Protein AF-A0A8H6STP0-F1 (afdb_monomer)

Mean predicted aligned error: 19.96 Å

pLDDT: mean 70.16, std 24.88, range [21.89, 98.38]

InterPro domains:
  IPR011009 Protein kinase-like domain superfamily [SSF56112] (458-586)
  IPR040976 Fungal-type protein kinase [PF17667] (154-577)
  IPR040976 Fungal-type protein kinase [PF17667] (835-897)

Sequence (1112 aa):
MDGWHQHLSDGCVKFVKLSEFFKIMERLGDTEPTRADLAAMVSSAQAAFDDLVVAVTNAKQEKDFNPEMAEYFDGLFSGYESARRPRFCDKSNYTFDPVVKTDYKSRPDIAGSVFGFDLDEDEWRWLLVVIAMELKLRRTQDIFAGDQVPALTDKRKQADLTQLLHNARRIMMATRACASFTASVFNRWARLVYVDRSGYIVSEEFDWVADCVVFPEFLWRVYNGRSSGHVLGADETVTVPTEEDKERMLPLLYYALGKTGPLAADAVPKELLHAQSQLRDSRWLTIYAGKGKKLDRCLTVGRPIHQVSGMFCRGTRVDRVLLESDLEKVFPVVKRNQQLTVKYPILDTPETVPHFYALKDAWQQACRDPEYLFYRIIEEHMKEVHNGEAAEGLAVLAGHIELNEQRNVKGHETITARMRPDGSPEEDRAHRRTLTCHVGTRLDNLMESIELTPGDPGFKSTKEAVQVILDAIKGHRLAYAAGILQRDVSIGNVLKLGASGFLHDFDISALTERGRTLMARVDPKHMPSTLDKLKKSLTGTFAFLALGVLEARHFGHLIEHKPKHDLESFYWLLIWLLLRYTSHTAPSGKQAPYQLFDHPDYNTARSTKITWLRDQSQAYRRGDFLWPDNAPLSVLVGELTGLVKANDDGLINDREPITYDSVMGLFETALAAPGWKEGDAVPFVPPKYVRQETPVEHARTTGALDVRARVPTNPPDNPFSAPEAFQYARVRAELEPNDVYDDDFDEASSSLHRVAEEAESGSGSEGVSPAMEEVVNSHSDEADEPVAPEPSAADALAARIAAMRAELAALELQQAQQARQSNSRQRAAPGNVLLLKSLDFLHHVDVSSLTTKNNKVVTGTFAFLAIDLLDARCYKRSIKHEVHHDLESFFYLLVWFVLRYTAHTRPEQERAVQFLFEYPDDDGSLSAKVTWLMDEATKYTKGRLLVPTNVPLSNLIGRLATILREHHSFGRPTPPTPATHEDFIRCFREALDAPGWPTESDVIAFTPPNPLQQAQSRYYEHLTRIELEPDFHVWAAPPKAVVEEVELGRGSDGEGVLPAMEDADEADESVVETPEADAFAARIAAMRAELAALELEQAQQARQSNWYRRAA

Secondary structure (DSSP, 8-state):
-TTSGGGSSGGGEEEE-HHHHHHHHHHHHS----HHHHHHHHHHHHHHHHHHHHHHHH-SSGGGTHHHHHHHHHHHTTTS-GGG---EEE-SS--BPPSSTTSPPB--SEEEE-TT--TTT----GGGEEEEEEEESSGGG-TTTTTSPPPTT-HHHHHHHHHHHHHHHHHHHHS--S-EEEEEEETTEEEEEEE-SS-EEEEPPEETTTSTTHHHHHHHHHHS-SSTTPPTT--TTEEPPPHHHHHHHHHHHHHHTT--S---SSS--HHHHHHHHTTTT--EEEEEHHHHTEEEEEEE-SS-SEE---SSS---EEEEEEEHHHHHHHS--EEETTEEE------SSTTTS--PEEEEEEEEETTS--HHHHHHHHHHHHHHHSTT---TTBPPEEEEEEGGG-TT----B-SHHHHSTT--TTT-EEEEEEEES--PEEHHHHHH-TTT-TT--S-SSHHHHHHHHHHHHHHHHHHHHTTEE-----TTTEEEETTEEEE---TT-EE-HHHHHHHHHH-SSPPP--S-HHHHHT-S-GGG--HHHHHHHHHT------HHHHHHHHHHHHHHHHHHHB----TTGGGHHHHHH--SSHHHHHHHHHHHHHHHHHHHHHT--SSTT-HHHHHHHHHHHHHHHHHHTT-SSS-----HHHHHHHHHHHHHSS-PPTT-B----PPP----------------------------S----------------------------------------------------------------------PPPPPHHHHHHHHHHHHHHHHHHHHHHHHHHHHHH-----------SSSTTGGGG--S-------TT-------GGG--HHHHHHHHTT--PPP-HHHHHHHHHHHHHHHHHHHS----TTTTHHHHHHH--SSHHHHHHHHHHHHHHTTSS-TTS----TT-HHHHHHHHHHHHHHHHHTTTT-SSPP----HHHHHHHHHHHHTSS-PPPGGG-----PPPHHHHHHHHHHHHHHTSS-----------------------------------------------THHHHHHHHHHHHHHHHHHHHHHHHHHHHHGGGGGG--

Radius of gyration: 39.56 Å; Cα contacts (8 Å, |Δi|>4): 1437; chains: 1; bounding box: 90×135×100 Å

Foldseek 3Di:
DPVAVVCLAQLFEAEDALVVVVVVLCQQFVDADDPVLLVLLCVQLVVLLVVLLVQLVPDPFQVSRLASVQSSQQSSQPVPDQQLGKHKDQQQVPWEDDLDPPDDIAGFRMWIFAGNDDPVPDDDYLLGTQEGEHEANAPVLPLCPPNGHDDPVPPPSVVVSVRQLLSFQSNCLLNVFQKGKYKYHHRQKIWIKIAGLQHIYIHDIDRCSVVVSSVSRVVCSQSNGNDHSDGGRGFPQKAQDDVVRLVLCLVLQCLQVVHDDDPDPPDQDPSSVVQSVQNPSKIWGWWCFPLNPRIWIKIFGHRWLDADPDGNDFRKTKTKIFIPVLSCLQQPWDDDPNDTDRDHGDCPDPSRRRHIKIKIWTWAQPLADDQSLLLLLLQVLCVVPVVRDDLFQAWHFRTKDFQQPPPVTDSQKDPSLVNRPPRDSRSITTTMMTITDDDFRQLVNLQPPCPPDPPRNRDQALLLVLQQLLRNLSSCVSSVSSFKAQAADASRQWGDDPSHIHGDDSSLIDGDPSNVVSSCVSPVPDDHRPDDPLVSQLDYDQQLFALVSLVCQVVVHDDDDDVLRVLSSSLSRSVLQPLFFFQWDPPVRLCVNCCQRVDPGSVSNNVSLLVVLVVLLVCLVVLVFGCNQAVLVSQLNNQVSVQSNCCVVVPPDPDNSDDSCNNSVSSVVSSPDPRGDGSRGHHRDHPDPPPPDDAADDDDDDDDDDDDDDDDDDDDDDDDDDDDDDDDDDDDDDDDDDDDDDDDDDDDDDDDDDDDDDDDDDDDDDDDDDDDDDDDDDDDDDDDDDDDDDDDPVVVVVVVVVVVVVVVVVVVVVVVVVVVVPPDDDDDDDDDDDPPVPVVVQPDDDQDDDDAPVRDRPDDRLLLFALVVLCCVVVVNRDDDDDLRVVSSVLSVLVLCCLQFADWQQPCRVCLNCLAGVDHGSVSNNVSVVVLLVQCQDPDPNRHIDRPQQRLSSQLSSQSSNLSCQQVVPPHPDHHDGDDPCSNVVSVCSSVVDPRGDDPVVRDDDDDPDVVVVVVVVVVVVVVVVPDDDDDDDDDDDDDDDDDDDDDDDDDDDDDDDDYDDDDDDDDDDDDDDDVVVVVVVVVVVVVVVVVVVVVVVVVVVVVPPPPPPPD

Nearest PDB structures (foldseek):
  4y85-assembly3_C  TM=6.944E-01  e=4.585E-05  Homo sapiens
  7up7-assembly1_A  TM=4.510E-01  e=2.832E-05  Homo sapiens
  7up4-assembly2_B  TM=4.709E-01  e=5.298E-05  Homo sapiens
  7up8-assembly1_A  TM=4.658E-01  e=1.261E-04  Homo sapiens
  7up4-assembly1_A  TM=4.049E-01  e=1.945E-04  Homo sapiens

Structure (mmCIF, N/CA/C/O backbone):
data_AF-A0A8H6STP0-F1
#
_entry.id   AF-A0A8H6STP0-F1
#
loop_
_atom_site.group_PDB
_atom_site.id
_atom_site.type_symbol
_atom_site.label_atom_id
_atom_site.label_alt_id
_atom_site.label_comp_id
_atom_site.label_asym_id
_atom_site.label_entity_id
_atom_site.label_seq_id
_atom_site.pdbx_PDB_ins_code
_atom_site.Cartn_x
_atom_site.Cartn_y
_atom_site.Cartn_z
_atom_site.occupancy
_atom_site.B_iso_or_equiv
_atom_site.auth_seq_id
_atom_site.auth_comp_id
_atom_site.auth_asym_id
_atom_site.auth_atom_id
_atom_site.pdbx_PDB_model_num
ATOM 1 N N . MET A 1 1 ? -1.398 15.988 -2.696 1.00 23.11 1 MET A N 1
ATOM 2 C CA . MET A 1 1 ? -1.152 14.658 -3.307 1.00 23.11 1 MET A CA 1
ATOM 3 C C . MET A 1 1 ? 0.255 14.129 -2.963 1.00 23.11 1 MET A C 1
ATOM 5 O O . MET A 1 1 ? 0.941 13.577 -3.814 1.00 23.11 1 MET A O 1
ATOM 9 N N . ASP A 1 2 ? 0.722 14.285 -1.723 1.00 24.38 2 ASP A N 1
ATOM 10 C CA . ASP A 1 2 ? 2.097 14.802 -1.549 1.00 24.38 2 ASP A CA 1
ATOM 11 C C . ASP A 1 2 ? 3.152 13.753 -1.163 1.00 24.38 2 ASP A C 1
ATOM 13 O O . ASP A 1 2 ? 4.346 14.024 -1.236 1.00 24.38 2 ASP A O 1
ATOM 17 N N . GLY A 1 3 ? 2.736 12.524 -0.837 1.00 30.03 3 GLY A N 1
ATOM 18 C CA . GLY A 1 3 ? 3.656 11.424 -0.513 1.00 30.03 3 GLY A CA 1
ATOM 19 C C . GLY A 1 3 ? 4.399 10.818 -1.713 1.00 30.03 3 GLY A C 1
ATOM 20 O O . GLY A 1 3 ? 5.336 10.054 -1.524 1.00 30.03 3 GLY A O 1
ATOM 21 N N . TRP A 1 4 ? 4.005 11.130 -2.953 1.00 38.78 4 TRP A N 1
ATOM 22 C CA . TRP A 1 4 ? 4.555 10.465 -4.143 1.00 38.78 4 TRP A CA 1
ATOM 23 C C . TRP A 1 4 ? 5.952 10.952 -4.542 1.00 38.78 4 TRP A C 1
ATOM 25 O O . TRP A 1 4 ? 6.822 10.130 -4.816 1.00 38.78 4 TRP A O 1
ATOM 35 N N . HIS A 1 5 ? 6.202 12.265 -4.531 1.00 38.56 5 HIS A N 1
ATOM 36 C CA . HIS A 1 5 ? 7.490 12.814 -4.978 1.00 38.56 5 HIS A CA 1
ATOM 37 C C . HIS A 1 5 ? 8.663 12.460 -4.047 1.00 38.56 5 HIS A C 1
ATOM 39 O O . HIS A 1 5 ? 9.800 12.413 -4.504 1.00 38.56 5 HIS A O 1
ATOM 45 N N . GLN A 1 6 ? 8.406 12.119 -2.776 1.00 39.00 6 GLN A N 1
ATOM 46 C CA . GLN A 1 6 ? 9.442 11.609 -1.864 1.00 39.00 6 GLN A CA 1
ATOM 47 C C . GLN A 1 6 ? 10.040 10.268 -2.336 1.00 39.00 6 GLN A C 1
ATOM 49 O O . GLN A 1 6 ? 11.210 9.990 -2.077 1.00 39.00 6 GLN A O 1
ATOM 54 N N . HIS A 1 7 ? 9.263 9.463 -3.068 1.00 46.59 7 HIS A N 1
ATOM 55 C CA . HIS A 1 7 ? 9.666 8.151 -3.584 1.00 46.59 7 HIS A CA 1
ATOM 56 C C . HIS A 1 7 ? 10.305 8.198 -4.986 1.00 46.59 7 HIS A C 1
ATOM 58 O O . HIS A 1 7 ? 10.720 7.163 -5.498 1.00 46.59 7 HIS A O 1
ATOM 64 N N . LEU A 1 8 ? 10.414 9.381 -5.601 1.00 54.88 8 LEU A N 1
ATOM 65 C CA . LEU A 1 8 ? 11.112 9.613 -6.876 1.00 54.88 8 LEU A CA 1
ATOM 66 C C . LEU A 1 8 ? 12.455 10.333 -6.652 1.00 54.88 8 LEU A C 1
ATOM 68 O O . LEU A 1 8 ? 12.828 11.216 -7.420 1.00 54.88 8 LEU A O 1
ATOM 72 N N . SER A 1 9 ? 13.144 9.995 -5.561 1.00 56.28 9 SER A N 1
ATOM 73 C CA . SER A 1 9 ? 14.404 10.600 -5.110 1.00 56.28 9 SER A CA 1
ATOM 74 C C . SER A 1 9 ? 15.618 9.715 -5.434 1.00 56.28 9 SER A C 1
ATOM 76 O O . SER A 1 9 ? 15.463 8.508 -5.633 1.00 56.28 9 SER A O 1
ATOM 78 N N . ASP A 1 10 ? 16.831 10.288 -5.444 1.00 55.41 10 ASP A N 1
ATOM 79 C CA . ASP A 1 10 ? 18.084 9.543 -5.684 1.00 55.41 10 ASP A CA 1
ATOM 80 C C . ASP A 1 10 ? 18.275 8.365 -4.716 1.00 55.41 10 ASP A C 1
ATOM 82 O O . ASP A 1 10 ? 18.764 7.308 -5.106 1.00 55.41 10 ASP A O 1
ATOM 86 N N . GLY A 1 11 ? 17.792 8.493 -3.476 1.00 64.69 11 GLY A N 1
ATOM 87 C CA . GLY A 1 11 ? 17.804 7.402 -2.501 1.00 64.69 11 GLY A CA 1
ATOM 88 C C . GLY A 1 11 ? 16.989 6.171 -2.921 1.00 64.69 11 GLY A C 1
ATOM 89 O O . GLY A 1 11 ? 17.124 5.132 -2.295 1.00 64.69 11 GLY A O 1
ATOM 90 N N . CYS A 1 12 ? 16.148 6.227 -3.962 1.00 77.00 12 CYS A N 1
ATOM 91 C CA . CYS A 1 12 ? 15.356 5.084 -4.446 1.00 77.00 12 CYS A CA 1
ATOM 92 C C . CYS A 1 12 ? 15.946 4.388 -5.693 1.00 77.00 12 CYS A C 1
ATOM 94 O O . CYS A 1 12 ? 15.374 3.390 -6.142 1.00 77.00 12 CYS A O 1
ATOM 96 N N . VAL A 1 13 ? 17.061 4.877 -6.257 1.00 88.25 13 VAL A N 1
ATOM 97 C CA . VAL A 1 13 ? 17.660 4.345 -7.497 1.00 88.25 13 VAL A CA 1
ATOM 98 C C . VAL A 1 13 ? 19.029 3.701 -7.271 1.00 88.25 13 VAL A C 1
ATOM 100 O O . VAL A 1 13 ? 19.758 4.020 -6.334 1.00 88.25 13 VAL A O 1
ATOM 103 N N . LYS A 1 14 ? 19.420 2.805 -8.178 1.00 91.81 14 LYS A N 1
ATOM 104 C CA . LYS A 1 14 ? 20.800 2.339 -8.327 1.00 91.81 14 LYS A CA 1
ATOM 105 C C . LYS A 1 14 ? 21.188 2.282 -9.807 1.00 91.81 14 LYS A C 1
ATOM 107 O O . LYS A 1 14 ? 20.625 1.502 -10.568 1.00 91.81 14 LYS A O 1
ATOM 112 N N . PHE A 1 15 ? 22.190 3.064 -10.200 1.00 94.12 15 PHE A N 1
ATOM 113 C CA . PHE A 1 15 ? 22.816 2.949 -11.519 1.00 94.12 15 PHE A CA 1
ATOM 114 C C . PHE A 1 15 ? 23.847 1.810 -11.532 1.00 94.12 15 PHE A C 1
ATOM 116 O O . PHE A 1 15 ? 24.593 1.630 -10.561 1.00 94.12 15 PHE A O 1
ATOM 123 N N . VAL A 1 16 ? 23.855 1.023 -12.610 1.00 96.12 16 VAL A N 1
ATOM 124 C CA . VAL A 1 16 ? 24.728 -0.148 -12.816 1.00 96.12 16 VAL A CA 1
ATOM 125 C C . VAL A 1 16 ? 25.214 -0.228 -14.260 1.00 96.12 16 VAL A C 1
ATOM 127 O O . VAL A 1 16 ? 24.589 0.304 -15.176 1.00 96.12 16 VAL A O 1
ATOM 130 N N . LYS A 1 17 ? 26.300 -0.968 -14.491 1.00 97.12 17 LYS A N 1
ATOM 131 C CA . LYS A 1 17 ? 26.717 -1.304 -15.859 1.00 97.12 17 LYS A CA 1
ATOM 132 C C . LYS A 1 17 ? 25.738 -2.269 -16.524 1.00 97.12 17 LYS A C 1
ATOM 134 O O . LYS A 1 17 ? 25.118 -3.081 -15.845 1.00 97.12 17 LYS A O 1
ATOM 139 N N . LEU A 1 18 ? 25.649 -2.268 -17.851 1.00 96.12 18 LEU A N 1
ATOM 140 C CA . LEU A 1 18 ? 24.797 -3.190 -18.612 1.00 96.12 18 LEU A CA 1
ATOM 141 C C . LEU A 1 18 ? 25.168 -4.660 -18.322 1.00 96.12 18 LEU A C 1
ATOM 143 O O . LEU A 1 18 ? 24.307 -5.494 -18.055 1.00 96.12 18 LEU A O 1
ATOM 147 N N . SER A 1 19 ? 26.470 -4.945 -18.220 1.00 95.06 19 SER A N 1
ATOM 148 C CA . SER A 1 19 ? 27.008 -6.256 -17.801 1.00 95.06 19 SER A CA 1
ATOM 149 C C . SER A 1 19 ? 26.778 -6.623 -16.320 1.00 95.06 19 SER A C 1
ATOM 151 O O . SER A 1 19 ? 27.083 -7.744 -15.908 1.00 95.06 19 SER A O 1
ATOM 153 N N . GLU A 1 20 ? 26.282 -5.693 -15.501 1.00 95.25 20 GLU A N 1
ATOM 154 C CA . GLU A 1 20 ? 25.821 -5.923 -14.125 1.00 95.25 20 GLU A CA 1
ATOM 155 C C . GLU A 1 20 ? 24.288 -6.044 -14.087 1.00 95.25 20 GLU A C 1
ATOM 157 O O . GLU A 1 20 ? 23.770 -6.924 -13.403 1.00 95.25 20 GLU A O 1
ATOM 162 N N . PHE A 1 21 ? 23.573 -5.267 -14.910 1.00 96.06 21 PHE A N 1
ATOM 163 C CA . PHE A 1 21 ? 22.135 -5.404 -15.149 1.00 96.06 21 PHE A CA 1
ATOM 164 C C . PHE A 1 21 ? 21.771 -6.821 -15.618 1.00 96.06 21 PHE A C 1
ATOM 166 O O . PHE A 1 21 ? 20.917 -7.472 -15.015 1.00 96.06 21 PHE A O 1
ATOM 173 N N . PHE A 1 22 ? 22.481 -7.364 -16.614 1.00 94.94 22 PHE A N 1
ATOM 174 C CA . PHE A 1 22 ? 22.241 -8.738 -17.069 1.00 94.94 22 PHE A CA 1
ATOM 175 C C . PHE A 1 22 ? 22.553 -9.800 -16.004 1.00 94.94 22 PHE A C 1
ATOM 177 O O . PHE A 1 22 ? 21.837 -10.793 -15.932 1.00 94.94 22 PHE A O 1
ATOM 184 N N . LYS A 1 23 ? 23.507 -9.564 -15.090 1.00 92.19 23 LYS A N 1
ATOM 185 C CA . LYS A 1 23 ? 23.764 -10.459 -13.939 1.00 92.19 23 LYS A CA 1
ATOM 186 C C . LYS A 1 23 ? 22.665 -10.405 -12.877 1.00 92.19 23 LYS A C 1
ATOM 188 O O . LYS A 1 23 ? 22.478 -11.365 -12.134 1.00 92.19 23 LYS A O 1
ATOM 193 N N . ILE A 1 24 ? 21.928 -9.298 -12.775 1.00 91.06 24 ILE A N 1
ATOM 194 C CA . ILE A 1 24 ? 20.720 -9.229 -11.938 1.00 91.06 24 ILE A CA 1
ATOM 195 C C . ILE A 1 24 ? 19.609 -10.077 -12.574 1.00 91.06 24 ILE A C 1
ATOM 197 O O . ILE A 1 24 ? 18.959 -10.845 -11.867 1.00 91.06 24 ILE A O 1
ATOM 201 N N . MET A 1 25 ? 19.446 -10.012 -13.901 1.00 92.38 25 MET A N 1
ATOM 202 C CA . MET A 1 25 ? 18.493 -10.857 -14.635 1.00 92.38 25 MET A CA 1
ATOM 203 C C . MET A 1 25 ? 18.847 -12.351 -14.543 1.00 92.38 25 MET A C 1
ATOM 205 O O . MET A 1 25 ? 17.985 -13.157 -14.215 1.00 92.38 25 MET A O 1
ATOM 209 N N . GLU A 1 26 ? 20.118 -12.710 -14.745 1.00 89.12 26 GLU A N 1
ATOM 210 C CA . GLU A 1 26 ? 20.672 -14.065 -14.589 1.00 89.12 26 GLU A CA 1
ATOM 211 C C . GLU A 1 26 ? 20.319 -14.671 -13.216 1.00 89.12 26 GLU A C 1
ATOM 213 O O . GLU A 1 26 ? 19.755 -15.759 -13.137 1.00 89.12 26 GLU A O 1
ATOM 218 N N . ARG A 1 27 ? 20.556 -13.931 -12.121 1.00 85.06 27 ARG A N 1
ATOM 219 C CA . ARG A 1 27 ? 20.262 -14.376 -10.741 1.00 85.06 27 ARG A CA 1
ATOM 220 C C . ARG A 1 27 ? 18.778 -14.634 -10.461 1.00 85.06 27 ARG A C 1
ATOM 222 O O . ARG A 1 27 ? 18.463 -15.415 -9.556 1.00 85.06 27 ARG A O 1
ATOM 229 N N . LEU A 1 28 ? 17.894 -13.952 -11.191 1.00 84.62 28 LEU A N 1
ATOM 230 C CA . LEU A 1 28 ? 16.439 -14.103 -11.114 1.00 84.62 28 LEU A CA 1
ATOM 231 C C . LEU A 1 28 ? 15.924 -15.234 -12.020 1.00 84.62 28 LEU A C 1
ATOM 233 O O . LEU A 1 28 ? 14.958 -15.900 -11.654 1.00 84.62 28 LEU A O 1
ATOM 237 N N . GLY A 1 29 ? 16.546 -15.433 -13.185 1.00 77.69 29 GLY A N 1
ATOM 238 C CA . GLY A 1 29 ? 16.085 -16.354 -14.227 1.00 77.69 29 GLY A CA 1
ATOM 239 C C . GLY A 1 29 ? 16.732 -17.737 -14.207 1.00 77.69 29 GLY A C 1
ATOM 240 O O . GLY A 1 29 ? 16.150 -18.664 -14.746 1.00 77.69 29 GLY A O 1
ATOM 241 N N . ASP A 1 30 ? 17.910 -17.902 -13.595 1.00 73.56 30 ASP A N 1
ATOM 242 C CA . ASP A 1 30 ? 18.707 -19.145 -13.616 1.00 73.56 30 ASP A CA 1
ATOM 243 C C . ASP A 1 30 ? 19.072 -19.667 -15.028 1.00 73.56 30 ASP A C 1
ATOM 245 O O . ASP A 1 30 ? 19.555 -20.790 -15.175 1.00 73.56 30 ASP A O 1
ATOM 249 N N . THR A 1 31 ? 18.882 -18.846 -16.066 1.00 73.62 31 THR A N 1
ATOM 250 C CA . THR A 1 31 ? 19.112 -19.177 -17.477 1.00 73.62 31 THR A CA 1
ATOM 251 C C . THR A 1 31 ? 19.880 -18.075 -18.208 1.00 73.62 31 THR A C 1
ATOM 253 O O . THR A 1 31 ? 19.775 -16.880 -17.909 1.00 73.62 31 THR A O 1
ATOM 256 N N . GLU A 1 32 ? 20.650 -18.488 -19.215 1.00 83.44 32 GLU A N 1
ATOM 257 C CA . GLU A 1 32 ? 21.321 -17.600 -20.163 1.00 83.44 32 GLU A CA 1
ATOM 258 C C . GLU A 1 32 ? 20.938 -17.970 -21.602 1.00 83.44 32 GLU A C 1
ATOM 260 O O . GLU A 1 32 ? 20.826 -19.164 -21.900 1.00 83.44 32 GLU A O 1
ATOM 265 N N . PRO A 1 33 ? 20.776 -16.988 -22.506 1.00 89.25 33 PRO A N 1
ATOM 266 C CA . PRO A 1 33 ? 20.577 -17.273 -23.919 1.00 89.25 33 PRO A CA 1
ATOM 267 C C . PRO A 1 33 ? 21.854 -17.849 -24.531 1.00 89.25 33 PRO A C 1
ATOM 269 O O . PRO A 1 33 ? 22.958 -17.344 -24.306 1.00 89.25 33 PRO A O 1
ATOM 272 N N . THR A 1 34 ? 21.727 -18.864 -25.383 1.00 91.50 34 THR A N 1
ATOM 273 C CA . THR A 1 34 ? 22.859 -19.287 -26.206 1.00 91.50 34 THR A CA 1
ATOM 274 C C . THR A 1 34 ? 23.068 -18.307 -27.361 1.00 91.50 34 THR A C 1
ATOM 276 O O . THR A 1 34 ? 22.164 -17.594 -27.802 1.00 91.50 34 THR A O 1
ATOM 279 N N . ARG A 1 35 ? 24.273 -18.322 -27.945 1.00 91.81 35 ARG A N 1
ATOM 280 C CA . ARG A 1 35 ? 24.554 -17.565 -29.177 1.00 91.81 35 ARG A CA 1
ATOM 281 C C . ARG A 1 35 ? 23.662 -17.976 -30.354 1.00 91.81 35 ARG A C 1
ATOM 283 O O . ARG A 1 35 ? 23.507 -17.178 -31.270 1.00 91.81 35 ARG A O 1
ATOM 290 N N . ALA A 1 36 ? 23.113 -19.193 -30.350 1.00 92.81 36 ALA A N 1
ATOM 291 C CA . ALA A 1 36 ? 22.195 -19.647 -31.390 1.00 92.81 36 ALA A CA 1
ATOM 292 C C . ALA A 1 36 ? 20.811 -19.000 -31.232 1.00 92.81 36 ALA A C 1
ATOM 294 O O . ALA A 1 36 ? 20.247 -18.560 -32.229 1.00 92.81 36 ALA A O 1
ATOM 295 N N . ASP A 1 37 ? 20.315 -18.864 -29.998 1.00 91.00 37 ASP A N 1
ATOM 296 C CA . ASP A 1 37 ? 19.011 -18.250 -29.711 1.00 91.00 37 ASP A CA 1
ATOM 297 C C . ASP A 1 37 ? 19.000 -16.773 -30.127 1.00 91.00 37 ASP A C 1
ATOM 299 O O . ASP A 1 37 ? 18.139 -16.344 -30.894 1.00 91.00 37 ASP A O 1
ATOM 303 N N . LEU A 1 38 ? 20.017 -16.009 -29.706 1.00 94.88 38 LEU A N 1
ATOM 304 C CA . LEU A 1 38 ? 20.141 -14.591 -30.068 1.00 94.88 38 LEU A CA 1
ATOM 305 C C . LEU A 1 38 ? 20.337 -14.404 -31.578 1.00 94.88 38 LEU A C 1
ATOM 307 O O . LEU A 1 38 ? 19.717 -13.523 -32.171 1.00 94.88 38 LEU A O 1
ATOM 311 N N . ALA A 1 39 ? 21.149 -15.252 -32.220 1.00 94.25 39 ALA A N 1
ATOM 312 C CA . ALA A 1 39 ? 21.330 -15.207 -33.669 1.00 94.25 39 ALA A CA 1
ATOM 313 C C . ALA A 1 39 ? 20.031 -15.532 -34.426 1.00 94.25 39 ALA A C 1
ATOM 315 O O . ALA A 1 39 ? 19.767 -14.908 -35.453 1.00 94.25 39 ALA A O 1
ATOM 316 N N . ALA A 1 40 ? 19.206 -16.457 -33.925 1.00 94.38 40 ALA A N 1
ATOM 317 C CA . ALA A 1 40 ? 17.906 -16.774 -34.509 1.00 94.38 40 ALA A CA 1
ATOM 318 C C . ALA A 1 40 ? 16.912 -15.609 -34.360 1.00 94.38 40 ALA A C 1
ATOM 320 O O . ALA A 1 40 ? 16.275 -15.239 -35.346 1.00 94.38 40 ALA A O 1
ATOM 321 N N . MET A 1 41 ? 16.828 -14.984 -33.179 1.00 95.88 41 MET A N 1
ATOM 322 C CA . MET A 1 41 ? 15.977 -13.805 -32.953 1.00 95.88 41 MET A CA 1
ATOM 323 C C . MET A 1 41 ? 16.376 -12.638 -33.868 1.00 95.88 41 MET A C 1
ATOM 325 O O . MET A 1 41 ? 15.534 -12.122 -34.600 1.00 95.88 41 MET A O 1
ATOM 329 N N . VAL A 1 42 ? 17.666 -12.275 -33.901 1.00 95.75 42 VAL A N 1
ATOM 330 C CA . VAL A 1 42 ? 18.187 -11.200 -34.769 1.00 95.75 42 VAL A CA 1
ATOM 331 C C . VAL A 1 42 ? 17.934 -11.508 -36.247 1.00 95.75 42 VAL A C 1
ATOM 333 O O . VAL A 1 42 ? 17.400 -10.664 -36.961 1.00 95.75 42 VAL A O 1
ATOM 336 N N . SER A 1 43 ? 18.228 -12.732 -36.704 1.00 95.38 43 SER A N 1
ATOM 337 C CA . SER A 1 43 ? 17.999 -13.127 -38.106 1.00 95.38 43 SER A CA 1
ATOM 338 C C . SER A 1 43 ? 16.522 -13.071 -38.507 1.00 95.38 43 SER A C 1
ATOM 340 O O . SER A 1 43 ? 16.219 -12.807 -39.668 1.00 95.38 43 SER A O 1
ATOM 342 N N . SER A 1 44 ? 15.609 -13.312 -37.562 1.00 95.25 44 SER A N 1
ATOM 343 C CA . SER A 1 44 ? 14.160 -13.276 -37.803 1.00 95.25 44 SER A CA 1
ATOM 344 C C . SER A 1 44 ? 13.602 -11.847 -37.844 1.00 95.25 44 SER A C 1
ATOM 346 O O . SER A 1 44 ? 12.605 -11.602 -38.517 1.00 95.25 44 SER A O 1
ATOM 348 N N . ALA A 1 45 ? 14.255 -10.900 -37.163 1.00 97.00 45 ALA A N 1
ATOM 349 C CA . ALA A 1 45 ? 13.815 -9.508 -37.048 1.00 97.00 45 ALA A CA 1
ATOM 350 C C . ALA A 1 45 ? 14.584 -8.513 -37.942 1.00 97.00 45 ALA A C 1
ATOM 352 O O . ALA A 1 45 ? 14.235 -7.335 -37.964 1.00 97.00 45 ALA A O 1
ATOM 353 N N . GLN A 1 46 ? 15.619 -8.953 -38.673 1.00 96.75 46 GLN A N 1
ATOM 354 C CA . GLN A 1 46 ? 16.570 -8.070 -39.370 1.00 96.75 46 GLN A CA 1
ATOM 355 C C . GLN A 1 46 ? 15.909 -7.037 -40.299 1.00 96.75 46 GLN A C 1
ATOM 357 O O . GLN A 1 46 ? 16.305 -5.878 -40.278 1.00 96.75 46 GLN A O 1
ATOM 362 N N . ALA A 1 47 ? 14.890 -7.421 -41.077 1.00 97.12 47 ALA A N 1
ATOM 363 C CA . ALA A 1 47 ? 14.208 -6.486 -41.978 1.00 97.12 47 ALA A CA 1
ATOM 364 C C . ALA A 1 47 ? 13.490 -5.362 -41.205 1.00 97.12 47 ALA A C 1
ATOM 366 O O . ALA A 1 47 ? 13.719 -4.187 -41.471 1.00 97.12 47 ALA A O 1
ATOM 367 N N . ALA A 1 48 ? 12.713 -5.721 -40.176 1.00 97.69 48 ALA A N 1
ATOM 368 C CA . ALA A 1 48 ? 12.042 -4.755 -39.307 1.00 97.69 48 ALA A CA 1
ATOM 369 C C . ALA A 1 48 ? 13.038 -3.895 -38.503 1.00 97.69 48 ALA A C 1
ATOM 371 O O . ALA A 1 48 ? 12.754 -2.737 -38.214 1.00 97.69 48 ALA A O 1
ATOM 372 N N . PHE A 1 49 ? 14.223 -4.424 -38.172 1.00 97.94 49 PHE A N 1
ATOM 373 C CA . PHE A 1 49 ? 15.311 -3.639 -37.582 1.00 97.94 49 PHE A CA 1
ATOM 374 C C . PHE A 1 49 ? 15.875 -2.602 -38.565 1.00 97.94 49 PHE A C 1
ATOM 376 O O . PHE A 1 49 ? 16.066 -1.447 -38.186 1.00 97.94 49 PHE A O 1
ATOM 383 N N . ASP A 1 50 ? 16.119 -2.987 -39.819 1.00 97.56 50 ASP A N 1
ATOM 384 C CA . ASP A 1 50 ? 16.632 -2.081 -40.851 1.00 97.56 50 ASP A CA 1
ATOM 385 C C . ASP A 1 50 ? 15.623 -0.950 -41.141 1.00 97.56 50 ASP A C 1
ATOM 387 O O . ASP A 1 50 ? 16.001 0.227 -41.166 1.00 97.56 50 ASP A O 1
ATOM 391 N N . ASP A 1 51 ? 14.331 -1.279 -41.255 1.00 97.62 51 ASP A N 1
ATOM 392 C CA . ASP A 1 51 ? 13.245 -0.303 -41.419 1.00 97.62 51 ASP A CA 1
ATOM 393 C C . ASP A 1 51 ? 13.079 0.599 -40.177 1.00 97.62 51 ASP A C 1
ATOM 395 O O . ASP A 1 51 ? 12.971 1.821 -40.310 1.00 97.62 51 ASP A O 1
ATOM 399 N N . LEU A 1 52 ? 13.179 0.051 -38.959 1.00 97.31 52 LEU A N 1
ATOM 400 C CA . LEU A 1 52 ? 13.196 0.824 -37.709 1.00 97.31 52 LEU A CA 1
ATOM 401 C C . LEU A 1 52 ? 14.375 1.814 -37.647 1.00 97.31 52 LEU A C 1
ATOM 403 O O . LEU A 1 52 ? 14.207 2.957 -37.211 1.00 97.31 52 LEU A O 1
ATOM 407 N N . VAL A 1 53 ? 15.571 1.419 -38.093 1.00 96.44 53 VAL A N 1
ATOM 408 C CA . VAL A 1 53 ? 16.736 2.319 -38.160 1.00 96.44 53 VAL A CA 1
ATOM 409 C C . VAL A 1 53 ? 16.485 3.460 -39.153 1.00 96.44 53 VAL A C 1
ATOM 411 O O . VAL A 1 53 ? 16.859 4.607 -38.877 1.00 96.44 53 VAL A O 1
ATOM 414 N N . VAL A 1 54 ? 15.801 3.196 -40.272 1.00 96.69 54 VAL A N 1
ATOM 415 C CA . VAL A 1 54 ? 15.355 4.235 -41.214 1.00 96.69 54 VAL A CA 1
ATOM 416 C C . VAL A 1 54 ? 14.295 5.146 -40.578 1.00 96.69 54 VAL A C 1
ATOM 418 O O . VAL A 1 54 ? 14.426 6.369 -40.688 1.00 96.69 54 VAL A O 1
ATOM 421 N N . ALA A 1 55 ? 13.304 4.602 -39.868 1.00 95.75 55 ALA A N 1
ATOM 422 C CA . ALA A 1 55 ? 12.264 5.373 -39.181 1.00 95.75 55 ALA A CA 1
ATOM 423 C C . ALA A 1 55 ? 12.863 6.320 -38.123 1.00 95.75 55 ALA A C 1
ATOM 425 O O . ALA A 1 55 ? 12.706 7.539 -38.220 1.00 95.75 55 ALA A O 1
ATOM 426 N N . VAL A 1 56 ? 13.670 5.799 -37.191 1.00 93.81 56 VAL A N 1
ATOM 427 C CA . VAL A 1 56 ? 14.348 6.582 -36.133 1.00 93.81 56 VAL A CA 1
ATOM 428 C C . VAL A 1 56 ? 15.275 7.662 -36.704 1.00 93.81 56 VAL A C 1
ATOM 430 O O . VAL A 1 56 ? 15.410 8.735 -36.113 1.00 93.81 56 VAL A O 1
ATOM 433 N N . THR A 1 57 ? 15.885 7.423 -37.869 1.00 92.50 57 THR A N 1
ATOM 434 C CA . THR A 1 57 ? 16.735 8.414 -38.556 1.00 92.50 57 THR A CA 1
ATOM 435 C C . THR A 1 57 ? 15.926 9.561 -39.181 1.00 92.50 57 THR A C 1
ATOM 437 O O . THR A 1 57 ? 16.432 10.680 -39.277 1.00 92.50 57 THR A O 1
ATOM 440 N N . ASN A 1 58 ? 14.678 9.315 -39.595 1.00 93.75 58 ASN A N 1
ATOM 441 C CA . ASN A 1 58 ? 13.821 10.293 -40.283 1.00 93.75 58 ASN A CA 1
ATOM 442 C C . ASN A 1 58 ? 12.725 10.919 -39.391 1.00 93.75 58 ASN A C 1
ATOM 444 O O . ASN A 1 58 ? 12.060 11.869 -39.821 1.00 93.75 58 ASN A O 1
ATOM 448 N N . ALA A 1 59 ? 12.546 10.409 -38.170 1.00 92.50 59 ALA A N 1
ATOM 449 C CA . ALA A 1 59 ? 11.514 10.815 -37.223 1.00 92.50 59 ALA A CA 1
ATOM 450 C C . ALA A 1 59 ? 11.559 12.311 -36.850 1.00 92.50 59 ALA A C 1
ATOM 452 O O . ALA A 1 59 ? 12.615 12.904 -36.611 1.00 92.50 59 ALA A O 1
ATOM 453 N N . LYS A 1 60 ? 10.376 12.924 -36.749 1.00 92.12 60 LYS A N 1
ATOM 454 C CA . LYS A 1 60 ? 10.151 14.335 -36.374 1.00 92.12 60 LYS A CA 1
ATOM 455 C C . LYS A 1 60 ? 9.410 14.466 -35.041 1.00 92.12 60 LYS A C 1
ATOM 457 O O . LYS A 1 60 ? 9.516 15.504 -34.385 1.00 92.12 60 LYS A O 1
ATOM 462 N N . GLN A 1 61 ? 8.698 13.418 -34.642 1.00 89.19 61 GLN A N 1
ATOM 463 C CA . GLN A 1 61 ? 8.018 13.209 -33.360 1.00 89.19 61 GLN A CA 1
ATOM 464 C C . GLN A 1 61 ? 8.205 11.744 -32.926 1.00 89.19 61 GLN A C 1
ATOM 466 O O . GLN A 1 61 ? 8.556 10.898 -33.742 1.00 89.19 61 GLN A O 1
ATOM 471 N N . GLU A 1 62 ? 7.958 11.430 -31.651 1.00 84.56 62 GLU A N 1
ATOM 472 C CA . GLU A 1 62 ? 8.067 10.056 -31.123 1.00 84.56 62 GLU A CA 1
ATOM 473 C C . GLU A 1 62 ? 7.246 9.033 -31.927 1.00 84.56 62 GLU A C 1
ATOM 475 O O . GLU A 1 62 ? 7.755 7.998 -32.343 1.00 84.56 62 GLU A O 1
ATOM 480 N N . LYS A 1 63 ? 6.009 9.394 -32.275 1.00 87.38 63 LYS A N 1
ATOM 481 C CA . LYS A 1 63 ? 5.062 8.530 -32.998 1.00 87.38 63 LYS A CA 1
ATOM 482 C C . LYS A 1 63 ? 5.465 8.156 -34.429 1.00 87.38 63 LYS A C 1
ATOM 484 O O . LYS A 1 63 ? 4.771 7.346 -35.030 1.00 87.38 63 LYS A O 1
ATOM 489 N N . ASP A 1 64 ? 6.551 8.718 -34.960 1.00 91.25 64 ASP A N 1
ATOM 490 C CA . ASP A 1 64 ? 7.073 8.383 -36.292 1.00 91.25 64 ASP A CA 1
ATOM 491 C C . ASP A 1 64 ? 7.973 7.126 -36.290 1.00 91.25 64 ASP A C 1
ATOM 493 O O . ASP A 1 64 ? 8.511 6.786 -37.339 1.00 91.25 64 ASP A O 1
ATOM 497 N N . PHE A 1 65 ? 8.202 6.486 -35.130 1.00 94.31 65 PHE A N 1
ATOM 498 C CA . PHE A 1 65 ? 8.937 5.211 -35.032 1.00 94.31 65 PHE A CA 1
ATOM 499 C C . PHE A 1 65 ? 8.376 4.211 -33.996 1.00 94.31 65 PHE A C 1
ATOM 501 O O . PHE A 1 65 ? 8.935 3.127 -33.814 1.00 94.31 65 PHE A O 1
ATOM 508 N N . ASN A 1 66 ? 7.284 4.546 -33.290 1.00 95.12 66 ASN A N 1
ATOM 509 C CA . ASN A 1 66 ? 6.614 3.607 -32.379 1.00 95.12 66 ASN A CA 1
ATOM 510 C C . ASN A 1 66 ? 6.111 2.328 -33.097 1.00 95.12 66 ASN A C 1
ATOM 512 O O . ASN A 1 66 ? 6.319 1.245 -32.543 1.00 95.12 66 ASN A O 1
ATOM 516 N N . PRO A 1 67 ? 5.456 2.395 -34.281 1.00 96.31 67 PRO A N 1
ATOM 517 C CA . PRO A 1 67 ? 4.977 1.198 -34.979 1.00 96.31 67 PRO A CA 1
ATOM 518 C C . PRO A 1 67 ? 6.112 0.248 -35.370 1.00 96.31 67 PRO A C 1
ATOM 520 O O . PRO A 1 67 ? 6.050 -0.939 -35.065 1.00 96.31 67 PRO A O 1
ATOM 523 N N . GLU A 1 68 ? 7.181 0.780 -35.956 1.00 97.44 68 GLU A N 1
ATOM 524 C CA . GLU A 1 68 ? 8.349 0.028 -36.414 1.00 97.44 68 GLU A CA 1
ATOM 525 C C . GLU A 1 68 ? 9.119 -0.584 -35.230 1.00 97.44 68 GLU A C 1
ATOM 527 O O . GLU A 1 68 ? 9.653 -1.687 -35.332 1.00 97.44 68 GLU A O 1
ATOM 532 N N . MET A 1 69 ? 9.128 0.078 -34.064 1.00 97.25 69 MET A N 1
ATOM 533 C CA . MET A 1 69 ? 9.709 -0.494 -32.843 1.00 97.25 69 MET A CA 1
ATOM 534 C C . MET A 1 69 ? 8.854 -1.635 -32.276 1.00 97.25 69 MET A C 1
ATOM 536 O O . MET A 1 69 ? 9.404 -2.617 -31.776 1.00 97.25 69 MET A O 1
ATOM 540 N N . ALA A 1 70 ? 7.525 -1.547 -32.379 1.00 97.19 70 ALA A N 1
ATOM 541 C CA . ALA A 1 70 ? 6.645 -2.660 -32.034 1.00 97.19 70 ALA A CA 1
ATOM 542 C C . ALA A 1 70 ? 6.820 -3.844 -33.001 1.00 97.19 70 ALA A C 1
ATOM 544 O O . ALA A 1 70 ? 6.937 -4.977 -32.541 1.00 97.19 70 ALA A O 1
ATOM 545 N N . GLU A 1 71 ? 6.898 -3.590 -34.311 1.00 97.88 71 GLU A N 1
ATOM 546 C CA . GLU A 1 71 ? 7.102 -4.621 -35.337 1.00 97.88 71 GLU A CA 1
ATOM 547 C C . GLU A 1 71 ? 8.464 -5.315 -35.200 1.00 97.88 71 GLU A C 1
ATOM 549 O O . GLU A 1 71 ? 8.530 -6.543 -35.249 1.00 97.88 71 GLU A O 1
ATOM 554 N N . TYR A 1 72 ? 9.539 -4.568 -34.917 1.00 98.38 72 TYR A N 1
ATOM 555 C CA . TYR A 1 72 ? 10.843 -5.148 -34.586 1.00 98.38 72 TYR A CA 1
ATOM 556 C C . TYR A 1 72 ? 10.756 -6.107 -33.387 1.00 98.38 72 TYR A C 1
ATOM 558 O O . TYR A 1 72 ? 11.243 -7.238 -33.462 1.00 98.38 72 TYR A O 1
ATOM 566 N N . PHE A 1 73 ? 10.104 -5.698 -32.291 1.00 97.88 73 PHE A N 1
ATOM 567 C CA . PHE A 1 73 ? 9.977 -6.548 -31.105 1.00 97.88 73 PHE A CA 1
ATOM 568 C C . PHE A 1 73 ? 9.049 -7.759 -31.312 1.00 97.88 73 PHE A C 1
ATOM 570 O O . PHE A 1 73 ? 9.354 -8.827 -30.786 1.00 97.88 73 PHE A O 1
ATOM 577 N N . ASP A 1 74 ? 7.975 -7.651 -32.101 1.00 96.44 74 ASP A N 1
ATOM 578 C CA . ASP A 1 74 ? 7.135 -8.797 -32.500 1.00 96.44 74 ASP A CA 1
ATOM 579 C C . ASP A 1 74 ? 7.933 -9.770 -33.400 1.00 96.44 74 ASP A C 1
ATOM 581 O O . ASP A 1 74 ? 7.919 -10.990 -33.206 1.00 96.44 74 ASP A O 1
ATOM 585 N N . GLY A 1 75 ? 8.734 -9.215 -34.318 1.00 97.00 75 GLY A N 1
ATOM 586 C CA . GLY A 1 75 ? 9.637 -9.931 -35.220 1.00 97.00 75 GLY A CA 1
ATOM 587 C C . GLY A 1 75 ? 10.699 -10.771 -34.504 1.00 97.00 75 GLY A C 1
ATOM 588 O O . GLY A 1 75 ? 10.975 -11.892 -34.940 1.00 97.00 75 GLY A O 1
ATOM 589 N N . LEU A 1 76 ? 11.230 -10.306 -33.365 1.00 97.19 76 LEU A N 1
ATOM 590 C CA . LEU A 1 76 ? 12.184 -11.068 -32.538 1.00 97.19 76 LEU A CA 1
ATOM 591 C C . LEU A 1 76 ? 11.613 -12.406 -32.035 1.00 97.19 76 LEU A C 1
ATOM 593 O O . LEU A 1 76 ? 12.375 -13.349 -31.822 1.00 97.19 76 LEU A O 1
ATOM 597 N N . PHE A 1 77 ? 10.290 -12.513 -31.880 1.00 95.06 77 PHE A N 1
ATOM 598 C CA . PHE A 1 77 ? 9.599 -13.738 -31.458 1.00 95.06 77 PHE A CA 1
ATOM 599 C C . PHE A 1 77 ? 8.864 -14.445 -32.610 1.00 95.06 77 PHE A C 1
ATOM 601 O O . PHE A 1 77 ? 8.168 -15.437 -32.388 1.00 95.06 77 PHE A O 1
ATOM 608 N N . SER A 1 78 ? 9.052 -14.013 -33.861 1.00 92.69 78 SER A N 1
ATOM 609 C CA . SER A 1 78 ? 8.388 -14.612 -35.031 1.00 92.69 78 SER A CA 1
ATOM 610 C C . SER A 1 78 ? 8.768 -16.080 -35.298 1.00 92.69 78 SER A C 1
ATOM 612 O O . SER A 1 78 ? 8.007 -16.796 -35.954 1.00 92.69 78 SER A O 1
ATOM 614 N N . GLY A 1 79 ? 9.886 -16.556 -34.735 1.00 89.88 79 GLY A N 1
ATOM 615 C CA . GLY A 1 79 ? 10.290 -17.968 -34.723 1.00 89.88 79 GLY A CA 1
ATOM 616 C C . GLY A 1 79 ? 9.702 -18.819 -33.583 1.00 89.88 79 GLY A C 1
ATOM 617 O O . GLY A 1 79 ? 9.874 -20.035 -33.601 1.00 89.88 79 GLY A O 1
ATOM 618 N N . TYR A 1 80 ? 9.017 -18.225 -32.597 1.00 89.19 80 TYR A N 1
ATOM 619 C CA . TYR A 1 80 ? 8.403 -18.959 -31.479 1.00 89.19 80 TYR A CA 1
ATOM 620 C C . TYR A 1 80 ? 7.051 -19.567 -31.888 1.00 89.19 80 TYR A C 1
ATOM 622 O O . TYR A 1 80 ? 6.290 -18.960 -32.647 1.00 89.19 80 TYR A O 1
ATOM 630 N N . GLU A 1 81 ? 6.717 -20.736 -31.335 1.00 89.06 81 GLU A N 1
ATOM 631 C CA . GLU A 1 81 ? 5.375 -21.337 -31.418 1.00 89.06 81 GLU A CA 1
ATOM 632 C C . GLU A 1 81 ? 4.301 -20.341 -30.948 1.00 89.06 81 GLU A C 1
ATOM 634 O O . GLU A 1 81 ? 4.527 -19.621 -29.977 1.00 89.06 81 GLU A O 1
ATOM 639 N N . SER A 1 82 ? 3.120 -20.309 -31.578 1.00 86.00 82 SER A N 1
ATOM 640 C CA . SER A 1 82 ? 2.089 -19.292 -31.296 1.00 86.00 82 SER A CA 1
ATOM 641 C C . SER A 1 82 ? 1.704 -19.215 -29.811 1.00 86.00 82 SER A C 1
ATOM 643 O O . SER A 1 82 ? 1.702 -18.133 -29.233 1.00 86.00 82 SER A O 1
ATOM 645 N N . ALA A 1 83 ? 1.502 -20.363 -29.153 1.00 85.75 83 ALA A N 1
ATOM 646 C CA . ALA A 1 83 ? 1.187 -20.446 -27.720 1.00 85.75 83 ALA A CA 1
ATOM 647 C C . ALA A 1 83 ? 2.332 -19.987 -26.784 1.00 85.75 83 ALA A C 1
ATOM 649 O O . ALA A 1 83 ? 2.132 -19.838 -25.581 1.00 85.75 83 ALA A O 1
ATOM 650 N N . ARG A 1 84 ? 3.539 -19.774 -27.322 1.00 86.44 84 ARG A N 1
ATOM 651 C CA . ARG A 1 84 ? 4.740 -19.287 -26.622 1.00 86.44 84 ARG A CA 1
ATOM 652 C C . ARG A 1 84 ? 5.244 -17.950 -27.180 1.00 86.44 84 ARG A C 1
ATOM 654 O O . ARG A 1 84 ? 6.323 -17.502 -26.806 1.00 86.44 84 ARG A O 1
ATOM 661 N N . ARG A 1 85 ? 4.474 -17.297 -28.054 1.00 91.75 85 ARG A N 1
ATOM 662 C CA . ARG A 1 85 ? 4.811 -16.004 -28.655 1.00 91.75 85 ARG A CA 1
ATOM 663 C C . ARG A 1 85 ? 4.170 -14.867 -27.846 1.00 91.75 85 ARG A C 1
ATOM 665 O O . ARG A 1 85 ? 2.948 -14.870 -27.700 1.00 91.75 85 ARG A O 1
ATOM 672 N N . PRO A 1 86 ? 4.940 -13.912 -27.298 1.00 95.19 86 PRO A N 1
ATOM 673 C CA . PRO A 1 86 ? 4.396 -12.637 -26.837 1.00 95.19 86 PRO A CA 1
ATOM 674 C C . PRO A 1 86 ? 4.142 -11.708 -28.033 1.00 95.19 86 PRO A C 1
ATOM 676 O O . PRO A 1 86 ? 4.795 -11.840 -29.068 1.00 95.19 86 PRO A O 1
ATOM 679 N N . ARG A 1 87 ? 3.218 -10.755 -27.888 1.00 96.25 87 ARG A N 1
ATOM 680 C CA . ARG A 1 87 ? 2.892 -9.742 -28.900 1.00 96.25 87 ARG A CA 1
ATOM 681 C C . ARG A 1 87 ? 3.324 -8.351 -28.461 1.00 96.25 87 ARG A C 1
ATOM 683 O O . ARG A 1 87 ? 3.182 -8.009 -27.285 1.00 96.25 87 ARG A O 1
ATOM 690 N N . PHE A 1 88 ? 3.788 -7.531 -29.400 1.00 96.88 88 PHE A N 1
ATOM 691 C CA . PHE A 1 88 ? 4.163 -6.132 -29.158 1.00 96.88 88 PHE A CA 1
ATOM 692 C C . PHE A 1 88 ? 3.304 -5.159 -29.976 1.00 96.88 88 PHE A C 1
ATOM 694 O O . PHE A 1 88 ? 2.848 -5.474 -31.071 1.00 96.88 88 PHE A O 1
ATOM 701 N N . CYS A 1 89 ? 3.042 -3.968 -29.428 1.00 95.44 89 CYS A N 1
ATOM 702 C CA . CYS A 1 89 ? 2.170 -2.955 -30.039 1.00 95.44 89 CYS A CA 1
ATOM 703 C C . CYS A 1 89 ? 2.560 -1.524 -29.634 1.00 95.44 89 CYS A C 1
ATOM 705 O O . CYS A 1 89 ? 2.859 -1.294 -28.458 1.00 95.44 89 CYS A O 1
ATOM 707 N N . ASP A 1 90 ? 2.402 -0.553 -30.548 1.00 95.50 90 ASP A N 1
ATOM 708 C CA . ASP A 1 90 ? 2.253 0.865 -30.175 1.00 95.50 90 ASP A CA 1
ATOM 709 C C . ASP A 1 90 ? 0.982 1.033 -29.333 1.00 95.50 90 ASP A C 1
ATOM 711 O O . ASP A 1 90 ? -0.116 0.619 -29.721 1.00 95.50 90 ASP A O 1
ATOM 715 N N . LYS A 1 91 ? 1.135 1.645 -28.161 1.00 93.94 91 LYS A N 1
ATOM 716 C CA . LYS A 1 91 ? 0.053 1.990 -27.237 1.00 93.94 91 LYS A CA 1
ATOM 717 C C . LYS A 1 91 ? 0.052 3.479 -26.871 1.00 93.94 91 LYS A C 1
ATOM 719 O O . LYS A 1 91 ? -0.797 3.883 -26.079 1.00 93.94 91 LYS A O 1
ATOM 724 N N . SER A 1 92 ? 0.855 4.323 -27.530 1.00 89.56 92 SER A N 1
ATOM 725 C CA . SER A 1 92 ? 0.913 5.784 -27.302 1.00 89.56 92 SER A CA 1
ATOM 726 C C . SER A 1 92 ? -0.427 6.520 -27.496 1.00 89.56 92 SER A C 1
ATOM 728 O O . SER A 1 92 ? -0.634 7.636 -27.003 1.00 89.56 92 SER A O 1
ATOM 730 N N . ASN A 1 93 ? -1.357 5.905 -28.233 1.00 88.12 93 ASN A N 1
ATOM 731 C CA . ASN A 1 93 ? -2.731 6.374 -28.433 1.00 88.12 93 ASN A CA 1
ATOM 732 C C . ASN A 1 93 ? -3.764 5.591 -27.595 1.00 88.12 93 ASN A C 1
ATOM 734 O O . ASN A 1 93 ? -4.838 6.117 -27.287 1.00 88.12 93 ASN A O 1
ATOM 738 N N . TYR A 1 94 ? -3.441 4.359 -27.192 1.00 88.88 94 TYR A N 1
ATOM 739 C CA . TYR A 1 94 ? -4.281 3.535 -26.326 1.00 88.88 94 TYR A CA 1
ATOM 740 C C . TYR A 1 94 ? -4.243 4.066 -24.891 1.00 88.88 94 TYR A C 1
ATOM 742 O O . TYR A 1 94 ? -3.285 4.702 -24.466 1.00 88.88 94 TYR A O 1
ATOM 750 N N . THR A 1 95 ? -5.315 3.863 -24.128 1.00 89.38 95 THR A N 1
ATOM 751 C CA . THR A 1 95 ? -5.404 4.372 -22.755 1.00 89.38 95 THR A CA 1
ATOM 752 C C . THR A 1 95 ? -5.801 3.243 -21.826 1.00 89.38 95 THR A C 1
ATOM 754 O O . THR A 1 95 ? -6.975 2.894 -21.761 1.00 89.38 95 THR A O 1
ATOM 757 N N . PHE A 1 96 ? -4.828 2.690 -21.105 1.00 89.06 96 PHE A N 1
ATOM 758 C CA . PHE A 1 96 ? -5.096 1.635 -20.134 1.00 89.06 96 PHE A CA 1
ATOM 759 C C . PHE A 1 96 ? -5.891 2.179 -18.944 1.00 89.06 96 PHE A C 1
ATOM 761 O O . PHE A 1 96 ? -5.631 3.286 -18.451 1.00 89.06 96 PHE A O 1
ATOM 768 N N . ASP A 1 97 ? -6.815 1.357 -18.453 1.00 83.94 97 ASP A N 1
ATOM 769 C CA . ASP A 1 97 ? -7.582 1.647 -17.249 1.00 83.94 97 ASP A CA 1
ATOM 770 C C . ASP A 1 97 ? -6.702 1.702 -15.982 1.00 83.94 97 ASP A C 1
ATOM 772 O O . ASP A 1 97 ? -5.620 1.101 -15.927 1.00 83.94 97 ASP A O 1
ATOM 776 N N . PRO A 1 98 ? -7.135 2.449 -14.952 1.00 81.50 98 PRO A N 1
ATOM 777 C CA . PRO A 1 98 ? -6.442 2.526 -13.670 1.00 81.50 98 PRO A CA 1
ATOM 778 C C . PRO A 1 98 ? -6.569 1.212 -12.877 1.00 81.50 98 PRO A C 1
ATOM 780 O O . PRO A 1 98 ? -7.620 0.574 -12.890 1.00 81.50 98 PRO A O 1
ATOM 783 N N . VAL A 1 99 ? -5.519 0.813 -12.146 1.00 80.00 99 VAL A N 1
ATOM 784 C CA . VAL A 1 99 ? -5.548 -0.406 -11.305 1.00 80.00 99 VAL A CA 1
ATOM 785 C C . VAL A 1 99 ? -6.235 -0.119 -9.965 1.00 80.00 99 VAL A C 1
ATOM 787 O O . VAL A 1 99 ? -6.973 -0.953 -9.448 1.00 80.00 99 VAL A O 1
ATOM 790 N N . VAL A 1 100 ? -6.048 1.087 -9.425 1.00 72.94 100 VAL A N 1
ATOM 791 C CA . VAL A 1 100 ? -6.764 1.625 -8.258 1.00 72.94 100 VAL A CA 1
ATOM 792 C C . VAL A 1 100 ? -7.515 2.887 -8.690 1.00 72.94 100 VAL A C 1
ATOM 794 O O . VAL A 1 100 ? -6.980 3.658 -9.477 1.00 72.94 100 VAL A O 1
ATOM 797 N N . LYS A 1 101 ? -8.729 3.146 -8.169 1.00 66.94 101 LYS A N 1
ATOM 798 C CA . LYS A 1 101 ? -9.593 4.292 -8.566 1.00 66.94 101 LYS A CA 1
ATOM 799 C C . LYS A 1 101 ? -8.881 5.659 -8.611 1.00 66.94 101 LYS A C 1
ATOM 801 O O . LYS A 1 101 ? -9.325 6.552 -9.324 1.00 66.94 101 LYS A O 1
ATOM 806 N N . THR A 1 102 ? -7.839 5.833 -7.800 1.00 64.75 102 THR A N 1
ATOM 807 C CA . THR A 1 102 ? -7.053 7.065 -7.645 1.00 64.75 102 THR A CA 1
ATOM 808 C C . THR A 1 102 ? -5.881 7.191 -8.622 1.00 64.75 102 THR A C 1
ATOM 810 O O . THR A 1 102 ? -5.263 8.253 -8.672 1.00 64.75 102 THR A O 1
ATOM 813 N N . ASP A 1 103 ? -5.561 6.146 -9.391 1.00 70.81 103 ASP A N 1
ATOM 814 C CA . ASP A 1 103 ? -4.496 6.192 -10.391 1.00 70.81 103 ASP A CA 1
ATOM 815 C C . ASP A 1 103 ? -4.912 7.083 -11.574 1.00 70.81 103 ASP A C 1
ATOM 817 O O . ASP A 1 103 ? -6.020 6.980 -12.107 1.00 70.81 103 ASP A O 1
ATOM 821 N N . TYR A 1 104 ? -3.983 7.898 -12.073 1.00 70.38 104 TYR A N 1
ATOM 822 C CA . TYR A 1 104 ? -4.150 8.538 -13.376 1.00 70.38 104 TYR A CA 1
ATOM 823 C C . TYR A 1 104 ? -4.146 7.491 -14.505 1.00 70.38 104 TYR A C 1
ATOM 825 O O . TYR A 1 104 ? -3.496 6.443 -14.409 1.00 70.38 104 TYR A O 1
ATOM 833 N N . LYS A 1 105 ? -4.841 7.800 -15.605 1.00 75.38 105 LYS A N 1
ATOM 834 C CA . LYS A 1 105 ? -4.812 7.015 -16.852 1.00 75.38 105 LYS A CA 1
ATOM 835 C C . LYS A 1 105 ? -3.387 6.947 -17.420 1.00 75.38 105 LYS A C 1
ATOM 837 O O . LYS A 1 105 ? -2.664 7.935 -17.329 1.00 75.38 105 LYS A O 1
ATOM 842 N N . SER A 1 106 ? -2.998 5.814 -18.013 1.00 82.38 106 SER A N 1
ATOM 843 C CA . SER A 1 106 ? -1.656 5.626 -18.601 1.00 82.38 106 SER A CA 1
ATOM 844 C C . SER A 1 106 ? -1.687 5.356 -20.097 1.00 82.38 106 SER A C 1
ATOM 846 O O . SER A 1 106 ? -2.652 4.788 -20.614 1.00 82.38 106 SER A O 1
ATOM 848 N N . ARG A 1 107 ? -0.588 5.735 -20.757 1.00 87.94 107 ARG A N 1
ATOM 849 C CA . ARG A 1 107 ? -0.333 5.570 -22.193 1.00 87.94 107 ARG A CA 1
ATOM 850 C C . ARG A 1 107 ? 1.148 5.223 -22.434 1.00 87.94 107 ARG A C 1
ATOM 852 O O . ARG A 1 107 ? 1.887 6.104 -22.860 1.00 87.94 107 ARG A O 1
ATOM 859 N N . PRO A 1 108 ? 1.604 4.002 -22.091 1.00 91.94 108 PRO A N 1
ATOM 860 C CA . PRO A 1 108 ? 2.944 3.564 -22.476 1.00 91.94 108 PRO A CA 1
ATOM 861 C C . PRO A 1 108 ? 3.083 3.613 -24.000 1.00 91.94 108 PRO A C 1
ATOM 863 O O . PRO A 1 108 ? 2.116 3.324 -24.706 1.00 91.94 108 PRO A O 1
ATOM 866 N N . ASP A 1 109 ? 4.266 3.949 -24.505 1.00 94.12 109 ASP A N 1
ATOM 867 C CA . ASP A 1 109 ? 4.502 4.019 -25.948 1.00 94.12 109 ASP A CA 1
ATOM 868 C C . ASP A 1 109 ? 4.468 2.632 -26.587 1.00 94.12 109 ASP A C 1
ATOM 870 O O . ASP A 1 109 ? 3.772 2.435 -27.578 1.00 94.12 109 ASP A O 1
ATOM 874 N N . ILE A 1 110 ? 5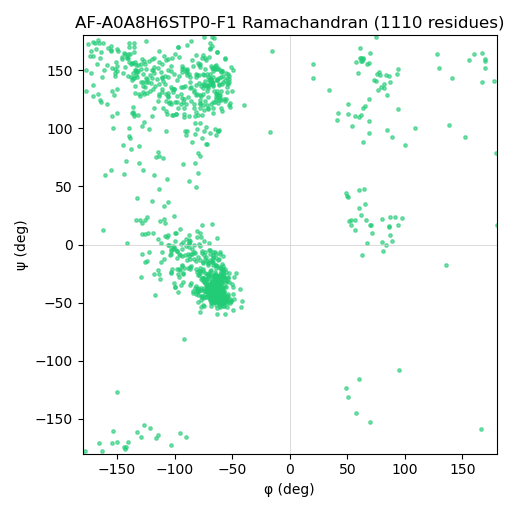.140 1.656 -25.971 1.00 96.38 110 ILE A N 1
ATOM 875 C CA . ILE A 1 110 ? 5.128 0.251 -26.394 1.00 96.38 110 ILE A CA 1
ATOM 876 C C . ILE A 1 110 ? 4.646 -0.619 -25.233 1.00 96.38 110 ILE A C 1
ATOM 878 O O . ILE A 1 110 ? 5.050 -0.409 -24.085 1.00 96.38 110 ILE A O 1
ATOM 882 N N . ALA A 1 111 ? 3.828 -1.631 -25.524 1.00 97.06 111 ALA A N 1
ATOM 883 C CA . ALA A 1 111 ? 3.490 -2.691 -24.574 1.00 97.06 111 ALA A CA 1
ATOM 884 C C . ALA A 1 111 ? 3.750 -4.079 -25.179 1.00 97.06 111 ALA A C 1
ATOM 886 O O . ALA A 1 111 ? 3.450 -4.307 -26.351 1.00 97.06 111 ALA A O 1
ATOM 887 N N . GLY A 1 112 ? 4.288 -4.987 -24.361 1.00 97.12 112 GLY A N 1
ATOM 888 C CA . GLY A 1 112 ? 4.470 -6.409 -24.653 1.00 97.12 112 GLY A CA 1
ATOM 889 C C . GLY A 1 112 ? 3.538 -7.271 -23.796 1.00 97.12 112 GLY A C 1
ATOM 890 O O . GLY A 1 112 ? 3.396 -7.024 -22.591 1.00 97.12 112 GLY A O 1
ATOM 891 N N . SER A 1 113 ? 2.874 -8.243 -24.417 1.00 96.12 113 SER A N 1
ATOM 892 C CA . SER A 1 113 ? 1.848 -9.085 -23.793 1.00 96.12 113 SER A CA 1
ATOM 893 C C . SER A 1 113 ? 2.407 -10.306 -23.049 1.00 96.12 113 SER A C 1
ATOM 895 O O . SER A 1 113 ? 3.587 -10.631 -23.131 1.00 96.12 113 SER A O 1
ATOM 897 N N . VAL A 1 114 ? 1.528 -11.053 -22.378 1.00 93.06 114 VAL A N 1
ATOM 898 C CA . VAL A 1 114 ? 1.767 -12.466 -22.027 1.00 93.06 114 VAL A CA 1
ATOM 899 C C . VAL A 1 114 ? 1.901 -13.355 -23.277 1.00 93.06 114 VAL A C 1
ATOM 901 O O . VAL A 1 114 ? 1.547 -12.946 -24.385 1.00 93.06 114 VAL A O 1
ATOM 904 N N . PHE A 1 115 ? 2.412 -14.576 -23.100 1.00 91.69 115 PHE A N 1
ATOM 905 C CA . PHE A 1 115 ? 2.476 -15.591 -24.158 1.00 91.69 115 PHE A CA 1
ATOM 906 C C . PHE A 1 115 ? 1.090 -15.979 -24.677 1.00 91.69 115 PHE A C 1
ATOM 908 O O . PHE A 1 115 ? 0.154 -16.091 -23.888 1.00 91.69 115 PHE A O 1
ATOM 915 N N . GLY A 1 116 ? 0.983 -16.239 -25.983 1.00 88.56 116 GLY A N 1
ATOM 916 C CA . GLY A 1 116 ? -0.246 -16.742 -26.601 1.00 88.56 116 GLY A CA 1
ATOM 917 C C . GLY A 1 116 ? -1.383 -15.720 -26.680 1.00 88.56 116 GLY A C 1
ATOM 918 O O . GLY A 1 116 ? -2.498 -16.105 -27.001 1.00 88.56 116 GLY A O 1
ATOM 919 N N . PHE A 1 117 ? -1.103 -14.445 -26.391 1.00 91.19 117 PHE A N 1
ATOM 920 C CA . PHE A 1 117 ? -2.050 -13.337 -26.524 1.00 91.19 117 PHE A CA 1
ATOM 921 C C . PHE A 1 117 ? -2.447 -13.153 -27.992 1.00 91.19 117 PHE A C 1
ATOM 923 O O . PHE A 1 117 ? -1.572 -12.971 -28.848 1.00 91.19 117 PHE A O 1
ATOM 930 N N . ASP A 1 118 ? -3.745 -13.131 -28.274 1.00 89.25 118 ASP A N 1
ATOM 931 C CA . ASP A 1 118 ? -4.251 -12.869 -29.621 1.00 89.25 118 ASP A CA 1
ATOM 932 C C . ASP A 1 118 ? -4.595 -11.379 -29.805 1.00 89.25 118 ASP A C 1
ATOM 934 O O . ASP A 1 118 ? -5.175 -10.750 -28.924 1.00 89.25 118 ASP A O 1
ATOM 938 N N . LEU A 1 119 ? -4.216 -10.767 -30.932 1.00 85.75 119 LEU A N 1
ATOM 939 C CA . LEU A 1 119 ? -4.491 -9.339 -31.154 1.00 85.75 119 LEU A CA 1
ATOM 940 C C . LEU A 1 119 ? -5.941 -9.058 -31.567 1.00 85.75 119 LEU A C 1
ATOM 942 O O . LEU A 1 119 ? -6.379 -7.917 -31.402 1.00 85.75 119 LEU A O 1
ATOM 946 N N . ASP A 1 120 ? -6.652 -10.065 -32.074 1.00 85.56 120 ASP A N 1
ATOM 947 C CA . ASP A 1 120 ? -8.040 -9.961 -32.516 1.00 85.56 120 ASP A CA 1
ATOM 948 C C . ASP A 1 120 ? -9.025 -10.413 -31.414 1.00 85.56 120 ASP A C 1
ATOM 950 O O . ASP A 1 120 ? -10.135 -9.880 -31.344 1.00 85.56 120 ASP A O 1
ATOM 954 N N . GLU A 1 121 ? -8.619 -11.318 -30.506 1.00 83.75 121 GLU A N 1
ATOM 955 C CA . GLU A 1 121 ? -9.461 -11.788 -29.384 1.00 83.75 121 GLU A CA 1
ATOM 956 C C . GLU A 1 121 ? -9.176 -11.117 -28.016 1.00 83.75 121 GLU A C 1
ATOM 958 O O . GLU A 1 121 ? -10.120 -10.873 -27.256 1.00 83.75 121 GLU A O 1
ATOM 963 N N . ASP A 1 122 ? -7.920 -10.796 -27.653 1.00 83.94 122 ASP A N 1
ATOM 964 C CA . ASP A 1 122 ? -7.593 -10.340 -26.287 1.00 83.94 122 ASP A CA 1
ATOM 965 C C . ASP A 1 122 ? -7.706 -8.815 -26.059 1.00 83.94 122 ASP A C 1
ATOM 967 O O . ASP A 1 122 ? -7.041 -7.961 -26.658 1.00 83.94 122 ASP A O 1
ATOM 971 N N . GLU A 1 123 ? -8.471 -8.460 -25.025 1.00 89.69 123 GLU A N 1
ATOM 972 C CA . GLU A 1 123 ? -8.581 -7.096 -24.506 1.00 89.69 123 GLU A CA 1
ATOM 973 C C . GLU A 1 123 ? -7.318 -6.691 -23.711 1.00 89.69 123 GLU A C 1
ATOM 975 O O . GLU A 1 123 ? -7.048 -7.223 -22.626 1.00 89.69 123 GLU A O 1
ATOM 980 N N . TRP A 1 124 ? -6.577 -5.686 -24.203 1.00 90.75 124 TRP A N 1
ATOM 981 C CA . TRP A 1 124 ? -5.346 -5.164 -23.584 1.00 90.75 124 TRP A CA 1
ATOM 982 C C . TRP A 1 124 ? -5.576 -4.567 -22.181 1.00 90.75 124 TRP A C 1
ATOM 984 O O . TRP A 1 124 ? -5.926 -3.394 -22.014 1.00 90.75 124 TRP A O 1
ATOM 994 N N . ARG A 1 125 ? -5.300 -5.378 -21.155 1.00 90.88 125 ARG A N 1
ATOM 995 C CA . ARG A 1 125 ? -5.459 -5.074 -19.722 1.00 90.88 125 ARG A CA 1
ATOM 996 C C . ARG A 1 125 ? -4.138 -5.303 -18.984 1.00 90.88 125 ARG A C 1
ATOM 998 O O . ARG A 1 125 ? -3.384 -6.193 -19.357 1.00 90.88 125 ARG A O 1
ATOM 1005 N N . TRP A 1 126 ? -3.870 -4.582 -17.888 1.00 92.44 126 TRP A N 1
ATOM 1006 C CA . TRP A 1 126 ? -2.610 -4.710 -17.116 1.00 92.44 126 TRP A CA 1
ATOM 1007 C C . TRP A 1 126 ? -2.288 -6.130 -16.622 1.00 92.44 126 TRP A C 1
ATOM 1009 O O . TRP A 1 126 ? -1.130 -6.437 -16.371 1.00 92.44 126 TRP A O 1
ATOM 1019 N N . LEU A 1 127 ? -3.298 -6.994 -16.484 1.00 91.06 127 LEU A N 1
ATOM 1020 C CA . LEU A 1 127 ? -3.140 -8.403 -16.110 1.00 91.06 127 LEU A CA 1
ATOM 1021 C C . LEU A 1 127 ? -2.514 -9.266 -17.229 1.00 91.06 127 LEU A C 1
ATOM 1023 O O . LEU A 1 127 ? -2.061 -10.374 -16.952 1.00 91.06 127 LEU A O 1
ATOM 1027 N N . LEU A 1 128 ? -2.497 -8.755 -18.464 1.00 92.69 128 LEU A N 1
ATOM 1028 C CA . LEU A 1 128 ? -1.962 -9.389 -19.672 1.00 92.69 128 LEU A CA 1
ATOM 1029 C C . LEU A 1 128 ? -0.732 -8.651 -20.240 1.00 92.69 128 LEU A C 1
ATOM 1031 O O . LEU A 1 128 ? -0.237 -9.029 -21.296 1.00 92.69 128 LEU A O 1
ATOM 1035 N N . VAL A 1 129 ? -0.231 -7.611 -19.559 1.00 95.00 129 VAL A N 1
ATOM 1036 C CA . VAL A 1 129 ? 0.991 -6.878 -19.938 1.00 95.00 129 VAL A CA 1
ATOM 1037 C C . VAL A 1 129 ? 2.169 -7.404 -19.122 1.00 95.00 129 VAL A C 1
ATOM 1039 O O . VAL A 1 129 ? 2.104 -7.438 -17.894 1.00 95.00 129 VAL A O 1
ATOM 1042 N N . VAL A 1 130 ? 3.253 -7.773 -19.803 1.00 95.81 130 VAL A N 1
ATOM 1043 C CA . VAL A 1 130 ? 4.514 -8.233 -19.192 1.00 95.81 130 VAL A CA 1
ATOM 1044 C C . VAL A 1 130 ? 5.520 -7.091 -19.089 1.00 95.81 130 VAL A C 1
ATOM 1046 O O . VAL A 1 130 ? 6.192 -6.942 -18.071 1.00 95.81 130 VAL A O 1
ATOM 1049 N N . ILE A 1 131 ? 5.605 -6.263 -20.132 1.00 96.69 131 ILE A N 1
ATOM 1050 C CA . ILE A 1 131 ? 6.523 -5.128 -20.209 1.00 96.69 131 ILE A CA 1
ATOM 1051 C C . ILE A 1 131 ? 5.838 -3.931 -20.865 1.00 96.69 131 ILE A C 1
ATOM 1053 O O . ILE A 1 131 ? 5.031 -4.072 -21.782 1.00 96.69 131 ILE A O 1
ATOM 1057 N N . ALA A 1 132 ? 6.183 -2.738 -20.401 1.00 96.50 132 ALA A N 1
ATOM 1058 C CA . ALA A 1 132 ? 5.834 -1.473 -21.029 1.00 96.50 132 ALA A CA 1
ATOM 1059 C C . ALA A 1 132 ? 7.120 -0.656 -21.210 1.00 96.50 132 ALA A C 1
ATOM 1061 O O . ALA A 1 132 ? 8.030 -0.773 -20.386 1.00 96.50 132 ALA A O 1
ATOM 1062 N N . MET A 1 133 ? 7.220 0.146 -22.268 1.00 96.38 133 MET A N 1
ATOM 1063 C CA . MET A 1 133 ? 8.381 1.005 -22.540 1.00 96.38 133 MET A CA 1
ATOM 1064 C C . MET A 1 133 ? 7.949 2.432 -22.878 1.00 96.38 133 MET A C 1
ATOM 1066 O O . MET A 1 133 ? 6.839 2.659 -23.363 1.00 96.38 133 MET A O 1
ATOM 1070 N N . GLU A 1 134 ? 8.849 3.377 -22.627 1.00 95.06 134 GLU A N 1
ATOM 1071 C CA . GLU A 1 134 ? 8.683 4.803 -22.912 1.00 95.06 134 GLU A CA 1
ATOM 1072 C C . GLU A 1 134 ? 9.677 5.217 -23.998 1.00 95.06 134 GLU A C 1
ATOM 1074 O O . GLU A 1 134 ? 10.879 4.968 -23.865 1.00 95.06 134 GLU A O 1
ATOM 1079 N N . LEU A 1 135 ? 9.187 5.851 -25.063 1.00 94.94 135 LEU A N 1
ATOM 1080 C CA . LEU A 1 135 ? 9.982 6.268 -26.219 1.00 94.94 135 LEU A CA 1
ATOM 1081 C C . LEU A 1 135 ? 10.083 7.797 -26.236 1.00 94.94 135 LEU A C 1
ATOM 1083 O O . LEU A 1 135 ? 9.133 8.502 -25.903 1.00 94.94 135 LEU A O 1
ATOM 1087 N N . LYS A 1 136 ? 11.257 8.325 -26.594 1.00 94.50 136 LYS A N 1
ATOM 1088 C CA . LYS A 1 136 ? 11.559 9.762 -26.662 1.00 94.50 136 LYS A CA 1
ATOM 1089 C C . LYS A 1 136 ? 12.364 10.069 -27.935 1.00 94.50 136 LYS A C 1
ATOM 1091 O O . LYS A 1 136 ? 13.245 9.308 -28.330 1.00 94.50 136 LYS A O 1
ATOM 1096 N N . LEU A 1 137 ? 12.101 11.199 -28.593 1.00 93.19 137 LEU A N 1
ATOM 1097 C CA . LEU A 1 137 ? 12.664 11.494 -29.923 1.00 93.19 137 LEU A CA 1
ATOM 1098 C C . LEU A 1 137 ? 14.170 11.815 -29.894 1.00 93.19 137 LEU A C 1
ATOM 1100 O O . LEU A 1 137 ? 14.899 11.526 -30.845 1.00 93.19 137 LEU A O 1
ATOM 1104 N N . ARG A 1 138 ? 14.637 12.483 -28.833 1.00 91.88 138 ARG A N 1
ATOM 1105 C CA . ARG A 1 138 ? 15.969 13.111 -28.763 1.00 91.88 138 ARG A CA 1
ATOM 1106 C C . ARG A 1 138 ? 16.755 12.593 -27.565 1.00 91.88 138 ARG A C 1
ATOM 1108 O O . ARG A 1 138 ? 16.201 12.504 -26.477 1.00 91.88 138 ARG A O 1
ATOM 1115 N N . ARG A 1 139 ? 18.072 12.398 -27.707 1.00 91.00 139 ARG A N 1
ATOM 1116 C CA . ARG A 1 139 ? 18.952 11.980 -26.592 1.00 91.00 139 ARG A CA 1
ATOM 1117 C C . ARG A 1 139 ? 18.922 12.934 -25.386 1.00 91.00 139 ARG A C 1
ATOM 1119 O O . ARG A 1 139 ? 19.083 12.500 -24.255 1.00 91.00 139 ARG A O 1
ATOM 1126 N N . THR A 1 140 ? 18.635 14.223 -25.588 1.00 89.06 140 THR A N 1
ATOM 1127 C CA . THR A 1 140 ? 18.451 15.191 -24.485 1.00 89.06 140 THR A CA 1
ATOM 1128 C C . THR A 1 140 ? 17.235 14.893 -23.594 1.00 89.06 140 THR A C 1
ATOM 1130 O O . THR A 1 140 ? 17.167 15.386 -22.465 1.00 89.06 140 THR A O 1
ATOM 1133 N N . GLN A 1 141 ? 16.299 14.069 -24.076 1.00 91.69 141 GLN A N 1
ATOM 1134 C CA . GLN A 1 141 ? 15.141 13.560 -23.341 1.00 91.69 141 GLN A CA 1
ATOM 1135 C C . GLN A 1 141 ? 15.436 12.261 -22.567 1.00 91.69 141 GLN A C 1
ATOM 1137 O O . GLN A 1 141 ? 14.493 11.698 -22.022 1.00 91.69 141 GLN A O 1
ATOM 1142 N N . ASP A 1 142 ? 16.695 11.796 -22.473 1.00 94.31 142 ASP A N 1
ATOM 1143 C CA . ASP A 1 142 ? 17.054 10.749 -21.502 1.00 94.31 142 ASP A CA 1
ATOM 1144 C C . ASP A 1 142 ? 16.571 11.180 -20.111 1.00 94.31 142 ASP A C 1
ATOM 1146 O O . ASP A 1 142 ? 16.976 12.229 -19.592 1.00 94.31 142 ASP A O 1
ATOM 1150 N N . ILE A 1 143 ? 15.674 10.380 -19.535 1.00 93.56 143 ILE A N 1
ATOM 1151 C CA . ILE A 1 143 ? 15.096 10.597 -18.209 1.00 93.56 143 ILE A CA 1
ATOM 1152 C C . ILE A 1 143 ? 16.222 10.652 -17.169 1.00 93.56 143 ILE A C 1
ATOM 1154 O O . ILE A 1 143 ? 16.181 11.504 -16.286 1.00 93.56 143 ILE A O 1
ATOM 1158 N N . PHE A 1 144 ? 17.258 9.824 -17.339 1.00 94.31 144 PHE A N 1
ATOM 1159 C CA . PHE A 1 144 ? 18.369 9.636 -16.406 1.00 94.31 144 PHE A CA 1
ATOM 1160 C C . PHE A 1 144 ? 19.696 10.220 -16.920 1.00 94.31 144 PHE A C 1
ATOM 1162 O O . PHE A 1 144 ? 20.773 9.674 -16.670 1.00 94.31 144 PHE A O 1
ATOM 1169 N N . ALA A 1 145 ? 19.624 11.319 -17.679 1.00 91.94 145 ALA A N 1
ATOM 1170 C CA . ALA A 1 145 ? 20.786 11.952 -18.302 1.00 91.94 145 ALA A CA 1
ATOM 1171 C C . ALA A 1 145 ? 21.904 12.244 -17.281 1.00 91.94 145 ALA A C 1
ATOM 1173 O O . ALA A 1 145 ? 21.706 13.019 -16.348 1.00 91.94 145 ALA A O 1
ATOM 1174 N N . GLY A 1 146 ? 23.087 11.657 -17.493 1.00 90.12 146 GLY A N 1
ATOM 1175 C CA . GLY A 1 146 ? 24.232 11.784 -16.581 1.00 90.12 146 GLY A CA 1
ATOM 1176 C C . GLY A 1 146 ? 24.260 10.782 -15.418 1.00 90.12 146 GLY A C 1
ATOM 1177 O O . GLY A 1 146 ? 25.027 10.997 -14.485 1.00 90.12 146 GLY A O 1
ATOM 1178 N N . ASP A 1 147 ? 23.455 9.714 -15.478 1.00 92.00 147 ASP A N 1
ATOM 1179 C CA . ASP A 1 147 ? 23.311 8.678 -14.439 1.00 92.00 147 ASP A CA 1
ATOM 1180 C C . ASP A 1 147 ? 22.821 9.266 -13.099 1.00 92.00 147 ASP A C 1
ATOM 1182 O O . ASP A 1 147 ? 23.373 9.014 -12.027 1.00 92.00 147 ASP A O 1
ATOM 1186 N N . GLN A 1 148 ? 21.780 10.102 -13.189 1.00 89.81 148 GLN A N 1
ATOM 1187 C CA . GLN A 1 148 ? 21.155 10.832 -12.079 1.00 89.81 148 GLN A CA 1
ATOM 1188 C C . GLN A 1 148 ? 19.625 10.779 -12.186 1.00 89.81 148 GLN A C 1
ATOM 1190 O O . GLN A 1 148 ? 19.080 10.601 -13.280 1.00 89.81 148 GLN A O 1
ATOM 1195 N N . VAL A 1 149 ? 18.913 10.955 -11.069 1.00 88.31 149 VAL A N 1
ATOM 1196 C CA . VAL A 1 149 ? 17.460 11.185 -11.104 1.00 88.31 149 VAL A CA 1
ATOM 1197 C C . VAL A 1 149 ? 17.195 12.625 -11.574 1.00 88.31 149 VAL A C 1
ATOM 1199 O O . VAL A 1 149 ? 17.883 13.550 -11.140 1.00 88.31 149 VAL A O 1
ATOM 1202 N N . PRO A 1 150 ? 16.211 12.874 -12.460 1.00 86.75 150 PRO A N 1
ATOM 1203 C CA . PRO A 1 150 ? 15.900 14.228 -12.903 1.00 86.75 150 PRO A CA 1
ATOM 1204 C C . PRO A 1 150 ? 15.419 15.095 -11.734 1.00 86.75 150 PRO A C 1
ATOM 1206 O O . PRO A 1 150 ? 14.495 14.719 -11.011 1.00 86.75 150 PRO A O 1
ATOM 1209 N N . ALA A 1 151 ? 16.013 16.280 -11.576 1.00 82.62 151 ALA A N 1
ATOM 1210 C CA . ALA A 1 151 ? 15.694 17.204 -10.490 1.00 82.62 151 ALA A CA 1
ATOM 1211 C C . ALA A 1 151 ? 14.194 17.558 -10.432 1.00 82.62 151 ALA A C 1
ATOM 1213 O O . ALA A 1 151 ? 13.534 17.693 -11.462 1.00 82.62 151 ALA A O 1
ATOM 1214 N N . LEU A 1 152 ? 13.667 17.803 -9.225 1.00 77.94 152 LEU A N 1
ATOM 1215 C CA . LEU A 1 152 ? 12.254 18.162 -8.992 1.00 77.94 152 LEU A CA 1
ATOM 1216 C C . LEU A 1 152 ? 11.798 19.440 -9.733 1.00 77.94 152 LEU A C 1
ATOM 1218 O O . LEU A 1 152 ? 10.600 19.681 -9.891 1.00 77.94 152 LEU A O 1
ATOM 1222 N N . THR A 1 153 ? 12.742 20.262 -10.196 1.00 78.94 153 THR A N 1
ATOM 1223 C CA . THR A 1 153 ? 12.505 21.439 -11.042 1.00 78.94 153 THR A CA 1
ATOM 1224 C C . THR A 1 153 ? 12.222 21.086 -12.509 1.00 78.94 153 THR A C 1
ATOM 1226 O O . THR A 1 153 ? 11.446 21.799 -13.151 1.00 78.94 153 THR A O 1
ATOM 1229 N N . ASP A 1 154 ? 12.764 19.981 -13.039 1.00 83.50 154 ASP A N 1
ATOM 1230 C CA . ASP A 1 154 ? 12.446 19.475 -14.381 1.00 83.50 154 ASP A CA 1
ATOM 1231 C C . ASP A 1 154 ? 11.118 18.708 -14.353 1.00 83.50 154 ASP A C 1
ATOM 1233 O O . ASP A 1 154 ? 11.045 17.476 -14.352 1.00 83.50 154 ASP A O 1
ATOM 1237 N N . LYS A 1 155 ? 10.029 19.481 -14.358 1.00 83.81 155 LYS A N 1
ATOM 1238 C CA . LYS A 1 155 ? 8.652 18.971 -14.390 1.00 83.81 155 LYS A CA 1
ATOM 1239 C C . LYS A 1 155 ? 8.366 18.054 -15.582 1.00 83.81 155 LYS A C 1
ATOM 1241 O O . LYS A 1 155 ? 7.406 17.291 -15.509 1.00 83.81 155 LYS A O 1
ATOM 1246 N N . ARG A 1 156 ? 9.148 18.124 -16.670 1.00 85.44 156 ARG A N 1
ATOM 1247 C CA . ARG A 1 156 ? 8.975 17.238 -17.825 1.00 85.44 156 ARG A CA 1
ATOM 1248 C C . ARG A 1 156 ? 9.574 15.871 -17.524 1.00 85.44 156 ARG A C 1
ATOM 1250 O O . ARG A 1 156 ? 8.831 14.896 -17.511 1.00 85.44 156 ARG A O 1
ATOM 1257 N N . LYS A 1 157 ? 10.869 15.799 -17.202 1.00 86.75 157 LYS A N 1
ATOM 1258 C CA . LYS A 1 157 ? 11.520 14.515 -16.898 1.00 86.75 157 LYS A CA 1
ATOM 1259 C C . LYS A 1 157 ? 10.954 13.854 -15.644 1.00 86.75 157 LYS A C 1
ATOM 1261 O O . LYS A 1 157 ? 10.860 12.634 -15.606 1.00 86.75 157 LYS A O 1
ATOM 1266 N N . GLN A 1 158 ? 10.493 14.629 -14.661 1.00 86.19 158 GLN A N 1
ATOM 1267 C CA . GLN A 1 158 ? 9.729 14.102 -13.527 1.00 86.19 158 GLN A CA 1
ATOM 1268 C C . GLN A 1 158 ? 8.397 13.465 -13.958 1.00 86.19 158 GLN A C 1
ATOM 1270 O O . GLN A 1 158 ? 8.029 12.427 -13.412 1.00 86.19 158 GLN A O 1
ATOM 1275 N N . ALA A 1 159 ? 7.689 14.019 -14.949 1.00 86.00 159 ALA A N 1
ATOM 1276 C CA . ALA A 1 159 ? 6.477 13.404 -15.495 1.00 86.00 159 ALA A CA 1
ATOM 1277 C C . ALA A 1 159 ? 6.787 12.135 -16.313 1.00 86.00 159 ALA A C 1
ATOM 1279 O O . ALA A 1 159 ? 6.124 11.119 -16.109 1.00 86.00 159 ALA A O 1
ATOM 1280 N N . ASP A 1 160 ? 7.821 12.161 -17.164 1.00 88.81 160 ASP A N 1
ATOM 1281 C CA . ASP A 1 160 ? 8.288 10.988 -17.923 1.00 88.81 160 ASP A CA 1
ATOM 1282 C C . ASP A 1 160 ? 8.730 9.843 -16.973 1.00 88.81 160 ASP A C 1
ATOM 1284 O O . ASP A 1 160 ? 8.281 8.706 -17.119 1.00 88.81 160 ASP A O 1
ATOM 1288 N N . LEU A 1 161 ? 9.517 10.147 -15.929 1.00 90.19 161 LEU A N 1
ATOM 1289 C CA . LEU A 1 161 ? 9.906 9.208 -14.861 1.00 90.19 161 LEU A CA 1
ATOM 1290 C C . LEU A 1 161 ? 8.690 8.635 -14.122 1.00 90.19 161 LEU A C 1
ATOM 1292 O O . LEU A 1 161 ? 8.599 7.427 -13.887 1.00 90.19 161 LEU A O 1
ATOM 1296 N N . THR A 1 162 ? 7.749 9.511 -13.760 1.00 86.38 162 THR A N 1
ATOM 1297 C CA . THR A 1 162 ? 6.502 9.131 -13.088 1.00 86.38 162 THR A CA 1
ATOM 1298 C C . THR A 1 162 ? 5.702 8.158 -13.954 1.00 86.38 162 THR A C 1
ATOM 1300 O O . THR A 1 162 ? 5.182 7.176 -13.431 1.00 86.38 162 THR A O 1
ATOM 1303 N N . GLN A 1 163 ? 5.617 8.382 -15.270 1.00 87.00 163 GLN A N 1
ATOM 1304 C CA . GLN A 1 163 ? 4.904 7.487 -16.183 1.00 87.00 163 GLN A CA 1
ATOM 1305 C C . GLN A 1 163 ? 5.604 6.125 -16.311 1.00 87.00 163 GLN A C 1
ATOM 1307 O O . GLN A 1 163 ? 4.955 5.099 -16.086 1.00 87.00 163 GLN A O 1
ATOM 1312 N N . LEU A 1 164 ? 6.918 6.119 -16.576 1.00 91.50 164 LEU A N 1
ATOM 1313 C CA . LEU A 1 164 ? 7.755 4.918 -16.687 1.00 91.50 164 LEU A CA 1
ATOM 1314 C C . LEU A 1 164 ? 7.551 3.977 -15.487 1.00 91.50 164 LEU A C 1
ATOM 1316 O O . LEU A 1 164 ? 7.152 2.818 -15.636 1.00 91.50 164 LEU A O 1
ATOM 1320 N N . LEU A 1 165 ? 7.756 4.500 -14.275 1.00 90.56 165 LEU A N 1
ATOM 1321 C CA . LEU A 1 165 ? 7.666 3.707 -13.052 1.00 90.56 165 LEU A CA 1
ATOM 1322 C C . LEU A 1 165 ? 6.211 3.388 -12.658 1.00 90.56 165 LEU A C 1
ATOM 1324 O O . LEU A 1 165 ? 5.951 2.324 -12.093 1.00 90.56 165 LEU A O 1
ATOM 1328 N N . HIS A 1 166 ? 5.226 4.234 -12.995 1.00 87.88 166 HIS A N 1
ATOM 1329 C CA . HIS A 1 166 ? 3.810 3.884 -12.824 1.00 87.88 166 HIS A CA 1
ATOM 1330 C C . HIS A 1 166 ? 3.367 2.727 -13.726 1.00 87.88 166 HIS A C 1
ATOM 1332 O O . HIS A 1 166 ? 2.498 1.952 -13.319 1.00 87.88 166 HIS A O 1
ATOM 1338 N N . ASN A 1 167 ? 3.922 2.586 -14.932 1.00 91.00 167 ASN A N 1
ATOM 1339 C CA . ASN A 1 167 ? 3.613 1.454 -15.806 1.00 91.00 167 ASN A CA 1
ATOM 1340 C C . ASN A 1 167 ? 4.127 0.145 -15.178 1.00 91.00 167 ASN A C 1
ATOM 1342 O O . ASN A 1 167 ? 3.333 -0.774 -14.971 1.00 91.00 167 ASN A O 1
ATOM 1346 N N . ALA A 1 168 ? 5.391 0.110 -14.736 1.00 92.25 168 ALA A N 1
ATOM 1347 C CA . ALA A 1 168 ? 5.958 -1.015 -13.983 1.00 92.25 168 ALA A CA 1
ATOM 1348 C C . ALA A 1 168 ? 5.146 -1.343 -12.710 1.00 92.25 168 ALA A C 1
ATOM 1350 O O . ALA A 1 168 ? 4.738 -2.487 -12.499 1.00 92.25 168 ALA A O 1
ATOM 1351 N N . ARG A 1 169 ? 4.800 -0.329 -11.900 1.00 89.62 169 ARG A N 1
ATOM 1352 C CA . ARG A 1 169 ? 3.949 -0.497 -10.707 1.00 89.62 169 ARG A CA 1
ATOM 1353 C C . ARG A 1 169 ? 2.581 -1.092 -11.046 1.00 89.62 169 ARG A C 1
ATOM 1355 O O . ARG A 1 169 ? 2.099 -1.928 -10.286 1.00 89.62 169 ARG A O 1
ATOM 1362 N N . ARG A 1 170 ? 1.933 -0.685 -12.148 1.00 89.81 170 ARG A N 1
ATOM 1363 C CA . ARG A 1 170 ? 0.618 -1.227 -12.542 1.00 89.81 170 ARG A CA 1
ATOM 1364 C C . ARG A 1 170 ? 0.708 -2.675 -13.027 1.00 89.81 170 ARG A C 1
ATOM 1366 O O . ARG A 1 170 ? -0.157 -3.454 -12.635 1.00 89.81 170 ARG A O 1
ATOM 1373 N N . ILE A 1 171 ? 1.765 -3.055 -13.752 1.00 92.38 171 ILE A N 1
ATOM 1374 C CA . ILE A 1 171 ? 2.060 -4.460 -14.096 1.00 92.38 171 ILE A CA 1
ATOM 1375 C C . ILE A 1 171 ? 2.162 -5.292 -12.808 1.00 92.38 171 ILE A C 1
ATOM 1377 O O . ILE A 1 171 ? 1.314 -6.150 -12.565 1.00 92.38 171 ILE A O 1
ATOM 1381 N N . MET A 1 172 ? 3.096 -4.952 -11.910 1.00 92.00 172 MET A N 1
ATOM 1382 C CA . MET A 1 172 ? 3.317 -5.651 -10.627 1.00 92.00 172 MET A CA 1
ATOM 1383 C C . MET A 1 172 ? 2.088 -5.690 -9.707 1.00 92.00 172 MET A C 1
ATOM 1385 O O . MET A 1 172 ? 2.018 -6.504 -8.784 1.00 92.00 172 MET A O 1
ATOM 1389 N N . MET A 1 173 ? 1.138 -4.771 -9.889 1.00 88.00 173 MET A N 1
ATOM 1390 C CA . MET A 1 173 ? -0.078 -4.687 -9.082 1.00 88.00 173 MET A CA 1
ATOM 1391 C C . MET A 1 173 ? -1.256 -5.453 -9.682 1.00 88.00 173 MET A C 1
ATOM 1393 O O . MET A 1 173 ? -2.046 -6.024 -8.926 1.00 88.00 173 MET A O 1
ATOM 1397 N N . ALA A 1 174 ? -1.355 -5.533 -11.008 1.00 88.88 174 ALA A N 1
ATOM 1398 C CA . ALA A 1 174 ? -2.342 -6.367 -11.678 1.00 88.88 174 ALA A CA 1
ATOM 1399 C C . ALA A 1 174 ? -1.962 -7.854 -11.594 1.00 88.88 174 ALA A C 1
ATOM 1401 O O . ALA A 1 174 ? -2.760 -8.655 -11.100 1.00 88.88 174 ALA A O 1
ATOM 1402 N N . THR A 1 175 ? -0.736 -8.204 -12.005 1.00 89.25 175 THR A N 1
ATOM 1403 C CA . THR A 1 175 ? -0.248 -9.592 -12.115 1.00 89.25 175 THR A CA 1
ATOM 1404 C C . THR A 1 175 ? 0.159 -10.216 -10.778 1.00 89.25 175 THR A C 1
ATOM 1406 O O . THR A 1 175 ? 0.114 -11.437 -10.652 1.00 89.25 175 THR A O 1
ATOM 1409 N N . ARG A 1 176 ? 0.496 -9.385 -9.777 1.00 90.19 176 ARG A N 1
ATOM 1410 C CA . ARG A 1 176 ? 1.198 -9.735 -8.518 1.00 90.19 176 ARG A CA 1
ATOM 1411 C C . ARG A 1 176 ? 2.679 -10.109 -8.684 1.00 90.19 176 ARG A C 1
ATOM 1413 O O . ARG A 1 176 ? 3.266 -10.648 -7.755 1.00 90.19 176 ARG A O 1
ATOM 1420 N N . ALA A 1 177 ? 3.303 -9.777 -9.818 1.00 91.88 177 ALA A N 1
ATOM 1421 C CA . ALA A 1 177 ? 4.736 -9.992 -10.018 1.00 91.88 177 ALA A CA 1
ATOM 1422 C C . ALA A 1 177 ? 5.601 -9.376 -8.893 1.00 91.88 177 ALA A C 1
ATOM 1424 O O . ALA A 1 177 ? 5.296 -8.308 -8.338 1.00 91.88 177 ALA A O 1
ATOM 1425 N N . CYS A 1 178 ? 6.694 -10.070 -8.577 1.00 92.50 178 CYS A N 1
ATOM 1426 C CA . CYS A 1 178 ? 7.671 -9.694 -7.560 1.00 92.50 178 CYS A CA 1
ATOM 1427 C C . CYS A 1 178 ? 8.517 -8.492 -8.003 1.00 92.50 178 CYS A C 1
ATOM 1429 O O . CYS A 1 178 ? 8.815 -7.609 -7.198 1.00 92.50 178 CYS A O 1
ATOM 1431 N N . ALA A 1 179 ? 8.822 -8.430 -9.301 1.00 93.31 179 ALA A N 1
ATOM 1432 C CA . ALA A 1 179 ? 9.507 -7.330 -9.969 1.00 93.31 179 ALA A CA 1
ATOM 1433 C C . ALA A 1 179 ? 8.886 -7.054 -11.352 1.00 93.31 179 ALA A C 1
ATOM 1435 O O . ALA A 1 179 ? 8.083 -7.840 -11.852 1.00 93.31 179 ALA A O 1
ATOM 1436 N N . SER A 1 180 ? 9.269 -5.944 -11.981 1.00 94.88 180 SER A N 1
ATOM 1437 C CA . SER A 1 180 ? 8.943 -5.624 -13.375 1.00 94.88 180 SER A CA 1
ATOM 1438 C C . SER A 1 180 ? 10.162 -5.068 -14.091 1.00 94.88 180 SER A C 1
ATOM 1440 O O . SER A 1 180 ? 10.969 -4.344 -13.508 1.00 94.88 180 SER A O 1
ATOM 1442 N N . PHE A 1 181 ? 10.249 -5.355 -15.385 1.00 96.19 181 PHE A N 1
ATOM 1443 C CA . PHE A 1 181 ? 11.241 -4.780 -16.285 1.00 96.19 181 PHE A CA 1
ATOM 1444 C C . PHE A 1 181 ? 10.579 -3.742 -17.191 1.00 96.19 181 PHE A C 1
ATOM 1446 O O . PHE A 1 181 ? 9.381 -3.816 -17.469 1.00 96.19 181 PHE A O 1
ATOM 1453 N N . THR A 1 182 ? 11.344 -2.741 -17.609 1.00 96.81 182 THR A N 1
ATOM 1454 C CA . THR A 1 182 ? 10.919 -1.672 -18.518 1.00 96.81 182 THR A CA 1
ATOM 1455 C C . THR A 1 182 ? 12.151 -1.053 -19.194 1.00 96.81 182 THR A C 1
ATOM 1457 O O . THR A 1 182 ? 13.284 -1.354 -18.814 1.00 96.81 182 THR A O 1
ATOM 1460 N N . ALA A 1 183 ? 11.959 -0.225 -20.220 1.00 97.19 183 ALA A N 1
ATOM 1461 C CA . ALA A 1 183 ? 13.038 0.468 -20.913 1.00 97.19 183 ALA A CA 1
ATOM 1462 C C . ALA A 1 183 ? 12.646 1.919 -21.217 1.00 97.19 183 ALA A C 1
ATOM 1464 O O . ALA A 1 183 ? 11.491 2.214 -21.533 1.00 97.19 183 ALA A O 1
ATOM 1465 N N . SER A 1 184 ? 13.639 2.804 -21.136 1.00 96.19 184 SER A N 1
ATOM 1466 C CA . SER A 1 184 ? 13.568 4.189 -21.602 1.00 96.19 184 SER A CA 1
ATOM 1467 C C . SER A 1 184 ? 14.390 4.284 -22.882 1.00 96.19 184 SER A C 1
ATOM 1469 O O . SER A 1 184 ? 15.610 4.118 -22.838 1.00 96.19 184 SER A O 1
ATOM 1471 N N . VAL A 1 185 ? 13.730 4.510 -24.017 1.00 96.06 185 VAL A N 1
ATOM 1472 C CA . VAL A 1 185 ? 14.356 4.615 -25.343 1.00 96.06 185 VAL A CA 1
ATOM 1473 C C . VAL A 1 185 ? 14.369 6.079 -25.763 1.00 96.06 185 VAL A C 1
ATOM 1475 O O . VAL A 1 185 ? 13.350 6.757 -25.687 1.00 96.06 185 VAL A O 1
ATOM 1478 N N . PHE A 1 186 ? 15.515 6.592 -26.202 1.00 94.56 186 PHE A N 1
ATOM 1479 C CA . PHE A 1 186 ? 15.695 7.997 -26.559 1.00 94.56 186 PHE A CA 1
ATOM 1480 C C . PHE A 1 186 ? 16.560 8.132 -27.820 1.00 94.56 186 PHE A C 1
ATOM 1482 O O . PHE A 1 186 ? 17.789 8.206 -27.761 1.00 94.56 186 PHE A O 1
ATOM 1489 N N . ASN A 1 187 ? 15.905 8.200 -28.986 1.00 91.50 187 ASN A N 1
ATOM 1490 C CA . ASN A 1 187 ? 16.542 8.027 -30.301 1.00 91.50 187 ASN A CA 1
ATOM 1491 C C . ASN A 1 187 ? 17.242 6.641 -30.392 1.00 91.50 187 ASN A C 1
ATOM 1493 O O . ASN A 1 187 ? 16.773 5.675 -29.794 1.00 91.50 187 ASN A O 1
ATOM 1497 N N . ARG A 1 188 ? 18.387 6.533 -31.082 1.00 94.12 188 ARG A N 1
ATOM 1498 C CA . ARG A 1 188 ? 19.255 5.332 -31.148 1.00 94.12 188 ARG A CA 1
ATOM 1499 C C . ARG A 1 188 ? 19.887 4.880 -29.814 1.00 94.12 188 ARG A C 1
ATOM 1501 O O . ARG A 1 188 ? 20.731 3.989 -29.814 1.00 94.12 188 ARG A O 1
ATOM 1508 N N . TRP A 1 189 ? 19.531 5.513 -28.697 1.00 96.81 189 TRP A N 1
ATOM 1509 C CA . TRP A 1 189 ? 20.056 5.222 -27.361 1.00 96.81 189 TRP A CA 1
ATOM 1510 C C . TRP A 1 189 ? 18.950 4.671 -26.462 1.00 96.81 189 TRP A C 1
ATOM 1512 O O . TRP A 1 189 ? 17.776 4.984 -26.660 1.00 96.81 189 TRP A O 1
ATOM 1522 N N . ALA A 1 190 ? 19.306 3.850 -25.479 1.00 97.62 190 ALA A N 1
ATOM 1523 C CA . ALA A 1 190 ? 18.356 3.329 -24.502 1.00 97.62 190 ALA A CA 1
ATOM 1524 C C . ALA A 1 190 ? 18.998 3.081 -23.129 1.00 97.62 190 ALA A C 1
ATOM 1526 O O . ALA A 1 190 ? 20.222 3.065 -22.978 1.00 97.62 190 ALA A O 1
ATOM 1527 N N . ARG A 1 191 ? 18.135 2.868 -22.129 1.00 98.06 191 ARG A N 1
ATOM 1528 C CA . ARG A 1 191 ? 18.462 2.342 -20.796 1.00 98.06 191 ARG A CA 1
ATOM 1529 C C . ARG A 1 191 ? 17.457 1.270 -20.399 1.00 98.06 191 ARG A C 1
ATOM 1531 O O . ARG A 1 191 ? 16.249 1.464 -20.559 1.00 98.06 191 ARG A O 1
ATOM 1538 N N . LEU A 1 192 ? 17.954 0.172 -19.839 1.00 98.38 192 LEU A N 1
ATOM 1539 C CA . LEU A 1 192 ? 17.134 -0.875 -19.231 1.00 98.38 192 LEU A CA 1
ATOM 1540 C C . LEU A 1 192 ? 16.845 -0.515 -17.772 1.00 98.38 192 LEU A C 1
ATOM 1542 O O . LEU A 1 192 ? 17.702 0.050 -17.087 1.00 98.38 192 LEU A O 1
ATOM 1546 N N . VAL A 1 193 ? 15.646 -0.847 -17.292 1.00 97.62 193 VAL A N 1
ATOM 1547 C CA . VAL A 1 193 ? 15.206 -0.556 -15.924 1.00 97.62 193 VAL A CA 1
ATOM 1548 C C . VAL A 1 193 ? 14.541 -1.784 -15.301 1.00 97.62 193 VAL A C 1
ATOM 1550 O O . VAL A 1 193 ? 13.652 -2.400 -15.888 1.00 97.62 193 VAL A O 1
ATOM 1553 N N . TYR A 1 194 ? 14.970 -2.125 -14.090 1.00 96.12 194 TYR A N 1
ATOM 1554 C CA . TYR A 1 194 ? 14.364 -3.125 -13.210 1.00 96.12 194 TYR A CA 1
ATOM 1555 C C . TYR A 1 194 ? 13.695 -2.399 -12.041 1.00 96.12 194 TYR A C 1
ATOM 1557 O O . TYR A 1 194 ? 14.270 -1.461 -11.492 1.00 96.12 194 TYR A O 1
ATOM 1565 N N . VAL A 1 195 ? 12.497 -2.824 -11.647 1.00 94.38 195 VAL A N 1
ATOM 1566 C CA . VAL A 1 195 ? 11.703 -2.207 -10.576 1.00 94.38 195 VAL A CA 1
ATOM 1567 C C . VAL A 1 195 ? 11.230 -3.292 -9.614 1.00 94.38 195 VAL A C 1
ATOM 1569 O O . VAL A 1 195 ? 10.640 -4.280 -10.049 1.00 94.38 195 VAL A O 1
ATOM 1572 N N . ASP A 1 196 ? 11.447 -3.096 -8.313 1.00 91.88 196 ASP A N 1
ATOM 1573 C CA . ASP A 1 196 ? 10.864 -3.934 -7.260 1.00 91.88 196 ASP A CA 1
ATOM 1574 C C . ASP A 1 196 ? 10.165 -3.082 -6.182 1.00 91.88 196 ASP A C 1
ATOM 1576 O O . ASP A 1 196 ? 9.827 -1.917 -6.400 1.00 91.88 196 ASP A O 1
ATOM 1580 N N . ARG A 1 197 ? 9.852 -3.673 -5.024 1.00 87.88 197 ARG A N 1
ATOM 1581 C CA . ARG A 1 197 ? 9.053 -3.023 -3.971 1.00 87.88 197 ARG A CA 1
ATOM 1582 C C . ARG A 1 197 ? 9.810 -1.981 -3.140 1.00 87.88 197 ARG A C 1
ATOM 1584 O O . ARG A 1 197 ? 9.166 -1.297 -2.344 1.00 87.88 197 ARG A O 1
ATOM 1591 N N . SER A 1 198 ? 11.121 -1.825 -3.334 1.00 86.38 198 SER A N 1
ATOM 1592 C CA . SER A 1 198 ? 11.947 -0.875 -2.566 1.00 86.38 198 SER A CA 1
ATOM 1593 C C . SER A 1 198 ? 12.694 0.158 -3.399 1.00 86.38 198 SER A C 1
ATOM 1595 O O . SER A 1 198 ? 13.275 1.076 -2.826 1.00 86.38 198 SER A O 1
ATOM 1597 N N . GLY A 1 199 ? 12.659 0.050 -4.724 1.00 89.81 199 GLY A N 1
ATOM 1598 C CA . GLY A 1 199 ? 13.331 0.991 -5.607 1.00 89.81 199 GLY A CA 1
ATOM 1599 C C . GLY A 1 199 ? 13.426 0.473 -7.034 1.00 89.81 199 GLY A C 1
ATOM 1600 O O . GLY A 1 199 ? 12.690 -0.427 -7.451 1.00 89.81 199 GLY A O 1
ATOM 1601 N N . TYR A 1 200 ? 14.369 1.038 -7.780 1.00 93.12 200 TYR A N 1
ATOM 1602 C CA . TYR A 1 200 ? 14.628 0.673 -9.167 1.00 93.12 200 TYR A CA 1
ATOM 1603 C C . TYR A 1 200 ? 16.126 0.698 -9.504 1.00 93.12 200 TYR A C 1
ATOM 1605 O O . TYR A 1 200 ? 16.923 1.393 -8.874 1.00 93.12 200 TYR A O 1
ATOM 1613 N N . ILE A 1 201 ? 16.519 -0.110 -10.485 1.00 94.88 201 ILE A N 1
ATOM 1614 C CA . ILE A 1 201 ? 17.892 -0.248 -10.981 1.00 94.88 201 ILE A CA 1
ATOM 1615 C C . ILE A 1 201 ? 17.898 0.152 -12.454 1.00 94.88 201 ILE A C 1
ATOM 1617 O O . ILE A 1 201 ? 17.031 -0.296 -13.201 1.00 94.88 201 ILE A O 1
ATOM 1621 N N . VAL A 1 202 ? 18.858 0.977 -12.870 1.00 96.75 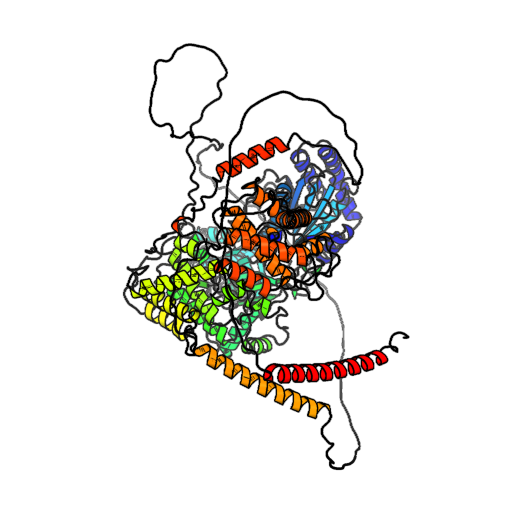202 VAL A N 1
ATOM 1622 C CA . VAL A 1 202 ? 18.948 1.545 -14.227 1.00 96.75 202 VAL A CA 1
ATOM 1623 C C . VAL A 1 202 ? 20.318 1.229 -14.832 1.00 96.75 202 VAL A C 1
ATOM 1625 O O . VAL A 1 202 ? 21.337 1.377 -14.156 1.00 96.75 202 VAL A O 1
ATOM 1628 N N . SER A 1 203 ? 20.359 0.798 -16.094 1.00 98.06 203 SER A N 1
ATOM 1629 C CA . SER A 1 203 ? 21.621 0.573 -16.812 1.00 98.06 203 SER A CA 1
ATOM 1630 C C . SER A 1 203 ? 22.321 1.883 -17.205 1.00 98.06 203 SER A C 1
ATOM 1632 O O . SER A 1 203 ? 21.677 2.921 -17.390 1.00 98.06 203 SER A O 1
ATOM 1634 N N . GLU A 1 204 ? 23.631 1.808 -17.446 1.00 96.19 204 GLU A N 1
ATOM 1635 C CA . GLU A 1 204 ? 24.351 2.770 -18.295 1.00 96.19 204 GLU A CA 1
ATOM 1636 C C . GLU A 1 204 ? 23.645 2.928 -19.664 1.00 96.19 204 GLU A C 1
ATOM 1638 O O . GLU A 1 204 ? 22.918 2.026 -20.105 1.00 96.19 204 GLU A O 1
ATOM 1643 N N . GLU A 1 205 ? 23.798 4.087 -20.316 1.00 96.44 205 GLU A N 1
ATOM 1644 C CA . GLU A 1 205 ? 23.249 4.298 -21.664 1.00 96.44 205 GLU A CA 1
ATOM 1645 C C . GLU A 1 205 ? 23.976 3.419 -22.694 1.00 96.44 205 GLU A C 1
ATOM 1647 O O . GLU A 1 205 ? 25.199 3.277 -22.660 1.00 96.44 205 GLU A O 1
ATOM 1652 N N . PHE A 1 206 ? 23.229 2.849 -23.640 1.00 97.12 206 PHE A N 1
ATOM 1653 C CA . PHE A 1 206 ? 23.787 2.066 -24.744 1.00 97.12 206 PHE A CA 1
ATOM 1654 C C . PHE A 1 206 ? 23.171 2.475 -26.084 1.00 97.12 206 PHE A C 1
ATOM 1656 O O . PHE A 1 206 ? 22.018 2.903 -26.153 1.00 97.12 206 PHE A O 1
ATOM 1663 N N . ASP A 1 207 ? 23.961 2.351 -27.150 1.00 96.81 207 ASP A N 1
ATOM 1664 C CA . ASP A 1 207 ? 23.545 2.599 -28.530 1.00 96.81 207 ASP A CA 1
ATOM 1665 C C . ASP A 1 207 ? 22.999 1.293 -29.120 1.00 96.81 207 ASP A C 1
ATOM 1667 O O . ASP A 1 207 ? 23.766 0.426 -29.539 1.00 96.81 207 ASP A O 1
ATOM 1671 N N . TRP A 1 208 ? 21.675 1.131 -29.124 1.00 95.44 208 TRP A N 1
ATOM 1672 C CA . TRP A 1 208 ? 21.017 -0.111 -29.551 1.00 95.44 208 TRP A CA 1
ATOM 1673 C C . TRP A 1 208 ? 21.063 -0.339 -31.069 1.00 95.44 208 TRP A C 1
ATOM 1675 O O . TRP A 1 208 ? 20.741 -1.430 -31.535 1.00 95.44 208 TRP A O 1
ATOM 1685 N N . VAL A 1 209 ? 21.478 0.669 -31.844 1.00 94.75 209 VAL A N 1
ATOM 1686 C CA . VAL A 1 209 ? 21.725 0.536 -33.288 1.00 94.75 209 VAL A CA 1
ATOM 1687 C C . VAL A 1 209 ? 23.145 0.022 -33.549 1.00 94.75 209 VAL A C 1
ATOM 1689 O O . VAL A 1 209 ? 23.366 -0.704 -34.514 1.00 94.75 209 VAL A O 1
ATOM 1692 N N . ALA A 1 210 ? 24.114 0.384 -32.701 1.00 95.19 210 ALA A N 1
ATOM 1693 C CA . ALA A 1 210 ? 25.485 -0.124 -32.770 1.00 95.19 210 ALA A CA 1
ATOM 1694 C C . ALA A 1 210 ? 25.647 -1.503 -32.101 1.00 95.19 210 ALA A C 1
ATOM 1696 O O . ALA A 1 210 ? 26.385 -2.340 -32.619 1.00 95.19 210 ALA A O 1
ATOM 1697 N N . ASP A 1 211 ? 24.956 -1.741 -30.983 1.00 94.00 211 ASP A N 1
ATOM 1698 C CA . ASP A 1 211 ? 24.886 -3.034 -30.294 1.00 94.00 211 ASP A CA 1
ATOM 1699 C C . ASP A 1 211 ? 23.458 -3.596 -30.368 1.00 94.00 211 ASP A C 1
ATOM 1701 O O . ASP A 1 211 ? 22.662 -3.549 -29.425 1.00 94.00 211 ASP A O 1
ATOM 1705 N N . CYS A 1 212 ? 23.121 -4.114 -31.551 1.00 91.94 212 CYS A N 1
ATOM 1706 C CA . CYS A 1 212 ? 21.798 -4.648 -31.872 1.00 91.94 212 CYS A CA 1
ATOM 1707 C C . CYS A 1 212 ? 21.426 -5.927 -31.097 1.00 91.94 212 CYS A C 1
ATOM 1709 O O . CYS A 1 212 ? 20.284 -6.372 -31.189 1.00 91.94 212 CYS A O 1
ATOM 1711 N N . VAL A 1 213 ? 22.345 -6.5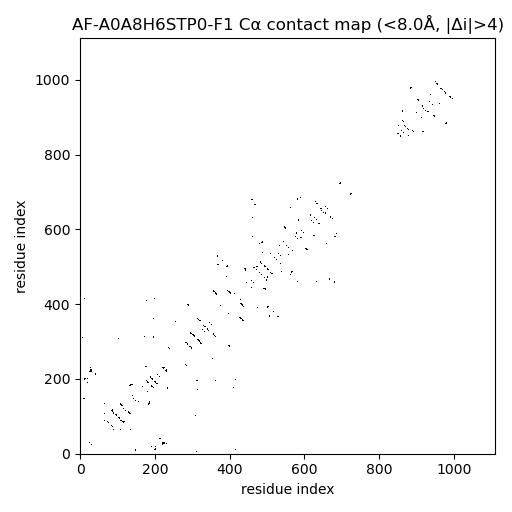08 -30.313 1.00 94.81 213 VAL A N 1
ATOM 1712 C CA . VAL A 1 213 ? 22.119 -7.744 -29.543 1.00 94.81 213 VAL A CA 1
ATOM 1713 C C . VAL A 1 213 ? 21.504 -7.467 -28.163 1.00 94.81 213 VAL A C 1
ATOM 1715 O O . VAL A 1 213 ? 20.840 -8.343 -27.606 1.00 94.81 213 VAL A O 1
ATOM 1718 N N . VAL A 1 214 ? 21.624 -6.242 -27.632 1.00 96.62 214 VAL A N 1
ATOM 1719 C CA . VAL A 1 214 ? 21.159 -5.899 -26.272 1.00 96.62 214 VAL A CA 1
ATOM 1720 C C . VAL A 1 214 ? 19.644 -6.061 -26.100 1.00 96.62 214 VAL A C 1
ATOM 1722 O O . VAL A 1 214 ? 19.203 -6.617 -25.095 1.00 96.62 214 VAL A O 1
ATOM 1725 N N . PHE A 1 215 ? 18.830 -5.616 -27.066 1.00 97.44 215 PHE A N 1
ATOM 1726 C CA . PHE A 1 215 ? 17.373 -5.809 -27.007 1.00 97.44 215 PHE A CA 1
ATOM 1727 C C . PHE A 1 215 ? 16.946 -7.281 -27.164 1.00 97.44 215 PHE A C 1
ATOM 1729 O O . PHE A 1 215 ? 16.142 -7.723 -26.342 1.00 97.44 215 PHE A O 1
ATOM 1736 N N . PRO A 1 216 ? 17.477 -8.059 -28.130 1.00 97.19 216 PRO A N 1
ATOM 1737 C CA . PRO A 1 216 ? 17.302 -9.508 -28.182 1.00 97.19 216 PRO A CA 1
ATOM 1738 C C . PRO A 1 216 ? 17.643 -10.208 -26.863 1.00 97.19 216 PRO A C 1
ATOM 1740 O O . PRO A 1 216 ? 16.820 -10.973 -26.372 1.00 97.19 216 PRO A O 1
ATOM 1743 N N . GLU A 1 217 ? 18.794 -9.922 -26.242 1.00 96.38 217 GLU A N 1
ATOM 1744 C CA . GLU A 1 217 ? 19.170 -10.537 -24.960 1.00 96.38 217 GLU A CA 1
ATOM 1745 C C . GLU A 1 217 ? 18.236 -10.115 -23.817 1.00 96.38 217 GLU A C 1
ATOM 1747 O O . GLU A 1 217 ? 17.774 -10.963 -23.052 1.00 96.38 217 GLU A O 1
ATOM 1752 N N . PHE A 1 218 ? 17.908 -8.825 -23.711 1.00 97.06 218 PHE A N 1
ATOM 1753 C CA . PHE A 1 218 ? 16.985 -8.316 -22.697 1.00 97.06 218 PHE A CA 1
ATOM 1754 C C . PHE A 1 218 ? 15.595 -8.943 -22.814 1.00 97.06 218 PHE A C 1
ATOM 1756 O O . PHE A 1 218 ? 15.072 -9.462 -21.828 1.00 97.06 218 PHE A O 1
ATOM 1763 N N . LEU A 1 219 ? 15.006 -8.943 -24.011 1.00 96.25 219 LEU A N 1
ATOM 1764 C CA . LEU A 1 219 ? 13.680 -9.512 -24.229 1.00 96.25 219 LEU A CA 1
ATOM 1765 C C . LEU A 1 219 ? 13.696 -11.039 -24.124 1.00 96.25 219 LEU A C 1
ATOM 1767 O O . LEU A 1 219 ? 12.775 -11.593 -23.528 1.00 96.25 219 LEU A O 1
ATOM 1771 N N . TRP A 1 220 ? 14.750 -11.724 -24.581 1.00 94.56 220 TRP A N 1
ATOM 1772 C CA . TRP A 1 220 ? 14.910 -13.156 -24.319 1.00 94.56 220 TRP A CA 1
ATOM 1773 C C . TRP A 1 220 ? 14.912 -13.430 -22.816 1.00 94.56 220 TRP A C 1
ATOM 1775 O O . TRP A 1 220 ? 14.131 -14.262 -22.367 1.00 94.56 220 TRP A O 1
ATOM 1785 N N . ARG A 1 221 ? 15.708 -12.703 -22.017 1.00 93.62 221 ARG A N 1
ATOM 1786 C CA . ARG A 1 221 ? 15.767 -12.907 -20.558 1.00 93.62 221 ARG A CA 1
ATOM 1787 C C . ARG A 1 221 ? 14.451 -12.534 -19.860 1.00 93.62 221 ARG A C 1
ATOM 1789 O O . ARG A 1 221 ? 14.106 -13.189 -18.887 1.00 93.62 221 ARG A O 1
ATOM 1796 N N . VAL A 1 222 ? 13.680 -11.555 -20.352 1.00 94.38 222 VAL A N 1
ATOM 1797 C CA . VAL A 1 222 ? 12.325 -11.247 -19.835 1.00 94.38 222 VAL A CA 1
ATOM 1798 C C . VAL A 1 222 ? 11.327 -12.377 -20.126 1.00 94.38 222 VAL A C 1
ATOM 1800 O O . VAL A 1 222 ? 10.535 -12.722 -19.249 1.00 94.38 222 VAL A O 1
ATOM 1803 N N . TYR A 1 223 ? 11.375 -12.977 -21.319 1.00 93.06 223 TYR A N 1
ATOM 1804 C CA . TYR A 1 223 ? 10.436 -14.017 -21.770 1.00 93.06 223 TYR A CA 1
ATOM 1805 C C . TYR A 1 223 ? 10.969 -15.460 -21.657 1.00 93.06 223 TYR A C 1
ATOM 1807 O O . TYR A 1 223 ? 10.333 -16.396 -22.129 1.00 93.06 223 TYR A O 1
ATOM 1815 N N . ASN A 1 224 ? 12.102 -15.668 -20.989 1.00 87.38 224 ASN A N 1
ATOM 1816 C CA . ASN A 1 224 ? 12.617 -16.984 -20.616 1.00 87.38 224 ASN A CA 1
ATOM 1817 C C . ASN A 1 224 ? 12.997 -16.953 -19.132 1.00 87.38 224 ASN A C 1
ATOM 1819 O O . ASN A 1 224 ? 14.173 -16.952 -18.767 1.00 87.38 224 ASN A O 1
ATOM 1823 N N . GLY A 1 225 ? 11.974 -16.880 -18.276 1.00 80.25 225 GLY A N 1
ATOM 1824 C CA . GLY A 1 225 ? 12.143 -17.008 -16.835 1.00 80.25 225 GLY A CA 1
ATOM 1825 C C . GLY A 1 225 ? 12.523 -18.431 -16.409 1.00 80.25 225 GLY A C 1
ATOM 1826 O O . GLY A 1 225 ? 12.509 -19.378 -17.196 1.00 80.25 225 GLY A O 1
ATOM 1827 N N . ARG A 1 226 ? 12.819 -18.565 -15.114 1.00 72.31 226 ARG A N 1
ATOM 1828 C CA . ARG A 1 226 ? 13.262 -19.790 -14.428 1.00 72.31 226 ARG A CA 1
ATOM 1829 C C . ARG A 1 226 ? 12.407 -21.029 -14.708 1.00 72.31 226 ARG A C 1
ATOM 1831 O O . ARG A 1 226 ? 12.953 -22.110 -14.926 1.00 72.31 226 ARG A O 1
ATOM 1838 N N . SER A 1 227 ? 11.086 -20.877 -14.724 1.00 71.44 227 SER A N 1
ATOM 1839 C CA . SER A 1 227 ? 10.144 -21.936 -15.100 1.00 71.44 227 SER A CA 1
ATOM 1840 C C . SER A 1 227 ? 9.665 -21.752 -16.543 1.00 71.44 227 SER A C 1
ATOM 1842 O O . SER A 1 227 ? 9.279 -20.655 -16.943 1.00 71.44 227 SER A O 1
ATOM 1844 N N . SER A 1 228 ? 9.657 -22.825 -17.344 1.00 68.19 228 SER A N 1
ATOM 1845 C CA . SER A 1 228 ? 9.274 -22.746 -18.765 1.00 68.19 228 SER A CA 1
ATOM 1846 C C . SER A 1 228 ? 7.838 -22.233 -18.931 1.00 68.19 228 SER A C 1
ATOM 1848 O O . SER A 1 228 ? 6.909 -22.818 -18.381 1.00 68.19 228 SER A O 1
ATOM 1850 N N . GLY A 1 229 ? 7.657 -21.154 -19.698 1.00 71.06 229 GLY A N 1
ATOM 1851 C CA . GLY A 1 229 ? 6.365 -20.470 -19.852 1.00 71.06 229 GLY A CA 1
ATOM 1852 C C . GLY A 1 229 ? 6.087 -19.373 -18.814 1.00 71.06 229 GLY A C 1
ATOM 1853 O O . GLY A 1 229 ? 5.020 -18.767 -18.857 1.00 71.06 229 GLY A O 1
ATOM 1854 N N . HIS A 1 230 ? 7.031 -19.074 -17.915 1.00 79.00 230 HIS A N 1
ATOM 1855 C CA . HIS A 1 230 ? 6.962 -17.929 -17.004 1.00 79.00 230 HIS A CA 1
ATOM 1856 C C . HIS A 1 230 ? 7.875 -16.787 -17.469 1.00 79.00 230 HIS A C 1
ATOM 1858 O O . HIS A 1 230 ? 8.928 -17.000 -18.073 1.00 79.00 230 HIS A O 1
ATOM 1864 N N . VAL A 1 231 ? 7.468 -15.557 -17.153 1.00 90.56 231 VAL A N 1
ATOM 1865 C CA . VAL A 1 231 ? 8.241 -14.335 -17.421 1.00 90.56 231 VAL A CA 1
ATOM 1866 C C . VAL A 1 231 ? 9.086 -13.945 -16.210 1.00 90.56 231 VAL A C 1
ATOM 1868 O O . VAL A 1 231 ? 8.735 -14.234 -15.063 1.00 90.56 231 VAL A O 1
ATOM 1871 N N . LEU A 1 232 ? 10.214 -13.286 -16.454 1.00 91.62 232 LEU A N 1
ATOM 1872 C CA . LEU A 1 232 ? 11.173 -12.926 -15.415 1.00 91.62 232 LEU A CA 1
ATOM 1873 C C . LEU A 1 232 ? 10.566 -11.947 -14.399 1.00 91.62 232 LEU A C 1
ATOM 1875 O O . LEU A 1 232 ? 10.009 -10.914 -14.764 1.00 91.62 232 LEU A O 1
ATOM 1879 N N . GLY A 1 233 ? 10.702 -12.261 -13.108 1.00 91.06 233 GLY A N 1
ATOM 1880 C CA . GLY A 1 233 ? 10.121 -11.469 -12.018 1.00 91.06 233 GLY A CA 1
ATOM 1881 C C . GLY A 1 233 ? 8.654 -11.786 -11.697 1.00 91.06 233 GLY A C 1
ATOM 1882 O O . GLY A 1 233 ? 8.115 -11.193 -10.761 1.00 91.06 233 GLY A O 1
ATOM 1883 N N . ALA A 1 234 ? 8.014 -12.722 -12.409 1.00 91.50 234 ALA A N 1
ATOM 1884 C CA . ALA A 1 234 ? 6.712 -13.261 -12.019 1.00 91.50 234 ALA A CA 1
ATOM 1885 C C . ALA A 1 234 ? 6.774 -14.015 -10.676 1.00 91.50 234 ALA A C 1
ATOM 1887 O O . ALA A 1 234 ? 7.809 -14.555 -10.290 1.00 91.50 234 ALA A O 1
ATOM 1888 N N . ASP A 1 235 ? 5.637 -14.079 -9.985 1.00 91.81 235 ASP A N 1
ATOM 1889 C CA . ASP A 1 235 ? 5.455 -14.906 -8.791 1.00 91.81 235 ASP A CA 1
ATOM 1890 C C . ASP A 1 235 ? 5.136 -16.349 -9.224 1.00 91.81 235 ASP A C 1
ATOM 1892 O O . ASP A 1 235 ? 4.024 -16.637 -9.668 1.00 91.81 235 ASP A O 1
ATOM 1896 N N . GLU A 1 236 ? 6.108 -17.263 -9.118 1.00 87.81 236 GLU A N 1
ATOM 1897 C CA . GLU A 1 236 ? 5.947 -18.673 -9.525 1.00 87.81 236 GLU A CA 1
ATOM 1898 C C . GLU A 1 236 ? 4.897 -19.433 -8.680 1.00 87.81 236 GLU A C 1
ATOM 1900 O O . GLU A 1 236 ? 4.482 -20.529 -9.050 1.00 87.81 236 GLU A O 1
ATOM 1905 N N . THR A 1 237 ? 4.419 -18.863 -7.563 1.00 90.19 237 THR A N 1
ATOM 1906 C CA . THR A 1 237 ? 3.339 -19.442 -6.739 1.00 90.19 237 THR A CA 1
ATOM 1907 C C . THR A 1 237 ? 1.938 -18.949 -7.117 1.00 90.19 237 THR A C 1
ATOM 1909 O O . THR A 1 237 ? 0.959 -19.339 -6.470 1.00 90.19 237 THR A O 1
ATOM 1912 N N . VAL A 1 238 ? 1.827 -18.104 -8.148 1.00 91.69 238 VAL A N 1
ATOM 1913 C CA . VAL A 1 238 ? 0.565 -17.604 -8.705 1.00 91.69 238 VAL A CA 1
ATOM 1914 C C . VAL A 1 238 ? 0.310 -18.268 -10.057 1.00 91.69 238 VAL A C 1
ATOM 1916 O O . VAL A 1 238 ? 1.114 -18.159 -10.978 1.00 91.69 238 VAL A O 1
ATOM 1919 N N . THR A 1 239 ? -0.835 -18.935 -10.203 1.00 91.31 239 THR A N 1
ATOM 1920 C CA . THR A 1 239 ? -1.222 -19.635 -11.444 1.00 91.31 239 THR A CA 1
ATOM 1921 C C . THR A 1 239 ? -2.587 -19.182 -11.960 1.00 91.31 239 THR A C 1
ATOM 1923 O O . THR A 1 239 ? -3.423 -18.665 -11.213 1.00 91.31 239 THR A O 1
ATOM 1926 N N . VAL A 1 240 ? -2.815 -19.336 -13.265 1.00 90.25 240 VAL A N 1
ATOM 1927 C CA . VAL A 1 240 ? -4.126 -19.108 -13.894 1.00 90.25 240 VAL A CA 1
ATOM 1928 C C . VAL A 1 240 ? -4.972 -20.379 -13.716 1.00 90.25 240 VAL A C 1
ATOM 1930 O O . VAL A 1 240 ? -4.447 -21.463 -13.967 1.00 90.25 240 VAL A O 1
ATOM 1933 N N . PRO A 1 241 ? -6.235 -20.297 -13.258 1.00 93.19 241 PRO A N 1
ATOM 1934 C CA . PRO A 1 241 ? -7.142 -21.443 -13.254 1.00 93.19 241 PRO A CA 1
ATOM 1935 C C . PRO A 1 241 ? -7.531 -21.829 -14.686 1.00 93.19 241 PRO A C 1
ATOM 1937 O O . PRO A 1 241 ? -7.784 -20.950 -15.511 1.00 93.19 241 PRO A O 1
ATOM 1940 N N . THR A 1 242 ? -7.635 -23.127 -14.960 1.00 92.88 242 THR A N 1
ATOM 1941 C CA . THR A 1 242 ? -8.293 -23.635 -16.176 1.00 92.88 242 THR A CA 1
ATOM 1942 C C . THR A 1 242 ? -9.807 -23.389 -16.120 1.00 92.88 242 THR A C 1
ATOM 1944 O O . THR A 1 242 ? -10.355 -23.082 -15.057 1.00 92.88 242 THR A O 1
ATOM 1947 N N . GLU A 1 243 ? -10.525 -23.565 -17.235 1.00 86.50 243 GLU A N 1
ATOM 1948 C CA . GLU A 1 243 ? -11.996 -23.551 -17.178 1.00 86.50 243 GLU A CA 1
ATOM 1949 C C . GLU A 1 243 ? -12.536 -24.714 -16.326 1.00 86.50 243 GLU A C 1
ATOM 1951 O O . GLU A 1 243 ? -13.442 -24.497 -15.528 1.00 86.50 243 GLU A O 1
ATOM 1956 N N . GLU A 1 244 ? -11.898 -25.893 -16.357 1.00 88.56 244 GLU A N 1
ATOM 1957 C CA . GLU A 1 244 ? -12.218 -27.016 -15.457 1.00 88.56 244 GLU A CA 1
ATOM 1958 C C . GLU A 1 244 ? -12.055 -26.634 -13.971 1.00 88.56 244 GLU A C 1
ATOM 1960 O O . GLU A 1 244 ? -12.919 -26.948 -13.155 1.00 88.56 244 GLU A O 1
ATOM 1965 N N . ASP A 1 245 ? -11.000 -25.895 -13.597 1.00 90.50 245 ASP A N 1
ATOM 1966 C CA . ASP A 1 245 ? -10.834 -25.364 -12.234 1.00 90.50 245 ASP A CA 1
ATOM 1967 C C . ASP A 1 245 ? -11.969 -24.403 -11.848 1.00 90.50 245 ASP A C 1
ATOM 1969 O O . ASP A 1 245 ? -12.455 -24.440 -10.713 1.00 90.50 245 ASP A O 1
ATOM 1973 N N . LYS A 1 246 ? -12.397 -23.537 -12.776 1.00 89.12 246 LYS A N 1
ATOM 1974 C CA . LYS A 1 246 ? -13.492 -22.584 -12.545 1.00 89.12 246 LYS A CA 1
ATOM 1975 C C . LYS A 1 246 ? -14.828 -23.305 -12.395 1.00 89.12 246 LYS A C 1
ATOM 1977 O O . LYS A 1 246 ? -15.536 -23.032 -11.430 1.00 89.12 246 LYS A O 1
ATOM 1982 N N . GLU A 1 247 ? -15.156 -24.236 -13.290 1.00 85.06 247 GLU A N 1
ATOM 1983 C CA . GLU A 1 247 ? -16.362 -25.071 -13.225 1.00 85.06 247 GLU A CA 1
ATOM 1984 C C . GLU A 1 247 ? -16.409 -25.888 -11.932 1.00 85.06 247 GLU A C 1
ATOM 1986 O O . GLU A 1 247 ? -17.420 -25.892 -11.230 1.00 85.06 247 GLU A O 1
ATOM 1991 N N . ARG A 1 248 ? -15.288 -26.512 -11.559 1.00 87.12 248 ARG A N 1
ATOM 1992 C CA . ARG A 1 248 ? -15.139 -27.292 -10.326 1.00 87.12 248 ARG A CA 1
ATOM 1993 C C . ARG A 1 248 ? -15.335 -26.451 -9.061 1.00 87.12 248 ARG A C 1
ATOM 1995 O O . ARG A 1 248 ? -15.895 -26.950 -8.087 1.00 87.12 248 ARG A O 1
ATOM 2002 N N . MET A 1 249 ? -14.916 -25.184 -9.066 1.00 88.81 249 MET A N 1
ATOM 2003 C CA . MET A 1 249 ? -15.073 -24.258 -7.932 1.00 88.81 249 MET A CA 1
ATOM 2004 C C . MET A 1 249 ? -16.396 -23.466 -7.953 1.00 88.81 249 MET A C 1
ATOM 2006 O O . MET A 1 249 ? -16.784 -22.889 -6.932 1.00 88.81 249 MET A O 1
ATOM 2010 N N . LEU A 1 250 ? -17.128 -23.458 -9.072 1.00 85.75 250 LEU A N 1
ATOM 2011 C CA . LEU A 1 250 ? -18.381 -22.717 -9.251 1.00 85.75 250 LEU A CA 1
ATOM 2012 C C . LEU A 1 250 ? -19.495 -23.102 -8.247 1.00 85.75 250 LEU A C 1
ATOM 2014 O O . LEU A 1 250 ? -20.157 -22.185 -7.751 1.00 85.75 250 LEU A O 1
ATOM 2018 N N . PRO A 1 251 ? -19.692 -24.381 -7.850 1.00 82.38 251 PRO A N 1
ATOM 2019 C CA . PRO A 1 251 ? -20.638 -24.739 -6.791 1.00 82.38 251 PRO A CA 1
ATOM 2020 C C . PRO A 1 251 ? -20.278 -24.122 -5.435 1.00 82.38 251 PRO A C 1
ATOM 2022 O O . PRO A 1 251 ? -21.152 -23.601 -4.744 1.00 82.38 251 PRO A O 1
ATOM 2025 N N . LEU A 1 252 ? -18.993 -24.132 -5.062 1.00 86.94 252 LEU A N 1
ATOM 2026 C CA . LEU A 1 252 ? -18.517 -23.545 -3.806 1.00 86.94 252 LEU A CA 1
ATOM 2027 C C . LEU A 1 252 ? -18.726 -22.022 -3.802 1.00 86.94 252 LEU A C 1
ATOM 2029 O O . LEU A 1 252 ? -19.213 -21.466 -2.817 1.00 86.94 252 LEU A O 1
ATOM 2033 N N . LEU A 1 253 ? -18.444 -21.365 -4.933 1.00 87.94 253 LEU A N 1
ATOM 2034 C CA . LEU A 1 253 ? -18.712 -19.942 -5.140 1.00 87.94 253 LEU A CA 1
ATOM 2035 C C . LEU A 1 253 ? -20.205 -19.600 -5.030 1.00 87.94 253 LEU A C 1
ATOM 2037 O O . LEU A 1 253 ? -20.556 -18.613 -4.385 1.00 87.94 253 LEU A O 1
ATOM 2041 N N . TYR A 1 254 ? -21.086 -20.407 -5.625 1.00 82.06 254 TYR A N 1
ATOM 2042 C CA . TYR A 1 254 ? -22.535 -20.185 -5.597 1.00 82.06 254 TYR A CA 1
ATOM 2043 C C . TYR A 1 254 ? -23.073 -20.116 -4.156 1.00 82.06 254 TYR A C 1
ATOM 2045 O O . TYR A 1 254 ? -23.745 -19.147 -3.793 1.00 82.06 254 TYR A O 1
ATOM 2053 N N . TYR A 1 255 ? -22.708 -21.080 -3.304 1.00 81.81 255 TYR A N 1
ATOM 2054 C CA . TYR A 1 255 ? -23.113 -21.074 -1.894 1.00 81.81 255 TYR A CA 1
ATOM 2055 C C . TYR A 1 255 ? -22.398 -19.992 -1.068 1.00 81.81 255 TYR A C 1
ATOM 2057 O O . TYR A 1 255 ? -23.044 -19.357 -0.236 1.00 81.81 255 TYR A O 1
ATOM 2065 N N . ALA A 1 256 ? -21.118 -19.696 -1.332 1.00 84.50 256 ALA A N 1
ATOM 2066 C CA . ALA A 1 256 ? -20.397 -18.608 -0.653 1.00 84.50 256 ALA A CA 1
ATOM 2067 C C . ALA A 1 256 ? -20.967 -17.208 -0.977 1.00 84.50 256 ALA A C 1
ATOM 2069 O O . ALA A 1 256 ? -20.871 -16.289 -0.164 1.00 84.50 256 ALA A O 1
ATOM 2070 N N . LEU A 1 257 ? -21.628 -17.044 -2.131 1.00 81.69 257 LEU A N 1
ATOM 2071 C CA . LEU A 1 257 ? -22.434 -15.864 -2.485 1.00 81.69 257 LEU A CA 1
ATOM 2072 C C . LEU A 1 257 ? -23.830 -15.846 -1.816 1.00 81.69 257 LEU A C 1
ATOM 2074 O O . LEU A 1 257 ? -24.678 -15.030 -2.188 1.00 81.69 257 LEU A O 1
ATOM 2078 N N . GLY A 1 258 ? -24.097 -16.743 -0.860 1.00 77.12 258 GLY A N 1
ATOM 2079 C CA . GLY A 1 258 ? -25.365 -16.837 -0.131 1.00 77.12 258 GLY A CA 1
ATOM 2080 C C . GLY A 1 258 ? -26.544 -17.326 -0.978 1.00 77.12 258 GLY A C 1
ATOM 2081 O O . GLY A 1 258 ? -27.699 -17.113 -0.602 1.00 77.12 258 GLY A O 1
ATOM 2082 N N . LYS A 1 259 ? -26.291 -17.938 -2.143 1.00 73.69 259 LYS A N 1
ATOM 2083 C CA . LYS A 1 259 ? -27.348 -18.469 -3.011 1.00 73.69 259 LYS A CA 1
ATOM 2084 C C . LYS A 1 259 ? -27.812 -19.835 -2.509 1.00 73.69 259 LYS A C 1
ATOM 2086 O O . LYS A 1 259 ? -27.036 -20.618 -1.969 1.00 73.69 259 LYS A O 1
ATOM 2091 N N . THR A 1 260 ? -29.101 -20.115 -2.680 1.00 65.44 260 THR A N 1
ATOM 2092 C CA . THR A 1 260 ? -29.740 -21.359 -2.235 1.00 65.44 260 THR A CA 1
ATOM 2093 C C . THR A 1 260 ? -30.655 -21.901 -3.327 1.00 65.44 260 THR A C 1
ATOM 2095 O O . THR A 1 260 ? -31.292 -21.139 -4.052 1.00 65.44 260 THR A O 1
ATOM 2098 N N . GLY A 1 261 ? -30.695 -23.227 -3.451 1.00 62.72 261 GLY A N 1
ATOM 2099 C CA . GLY A 1 261 ? -31.352 -23.939 -4.548 1.00 62.72 261 GLY A CA 1
ATOM 2100 C C . GLY A 1 261 ? -30.411 -24.950 -5.218 1.00 62.72 261 GLY A C 1
ATOM 2101 O O . GLY A 1 261 ? -29.199 -24.907 -4.985 1.00 62.72 261 GLY A O 1
ATOM 2102 N N . PRO A 1 262 ? -30.951 -25.901 -6.000 1.00 58.09 262 PRO A N 1
ATOM 2103 C CA . PRO A 1 262 ? -30.146 -26.815 -6.799 1.00 58.09 262 PRO A CA 1
ATOM 2104 C C . PRO A 1 262 ? -29.559 -26.106 -8.026 1.00 58.09 262 PRO A C 1
ATOM 2106 O O . PRO A 1 262 ? -30.216 -25.272 -8.650 1.00 58.09 262 PRO A O 1
ATOM 2109 N N . LEU A 1 263 ? -28.352 -26.511 -8.420 1.00 60.59 263 LEU A N 1
ATOM 2110 C CA . LEU A 1 263 ? -27.806 -26.233 -9.748 1.00 60.59 263 LEU A CA 1
ATOM 2111 C C . LEU A 1 263 ? -28.609 -27.059 -10.767 1.00 60.59 263 LEU A C 1
ATOM 2113 O O . LEU A 1 263 ? -28.377 -28.257 -10.919 1.00 60.59 263 LEU A O 1
ATOM 2117 N N . ALA A 1 264 ? -29.617 -26.444 -11.389 1.00 53.16 264 ALA A N 1
ATOM 2118 C CA . ALA A 1 264 ? -30.431 -27.088 -12.417 1.00 53.16 264 ALA A CA 1
ATOM 2119 C C . ALA A 1 264 ? -29.615 -27.266 -13.708 1.00 53.16 264 ALA A C 1
ATOM 2121 O O . ALA A 1 264 ? -28.935 -26.338 -14.136 1.00 53.16 264 ALA A O 1
ATOM 2122 N N . ALA A 1 265 ? -29.696 -28.447 -14.325 1.00 49.88 265 ALA A N 1
ATOM 2123 C CA . ALA A 1 265 ? -28.926 -28.770 -15.529 1.00 49.88 265 ALA A CA 1
ATOM 2124 C C . ALA A 1 265 ? -29.451 -28.067 -16.796 1.00 49.88 265 ALA A C 1
ATOM 2126 O O . ALA A 1 265 ? -28.693 -27.850 -17.735 1.00 49.88 265 ALA A O 1
ATOM 2127 N N . ASP A 1 266 ? -30.736 -27.699 -16.808 1.00 45.31 266 ASP A N 1
ATOM 2128 C CA . ASP A 1 266 ? -31.475 -27.407 -18.045 1.00 45.31 266 ASP A CA 1
ATOM 2129 C C . ASP A 1 266 ? -31.634 -25.901 -18.340 1.00 45.31 266 ASP A C 1
ATOM 2131 O O . ASP A 1 266 ? -32.202 -25.522 -19.362 1.00 45.31 266 ASP A O 1
ATOM 2135 N N . ALA A 1 267 ? -31.177 -25.027 -17.435 1.00 47.19 267 ALA A N 1
ATOM 2136 C CA . ALA A 1 267 ? -31.193 -23.575 -17.614 1.00 47.19 267 ALA A CA 1
ATOM 2137 C C . ALA A 1 267 ? -30.161 -22.901 -16.699 1.00 47.19 267 ALA A C 1
ATOM 2139 O O . ALA A 1 267 ? -30.273 -22.995 -15.477 1.00 47.19 267 ALA A O 1
ATOM 2140 N N . VAL A 1 268 ? -29.202 -22.170 -17.278 1.00 55.00 268 VAL A N 1
ATOM 2141 C CA . VAL A 1 268 ? -28.222 -21.356 -16.538 1.00 55.00 268 VAL A CA 1
ATOM 2142 C C . VAL A 1 268 ? -28.941 -20.194 -15.833 1.00 55.00 268 VAL A C 1
ATOM 2144 O O . VAL A 1 268 ? -29.446 -19.293 -16.510 1.00 55.00 268 VAL A O 1
ATOM 2147 N N . PRO A 1 269 ? -28.996 -20.147 -14.486 1.00 62.84 269 PRO A N 1
ATOM 2148 C CA . PRO A 1 269 ? -29.573 -19.006 -13.781 1.00 62.84 269 PRO A CA 1
ATOM 2149 C C . PRO A 1 269 ? -28.712 -17.755 -13.994 1.00 62.84 269 PRO A C 1
ATOM 2151 O O . PRO A 1 269 ? -27.484 -17.847 -14.075 1.00 62.84 269 PRO A O 1
ATOM 2154 N N . LYS A 1 270 ? -29.318 -16.560 -13.995 1.00 64.62 270 LYS A N 1
ATOM 2155 C CA . LYS A 1 270 ? -28.565 -15.290 -14.103 1.00 64.62 270 LYS A CA 1
ATOM 2156 C C . LYS A 1 270 ? -27.558 -15.122 -12.957 1.00 64.62 270 LYS A C 1
ATOM 2158 O O . LYS A 1 270 ? -26.519 -14.488 -13.115 1.00 64.62 270 LYS A O 1
ATOM 2163 N N . GLU A 1 271 ? -27.843 -15.746 -11.820 1.00 65.12 271 GLU A N 1
ATOM 2164 C CA . GLU A 1 271 ? -26.989 -15.867 -10.643 1.00 65.12 271 GLU A CA 1
ATOM 2165 C C . GLU A 1 271 ? -25.710 -16.673 -10.921 1.00 65.12 271 GLU A C 1
ATOM 2167 O O . GLU A 1 271 ? -24.661 -16.338 -10.372 1.00 65.12 271 GLU A O 1
ATOM 2172 N N . LEU A 1 272 ? -25.782 -17.706 -11.770 1.00 67.69 272 LEU A N 1
ATOM 2173 C CA . LEU A 1 272 ? -24.632 -18.524 -12.161 1.00 67.69 272 LEU A CA 1
ATOM 2174 C C . LEU A 1 272 ? -23.753 -17.782 -13.168 1.00 67.69 272 LEU A C 1
ATOM 2176 O O . LEU A 1 272 ? -22.546 -17.716 -12.965 1.00 67.69 272 LEU A O 1
ATOM 2180 N N . LEU A 1 273 ? -24.356 -17.137 -14.174 1.00 71.62 273 LEU A N 1
ATOM 2181 C CA . LEU A 1 273 ? -23.633 -16.270 -15.112 1.00 71.62 273 LEU A CA 1
ATOM 2182 C C . LEU A 1 273 ? -22.919 -15.126 -14.368 1.00 71.62 273 LEU A C 1
ATOM 2184 O O . LEU A 1 273 ? -21.759 -14.814 -14.639 1.00 71.62 273 LEU A O 1
ATOM 2188 N N . HIS A 1 274 ? -23.571 -14.542 -13.357 1.00 73.56 274 HIS A N 1
ATOM 2189 C CA . HIS A 1 274 ? -22.931 -13.570 -12.474 1.00 73.56 274 HIS A CA 1
ATOM 2190 C C . HIS A 1 274 ? -21.765 -14.180 -11.672 1.00 73.56 274 HIS A C 1
ATOM 2192 O O . HIS A 1 274 ? -20.702 -13.561 -11.594 1.00 73.56 274 HIS A O 1
ATOM 2198 N N . ALA A 1 275 ? -21.914 -15.385 -11.114 1.00 73.06 275 ALA A N 1
ATOM 2199 C CA . ALA A 1 275 ? -20.826 -16.079 -10.419 1.00 73.06 275 ALA A CA 1
ATOM 2200 C C . ALA A 1 275 ? -19.637 -16.382 -11.358 1.00 73.06 275 ALA A C 1
ATOM 2202 O O . ALA A 1 275 ? -18.505 -16.036 -11.025 1.00 73.06 275 ALA A O 1
ATOM 2203 N N . GLN A 1 276 ? -19.887 -16.909 -12.561 1.00 79.88 276 GLN A N 1
ATOM 2204 C CA . GLN A 1 276 ? -18.877 -17.124 -13.606 1.00 79.88 276 GLN A CA 1
ATOM 2205 C C . GLN A 1 276 ? -18.159 -15.817 -13.976 1.00 79.88 276 GLN A C 1
ATOM 2207 O O . GLN A 1 276 ? -16.934 -15.798 -14.078 1.00 79.88 276 GLN A O 1
ATOM 2212 N N . SER A 1 277 ? -18.877 -14.689 -14.078 1.00 81.75 277 SER A N 1
ATOM 2213 C CA . SER A 1 277 ? -18.248 -13.390 -14.368 1.00 81.75 277 SER A CA 1
ATOM 2214 C C . SER A 1 277 ? -17.249 -12.933 -13.289 1.00 81.75 277 SER A C 1
ATOM 2216 O O . SER A 1 277 ? -16.274 -12.252 -13.609 1.00 81.75 277 SER A O 1
ATOM 2218 N N . GLN A 1 278 ? -17.417 -13.353 -12.024 1.00 83.62 278 GLN A N 1
ATOM 2219 C CA . GLN A 1 278 ? -16.435 -13.101 -10.959 1.00 83.62 278 GLN A CA 1
ATOM 2220 C C . GLN A 1 278 ? -15.171 -13.973 -11.070 1.00 83.62 278 GLN A C 1
ATOM 2222 O O . GLN A 1 278 ? -14.206 -13.708 -10.350 1.00 83.62 278 GLN A O 1
ATOM 2227 N N . LEU A 1 279 ? -15.144 -14.966 -11.970 1.00 88.75 279 LEU A N 1
ATOM 2228 C CA . LEU A 1 279 ? -13.995 -15.843 -12.210 1.00 88.7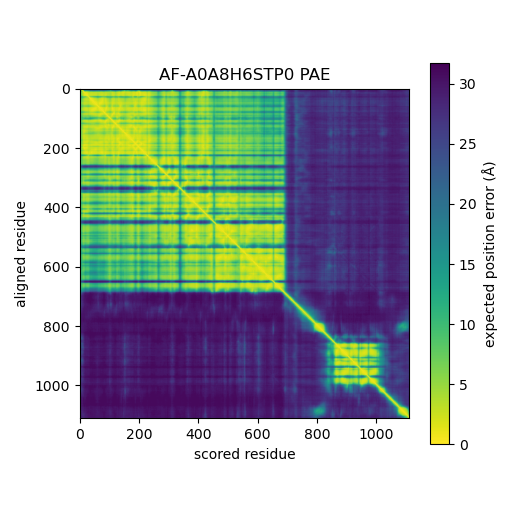5 279 LEU A CA 1
ATOM 2229 C C . LEU A 1 279 ? -13.135 -15.460 -13.436 1.00 88.75 279 LEU A C 1
ATOM 2231 O O . LEU A 1 279 ? -12.086 -16.071 -13.640 1.00 88.75 279 LEU A O 1
ATOM 2235 N N . ARG A 1 280 ? -13.514 -14.432 -14.226 1.00 85.44 280 ARG A N 1
ATOM 2236 C CA . ARG A 1 280 ? -12.779 -13.992 -15.446 1.00 85.44 280 ARG A CA 1
ATOM 2237 C C . ARG A 1 280 ? -11.283 -13.775 -15.185 1.00 85.44 280 ARG A C 1
ATOM 2239 O O . ARG A 1 280 ? -10.446 -14.291 -15.916 1.00 85.44 280 ARG A O 1
ATOM 2246 N N . ASP A 1 281 ? -10.967 -13.040 -14.119 1.00 87.31 281 ASP A N 1
ATOM 2247 C CA . ASP A 1 281 ? -9.605 -12.609 -13.771 1.00 87.31 281 ASP A CA 1
ATOM 2248 C C . ASP A 1 281 ? -9.033 -13.335 -12.537 1.00 87.31 281 ASP A C 1
ATOM 2250 O O . ASP A 1 281 ? -8.068 -12.878 -11.916 1.00 87.31 281 ASP A O 1
ATOM 2254 N N . SER A 1 282 ? -9.617 -14.481 -12.171 1.00 93.12 282 SER A N 1
ATOM 2255 C CA . SER A 1 282 ? -9.168 -15.288 -11.036 1.00 93.12 282 SER A CA 1
ATOM 2256 C C . SER A 1 282 ? -7.717 -15.745 -11.166 1.00 93.12 282 SER A C 1
ATOM 2258 O O . SER A 1 282 ? -7.206 -15.998 -12.259 1.00 93.12 282 SER A O 1
ATOM 2260 N N . ARG A 1 283 ? -7.051 -15.900 -10.022 1.00 94.56 283 ARG A N 1
ATOM 2261 C CA . ARG A 1 283 ? -5.758 -16.575 -9.897 1.00 94.56 283 ARG A CA 1
ATOM 2262 C C . ARG A 1 283 ? -5.799 -17.552 -8.730 1.00 94.56 283 ARG A C 1
ATOM 2264 O O . ARG A 1 283 ? -6.483 -17.301 -7.738 1.00 94.56 283 ARG A O 1
ATOM 2271 N N . TRP A 1 284 ? -5.053 -18.637 -8.862 1.00 95.88 284 TRP A N 1
ATOM 2272 C CA . TRP A 1 284 ? -4.701 -19.526 -7.764 1.00 95.88 284 TRP A CA 1
ATOM 2273 C C . TRP A 1 284 ? -3.455 -18.997 -7.059 1.00 95.88 284 TRP A C 1
ATOM 2275 O O . TRP A 1 284 ? -2.488 -18.636 -7.731 1.00 95.88 284 TRP A O 1
ATOM 2285 N N . LEU A 1 285 ? -3.460 -18.991 -5.725 1.00 95.31 285 LEU A N 1
ATOM 2286 C CA . LEU A 1 285 ? -2.289 -18.687 -4.901 1.00 95.31 285 LEU A CA 1
ATOM 2287 C C . LEU A 1 285 ? -2.075 -19.772 -3.843 1.00 95.31 285 LEU A C 1
ATOM 2289 O O . LEU A 1 285 ? -3.027 -20.245 -3.216 1.00 95.31 285 LEU A O 1
ATOM 2293 N N . THR A 1 286 ? -0.814 -20.133 -3.621 1.00 92.75 286 THR A N 1
ATOM 2294 C CA . THR A 1 286 ? -0.394 -21.114 -2.607 1.00 92.75 286 THR A CA 1
ATOM 2295 C C . THR A 1 286 ? -0.357 -20.501 -1.200 1.00 92.75 286 THR A C 1
ATOM 2297 O O . THR A 1 286 ? 0.113 -19.371 -1.025 1.00 92.75 286 THR A O 1
ATOM 2300 N N . ILE A 1 287 ? -0.830 -21.255 -0.197 1.00 93.06 287 ILE A N 1
ATOM 2301 C CA . ILE A 1 287 ? -0.935 -20.860 1.222 1.00 93.06 287 ILE A CA 1
ATOM 2302 C C . ILE A 1 287 ? -0.790 -22.094 2.144 1.00 93.06 287 ILE A C 1
ATOM 2304 O O . ILE A 1 287 ? -1.209 -23.185 1.763 1.00 93.06 287 ILE A O 1
ATOM 2308 N N . TYR A 1 288 ? -0.257 -21.965 3.370 1.00 89.75 288 TYR A N 1
ATOM 2309 C CA . TYR A 1 288 ? -0.407 -23.022 4.389 1.00 89.75 288 TYR A CA 1
ATOM 2310 C C . TYR A 1 288 ? -1.675 -22.777 5.220 1.00 89.75 288 TYR A C 1
ATOM 2312 O O . TYR A 1 288 ? -1.669 -22.033 6.207 1.00 89.75 288 TYR A O 1
ATOM 2320 N N . ALA A 1 289 ? -2.776 -23.410 4.818 1.00 82.06 289 ALA A N 1
ATOM 2321 C CA . ALA A 1 289 ? -4.055 -23.391 5.522 1.00 82.06 289 ALA A CA 1
ATOM 2322 C C . ALA A 1 289 ? -4.045 -24.274 6.790 1.00 82.06 289 ALA A C 1
ATOM 2324 O O . ALA A 1 289 ? -3.048 -24.912 7.155 1.00 82.06 289 ALA A O 1
ATOM 2325 N N . GLY A 1 290 ? -5.172 -24.292 7.508 1.00 76.31 290 GLY A N 1
ATOM 2326 C CA . GLY A 1 290 ? -5.318 -25.056 8.750 1.00 76.31 290 GLY A CA 1
ATOM 2327 C C . GLY A 1 290 ? -4.405 -24.550 9.871 1.00 76.31 290 GLY A C 1
ATOM 2328 O O . GLY A 1 290 ? -3.896 -25.354 10.653 1.00 76.31 290 GLY A O 1
ATOM 2329 N N . LYS A 1 291 ? -4.184 -23.228 9.931 1.00 71.31 291 LYS A N 1
ATOM 2330 C CA . LYS A 1 291 ? -3.271 -22.543 10.865 1.00 71.31 291 LYS A CA 1
ATOM 2331 C C . LYS A 1 291 ? -1.801 -22.936 10.647 1.00 71.31 291 LYS A C 1
ATOM 2333 O O . LYS A 1 291 ? -1.103 -23.286 11.598 1.00 71.31 291 LYS A O 1
ATOM 2338 N N . GLY A 1 292 ? -1.358 -22.907 9.385 1.00 74.44 292 GLY A N 1
ATOM 2339 C CA . GLY A 1 292 ? 0.028 -23.192 8.990 1.00 74.44 292 GLY A CA 1
ATOM 2340 C C . GLY A 1 292 ? 0.381 -24.683 8.898 1.00 74.44 292 GLY A C 1
ATOM 2341 O O . GLY A 1 292 ? 1.548 -25.035 9.032 1.00 74.44 292 GLY A O 1
ATOM 2342 N N . LYS A 1 293 ? -0.606 -25.581 8.733 1.00 75.38 293 LYS A N 1
ATOM 2343 C CA . LYS A 1 293 ? -0.413 -27.043 8.872 1.00 75.38 293 LYS A CA 1
ATOM 2344 C C . LYS A 1 293 ? -0.554 -27.862 7.591 1.00 75.38 293 LYS A C 1
ATOM 2346 O O . LYS A 1 293 ? 0.055 -28.924 7.502 1.00 75.38 293 LYS A O 1
ATOM 2351 N N . LYS A 1 294 ? -1.374 -27.427 6.630 1.00 85.25 294 LYS A N 1
ATOM 2352 C CA . LYS A 1 294 ? -1.595 -28.124 5.350 1.00 85.25 294 LYS A CA 1
ATOM 2353 C C . LYS A 1 294 ? -1.350 -27.135 4.216 1.00 85.25 294 LYS A C 1
ATOM 2355 O O . LYS A 1 294 ? -1.906 -26.042 4.247 1.00 85.25 294 LYS A O 1
ATOM 2360 N N . LEU A 1 295 ? -0.539 -27.511 3.229 1.00 88.94 295 LEU A N 1
ATOM 2361 C CA . LEU A 1 295 ? -0.437 -26.745 1.987 1.00 88.94 295 LEU A CA 1
ATOM 2362 C C . LEU A 1 295 ? -1.779 -26.821 1.244 1.00 88.94 295 LEU A C 1
ATOM 2364 O O . LEU A 1 295 ? -2.357 -27.901 1.116 1.00 88.94 295 LEU A O 1
ATOM 2368 N N . ASP A 1 296 ? -2.275 -25.676 0.797 1.00 91.62 296 ASP A N 1
ATOM 2369 C CA . ASP A 1 296 ? -3.575 -25.517 0.148 1.00 91.62 296 ASP A CA 1
ATOM 2370 C C . ASP A 1 296 ? -3.464 -24.461 -0.963 1.00 91.62 296 ASP A C 1
ATOM 2372 O O . ASP A 1 296 ? -2.502 -23.682 -1.012 1.00 91.62 296 ASP A O 1
ATOM 2376 N N . ARG A 1 297 ? -4.452 -24.422 -1.857 1.00 93.88 297 ARG A N 1
ATOM 2377 C CA . ARG A 1 297 ? -4.565 -23.400 -2.905 1.00 93.88 297 ARG A CA 1
ATOM 2378 C C . ARG A 1 297 ? -5.819 -22.579 -2.660 1.00 93.88 297 ARG A C 1
ATOM 2380 O O . ARG A 1 297 ? -6.852 -23.100 -2.247 1.00 93.88 297 ARG A O 1
ATOM 2387 N N . CYS A 1 298 ? -5.730 -21.279 -2.912 1.00 95.06 298 CYS A N 1
ATOM 2388 C CA . CYS A 1 298 ? -6.861 -20.370 -2.787 1.00 95.06 298 CYS A CA 1
ATOM 2389 C C . CYS A 1 298 ? -7.141 -19.658 -4.115 1.00 95.06 298 CYS A C 1
ATOM 2391 O O . CYS A 1 298 ? -6.219 -19.169 -4.770 1.00 95.06 298 CYS A O 1
ATOM 2393 N N . LEU A 1 299 ? -8.409 -19.646 -4.528 1.00 96.50 299 LEU A N 1
ATOM 2394 C CA . LEU A 1 299 ? -8.872 -19.051 -5.782 1.00 96.50 299 LEU A CA 1
ATOM 2395 C C . LEU A 1 299 ? -9.415 -17.649 -5.505 1.00 96.50 299 LEU A C 1
ATOM 2397 O O . LEU A 1 299 ? -10.345 -17.503 -4.709 1.00 96.50 299 LEU A O 1
ATOM 2401 N N . THR A 1 300 ? -8.870 -16.618 -6.154 1.00 95.50 300 THR A N 1
ATOM 2402 C CA . THR A 1 300 ? -9.364 -15.241 -5.976 1.00 95.50 300 THR A CA 1
ATOM 2403 C C . THR A 1 300 ? -10.676 -15.007 -6.709 1.00 95.50 300 THR A C 1
ATOM 2405 O O . THR A 1 300 ? -10.781 -15.338 -7.887 1.00 95.50 300 THR A O 1
ATOM 2408 N N . VAL A 1 301 ? -11.644 -14.369 -6.054 1.00 92.12 301 VAL A N 1
ATOM 2409 C CA . VAL A 1 301 ? -13.006 -14.164 -6.566 1.00 92.12 301 VAL A CA 1
ATOM 2410 C C . VAL A 1 301 ? -13.311 -12.673 -6.724 1.00 92.12 301 VAL A C 1
ATOM 2412 O O . VAL A 1 301 ? -13.374 -11.921 -5.746 1.00 92.12 301 VAL A O 1
ATOM 2415 N N . GLY A 1 302 ? -13.564 -12.260 -7.966 1.00 88.12 302 GLY A N 1
ATOM 2416 C CA . GLY A 1 302 ? -13.889 -10.886 -8.331 1.00 88.12 302 GLY A CA 1
ATOM 2417 C C . GLY A 1 302 ? -12.708 -9.918 -8.197 1.00 88.12 302 GLY A C 1
ATOM 2418 O O . GLY A 1 302 ? -11.542 -10.287 -8.329 1.00 88.12 302 GLY A O 1
ATOM 2419 N N . ARG A 1 303 ? -13.022 -8.639 -7.958 1.00 84.62 303 ARG A N 1
ATOM 2420 C CA . ARG A 1 303 ? -12.023 -7.578 -7.743 1.00 84.62 303 ARG A CA 1
ATOM 2421 C C . ARG A 1 303 ? -11.447 -7.626 -6.312 1.00 84.62 303 ARG A C 1
ATOM 2423 O O . ARG A 1 303 ? -12.155 -8.078 -5.408 1.00 84.62 303 ARG A O 1
ATOM 2430 N N . PRO A 1 304 ? -10.218 -7.115 -6.084 1.00 86.88 304 PRO A N 1
ATOM 2431 C CA . PRO A 1 304 ? -9.641 -6.981 -4.745 1.00 86.88 304 PRO A CA 1
ATOM 2432 C C . PRO A 1 304 ? -10.549 -6.211 -3.778 1.00 86.88 304 PRO A C 1
ATOM 2434 O O . PRO A 1 304 ? -11.226 -5.259 -4.167 1.00 86.88 304 PRO A O 1
ATOM 2437 N N . ILE A 1 305 ? -10.507 -6.591 -2.501 1.00 84.56 305 ILE A N 1
ATOM 2438 C CA . ILE A 1 305 ? -11.158 -5.893 -1.381 1.00 84.56 305 ILE A CA 1
ATOM 2439 C C . ILE A 1 305 ? -10.415 -4.583 -1.069 1.00 84.56 305 ILE A C 1
ATOM 2441 O O . ILE A 1 305 ? -11.029 -3.571 -0.727 1.00 84.56 305 ILE A O 1
ATOM 2445 N N . HIS A 1 306 ? -9.084 -4.606 -1.181 1.00 82.19 306 HIS A N 1
ATOM 2446 C CA . HIS A 1 306 ? -8.212 -3.451 -0.983 1.00 82.19 306 HIS A CA 1
ATOM 2447 C C . HIS A 1 306 ? -6.934 -3.593 -1.819 1.00 82.19 306 HIS A C 1
ATOM 2449 O O . HIS A 1 306 ? -6.435 -4.702 -2.012 1.00 82.19 306 HIS A O 1
ATOM 2455 N N . GLN A 1 307 ? -6.377 -2.474 -2.281 1.00 81.88 307 GLN A N 1
ATOM 2456 C CA . GLN A 1 307 ? -5.078 -2.445 -2.946 1.00 81.88 307 GLN A CA 1
ATOM 2457 C C . GLN A 1 307 ? -4.400 -1.084 -2.760 1.00 81.88 307 GLN A C 1
ATOM 2459 O O . GLN A 1 307 ? -4.997 -0.043 -3.035 1.00 81.88 307 GLN A O 1
ATOM 2464 N N . VAL A 1 308 ? -3.149 -1.092 -2.298 1.00 75.44 308 VAL A N 1
ATOM 2465 C CA . VAL A 1 308 ? -2.378 0.131 -2.044 1.00 75.44 308 VAL A CA 1
ATOM 2466 C C . VAL A 1 308 ? -1.979 0.814 -3.359 1.00 75.44 308 VAL A C 1
ATOM 2468 O O . VAL A 1 308 ? -1.538 0.176 -4.318 1.00 75.44 308 VAL A O 1
ATOM 2471 N N . SER A 1 309 ? -2.124 2.140 -3.404 1.00 68.62 309 SER A N 1
ATOM 2472 C CA . SER A 1 309 ? -1.761 2.955 -4.569 1.00 68.62 309 SER A CA 1
ATOM 2473 C C . SER A 1 309 ? -0.244 3.094 -4.748 1.00 68.62 309 SER A C 1
ATOM 2475 O O . SER A 1 309 ? 0.234 3.015 -5.872 1.00 68.62 309 SER A O 1
ATOM 2477 N N . GLY A 1 310 ? 0.506 3.264 -3.654 1.00 69.62 310 GLY A N 1
ATOM 2478 C CA . GLY A 1 310 ? 1.940 3.573 -3.653 1.00 69.62 310 GLY A CA 1
ATOM 2479 C C . GLY A 1 310 ? 2.852 2.588 -4.401 1.00 69.62 310 GLY A C 1
ATOM 2480 O O . GLY A 1 310 ? 2.512 1.432 -4.650 1.00 69.62 310 GLY A O 1
ATOM 2481 N N . MET A 1 311 ? 4.048 3.077 -4.737 1.00 67.62 311 MET A N 1
ATOM 2482 C CA . MET A 1 311 ? 5.072 2.365 -5.509 1.00 67.62 311 MET A CA 1
ATOM 2483 C C . MET A 1 311 ? 6.042 1.600 -4.595 1.00 67.62 311 MET A C 1
ATOM 2485 O O . MET A 1 311 ? 5.830 0.413 -4.348 1.00 67.62 311 MET A O 1
ATOM 2489 N N . PHE A 1 312 ? 7.039 2.281 -4.019 1.00 73.56 312 PHE A N 1
ATOM 2490 C CA . PHE A 1 312 ? 8.030 1.690 -3.106 1.00 73.56 312 PHE A CA 1
ATOM 2491 C C . PHE A 1 312 ? 7.478 1.588 -1.676 1.00 73.56 312 PHE A C 1
ATOM 2493 O O . PHE A 1 312 ? 7.821 2.347 -0.769 1.00 73.56 312 PHE A O 1
ATOM 2500 N N . CYS A 1 313 ? 6.513 0.688 -1.501 1.00 70.31 313 CYS A N 1
ATOM 2501 C CA . CYS A 1 313 ? 5.719 0.534 -0.286 1.00 70.31 313 CYS A CA 1
ATOM 2502 C C . CYS A 1 313 ? 5.467 -0.951 0.029 1.00 70.31 313 CYS A C 1
ATOM 2504 O O . CYS A 1 313 ? 6.017 -1.835 -0.620 1.00 70.31 313 CYS A O 1
ATOM 2506 N N . ARG A 1 314 ? 4.587 -1.254 0.999 1.00 71.38 314 ARG A N 1
ATOM 2507 C CA . ARG A 1 314 ? 4.237 -2.652 1.324 1.00 71.38 314 ARG A CA 1
ATOM 2508 C C . ARG A 1 314 ? 3.527 -3.412 0.195 1.00 71.38 314 ARG A C 1
ATOM 2510 O O . ARG A 1 314 ? 3.282 -4.601 0.348 1.00 71.38 314 ARG A O 1
ATOM 2517 N N . GLY A 1 315 ? 3.140 -2.749 -0.898 1.00 77.31 315 GLY A N 1
ATOM 2518 C CA . GLY A 1 315 ? 2.472 -3.383 -2.039 1.00 77.31 315 GLY A CA 1
ATOM 2519 C C . GLY A 1 315 ? 1.183 -4.127 -1.676 1.00 77.31 315 GLY A C 1
ATOM 2520 O O . GLY A 1 315 ? 0.792 -5.023 -2.414 1.00 77.31 315 GLY A O 1
ATOM 2521 N N . THR A 1 316 ? 0.557 -3.809 -0.536 1.00 85.81 316 THR A N 1
ATOM 2522 C CA . THR A 1 316 ? -0.502 -4.632 0.054 1.00 85.81 316 THR A CA 1
ATOM 2523 C C . THR A 1 316 ? -1.703 -4.735 -0.879 1.00 85.81 316 THR A C 1
ATOM 2525 O O . THR A 1 316 ? -2.335 -3.728 -1.219 1.00 85.81 316 THR A O 1
ATOM 2528 N N . ARG A 1 317 ? -2.046 -5.969 -1.242 1.00 89.44 317 ARG A N 1
ATOM 2529 C CA . ARG A 1 317 ? -3.278 -6.345 -1.930 1.00 89.44 317 ARG A CA 1
ATOM 2530 C C . ARG A 1 317 ? -4.066 -7.274 -1.011 1.00 89.44 317 ARG A C 1
ATOM 2532 O O . ARG A 1 317 ? -3.491 -8.152 -0.379 1.00 89.44 317 ARG A O 1
ATOM 2539 N N . VAL A 1 318 ? -5.374 -7.067 -0.911 1.00 90.75 318 VAL A N 1
ATOM 2540 C CA . VAL A 1 318 ? -6.276 -7.958 -0.175 1.00 90.75 318 VAL A CA 1
ATOM 2541 C C . VAL A 1 318 ? -7.306 -8.487 -1.157 1.00 90.75 318 VAL A C 1
ATOM 2543 O O . VAL A 1 318 ? -8.144 -7.728 -1.641 1.00 90.75 318 VAL A O 1
ATOM 2546 N N . ASP A 1 319 ? -7.231 -9.774 -1.474 1.00 92.62 319 ASP A N 1
ATOM 2547 C CA . ASP A 1 319 ? -8.167 -10.459 -2.362 1.00 92.62 319 ASP A CA 1
ATOM 2548 C C . ASP A 1 319 ? -9.195 -11.262 -1.544 1.00 92.62 319 ASP A C 1
ATOM 2550 O O . ASP A 1 319 ? -8.898 -11.802 -0.475 1.00 92.62 319 ASP A O 1
ATOM 2554 N N . ARG A 1 320 ? -10.422 -11.358 -2.065 1.00 93.62 320 ARG A N 1
ATOM 2555 C CA . ARG A 1 320 ? -11.447 -12.298 -1.590 1.00 93.62 320 ARG A CA 1
ATOM 2556 C C . ARG A 1 320 ? -11.116 -13.675 -2.157 1.00 93.62 320 ARG A C 1
ATOM 2558 O O . ARG A 1 320 ? -10.949 -13.769 -3.373 1.00 93.62 320 ARG A O 1
ATOM 2565 N N . VAL A 1 321 ? -11.045 -14.724 -1.338 1.00 95.56 321 VAL A N 1
ATOM 2566 C CA . VAL A 1 321 ? -10.678 -16.069 -1.823 1.00 95.56 321 VAL A CA 1
ATOM 2567 C C . VAL A 1 321 ? -11.574 -17.189 -1.292 1.00 95.56 321 VAL A C 1
ATOM 2569 O O . VAL A 1 321 ? -12.192 -17.063 -0.235 1.00 95.56 321 VAL A O 1
ATOM 2572 N N . LEU A 1 322 ? -11.607 -18.296 -2.036 1.00 94.38 322 LEU A N 1
ATOM 2573 C CA . LEU A 1 322 ? -12.130 -19.604 -1.623 1.00 94.38 322 LEU A CA 1
ATOM 2574 C C . LEU A 1 322 ? -10.961 -20.590 -1.492 1.00 94.38 322 LEU A C 1
ATOM 2576 O O . LEU A 1 322 ? -10.036 -20.517 -2.304 1.00 94.38 322 LEU A O 1
ATOM 2580 N N . LEU A 1 323 ? -10.990 -21.510 -0.523 1.00 93.88 323 LEU A N 1
ATOM 2581 C CA . LEU A 1 323 ? -9.992 -22.582 -0.420 1.00 93.88 323 LEU A CA 1
ATOM 2582 C C . LEU A 1 323 ? -10.385 -23.791 -1.271 1.00 93.88 323 LEU A C 1
ATOM 2584 O O . LEU A 1 323 ? -11.538 -24.217 -1.276 1.00 93.88 323 LEU A O 1
ATOM 2588 N N . GLU A 1 324 ? -9.402 -24.393 -1.936 1.00 92.50 324 GLU A N 1
ATOM 2589 C CA . GLU A 1 324 ? -9.570 -25.651 -2.666 1.00 92.50 324 GLU A CA 1
ATOM 2590 C C . GLU A 1 324 ? -9.990 -26.790 -1.724 1.00 92.50 324 GLU A C 1
ATOM 2592 O O . GLU A 1 324 ? -10.908 -27.547 -2.045 1.00 92.50 324 GLU A O 1
ATOM 2597 N N . SER A 1 325 ? -9.412 -26.868 -0.517 1.00 89.62 325 SER A N 1
ATOM 2598 C CA . SER A 1 325 ? -9.795 -27.906 0.449 1.00 89.62 325 SER A CA 1
ATOM 2599 C C . SER A 1 325 ? -11.224 -27.798 0.997 1.00 89.62 325 SER A C 1
ATOM 2601 O O . SER A 1 325 ? -11.708 -28.772 1.570 1.00 89.62 325 SER A O 1
ATOM 2603 N N . ASP A 1 326 ? -11.927 -26.670 0.840 1.00 89.25 326 ASP A N 1
ATOM 2604 C CA . ASP A 1 326 ? -13.341 -26.571 1.241 1.00 89.25 326 ASP A CA 1
ATOM 2605 C C . ASP A 1 326 ? -14.270 -27.303 0.275 1.00 89.25 326 ASP A C 1
ATOM 2607 O O . ASP A 1 326 ? -15.292 -27.840 0.700 1.00 89.25 326 ASP A O 1
ATOM 2611 N N . LEU A 1 327 ? -13.891 -27.417 -1.002 1.00 86.19 327 LEU A N 1
ATOM 2612 C CA . LEU A 1 327 ? -14.668 -28.165 -1.985 1.00 86.19 327 LEU A CA 1
ATOM 2613 C C . LEU A 1 327 ? -14.836 -29.635 -1.562 1.00 86.19 327 LEU A C 1
ATOM 2615 O O . LEU A 1 327 ? -15.941 -30.170 -1.623 1.00 86.19 327 LEU A O 1
ATOM 2619 N N . GLU A 1 328 ? -13.767 -30.264 -1.059 1.00 81.31 328 GLU A N 1
ATOM 2620 C CA . GLU A 1 328 ? -13.788 -31.648 -0.559 1.00 81.31 328 GLU A CA 1
ATOM 2621 C C . GLU A 1 328 ? -14.657 -31.818 0.702 1.00 81.31 328 GLU A C 1
ATOM 2623 O O . GLU A 1 328 ? -15.285 -32.864 0.880 1.00 81.31 328 GLU A O 1
ATOM 2628 N N . LYS A 1 329 ? -14.696 -30.800 1.577 1.00 82.50 329 LYS A N 1
ATOM 2629 C CA . LYS A 1 329 ? -15.468 -30.804 2.837 1.00 82.50 329 LYS A CA 1
ATOM 2630 C C . LYS A 1 329 ? -16.966 -30.646 2.576 1.00 82.50 329 LYS A C 1
ATOM 2632 O O . LYS A 1 329 ? -17.774 -31.333 3.195 1.00 82.50 329 LYS A O 1
ATOM 2637 N N . VAL A 1 330 ? -17.316 -29.739 1.665 1.00 80.69 330 VAL A N 1
ATOM 2638 C CA . VAL A 1 330 ? -18.699 -29.370 1.335 1.00 80.69 330 VAL A CA 1
ATOM 2639 C C . VAL A 1 330 ? -19.321 -30.394 0.384 1.00 80.69 330 VAL A C 1
ATOM 2641 O O . VAL A 1 330 ? -20.472 -30.774 0.575 1.00 80.69 330 VAL A O 1
ATOM 2644 N N . PHE A 1 331 ? -18.568 -30.895 -0.603 1.00 79.94 331 PHE A N 1
ATOM 2645 C CA . PHE A 1 331 ? -19.047 -31.829 -1.632 1.00 79.94 331 PHE A CA 1
ATOM 2646 C C . PHE A 1 331 ? -18.311 -33.189 -1.597 1.00 79.94 331 PHE A C 1
ATOM 2648 O O . PHE A 1 331 ? -17.703 -33.591 -2.594 1.00 79.94 331 PHE A O 1
ATOM 2655 N N . PRO A 1 332 ? -18.357 -33.945 -0.482 1.00 70.94 332 PRO A N 1
ATOM 2656 C CA . PRO A 1 332 ? -17.600 -35.185 -0.346 1.00 70.94 332 PRO A CA 1
ATOM 2657 C C . PRO A 1 332 ? -18.071 -36.259 -1.338 1.00 70.94 332 PRO A C 1
ATOM 2659 O O . PRO A 1 332 ? -19.232 -36.684 -1.348 1.00 70.94 332 PRO A O 1
ATOM 2662 N N . VAL A 1 333 ? -17.140 -36.739 -2.163 1.00 65.56 333 VAL A N 1
ATOM 2663 C CA . VAL A 1 333 ? -17.417 -37.717 -3.222 1.00 65.56 333 VAL A CA 1
ATOM 2664 C C . VAL A 1 333 ? -17.470 -39.133 -2.651 1.00 65.56 333 VAL A C 1
ATOM 2666 O O . VAL A 1 333 ? -16.459 -39.697 -2.230 1.00 65.56 333 VAL A O 1
ATOM 2669 N N . VAL A 1 334 ? -18.648 -39.760 -2.688 1.00 56.34 334 VAL A N 1
ATOM 2670 C CA . VAL A 1 334 ? -18.819 -41.144 -2.223 1.00 56.34 334 VAL A CA 1
ATOM 2671 C C . VAL A 1 334 ? -18.624 -42.114 -3.388 1.00 56.34 334 VAL A C 1
ATOM 2673 O O . VAL A 1 334 ? -19.410 -42.122 -4.334 1.00 56.34 334 VAL A O 1
ATOM 2676 N N . LYS A 1 335 ? -17.612 -42.987 -3.297 1.00 50.22 335 LYS A N 1
ATOM 2677 C CA . LYS A 1 335 ? -17.491 -44.167 -4.169 1.00 50.22 335 LYS A CA 1
ATOM 2678 C C . LYS A 1 335 ? -18.443 -45.268 -3.689 1.00 50.22 335 LYS A C 1
ATOM 2680 O O . LYS A 1 335 ? -18.271 -45.803 -2.594 1.00 50.22 335 LYS A O 1
ATOM 2685 N N . ARG A 1 336 ? -19.408 -45.662 -4.524 1.00 45.88 336 ARG A N 1
ATOM 2686 C CA . ARG A 1 336 ? -20.228 -46.876 -4.341 1.00 45.88 336 ARG A CA 1
ATOM 2687 C C . ARG A 1 336 ? -20.234 -47.673 -5.639 1.00 45.88 336 ARG A C 1
ATOM 2689 O O . ARG A 1 336 ? -20.538 -47.130 -6.689 1.00 45.88 336 ARG A O 1
ATOM 2696 N N . ASN A 1 337 ? -19.905 -48.963 -5.563 1.00 44.94 337 ASN A N 1
ATOM 2697 C CA . ASN A 1 337 ? -19.904 -49.887 -6.707 1.00 44.94 337 ASN A CA 1
ATOM 2698 C C . ASN A 1 337 ? -19.157 -49.330 -7.942 1.00 44.94 337 ASN A C 1
ATOM 2700 O O . ASN A 1 337 ? -19.660 -49.397 -9.056 1.00 44.94 337 ASN A O 1
ATOM 2704 N N . GLN A 1 338 ? -17.976 -48.738 -7.720 1.00 45.62 338 GLN A N 1
ATOM 2705 C CA . GLN A 1 338 ? -17.144 -48.034 -8.715 1.00 45.62 338 GLN A CA 1
ATOM 2706 C C . GLN A 1 338 ? -17.758 -46.774 -9.362 1.00 45.62 338 GLN A C 1
ATOM 2708 O O . GLN A 1 338 ? -17.014 -46.010 -9.970 1.00 45.62 338 GLN A O 1
ATOM 2713 N N . GLN A 1 339 ? -19.043 -46.470 -9.156 1.00 39.41 339 GLN A N 1
ATOM 2714 C CA . GLN A 1 339 ? -19.594 -45.155 -9.478 1.00 39.41 339 GLN A CA 1
ATOM 2715 C C . GLN A 1 339 ? -19.165 -44.110 -8.437 1.00 39.41 339 GLN A C 1
ATOM 2717 O O . GLN A 1 339 ? -19.151 -44.354 -7.225 1.00 39.41 339 GLN A O 1
ATOM 2722 N N . LEU A 1 340 ? -18.809 -42.932 -8.944 1.00 46.38 340 LEU A N 1
ATOM 2723 C CA . LEU A 1 340 ? -18.638 -41.701 -8.180 1.00 46.38 340 LEU A CA 1
ATOM 2724 C C . LEU A 1 340 ? -20.009 -41.025 -8.087 1.00 46.38 340 LEU A C 1
ATOM 2726 O O . LEU A 1 340 ? -20.718 -40.935 -9.090 1.00 46.38 340 LEU A O 1
ATOM 2730 N N . THR A 1 341 ? -20.403 -40.547 -6.909 1.00 46.72 341 THR A N 1
ATOM 2731 C CA . THR A 1 341 ? -21.649 -39.781 -6.763 1.00 46.72 341 THR A CA 1
ATOM 2732 C C . THR A 1 341 ? -21.414 -38.579 -5.855 1.00 46.72 341 THR A C 1
ATOM 2734 O O . THR A 1 341 ? -21.168 -38.739 -4.658 1.00 46.72 341 THR A O 1
ATOM 2737 N N . VAL A 1 342 ? -21.494 -37.376 -6.433 1.00 53.38 342 VAL A N 1
ATOM 2738 C CA . VAL A 1 342 ? -21.576 -36.113 -5.682 1.00 53.38 342 VAL A CA 1
ATOM 2739 C C . VAL A 1 342 ? -22.957 -36.062 -5.036 1.00 53.38 342 VAL A C 1
ATOM 2741 O O . VAL A 1 342 ? -23.964 -36.302 -5.701 1.00 53.38 342 VAL A O 1
ATOM 2744 N N . LYS A 1 343 ? -23.013 -35.844 -3.721 1.00 53.78 343 LYS A N 1
ATOM 2745 C CA . LYS A 1 343 ? -24.133 -36.332 -2.901 1.00 53.78 343 LYS A CA 1
ATOM 2746 C C . LYS A 1 343 ? -24.918 -35.222 -2.185 1.00 53.78 343 LYS A C 1
ATOM 2748 O O . LYS A 1 343 ? -25.375 -35.440 -1.065 1.00 53.78 343 LYS A O 1
ATOM 2753 N N . TYR A 1 344 ? -25.096 -34.087 -2.872 1.00 62.81 344 TYR A N 1
ATOM 2754 C CA . TYR A 1 344 ? -25.529 -32.783 -2.330 1.00 62.81 344 TYR A CA 1
ATOM 2755 C C . TYR A 1 344 ? -24.478 -32.149 -1.394 1.00 62.81 344 TYR A C 1
ATOM 2757 O O . TYR A 1 344 ? -23.631 -32.875 -0.868 1.00 62.81 344 TYR A O 1
ATOM 2765 N N . PRO A 1 345 ? -24.468 -30.811 -1.222 1.00 70.38 345 PRO A N 1
ATOM 2766 C CA . PRO A 1 345 ? -23.579 -30.174 -0.258 1.00 70.38 345 PRO A CA 1
ATOM 2767 C C . PRO A 1 345 ? -23.968 -30.550 1.176 1.00 70.38 345 PRO A C 1
ATOM 2769 O O . PRO A 1 345 ? -25.154 -30.576 1.512 1.00 70.38 345 PRO A O 1
ATOM 2772 N N . ILE A 1 346 ? -22.969 -30.786 2.022 1.00 71.69 346 ILE A N 1
ATOM 2773 C CA . ILE A 1 346 ? -23.121 -30.752 3.480 1.00 71.69 346 ILE A CA 1
ATOM 2774 C C . ILE A 1 346 ? -23.053 -29.281 3.894 1.00 71.69 346 ILE A C 1
ATOM 2776 O O . ILE A 1 346 ? -22.129 -28.584 3.487 1.00 71.69 346 ILE A O 1
ATOM 2780 N N . LEU A 1 347 ? -24.035 -28.809 4.664 1.00 72.69 347 LEU A N 1
ATOM 2781 C CA . LEU A 1 347 ? -24.149 -27.418 5.148 1.00 72.69 347 LEU A CA 1
ATOM 2782 C C . LEU A 1 347 ? -24.490 -27.393 6.654 1.00 72.69 347 LEU A C 1
ATOM 2784 O O . LEU A 1 347 ? -25.064 -26.440 7.178 1.00 72.69 347 LEU A O 1
ATOM 2788 N N . ASP A 1 348 ? -24.191 -28.503 7.325 1.00 72.12 348 ASP A N 1
ATOM 2789 C CA . ASP A 1 348 ? -24.762 -28.926 8.602 1.00 72.12 348 ASP A CA 1
ATOM 2790 C C . ASP A 1 348 ? -24.019 -28.313 9.805 1.00 72.12 348 ASP A C 1
ATOM 2792 O O . ASP A 1 348 ? -24.529 -28.302 10.927 1.00 72.12 348 ASP A O 1
ATOM 2796 N N . THR A 1 349 ? -22.796 -27.822 9.582 1.00 69.75 349 THR A N 1
ATOM 2797 C CA . THR A 1 349 ? -21.893 -27.263 10.600 1.00 69.75 349 THR A CA 1
ATOM 2798 C C . THR A 1 349 ? -21.242 -25.968 10.099 1.00 69.75 349 THR A C 1
ATOM 2800 O O . THR A 1 349 ? -21.060 -25.811 8.894 1.00 69.75 349 THR A O 1
ATOM 2803 N N . PRO A 1 350 ? -20.788 -25.054 10.981 1.00 68.06 350 PRO A N 1
ATOM 2804 C CA . PRO A 1 350 ? -20.064 -23.849 10.555 1.00 68.06 350 PRO A CA 1
ATOM 2805 C C . PRO A 1 350 ? -18.809 -24.136 9.710 1.00 68.06 350 PRO A C 1
ATOM 2807 O O . PRO A 1 350 ? -18.444 -23.335 8.859 1.00 68.06 350 PRO A O 1
ATOM 2810 N N . GLU A 1 351 ? -18.175 -25.295 9.914 1.00 66.88 351 GLU A N 1
ATOM 2811 C CA . GLU A 1 351 ? -17.003 -25.768 9.159 1.00 66.88 351 GLU A CA 1
ATOM 2812 C C . GLU A 1 351 ? -17.347 -26.279 7.747 1.00 66.88 351 GLU A C 1
ATOM 2814 O O . GLU A 1 351 ? -16.451 -26.460 6.925 1.00 66.88 351 GLU A O 1
ATOM 2819 N N . THR A 1 352 ? -18.631 -26.531 7.469 1.00 71.25 352 THR A N 1
ATOM 2820 C CA . THR A 1 352 ? -19.151 -26.985 6.168 1.00 71.25 352 THR A CA 1
ATOM 2821 C C . THR A 1 352 ? -20.004 -25.929 5.462 1.00 71.25 352 THR A C 1
ATOM 2823 O O . THR A 1 352 ? -20.464 -26.168 4.353 1.00 71.25 352 THR A O 1
ATOM 2826 N N . VAL A 1 353 ? -20.177 -24.731 6.035 1.00 78.25 353 VAL A N 1
ATOM 2827 C CA . VAL A 1 353 ? -20.801 -23.592 5.342 1.00 78.25 353 VAL A CA 1
ATOM 2828 C C . VAL A 1 353 ? -19.750 -22.870 4.479 1.00 78.25 353 VAL A C 1
ATOM 2830 O O . VAL A 1 353 ? -18.797 -22.307 5.033 1.00 78.25 353 VAL A O 1
ATOM 2833 N N . PRO A 1 354 ? -19.906 -22.825 3.139 1.00 83.38 354 PRO A N 1
ATOM 2834 C CA . PRO A 1 354 ? -18.999 -22.094 2.259 1.00 83.38 354 PRO A CA 1
ATOM 2835 C C . PRO A 1 354 ? -18.976 -20.603 2.593 1.00 83.38 354 PRO A C 1
ATOM 2837 O O . PRO A 1 354 ? -20.019 -19.954 2.661 1.00 83.38 354 PRO A O 1
ATOM 2840 N N . HIS A 1 355 ? -17.781 -20.052 2.772 1.00 85.94 355 HIS A N 1
ATOM 2841 C CA . HIS A 1 355 ? -17.571 -18.640 3.063 1.00 85.94 355 HIS A CA 1
ATOM 2842 C C . HIS A 1 355 ? -16.304 -18.127 2.375 1.00 85.94 355 HIS A C 1
ATOM 2844 O O . HIS A 1 355 ? -15.471 -18.898 1.901 1.00 85.94 355 HIS A O 1
ATOM 2850 N N . PHE A 1 356 ? -16.170 -16.804 2.296 1.00 91.62 356 PHE A N 1
ATOM 2851 C CA . PHE A 1 356 ? -14.979 -16.168 1.746 1.00 91.62 356 PHE A CA 1
ATOM 2852 C C . PHE A 1 356 ? -13.949 -15.875 2.833 1.00 91.62 356 PHE A C 1
ATOM 2854 O O . PHE A 1 356 ? -14.274 -15.296 3.873 1.00 91.62 356 PHE A O 1
ATOM 2861 N N . TYR A 1 357 ? -12.693 -16.171 2.520 1.00 93.75 357 TYR A N 1
ATOM 2862 C CA . TYR A 1 357 ? -11.527 -15.747 3.285 1.00 93.75 357 TYR A CA 1
ATOM 2863 C C . TYR A 1 357 ? -10.969 -14.438 2.718 1.00 93.75 357 TYR A C 1
ATOM 2865 O O . TYR A 1 357 ? -11.113 -14.148 1.525 1.00 93.75 357 TYR A O 1
ATOM 2873 N N . ALA A 1 358 ? -10.291 -13.661 3.562 1.00 94.00 358 ALA A N 1
ATOM 2874 C CA . ALA A 1 358 ? -9.480 -12.532 3.119 1.00 94.00 358 ALA A CA 1
ATOM 2875 C C . ALA A 1 358 ? -8.015 -12.978 3.013 1.00 94.00 358 ALA A C 1
ATOM 2877 O O . ALA A 1 358 ? -7.410 -13.362 4.015 1.00 94.00 358 ALA A O 1
ATOM 2878 N N . LEU A 1 359 ? -7.444 -12.929 1.806 1.00 95.31 359 LEU A N 1
ATOM 2879 C CA . LEU A 1 359 ? -6.016 -13.149 1.571 1.00 95.31 359 LEU A CA 1
ATOM 2880 C C . LEU A 1 359 ? -5.317 -11.794 1.442 1.00 95.31 359 LEU A C 1
ATOM 2882 O O . LEU A 1 359 ? -5.525 -11.084 0.460 1.00 95.31 359 LEU A O 1
ATOM 2886 N N . LYS A 1 360 ? -4.471 -11.456 2.412 1.00 94.25 360 LYS A N 1
ATOM 2887 C CA . LYS A 1 360 ? -3.572 -10.299 2.392 1.00 94.25 360 LYS A CA 1
ATOM 2888 C C . LYS A 1 360 ? -2.225 -10.740 1.817 1.00 94.25 360 LYS A C 1
ATOM 2890 O O . LYS A 1 360 ? -1.522 -11.527 2.443 1.00 94.25 360 LYS A O 1
ATOM 2895 N N . ASP A 1 361 ? -1.886 -10.240 0.638 1.00 93.31 361 ASP A N 1
ATOM 2896 C CA . ASP A 1 361 ? -0.642 -10.485 -0.099 1.00 93.31 361 ASP A CA 1
ATOM 2897 C C . ASP A 1 361 ? 0.207 -9.202 -0.021 1.00 93.31 361 ASP A C 1
ATOM 2899 O O . ASP A 1 361 ? -0.236 -8.129 -0.447 1.00 93.31 361 ASP A O 1
ATOM 2903 N N . ALA A 1 362 ? 1.367 -9.265 0.644 1.00 91.25 362 ALA A N 1
ATOM 2904 C CA . ALA A 1 362 ? 2.074 -8.070 1.113 1.00 91.25 362 ALA A CA 1
ATOM 2905 C C . ALA A 1 362 ? 3.602 -8.222 1.167 1.00 91.25 362 ALA A C 1
ATOM 2907 O O . ALA A 1 362 ? 4.147 -9.301 1.372 1.00 91.25 362 ALA A O 1
ATOM 2908 N N . TRP A 1 363 ? 4.293 -7.092 1.049 1.00 90.00 363 TRP A N 1
ATOM 2909 C CA . TRP A 1 363 ? 5.747 -6.958 1.087 1.00 90.00 363 TRP A CA 1
ATOM 2910 C C . TRP A 1 363 ? 6.161 -6.163 2.329 1.00 90.00 363 TRP A C 1
ATOM 2912 O O . TRP A 1 363 ? 6.387 -4.950 2.303 1.00 90.00 363 TRP A O 1
ATOM 2922 N N . GLN A 1 364 ? 6.178 -6.843 3.471 1.00 85.31 364 GLN A N 1
ATOM 2923 C CA . GLN A 1 364 ? 6.472 -6.229 4.767 1.00 85.31 364 GLN A CA 1
ATOM 2924 C C . GLN A 1 364 ? 7.969 -5.908 4.892 1.00 85.31 364 GLN A C 1
ATOM 2926 O O . GLN A 1 364 ? 8.789 -6.467 4.172 1.00 85.31 364 GLN A O 1
ATOM 2931 N N . GLN A 1 365 ? 8.343 -5.002 5.804 1.00 84.69 365 GLN A N 1
ATOM 2932 C CA . GLN A 1 365 ? 9.761 -4.756 6.112 1.00 84.69 365 GLN A CA 1
ATOM 2933 C C . GLN A 1 365 ? 10.382 -6.053 6.654 1.00 84.69 365 GLN A C 1
ATOM 2935 O O . GLN A 1 365 ? 9.882 -6.582 7.647 1.00 84.69 365 GLN A O 1
ATOM 2940 N N . ALA A 1 366 ? 11.461 -6.548 6.043 1.00 85.19 366 ALA A N 1
ATOM 2941 C CA . ALA A 1 366 ? 12.088 -7.819 6.418 1.00 85.19 366 ALA A CA 1
ATOM 2942 C C . ALA A 1 366 ? 12.553 -7.824 7.889 1.00 85.19 366 ALA A C 1
ATOM 2944 O O . ALA A 1 366 ? 12.440 -8.827 8.587 1.00 85.19 366 ALA A O 1
ATOM 2945 N N . CYS A 1 367 ? 12.965 -6.662 8.409 1.00 83.00 367 CYS A N 1
ATOM 2946 C CA . CYS A 1 367 ? 13.337 -6.462 9.810 1.00 83.00 367 CYS A CA 1
ATOM 2947 C C . CYS A 1 367 ? 12.166 -6.504 10.821 1.00 83.00 367 CYS A C 1
ATOM 2949 O O . CYS A 1 367 ? 12.397 -6.253 12.008 1.00 83.00 367 CYS A O 1
ATOM 2951 N N . ARG A 1 368 ? 10.910 -6.734 10.398 1.00 84.56 368 ARG A N 1
ATOM 2952 C CA . ARG A 1 368 ? 9.724 -6.848 11.272 1.00 84.56 368 ARG A CA 1
ATOM 2953 C C . ARG A 1 368 ? 9.250 -8.290 11.420 1.00 84.56 368 ARG A C 1
ATOM 2955 O O . ARG A 1 368 ? 9.239 -9.052 10.451 1.00 84.56 368 ARG A O 1
ATOM 2962 N N . ASP A 1 369 ? 8.777 -8.595 12.627 1.00 88.25 369 ASP A N 1
ATOM 2963 C CA . ASP A 1 369 ? 8.109 -9.851 12.964 1.00 88.25 369 ASP A CA 1
ATOM 2964 C C . ASP A 1 369 ? 6.928 -10.087 11.995 1.00 88.25 369 ASP A C 1
ATOM 2966 O O . ASP A 1 369 ? 6.151 -9.154 11.767 1.00 88.25 369 ASP A O 1
ATOM 2970 N N . PRO A 1 370 ? 6.795 -11.283 11.391 1.00 89.50 370 PRO A N 1
ATOM 2971 C CA . PRO A 1 370 ? 5.667 -11.622 10.526 1.00 89.50 370 PRO A CA 1
ATOM 2972 C C . PRO A 1 370 ? 4.297 -11.423 11.184 1.00 89.50 370 PRO A C 1
ATOM 2974 O O . PRO A 1 370 ? 4.080 -11.824 12.329 1.00 89.50 370 PRO A O 1
ATOM 2977 N N . GLU A 1 371 ? 3.332 -10.884 10.433 1.00 90.94 371 GLU A N 1
ATOM 2978 C CA . GLU A 1 371 ? 1.972 -10.621 10.936 1.00 90.94 371 GLU A CA 1
ATOM 2979 C C . GLU A 1 371 ? 1.297 -11.882 11.513 1.00 90.94 371 GLU A C 1
ATOM 2981 O O . GLU A 1 371 ? 0.605 -11.815 12.531 1.00 90.94 371 GLU A O 1
ATOM 2986 N N . TYR A 1 372 ? 1.537 -13.053 10.908 1.00 92.69 372 TYR A N 1
ATOM 2987 C CA . TYR A 1 372 ? 0.939 -14.315 11.350 1.00 92.69 372 TYR A CA 1
ATOM 2988 C C . TYR A 1 372 ? 1.293 -14.664 12.809 1.00 92.69 372 TYR A C 1
ATOM 2990 O O . TYR A 1 372 ? 0.463 -15.246 13.513 1.00 92.69 372 TYR A O 1
ATOM 2998 N N . LEU A 1 373 ? 2.483 -14.275 13.294 1.00 93.44 373 LEU A N 1
ATOM 2999 C CA . LEU A 1 373 ? 2.918 -14.546 14.667 1.00 93.44 373 LEU A CA 1
ATOM 3000 C C . LEU A 1 373 ? 2.035 -13.835 15.693 1.00 93.44 373 LEU A C 1
ATOM 3002 O O . LEU A 1 373 ? 1.742 -14.416 16.733 1.00 93.44 373 LEU A O 1
ATOM 3006 N N . PHE A 1 374 ? 1.552 -12.626 15.399 1.00 94.75 374 PHE A N 1
ATOM 3007 C CA . PHE A 1 374 ? 0.672 -11.879 16.301 1.00 94.75 374 PHE A CA 1
ATOM 3008 C C . PHE A 1 374 ? -0.652 -12.621 16.523 1.00 94.75 374 PHE A C 1
ATOM 3010 O O . PHE A 1 374 ? -1.036 -12.861 17.669 1.00 94.75 374 PHE A O 1
ATOM 3017 N N . TYR A 1 375 ? -1.292 -13.107 15.453 1.00 94.94 375 TYR A N 1
ATOM 3018 C CA . TYR A 1 375 ? -2.480 -13.958 15.577 1.00 94.94 375 TYR A CA 1
ATOM 3019 C C . TYR A 1 375 ? -2.179 -15.264 16.330 1.00 94.94 375 TYR A C 1
ATOM 3021 O O . TYR A 1 375 ? -2.975 -15.695 17.159 1.00 94.94 375 TYR A O 1
ATOM 3029 N N . ARG A 1 376 ? -1.019 -15.891 16.101 1.00 94.12 376 ARG A N 1
ATOM 3030 C CA . ARG A 1 376 ? -0.623 -17.128 16.800 1.00 94.12 376 ARG A CA 1
ATOM 3031 C C . ARG A 1 376 ? -0.337 -16.911 18.294 1.00 94.12 376 ARG A C 1
ATOM 3033 O O . ARG A 1 376 ? -0.647 -17.786 19.098 1.00 94.12 376 ARG A O 1
ATOM 3040 N N . ILE A 1 377 ? 0.188 -15.745 18.674 1.00 95.38 377 ILE A N 1
ATOM 3041 C CA . ILE A 1 377 ? 0.356 -15.299 20.068 1.00 95.38 377 ILE A CA 1
ATOM 3042 C C . ILE A 1 377 ? -1.011 -15.108 20.742 1.00 95.38 377 ILE A C 1
ATOM 3044 O O . ILE A 1 377 ? -1.191 -15.547 21.879 1.00 95.38 377 ILE A O 1
ATOM 3048 N N . ILE A 1 378 ? -1.991 -14.536 20.031 1.00 95.44 378 ILE A N 1
ATOM 3049 C CA . ILE A 1 378 ? -3.389 -14.450 20.487 1.00 95.44 378 ILE A CA 1
ATOM 3050 C C . ILE A 1 378 ? -3.984 -15.852 20.677 1.00 95.44 378 ILE A C 1
ATOM 3052 O O . ILE A 1 378 ? -4.539 -16.131 21.735 1.00 95.44 378 ILE A O 1
ATOM 3056 N N . GLU A 1 379 ? -3.828 -16.766 19.714 1.00 93.81 379 GLU A N 1
ATOM 3057 C CA . GLU A 1 379 ? -4.324 -18.146 19.845 1.00 93.81 379 GLU A CA 1
ATOM 3058 C C . GLU A 1 379 ? -3.747 -18.876 21.062 1.00 93.81 379 GLU A C 1
ATOM 3060 O O . GLU A 1 379 ? -4.469 -19.597 21.752 1.00 93.81 379 GLU A O 1
ATOM 3065 N N . GLU A 1 380 ? -2.446 -18.729 21.316 1.00 94.44 380 GLU A N 1
ATOM 3066 C CA . GLU A 1 380 ? -1.790 -19.349 22.467 1.00 94.44 380 GLU A CA 1
ATOM 3067 C C . GLU A 1 380 ? -2.274 -18.727 23.785 1.00 94.44 380 GLU A C 1
ATOM 3069 O O . GLU A 1 380 ? -2.586 -19.451 24.728 1.00 94.44 380 GLU A O 1
ATOM 3074 N N . HIS A 1 381 ? -2.462 -17.405 23.829 1.00 94.94 381 HIS A N 1
ATOM 3075 C CA . HIS A 1 381 ? -3.055 -16.723 24.978 1.00 94.94 381 HIS A CA 1
ATOM 3076 C C . HIS A 1 381 ? -4.503 -17.167 25.262 1.00 94.94 381 HIS A C 1
ATOM 3078 O O . HIS A 1 381 ? -4.851 -17.416 26.419 1.00 94.94 381 HIS A O 1
ATOM 3084 N N . MET A 1 382 ? -5.334 -17.331 24.226 1.00 94.69 382 MET A N 1
ATOM 3085 C CA . MET A 1 382 ? -6.707 -17.827 24.383 1.00 94.69 382 MET A CA 1
ATOM 3086 C C . MET A 1 382 ? -6.735 -19.272 24.897 1.00 94.69 382 MET A C 1
ATOM 3088 O O . MET A 1 382 ? -7.591 -19.602 25.713 1.00 94.69 382 MET A O 1
ATOM 3092 N N . LYS A 1 383 ? -5.778 -20.128 24.508 1.00 93.19 383 LYS A N 1
ATOM 3093 C CA . LYS A 1 383 ? -5.609 -21.465 25.110 1.00 93.19 383 LYS A CA 1
ATOM 3094 C C . LYS A 1 383 ? -5.204 -21.397 26.585 1.00 93.19 383 LYS A C 1
ATOM 3096 O O . LYS A 1 383 ? -5.765 -22.136 27.385 1.00 93.19 383 LYS A O 1
ATOM 3101 N N . GLU A 1 384 ? -4.254 -20.526 26.942 1.00 92.50 384 GLU A N 1
ATOM 3102 C CA . GLU A 1 384 ? -3.771 -20.365 28.325 1.00 92.50 384 GLU A CA 1
ATOM 3103 C C . GLU A 1 384 ? -4.851 -19.866 29.297 1.00 92.50 384 GLU A C 1
ATOM 3105 O O . GLU A 1 384 ? -4.883 -20.303 30.445 1.00 92.50 384 GLU A O 1
ATOM 3110 N N . VAL A 1 385 ? -5.665 -18.892 28.873 1.00 92.19 385 VAL A N 1
ATOM 3111 C CA . VAL A 1 385 ? -6.486 -18.069 29.787 1.00 92.19 385 VAL A CA 1
ATOM 3112 C C . VAL A 1 385 ? -7.992 -18.215 29.545 1.00 92.19 385 VAL A C 1
ATOM 3114 O O . VAL A 1 385 ? -8.775 -18.043 30.475 1.00 92.19 385 VAL A O 1
ATOM 3117 N N . HIS A 1 386 ? -8.397 -18.582 28.328 1.00 89.00 386 HIS A N 1
ATOM 3118 C CA . HIS A 1 386 ? -9.796 -18.653 27.888 1.00 89.00 386 HIS A CA 1
ATOM 3119 C C . HIS A 1 386 ? -10.172 -20.047 27.347 1.00 89.00 386 HIS A C 1
ATOM 3121 O O . HIS A 1 386 ? -11.071 -20.176 26.525 1.00 89.00 386 HIS A O 1
ATOM 3127 N N . ASN A 1 387 ? -9.460 -21.108 27.753 1.00 88.88 387 ASN A N 1
ATOM 3128 C CA . ASN A 1 387 ? -9.692 -22.505 27.341 1.00 88.88 387 ASN A CA 1
ATOM 3129 C C . ASN A 1 387 ? -9.749 -22.765 25.813 1.00 88.88 387 ASN A C 1
ATOM 3131 O O . ASN A 1 387 ? -10.208 -23.822 25.383 1.00 88.88 387 ASN A O 1
ATOM 3135 N N . GLY A 1 388 ? -9.263 -21.835 24.984 1.00 84.12 388 GLY A N 1
ATOM 3136 C CA . GLY A 1 388 ? -9.353 -21.902 23.522 1.00 84.12 388 GLY A CA 1
ATOM 3137 C C . GLY A 1 388 ? -10.643 -21.332 22.915 1.00 84.12 388 GLY A C 1
ATOM 3138 O O . GLY A 1 388 ? -10.912 -21.608 21.746 1.00 84.12 388 GLY A O 1
ATOM 3139 N N . GLU A 1 389 ? -11.422 -20.549 23.668 1.00 88.94 389 GLU A N 1
ATOM 3140 C CA . GLU A 1 389 ? -12.561 -19.773 23.155 1.00 88.94 389 GLU A CA 1
ATOM 3141 C C . GLU A 1 389 ? -12.159 -18.817 22.012 1.00 88.94 389 GLU A C 1
ATOM 3143 O O . GLU A 1 389 ? -10.989 -18.462 21.831 1.00 88.94 389 GLU A O 1
ATOM 3148 N N . ALA A 1 390 ? -13.146 -18.399 21.215 1.00 85.69 390 ALA A N 1
ATOM 3149 C CA . ALA A 1 390 ? -12.928 -17.483 20.102 1.00 85.69 390 ALA A CA 1
ATOM 3150 C C . ALA A 1 390 ? -12.502 -16.090 20.599 1.00 85.69 390 ALA A C 1
ATOM 3152 O O . ALA A 1 390 ? -13.081 -15.544 21.536 1.00 85.69 390 ALA A O 1
ATOM 3153 N N . ALA A 1 391 ? -11.508 -15.491 19.940 1.00 89.81 391 ALA A N 1
ATOM 3154 C CA . ALA A 1 391 ? -11.061 -14.133 20.235 1.00 89.81 391 ALA A CA 1
ATOM 3155 C C . ALA A 1 391 ? -12.031 -13.100 19.631 1.00 89.81 391 ALA A C 1
ATOM 3157 O O . ALA A 1 391 ? -11.757 -12.514 18.583 1.00 89.81 391 ALA A O 1
ATOM 3158 N N . GLU A 1 392 ? -13.192 -12.917 20.265 1.00 91.94 392 GLU A N 1
ATOM 3159 C CA . GLU A 1 392 ? -14.199 -11.946 19.827 1.00 91.94 392 GLU A CA 1
ATOM 3160 C C . GLU A 1 392 ? -13.599 -10.540 19.667 1.00 91.94 392 GLU A C 1
ATOM 3162 O O . GLU A 1 392 ? -12.787 -10.082 20.474 1.00 91.94 392 GLU A O 1
ATOM 3167 N N . GLY A 1 393 ? -13.985 -9.851 18.591 1.00 93.19 393 GLY A N 1
ATOM 3168 C CA . GLY A 1 393 ? -13.426 -8.546 18.246 1.00 93.19 393 GLY A CA 1
ATOM 3169 C C . GLY A 1 393 ? -12.063 -8.578 17.543 1.00 93.19 393 GLY A C 1
ATOM 3170 O O . GLY A 1 393 ? -11.539 -7.509 17.233 1.00 93.19 393 GLY A O 1
ATOM 3171 N N . LEU A 1 394 ? -11.482 -9.749 17.250 1.00 94.56 394 LEU A N 1
ATOM 3172 C CA . LEU A 1 394 ? -10.246 -9.895 16.465 1.00 94.56 394 LEU A CA 1
ATOM 3173 C C . LEU A 1 394 ? -10.458 -10.724 15.191 1.00 94.56 394 LEU A C 1
ATOM 3175 O O . LEU A 1 394 ? -11.275 -11.642 15.148 1.00 94.56 394 LEU A O 1
ATOM 3179 N N . ALA A 1 395 ? -9.679 -10.432 14.147 1.00 93.56 395 ALA A N 1
ATOM 3180 C CA . ALA A 1 395 ? -9.591 -11.298 12.975 1.00 93.56 395 ALA A CA 1
ATOM 3181 C C . ALA A 1 395 ? -8.909 -12.635 13.328 1.00 93.56 395 ALA A C 1
ATOM 3183 O O . ALA A 1 395 ? -7.911 -12.670 14.048 1.00 93.56 395 ALA A O 1
ATOM 3184 N N . VAL A 1 396 ? -9.434 -13.741 12.792 1.00 91.50 396 VAL A N 1
ATOM 3185 C CA . VAL A 1 396 ? -8.942 -15.102 13.066 1.00 91.50 396 VAL A CA 1
ATOM 3186 C C . VAL A 1 396 ? -8.073 -15.598 11.910 1.00 91.50 396 VAL A C 1
ATOM 3188 O O . VAL A 1 396 ? -8.485 -15.531 10.752 1.00 91.50 396 VAL A O 1
ATOM 3191 N N . LEU A 1 397 ? -6.886 -16.127 12.222 1.00 93.69 397 LEU A N 1
ATOM 3192 C CA . LEU A 1 397 ? -5.952 -16.696 11.247 1.00 93.69 397 LEU A CA 1
ATOM 3193 C C . LEU A 1 397 ? -6.443 -18.059 10.728 1.00 93.69 397 LEU A C 1
ATOM 3195 O O . LEU A 1 397 ? -6.611 -19.009 11.494 1.00 93.69 397 LEU A O 1
ATOM 3199 N N . ALA A 1 398 ? -6.596 -18.170 9.410 1.00 92.81 398 ALA A N 1
ATOM 3200 C CA . ALA A 1 398 ? -6.861 -19.421 8.700 1.00 92.81 398 ALA A CA 1
ATOM 3201 C C . ALA A 1 398 ? -5.566 -20.071 8.176 1.00 92.81 398 ALA A C 1
ATOM 3203 O O . ALA A 1 398 ? -5.439 -21.300 8.174 1.00 92.81 398 ALA A O 1
ATOM 3204 N N . GLY A 1 399 ? -4.586 -19.261 7.762 1.00 94.06 399 GLY A N 1
ATOM 3205 C CA . GLY A 1 399 ? -3.316 -19.725 7.201 1.00 94.06 399 GLY A CA 1
ATOM 3206 C C . GLY A 1 399 ? -2.324 -18.598 6.911 1.00 94.06 399 GLY A C 1
ATOM 3207 O O . GLY A 1 399 ? -2.664 -17.424 7.027 1.00 94.06 399 GLY A O 1
ATOM 3208 N N . HIS A 1 400 ? -1.094 -18.953 6.543 1.00 95.00 400 HIS A N 1
ATOM 3209 C CA . HIS A 1 400 ? -0.046 -17.998 6.155 1.00 95.00 400 HIS A CA 1
ATOM 3210 C C . HIS A 1 400 ? 1.005 -18.655 5.242 1.00 95.00 400 HIS A C 1
ATOM 3212 O O . HIS A 1 400 ? 1.020 -19.879 5.108 1.00 95.00 400 HIS A O 1
ATOM 3218 N N . ILE A 1 401 ? 1.872 -17.866 4.600 1.00 93.62 401 ILE A N 1
ATOM 3219 C CA . ILE A 1 401 ? 3.146 -18.341 4.034 1.00 93.62 401 ILE A CA 1
ATOM 3220 C C . ILE A 1 401 ? 4.163 -17.193 3.935 1.00 93.62 401 ILE A C 1
ATOM 3222 O O . ILE A 1 401 ? 3.858 -16.119 3.414 1.00 93.62 401 ILE A O 1
ATOM 3226 N N . GLU A 1 402 ? 5.382 -17.450 4.408 1.00 91.75 402 GLU A N 1
ATOM 3227 C CA . GLU A 1 402 ? 6.550 -16.572 4.266 1.00 91.75 402 GLU A CA 1
ATOM 3228 C C . GLU A 1 402 ? 7.280 -16.971 2.974 1.00 91.75 402 GLU A C 1
ATOM 3230 O O . GLU A 1 402 ? 7.986 -17.984 2.943 1.00 91.75 402 GLU A O 1
ATOM 3235 N N . LEU A 1 403 ? 7.046 -16.255 1.869 1.00 91.88 403 LEU A N 1
ATOM 3236 C CA . LEU A 1 403 ? 7.501 -16.680 0.535 1.00 91.88 403 LEU A CA 1
ATOM 3237 C C . LEU A 1 403 ? 9.012 -16.499 0.362 1.00 91.88 403 LEU A C 1
ATOM 3239 O O . LEU A 1 403 ? 9.661 -17.333 -0.264 1.00 91.88 403 LEU A O 1
ATOM 3243 N N . ASN A 1 404 ? 9.581 -15.474 1.001 1.00 88.06 404 ASN A N 1
ATOM 3244 C CA . ASN A 1 404 ? 11.025 -15.228 1.077 1.00 88.06 404 ASN A CA 1
ATOM 3245 C C . ASN A 1 404 ? 11.819 -16.379 1.732 1.00 88.06 404 ASN A C 1
ATOM 3247 O O . ASN A 1 404 ? 13.020 -16.492 1.511 1.00 88.06 404 ASN A O 1
ATOM 3251 N N . GLU A 1 405 ? 11.171 -17.238 2.525 1.00 87.00 405 GLU A N 1
ATOM 3252 C CA . GLU A 1 405 ? 11.818 -18.370 3.208 1.00 87.00 405 GLU A CA 1
ATOM 3253 C C . GLU A 1 405 ? 11.702 -19.694 2.425 1.00 87.00 405 GLU A C 1
ATOM 3255 O O . GLU A 1 405 ? 12.336 -20.697 2.774 1.00 87.00 405 GLU A O 1
ATOM 3260 N N . GLN A 1 406 ? 10.909 -19.730 1.346 1.00 84.75 406 GLN A N 1
ATOM 3261 C CA . GLN A 1 406 ? 10.673 -20.949 0.573 1.00 84.75 406 GLN A CA 1
ATOM 3262 C C . GLN A 1 406 ? 11.834 -21.215 -0.395 1.00 84.75 406 GLN A C 1
ATOM 3264 O O . GLN A 1 406 ? 11.868 -20.693 -1.503 1.00 84.75 406 GLN A O 1
ATOM 3269 N N . ARG A 1 407 ? 12.752 -22.113 -0.013 1.00 76.25 407 ARG A N 1
ATOM 3270 C CA . ARG A 1 407 ? 13.966 -22.489 -0.782 1.00 76.25 407 ARG A CA 1
ATOM 3271 C C . ARG A 1 407 ? 13.773 -22.781 -2.279 1.00 76.25 407 ARG A C 1
ATOM 3273 O O . ARG A 1 407 ? 14.738 -22.700 -3.034 1.00 76.25 407 ARG A O 1
ATOM 3280 N N . ASN A 1 408 ? 12.570 -23.177 -2.691 1.00 74.94 408 ASN A N 1
ATOM 3281 C CA . ASN A 1 408 ? 12.264 -23.567 -4.067 1.00 74.94 408 ASN A CA 1
ATOM 3282 C C . ASN A 1 408 ? 11.781 -22.397 -4.943 1.00 74.94 408 ASN A C 1
ATOM 3284 O O . ASN A 1 408 ? 11.668 -22.579 -6.154 1.00 74.94 408 ASN A O 1
ATOM 3288 N N . VAL A 1 409 ? 11.510 -21.225 -4.360 1.00 78.06 409 VAL A N 1
ATOM 3289 C CA . VAL A 1 409 ? 10.948 -20.056 -5.050 1.00 78.06 409 VAL A CA 1
ATOM 3290 C C . VAL A 1 409 ? 11.912 -18.876 -4.932 1.00 78.06 409 VAL A C 1
ATOM 3292 O O . VAL A 1 409 ? 12.511 -18.659 -3.881 1.00 78.06 409 VAL A O 1
ATOM 3295 N N . LYS A 1 410 ? 12.091 -18.116 -6.015 1.00 80.69 410 LYS A N 1
ATOM 3296 C CA . LYS A 1 410 ? 13.012 -16.969 -6.071 1.00 80.69 410 LYS A CA 1
ATOM 3297 C C . LYS A 1 410 ? 12.275 -15.644 -6.246 1.00 80.69 410 LYS A C 1
ATOM 3299 O O . LYS A 1 410 ? 11.092 -15.607 -6.552 1.00 80.69 410 LYS A O 1
ATOM 3304 N N . GLY A 1 411 ? 12.993 -14.540 -6.038 1.00 84.69 411 GLY A N 1
ATOM 3305 C CA . GLY A 1 411 ? 12.494 -13.185 -6.290 1.00 84.69 411 GLY A CA 1
ATOM 3306 C C . GLY A 1 411 ? 11.603 -12.592 -5.194 1.00 84.69 411 GLY A C 1
ATOM 3307 O O . GLY A 1 411 ? 11.304 -11.411 -5.271 1.00 84.69 411 GLY A O 1
ATOM 3308 N N . HIS A 1 412 ? 11.234 -13.348 -4.154 1.00 91.12 412 HIS A N 1
ATOM 3309 C CA . HIS A 1 412 ? 10.388 -12.904 -3.028 1.00 91.12 412 HIS A CA 1
ATOM 3310 C C . HIS A 1 412 ? 11.096 -12.005 -1.985 1.00 91.12 412 HIS A C 1
ATOM 3312 O O . HIS A 1 412 ? 10.597 -11.810 -0.874 1.00 91.12 412 HIS A O 1
ATOM 3318 N N . GLU A 1 413 ? 12.250 -11.445 -2.352 1.00 86.94 413 GLU A N 1
ATOM 3319 C CA . GLU A 1 413 ? 13.054 -10.497 -1.578 1.00 86.94 413 GLU A CA 1
ATOM 3320 C C . GLU A 1 413 ? 13.484 -9.335 -2.483 1.00 86.94 413 GLU A C 1
ATOM 3322 O O . GLU A 1 413 ? 13.750 -9.534 -3.669 1.00 86.94 413 GLU A O 1
ATOM 3327 N N . THR A 1 414 ? 13.589 -8.120 -1.943 1.00 89.25 414 THR A N 1
ATOM 3328 C CA . THR A 1 414 ? 13.982 -6.941 -2.735 1.00 89.25 414 THR A CA 1
ATOM 3329 C C . THR A 1 414 ? 15.481 -6.879 -3.017 1.00 89.25 414 THR A C 1
ATOM 3331 O O . THR A 1 414 ? 16.306 -6.898 -2.105 1.00 89.25 414 THR A O 1
ATOM 3334 N N . ILE A 1 415 ? 15.848 -6.716 -4.290 1.00 89.12 415 ILE A N 1
ATOM 3335 C CA . ILE A 1 415 ? 17.245 -6.578 -4.724 1.00 89.12 415 ILE A CA 1
ATOM 3336 C C . ILE A 1 415 ? 17.705 -5.122 -4.581 1.00 89.12 415 ILE A C 1
ATOM 3338 O O . ILE A 1 415 ? 18.821 -4.871 -4.125 1.00 89.12 415 ILE A O 1
ATOM 3342 N N . THR A 1 416 ? 16.845 -4.150 -4.908 1.00 89.44 416 THR A N 1
ATOM 3343 C CA . THR A 1 416 ? 17.192 -2.713 -4.858 1.00 89.44 416 THR A CA 1
ATOM 3344 C C . THR A 1 416 ? 17.640 -2.269 -3.466 1.00 89.44 416 THR A C 1
ATOM 3346 O O . THR A 1 416 ? 18.648 -1.575 -3.322 1.00 89.44 416 THR A O 1
ATOM 3349 N N . ALA A 1 417 ? 16.947 -2.733 -2.423 1.00 84.31 417 ALA A N 1
ATOM 3350 C CA . ALA A 1 417 ? 17.265 -2.422 -1.035 1.00 84.31 417 ALA A CA 1
ATOM 3351 C C . ALA A 1 417 ? 18.684 -2.854 -0.640 1.00 84.31 417 ALA A C 1
ATOM 3353 O O . ALA A 1 417 ? 19.331 -2.163 0.141 1.00 84.31 417 ALA A O 1
ATOM 3354 N N . ARG A 1 418 ? 19.172 -3.955 -1.224 1.00 83.94 418 ARG A N 1
ATOM 3355 C CA . ARG A 1 418 ? 20.457 -4.597 -0.916 1.00 83.94 418 ARG A CA 1
ATOM 3356 C C . ARG A 1 418 ? 21.608 -4.138 -1.827 1.00 83.94 418 ARG A C 1
ATOM 3358 O O . ARG A 1 418 ? 22.757 -4.473 -1.555 1.00 83.94 418 ARG A O 1
ATOM 3365 N N . MET A 1 419 ? 21.320 -3.390 -2.901 1.00 83.69 419 MET A N 1
ATOM 3366 C CA . MET A 1 419 ? 22.317 -2.883 -3.868 1.00 83.69 419 MET A CA 1
ATOM 3367 C C . MET A 1 419 ? 22.567 -1.364 -3.805 1.00 83.69 419 MET A C 1
ATOM 3369 O O . MET A 1 419 ? 23.540 -0.878 -4.398 1.00 83.69 419 MET A O 1
ATOM 3373 N N . ARG A 1 420 ? 21.717 -0.604 -3.105 1.00 77.19 420 ARG A N 1
ATOM 3374 C CA . ARG A 1 420 ? 21.914 0.835 -2.860 1.00 77.19 420 ARG A CA 1
ATOM 3375 C C . ARG A 1 420 ? 23.037 1.074 -1.829 1.00 77.19 420 ARG A C 1
ATOM 3377 O O . ARG A 1 420 ? 23.068 0.357 -0.832 1.00 77.19 420 ARG A O 1
ATOM 3384 N N . PRO A 1 421 ? 23.955 2.046 -2.025 1.00 56.94 421 PRO A N 1
ATOM 3385 C CA . PRO A 1 421 ? 25.086 2.276 -1.107 1.00 56.94 421 PRO A CA 1
ATOM 3386 C C . PRO A 1 421 ? 24.680 2.731 0.303 1.00 56.94 421 PRO A C 1
ATOM 3388 O O . PRO A 1 421 ? 25.419 2.527 1.262 1.00 56.94 421 PRO A O 1
ATOM 3391 N N . ASP A 1 422 ? 23.517 3.364 0.399 1.00 63.34 422 ASP A N 1
ATOM 3392 C CA . ASP A 1 422 ? 22.837 3.879 1.587 1.00 63.34 422 ASP A CA 1
ATOM 3393 C C . ASP A 1 422 ? 21.689 2.965 2.064 1.00 63.34 422 ASP A C 1
ATOM 3395 O O . ASP A 1 422 ? 21.057 3.248 3.083 1.00 63.34 422 ASP A O 1
ATOM 3399 N N . GLY A 1 423 ? 21.436 1.860 1.351 1.00 59.25 423 GLY A N 1
ATOM 3400 C CA . GLY A 1 423 ? 20.309 0.961 1.578 1.00 59.25 423 GLY A CA 1
ATOM 3401 C C . GLY A 1 423 ? 20.311 0.349 2.977 1.00 59.25 423 GLY A C 1
ATOM 3402 O O . GLY A 1 423 ? 21.214 -0.401 3.356 1.00 59.25 423 GLY A O 1
ATOM 3403 N N . SER A 1 424 ? 19.273 0.650 3.753 1.00 67.81 424 SER A N 1
ATOM 3404 C CA . SER A 1 424 ? 19.135 0.164 5.123 1.00 67.81 424 SER A CA 1
ATOM 3405 C C . SER A 1 424 ? 18.379 -1.176 5.193 1.00 67.81 424 SER A C 1
ATOM 3407 O O . SER A 1 424 ? 17.445 -1.405 4.417 1.00 67.81 424 SER A O 1
ATOM 3409 N N . PRO A 1 425 ? 18.662 -2.040 6.194 1.00 67.75 425 PRO A N 1
ATOM 3410 C CA . PRO A 1 425 ? 17.877 -3.257 6.457 1.00 67.75 425 PRO A CA 1
ATOM 3411 C C . PRO A 1 425 ? 16.393 -3.015 6.793 1.00 67.75 425 PRO A C 1
ATOM 3413 O O . PRO A 1 425 ? 15.630 -3.963 6.957 1.00 67.75 425 PRO A O 1
ATOM 3416 N N . GLU A 1 426 ? 15.980 -1.755 6.938 1.00 71.94 426 GLU A N 1
ATOM 3417 C CA . GLU A 1 426 ? 14.598 -1.350 7.199 1.00 71.94 426 GLU A CA 1
ATOM 3418 C C . GLU A 1 426 ? 13.802 -1.146 5.905 1.00 71.94 426 GLU A C 1
ATOM 3420 O O . GLU A 1 426 ? 12.571 -1.173 5.920 1.00 71.94 426 GLU A O 1
ATOM 3425 N N . GLU A 1 427 ? 14.481 -0.940 4.780 1.00 77.56 427 GLU A N 1
ATOM 3426 C CA . GLU A 1 427 ? 13.850 -0.769 3.473 1.00 77.56 427 GLU A CA 1
ATOM 3427 C C . GLU A 1 427 ? 13.716 -2.085 2.716 1.00 77.56 427 GLU A C 1
ATOM 3429 O O . GLU A 1 427 ? 12.883 -2.175 1.818 1.00 77.56 427 GLU A O 1
ATOM 3434 N N . ASP A 1 428 ? 14.497 -3.096 3.086 1.00 84.81 428 ASP A N 1
ATOM 3435 C CA . ASP A 1 428 ? 14.403 -4.448 2.551 1.00 84.81 428 ASP A CA 1
ATOM 3436 C C . ASP A 1 428 ? 13.047 -5.096 2.877 1.00 84.81 428 ASP A C 1
ATOM 3438 O O . ASP A 1 428 ? 12.482 -4.885 3.959 1.00 84.81 428 ASP A O 1
ATOM 3442 N N . ARG A 1 429 ? 12.492 -5.859 1.929 1.00 86.81 429 ARG A N 1
ATOM 3443 C CA . ARG A 1 429 ? 11.133 -6.412 2.012 1.00 86.81 429 ARG A CA 1
ATOM 3444 C C . ARG A 1 429 ? 11.106 -7.921 1.849 1.00 86.81 429 ARG A C 1
ATOM 3446 O O . ARG A 1 429 ? 11.747 -8.470 0.959 1.00 86.81 429 ARG A O 1
ATOM 3453 N N . ALA A 1 430 ? 10.261 -8.542 2.662 1.00 88.06 430 ALA A N 1
ATOM 3454 C CA . ALA A 1 430 ? 9.887 -9.945 2.589 1.00 88.06 430 ALA A CA 1
ATOM 3455 C C . ALA A 1 430 ? 8.460 -10.066 2.032 1.00 88.06 430 ALA A C 1
ATOM 3457 O O . ALA A 1 430 ? 7.537 -9.430 2.557 1.00 88.06 430 ALA A O 1
ATOM 3458 N N . HIS A 1 431 ? 8.265 -10.871 0.983 1.00 93.25 431 HIS A N 1
ATOM 3459 C CA . HIS A 1 431 ? 6.930 -11.195 0.470 1.00 93.25 431 HIS A CA 1
ATOM 3460 C C . HIS A 1 431 ? 6.263 -12.245 1.367 1.00 93.25 431 HIS A C 1
ATOM 3462 O O . HIS A 1 431 ? 6.784 -13.342 1.570 1.00 93.25 431 HIS A O 1
ATOM 3468 N N . ARG A 1 432 ? 5.100 -11.897 1.917 1.00 92.31 432 ARG A N 1
ATOM 3469 C CA . ARG A 1 432 ? 4.330 -12.677 2.888 1.00 92.31 432 ARG A CA 1
ATOM 3470 C C . ARG A 1 432 ? 2.858 -12.717 2.489 1.00 92.31 432 ARG A C 1
ATOM 3472 O O . ARG A 1 432 ? 2.339 -11.754 1.919 1.00 92.31 432 ARG A O 1
ATOM 3479 N N . ARG A 1 433 ? 2.169 -13.803 2.843 1.00 94.69 433 ARG A N 1
ATOM 3480 C CA . ARG A 1 433 ? 0.706 -13.910 2.741 1.00 94.69 433 ARG A CA 1
ATOM 3481 C C . ARG A 1 433 ? 0.087 -14.270 4.083 1.00 94.69 433 ARG A C 1
ATOM 3483 O O . ARG A 1 433 ? 0.474 -15.270 4.683 1.00 94.69 433 ARG A O 1
ATOM 3490 N N . THR A 1 434 ? -0.933 -13.517 4.487 1.00 94.94 434 THR A N 1
ATOM 3491 C CA . THR A 1 434 ? -1.786 -13.800 5.651 1.00 94.94 434 THR A CA 1
ATOM 3492 C C . THR A 1 434 ? -3.199 -14.118 5.160 1.00 94.94 434 THR A C 1
ATOM 3494 O O . THR A 1 434 ? -3.767 -13.353 4.383 1.00 94.94 434 THR A O 1
ATOM 3497 N N . LEU A 1 435 ? -3.790 -15.226 5.610 1.00 95.19 435 LEU A N 1
ATOM 3498 C CA . LEU A 1 435 ? -5.166 -15.619 5.293 1.00 95.19 435 LEU A CA 1
ATOM 3499 C C . LEU A 1 435 ? -6.019 -15.585 6.567 1.00 95.19 435 LEU A C 1
ATOM 3501 O O . LEU A 1 435 ? -5.701 -16.288 7.530 1.00 95.19 435 LEU A O 1
ATOM 3505 N N . THR A 1 436 ? -7.117 -14.826 6.573 1.00 93.44 436 THR A N 1
ATOM 3506 C CA . THR A 1 436 ? -8.045 -14.737 7.716 1.00 93.44 436 THR A CA 1
ATOM 3507 C C . THR A 1 436 ? -9.460 -15.205 7.365 1.00 93.44 436 THR A C 1
ATOM 3509 O O . THR A 1 436 ? -9.905 -15.105 6.220 1.00 93.44 436 THR A O 1
ATOM 3512 N N . CYS A 1 437 ? -10.174 -15.748 8.358 1.00 89.19 437 CYS A N 1
ATOM 3513 C CA . CYS A 1 437 ? -11.458 -16.446 8.184 1.00 89.19 437 CYS A CA 1
ATOM 3514 C C . CYS A 1 437 ? -12.635 -15.564 7.733 1.00 89.19 437 CYS A C 1
ATOM 3516 O O . CYS A 1 437 ? -13.694 -16.092 7.398 1.00 89.19 437 CYS A O 1
ATOM 3518 N N . HIS A 1 438 ? -12.513 -14.236 7.800 1.00 83.75 438 HIS A N 1
ATOM 3519 C CA . HIS A 1 438 ? -13.655 -13.328 7.689 1.00 83.75 438 HIS A CA 1
ATOM 3520 C C . HIS A 1 438 ? -13.350 -12.133 6.784 1.00 83.75 438 HIS A C 1
ATOM 3522 O O . HIS A 1 438 ? -12.557 -11.257 7.130 1.00 83.75 438 HIS A O 1
ATOM 3528 N N . VAL A 1 439 ? -14.048 -12.055 5.649 1.00 84.62 439 VAL A N 1
ATOM 3529 C CA . VAL A 1 439 ? -14.108 -10.842 4.820 1.00 84.62 439 VAL A CA 1
ATOM 3530 C C . VAL A 1 439 ? -15.043 -9.830 5.489 1.00 84.62 439 VAL A C 1
ATOM 3532 O O . VAL A 1 439 ? -16.253 -9.847 5.279 1.00 84.62 439 VAL A O 1
ATOM 3535 N N . GLY A 1 440 ? -14.472 -8.962 6.324 1.00 83.56 440 GLY A N 1
ATOM 3536 C CA . GLY A 1 440 ? -15.165 -7.803 6.889 1.00 83.56 440 GLY A CA 1
ATOM 3537 C C . GLY A 1 440 ? -15.034 -6.563 6.003 1.00 83.56 440 GLY A C 1
ATOM 3538 O O . GLY A 1 440 ? -14.018 -6.364 5.333 1.00 83.56 440 GLY A O 1
ATOM 3539 N N . THR A 1 441 ? -16.041 -5.693 6.024 1.00 82.81 441 THR A N 1
ATOM 3540 C CA . THR A 1 441 ? -16.003 -4.419 5.297 1.00 82.81 441 THR A CA 1
ATOM 3541 C C . THR A 1 441 ? -15.252 -3.380 6.130 1.00 82.81 441 THR A C 1
ATOM 3543 O O . THR A 1 441 ? -15.652 -3.074 7.255 1.00 82.81 441 THR A O 1
ATOM 3546 N N . ARG A 1 442 ? -14.160 -2.828 5.586 1.00 80.50 442 ARG A N 1
ATOM 3547 C CA . ARG A 1 442 ? -13.437 -1.690 6.183 1.00 80.50 442 ARG A CA 1
ATOM 3548 C C . ARG A 1 442 ? -14.357 -0.485 6.333 1.00 80.50 442 ARG A C 1
ATOM 3550 O O . ARG A 1 442 ? -15.240 -0.283 5.497 1.00 80.50 442 ARG A O 1
ATOM 3557 N N . LEU A 1 443 ? -14.122 0.346 7.349 1.00 79.56 443 LEU A N 1
ATOM 3558 C CA . LEU A 1 443 ? -14.984 1.506 7.574 1.00 79.56 443 LEU A CA 1
ATOM 3559 C C . LEU A 1 443 ? -14.884 2.504 6.412 1.00 79.56 443 LEU A C 1
ATOM 3561 O O . LEU A 1 443 ? -15.908 3.014 5.978 1.00 79.56 443 LEU A O 1
ATOM 3565 N N . ASP A 1 444 ? -13.698 2.686 5.820 1.00 69.94 444 ASP A N 1
ATOM 3566 C CA . ASP A 1 444 ? -13.532 3.486 4.594 1.00 69.94 444 ASP A CA 1
ATOM 3567 C C . ASP A 1 444 ? -14.361 2.984 3.392 1.00 69.94 444 ASP A C 1
ATOM 3569 O O . ASP A 1 444 ? -14.947 3.790 2.670 1.00 69.94 444 ASP A O 1
ATOM 3573 N N . ASN A 1 445 ? -14.526 1.671 3.227 1.00 65.25 445 ASN A N 1
ATOM 3574 C CA . ASN A 1 445 ? -15.366 1.098 2.172 1.00 65.25 445 ASN A CA 1
ATOM 3575 C C . ASN A 1 445 ? -16.879 1.242 2.445 1.00 65.25 445 ASN A C 1
ATOM 3577 O O . ASN A 1 445 ? -17.640 1.423 1.493 1.00 65.25 445 ASN A O 1
ATOM 3581 N N . LEU A 1 446 ? -17.339 1.228 3.706 1.00 62.81 446 LEU A N 1
ATOM 3582 C CA . LEU A 1 446 ? -18.744 1.542 4.062 1.00 62.81 446 LEU A CA 1
ATOM 3583 C C . LEU A 1 446 ? -19.123 2.997 3.721 1.00 62.81 446 LEU A C 1
ATOM 3585 O O . LEU A 1 446 ? -20.299 3.344 3.669 1.00 62.81 446 LEU A O 1
ATOM 3589 N N . MET A 1 447 ? -18.116 3.849 3.527 1.00 53.69 447 MET A N 1
ATOM 3590 C CA . MET A 1 447 ? -18.244 5.299 3.430 1.00 53.69 447 MET A CA 1
ATOM 3591 C C . MET A 1 447 ? -18.271 5.823 1.979 1.00 53.69 447 MET A C 1
ATOM 3593 O O . MET A 1 447 ? -18.810 6.903 1.746 1.00 53.69 447 MET A O 1
ATOM 3597 N N . GLU A 1 448 ? -17.760 5.063 0.999 1.00 51.00 448 GLU A N 1
ATOM 3598 C CA . GLU A 1 448 ? -17.861 5.383 -0.443 1.00 51.00 448 GLU A CA 1
ATOM 3599 C C . GLU A 1 448 ? -19.067 4.737 -1.160 1.00 51.00 448 GLU A C 1
ATOM 3601 O O . GLU A 1 448 ? -19.393 5.112 -2.285 1.00 51.00 448 GLU A O 1
ATOM 3606 N N . SER A 1 449 ? -19.680 3.696 -0.589 1.00 45.19 449 SER A N 1
ATOM 3607 C CA . SER A 1 449 ? -20.306 2.624 -1.389 1.00 45.19 449 SER A CA 1
ATOM 3608 C C . SER A 1 449 ? -21.827 2.690 -1.584 1.00 45.19 449 SER A C 1
ATOM 3610 O O . SER A 1 449 ? -22.389 1.814 -2.244 1.00 45.19 449 SER A O 1
ATOM 3612 N N . ILE A 1 450 ? -22.494 3.735 -1.089 1.00 45.56 450 ILE A N 1
ATOM 3613 C CA . ILE A 1 450 ? -23.969 3.837 -1.059 1.00 45.56 450 ILE A CA 1
ATOM 3614 C C . ILE A 1 450 ? -24.608 3.932 -2.467 1.00 45.56 450 ILE A C 1
ATOM 3616 O O . ILE A 1 450 ? -25.781 3.608 -2.629 1.00 45.56 450 ILE A O 1
ATOM 3620 N N . GLU A 1 451 ? -23.837 4.274 -3.507 1.00 36.47 451 GLU A N 1
ATOM 3621 C CA . GLU A 1 451 ? -24.276 4.219 -4.918 1.00 36.47 451 GLU A CA 1
ATOM 3622 C C . GLU A 1 451 ? -23.827 2.943 -5.671 1.00 36.47 451 GLU A C 1
ATOM 3624 O O . GLU A 1 451 ? -24.198 2.757 -6.828 1.00 36.47 451 GLU A O 1
ATOM 3629 N N . LEU A 1 452 ? -23.014 2.068 -5.059 1.00 36.72 452 LEU A N 1
ATOM 3630 C CA . LEU A 1 452 ? -22.257 1.022 -5.774 1.00 36.72 452 LEU A CA 1
ATOM 3631 C C . LEU A 1 452 ? -22.451 -0.419 -5.272 1.00 36.72 452 LEU A C 1
ATOM 3633 O O . LEU A 1 452 ? -22.102 -1.342 -6.010 1.00 36.72 452 LEU A O 1
ATOM 3637 N N . THR A 1 453 ? -23.014 -0.643 -4.080 1.00 38.75 453 THR A N 1
ATOM 3638 C CA . THR A 1 453 ? -23.235 -2.003 -3.545 1.00 38.75 453 THR A CA 1
ATOM 3639 C C . THR A 1 453 ? -24.719 -2.253 -3.239 1.00 38.75 453 THR A C 1
ATOM 3641 O O . THR A 1 453 ? -25.200 -1.858 -2.176 1.00 38.75 453 THR A O 1
ATOM 3644 N N . PRO A 1 454 ? -25.476 -2.932 -4.124 1.00 35.16 454 PRO A N 1
ATOM 3645 C CA . PRO A 1 454 ? -26.880 -3.252 -3.869 1.00 35.16 454 PRO A CA 1
ATOM 3646 C C . PRO A 1 454 ? -27.048 -4.222 -2.684 1.00 35.16 454 PRO A C 1
ATOM 3648 O O . PRO A 1 454 ? -26.896 -5.431 -2.839 1.00 35.16 454 PRO A O 1
ATOM 3651 N N . GLY A 1 455 ? -27.384 -3.693 -1.502 1.00 45.81 455 GLY A N 1
ATOM 3652 C CA . GLY A 1 455 ? -27.824 -4.487 -0.345 1.00 45.81 455 GLY A CA 1
ATOM 3653 C C . GLY A 1 455 ? -27.229 -4.117 1.019 1.00 45.81 455 GLY A C 1
ATOM 3654 O O . GLY A 1 455 ? -27.826 -4.489 2.027 1.00 45.81 455 GLY A O 1
ATOM 3655 N N . ASP A 1 456 ? -26.119 -3.373 1.084 1.00 53.75 456 ASP A N 1
ATOM 3656 C CA . ASP A 1 456 ? -25.505 -2.949 2.356 1.00 53.75 456 ASP A CA 1
ATOM 3657 C C . ASP A 1 456 ? -25.306 -1.418 2.390 1.00 53.75 456 ASP A C 1
ATOM 3659 O O . ASP A 1 456 ? -24.421 -0.906 1.704 1.00 53.75 456 ASP A O 1
ATOM 3663 N N . PRO A 1 457 ? -26.127 -0.658 3.147 1.00 52.38 457 PRO A N 1
ATOM 3664 C CA . PRO A 1 457 ? -26.099 0.808 3.164 1.00 52.38 457 PRO A CA 1
ATOM 3665 C C . PRO A 1 457 ? -24.987 1.401 4.053 1.00 52.38 457 PRO A C 1
ATOM 3667 O O . PRO A 1 457 ? -25.015 2.593 4.353 1.00 52.38 457 PRO A O 1
ATOM 3670 N N . GLY A 1 458 ? -24.031 0.588 4.514 1.00 67.88 458 GLY A N 1
ATOM 3671 C CA . GLY A 1 458 ? -22.938 1.019 5.383 1.00 67.88 458 GLY A CA 1
ATOM 3672 C C . GLY A 1 458 ? -23.254 0.798 6.866 1.00 67.88 458 GLY A C 1
ATOM 3673 O O . GLY A 1 458 ? -23.277 -0.335 7.358 1.00 67.88 458 GLY A O 1
ATOM 3674 N N . PHE A 1 459 ? -23.495 1.893 7.589 1.00 76.38 459 PHE A N 1
ATOM 3675 C CA . PHE A 1 459 ? -24.048 1.867 8.946 1.00 76.38 459 PHE A CA 1
ATOM 3676 C C . PHE A 1 459 ? -25.534 2.229 8.912 1.00 76.38 459 PHE A C 1
ATOM 3678 O O . PHE A 1 459 ? -25.924 3.214 8.293 1.00 76.38 459 PHE A O 1
ATOM 3685 N N . LYS A 1 460 ? -26.366 1.461 9.618 1.00 76.19 460 LYS A N 1
ATOM 3686 C CA . LYS A 1 460 ? -27.821 1.682 9.732 1.00 76.19 460 LYS A CA 1
ATOM 3687 C C . LYS A 1 460 ? -28.172 2.771 10.750 1.00 76.19 460 LYS A C 1
ATOM 3689 O O . LYS A 1 460 ? -29.229 3.392 10.663 1.00 76.19 460 LYS A O 1
ATOM 3694 N N . SER A 1 461 ? -27.300 2.975 11.734 1.00 84.50 461 SER A N 1
ATOM 3695 C CA . SER A 1 461 ? -27.380 4.036 12.740 1.00 84.50 461 SER A CA 1
ATOM 3696 C C . SER A 1 461 ? -26.035 4.212 13.442 1.00 84.50 461 SER A C 1
ATOM 3698 O O . SER A 1 461 ? -25.165 3.334 13.400 1.00 84.50 461 SER A O 1
ATOM 3700 N N . THR A 1 462 ? -25.882 5.318 14.164 1.00 89.75 462 THR A N 1
ATOM 3701 C CA . THR A 1 462 ? -24.749 5.546 15.070 1.00 89.75 462 THR A CA 1
ATOM 3702 C C . THR A 1 462 ? -24.635 4.474 16.152 1.00 89.75 462 THR A C 1
ATOM 3704 O O . THR A 1 462 ? -23.523 4.169 16.577 1.00 89.75 462 THR A O 1
ATOM 3707 N N . LYS A 1 463 ? -25.745 3.831 16.547 1.00 91.50 463 LYS A N 1
ATOM 3708 C CA . LYS A 1 463 ? -25.723 2.714 17.502 1.00 91.50 463 LYS A CA 1
ATOM 3709 C C . LYS A 1 463 ? -24.932 1.516 16.967 1.00 91.50 463 LYS A C 1
ATOM 3711 O O . LYS A 1 463 ? -24.150 0.926 17.706 1.00 91.50 463 LYS A O 1
ATOM 3716 N N . GLU A 1 464 ? -25.094 1.187 15.684 1.00 89.31 464 GLU A N 1
ATOM 3717 C CA . GLU A 1 464 ? -24.330 0.116 15.026 1.00 89.31 464 GLU A CA 1
ATOM 3718 C C . GLU A 1 464 ? -22.839 0.486 14.919 1.00 89.31 464 GLU A C 1
ATOM 3720 O O . GLU A 1 464 ? -21.980 -0.349 15.183 1.00 89.31 464 GLU A O 1
ATOM 3725 N N . ALA A 1 465 ? -22.513 1.751 14.625 1.00 89.56 465 ALA A N 1
ATOM 3726 C CA . ALA A 1 465 ? -21.124 2.227 14.600 1.00 89.56 465 ALA A CA 1
ATOM 3727 C C . ALA A 1 465 ? -20.442 2.175 15.980 1.00 89.56 465 ALA A C 1
ATOM 3729 O O . ALA A 1 465 ? -19.284 1.768 16.091 1.00 89.56 465 ALA A O 1
ATOM 3730 N N . VAL A 1 466 ? -21.167 2.534 17.042 1.00 94.19 466 VAL A N 1
ATOM 3731 C CA . VAL A 1 466 ? -20.686 2.464 18.430 1.00 94.19 466 VAL A CA 1
ATOM 3732 C C . VAL A 1 466 ? -20.520 1.011 18.895 1.00 94.19 466 VAL A C 1
ATOM 3734 O O . VAL A 1 466 ? -19.527 0.709 19.554 1.00 94.19 466 VAL A O 1
ATOM 3737 N N . GLN A 1 467 ? -21.412 0.096 18.496 1.00 94.94 467 GLN A N 1
ATOM 3738 C CA . GLN A 1 467 ? -21.257 -1.345 18.744 1.00 94.94 467 GLN A CA 1
ATOM 3739 C C . GLN A 1 467 ? -20.006 -1.911 18.050 1.00 94.94 467 GLN A C 1
ATOM 3741 O O . GLN A 1 467 ? -19.185 -2.558 18.696 1.00 94.94 467 GLN A O 1
ATOM 3746 N N . VAL A 1 468 ? -19.817 -1.606 16.761 1.00 93.25 468 VAL A N 1
ATOM 3747 C CA . VAL A 1 468 ? -18.652 -2.043 15.970 1.00 93.25 468 VAL A CA 1
ATOM 3748 C C . VAL A 1 468 ? -17.331 -1.553 16.577 1.00 93.25 468 VAL A C 1
ATOM 3750 O O . VAL A 1 468 ? -16.358 -2.306 16.627 1.00 93.25 468 VAL A O 1
ATOM 3753 N N . ILE A 1 469 ? -17.286 -0.323 17.098 1.00 95.19 469 ILE A N 1
ATOM 3754 C CA . ILE A 1 469 ? -16.100 0.183 17.804 1.00 95.19 469 ILE A CA 1
ATOM 3755 C C . ILE A 1 469 ? -15.906 -0.513 19.161 1.00 95.19 469 ILE A C 1
ATOM 3757 O O . ILE A 1 469 ? -14.778 -0.893 19.471 1.00 95.19 469 ILE A O 1
ATOM 3761 N N . LEU A 1 470 ? -16.965 -0.736 19.950 1.00 97.06 470 LEU A N 1
ATOM 3762 C CA . LEU A 1 470 ? -16.858 -1.464 21.223 1.00 97.06 470 LEU A CA 1
ATOM 3763 C C . LEU A 1 470 ? -16.312 -2.885 21.024 1.00 97.06 470 LEU A C 1
ATOM 3765 O O . LEU A 1 470 ? -15.443 -3.317 21.779 1.00 97.06 470 LEU A O 1
ATOM 3769 N N . ASP A 1 471 ? -16.779 -3.607 20.007 1.00 97.00 471 ASP A N 1
ATOM 3770 C CA . ASP A 1 471 ? -16.313 -4.970 19.745 1.00 97.00 471 ASP A CA 1
ATOM 3771 C C . ASP A 1 471 ? -14.833 -4.987 19.321 1.00 97.00 471 ASP A C 1
ATOM 3773 O O . ASP A 1 471 ? -14.055 -5.795 19.829 1.00 97.00 471 ASP A O 1
ATOM 3777 N N . ALA A 1 472 ? -14.384 -4.015 18.518 1.00 96.31 472 ALA A N 1
ATOM 3778 C CA . ALA A 1 472 ? -12.960 -3.839 18.220 1.00 96.31 472 ALA A CA 1
ATOM 3779 C C . ALA A 1 472 ? -12.116 -3.454 19.460 1.00 96.31 472 ALA A C 1
ATOM 3781 O O . ALA A 1 472 ? -10.959 -3.868 19.559 1.00 96.31 472 ALA A O 1
ATOM 3782 N N . ILE A 1 473 ? -12.678 -2.723 20.435 1.00 97.06 473 ILE A N 1
ATOM 3783 C CA . ILE A 1 473 ? -12.023 -2.426 21.727 1.00 97.06 473 ILE A CA 1
ATOM 3784 C C . ILE A 1 473 ? -11.918 -3.688 22.605 1.00 97.06 473 ILE A C 1
ATOM 3786 O O . ILE A 1 473 ? -10.882 -3.899 23.240 1.00 97.06 473 ILE A O 1
ATOM 3790 N N . LYS A 1 474 ? -12.932 -4.568 22.616 1.00 96.50 474 LYS A N 1
ATOM 3791 C CA . LYS A 1 474 ? -12.850 -5.883 23.289 1.00 96.50 474 LYS A CA 1
ATOM 3792 C C . LYS A 1 474 ? -11.729 -6.735 22.691 1.00 96.50 474 LYS A C 1
ATOM 3794 O O . LYS A 1 474 ? -10.899 -7.259 23.432 1.00 96.50 474 LYS A O 1
ATOM 3799 N N . GLY A 1 475 ? -11.647 -6.799 21.362 1.00 95.75 475 GLY A N 1
ATOM 3800 C CA . GLY A 1 475 ? -10.559 -7.493 20.675 1.00 95.75 475 GLY A CA 1
ATOM 3801 C C . GLY A 1 475 ? -9.185 -6.899 20.997 1.00 95.75 475 GLY A C 1
ATOM 3802 O O . GLY A 1 475 ? -8.248 -7.622 21.333 1.00 95.75 475 GLY A O 1
ATOM 3803 N N . HIS A 1 476 ? -9.066 -5.568 20.986 1.00 96.62 476 HIS A N 1
ATOM 3804 C CA . HIS A 1 476 ? -7.846 -4.857 21.381 1.00 96.62 476 HIS A CA 1
ATOM 3805 C C . HIS A 1 476 ? -7.403 -5.192 22.819 1.00 96.62 476 HIS A C 1
ATOM 3807 O O . HIS A 1 476 ? -6.218 -5.447 23.049 1.00 96.62 476 HIS A O 1
ATOM 3813 N N . ARG A 1 477 ? -8.350 -5.317 23.762 1.00 96.44 477 ARG A N 1
ATOM 3814 C CA . ARG A 1 477 ? -8.096 -5.783 25.138 1.00 96.44 477 ARG A CA 1
ATOM 3815 C C . ARG A 1 477 ? -7.504 -7.196 25.176 1.00 96.44 477 ARG A C 1
ATOM 3817 O O . ARG A 1 477 ? -6.546 -7.415 25.918 1.00 96.44 477 ARG A O 1
ATOM 3824 N N . LEU A 1 478 ? -8.023 -8.131 24.373 1.00 96.19 478 LEU A N 1
ATOM 3825 C CA . LEU A 1 478 ? -7.493 -9.501 24.265 1.00 96.19 478 LEU A CA 1
ATOM 3826 C C . LEU A 1 478 ? -6.085 -9.528 23.646 1.00 96.19 478 LEU A C 1
ATOM 3828 O O . LEU A 1 478 ? -5.190 -10.189 24.176 1.00 96.19 478 LEU A O 1
ATOM 3832 N N . ALA A 1 479 ? -5.850 -8.760 22.578 1.00 95.81 479 ALA A N 1
ATOM 3833 C CA . ALA A 1 479 ? -4.526 -8.634 21.966 1.00 95.81 479 ALA A CA 1
ATOM 3834 C C . ALA A 1 479 ? -3.493 -8.073 22.964 1.00 95.81 479 ALA A C 1
ATOM 3836 O O . ALA A 1 479 ? -2.384 -8.600 23.083 1.00 95.81 479 ALA A O 1
ATOM 3837 N N . TYR A 1 480 ? -3.869 -7.066 23.757 1.00 95.31 480 TYR A N 1
ATOM 3838 C CA . TYR A 1 480 ? -3.000 -6.531 24.804 1.00 95.31 480 TYR A CA 1
ATOM 3839 C C . TYR A 1 480 ? -2.772 -7.508 25.966 1.00 95.31 480 TYR A C 1
ATOM 3841 O O . TYR A 1 480 ? -1.649 -7.602 26.466 1.00 95.31 480 TYR A O 1
ATOM 3849 N N . ALA A 1 481 ? -3.779 -8.293 26.358 1.00 94.44 481 ALA A N 1
ATOM 3850 C CA . ALA A 1 481 ? -3.628 -9.348 27.363 1.00 94.44 481 ALA A CA 1
ATOM 3851 C C . ALA A 1 481 ? -2.672 -10.474 26.904 1.00 94.44 481 ALA A C 1
ATOM 3853 O O . ALA A 1 481 ? -1.908 -10.999 27.726 1.00 94.44 481 ALA A O 1
ATOM 3854 N N . ALA A 1 482 ? -2.622 -10.749 25.593 1.00 95.00 482 ALA A N 1
ATOM 3855 C CA . ALA A 1 482 ? -1.615 -11.587 24.930 1.00 95.00 482 ALA A CA 1
ATOM 3856 C C . ALA A 1 482 ? -0.229 -10.910 24.794 1.00 95.00 482 ALA A C 1
ATOM 3858 O O . ALA A 1 482 ? 0.748 -11.547 24.407 1.00 95.00 482 ALA A O 1
ATOM 3859 N N . GLY A 1 483 ? -0.108 -9.627 25.145 1.00 93.00 483 GLY A N 1
ATOM 3860 C CA . GLY A 1 483 ? 1.144 -8.870 25.120 1.00 93.00 483 GLY A CA 1
ATOM 3861 C C . GLY A 1 483 ? 1.432 -8.118 23.818 1.00 93.00 483 GLY A C 1
ATOM 3862 O O . GLY A 1 483 ? 2.596 -7.821 23.546 1.00 93.00 483 GLY A O 1
ATOM 3863 N N . ILE A 1 484 ? 0.406 -7.797 23.027 1.00 92.88 484 ILE A N 1
ATOM 3864 C CA . ILE A 1 484 ? 0.514 -7.060 21.760 1.00 92.88 484 ILE A CA 1
ATOM 3865 C C . ILE A 1 484 ? 0.011 -5.621 21.944 1.00 92.88 484 ILE A C 1
ATOM 3867 O O . ILE A 1 484 ? -1.104 -5.386 22.397 1.00 92.88 484 ILE A O 1
ATOM 3871 N N . LEU A 1 485 ? 0.823 -4.639 21.558 1.00 88.81 485 LEU A N 1
ATOM 3872 C CA . LEU A 1 485 ? 0.406 -3.244 21.392 1.00 88.81 485 LEU A CA 1
ATOM 3873 C C . LEU A 1 485 ? 0.021 -3.034 19.924 1.00 88.81 485 LEU A C 1
ATOM 3875 O O . LEU A 1 485 ? 0.862 -3.309 19.066 1.00 88.81 485 LEU A O 1
ATOM 3879 N N . GLN A 1 486 ? -1.185 -2.533 19.623 1.00 86.25 486 GLN A N 1
ATOM 3880 C CA . GLN A 1 486 ? -1.662 -2.433 18.234 1.00 86.25 486 GLN A CA 1
ATOM 3881 C C . GLN A 1 486 ? -1.092 -1.225 17.495 1.00 86.25 486 GLN A C 1
ATOM 3883 O O . GLN A 1 486 ? -0.540 -1.369 16.409 1.00 86.25 486 GLN A O 1
ATOM 3888 N N . ARG A 1 487 ? -1.168 -0.039 18.108 1.00 84.75 487 ARG A N 1
ATOM 3889 C CA . ARG A 1 487 ? -0.456 1.173 17.668 1.00 84.75 487 ARG A CA 1
ATOM 3890 C C . ARG A 1 487 ? -0.888 1.795 16.330 1.00 84.75 487 ARG A C 1
ATOM 3892 O O . ARG A 1 487 ? -0.340 2.825 15.946 1.00 84.75 487 ARG A O 1
ATOM 3899 N N . ASP A 1 488 ? -1.884 1.229 15.651 1.00 86.69 488 ASP A N 1
ATOM 3900 C CA . ASP A 1 488 ? -2.481 1.782 14.428 1.00 86.69 488 ASP A CA 1
ATOM 3901 C C . ASP A 1 488 ? -3.999 1.536 14.360 1.00 86.69 488 ASP A C 1
ATOM 3903 O O . ASP A 1 488 ? -4.517 0.855 13.476 1.00 86.69 488 ASP A O 1
ATOM 3907 N N . VAL A 1 489 ? -4.740 2.068 15.332 1.00 88.75 489 VAL A N 1
ATOM 3908 C CA . VAL A 1 489 ? -6.211 2.089 15.281 1.00 88.75 489 VAL A CA 1
ATOM 3909 C C . VAL A 1 489 ? -6.654 3.109 14.224 1.00 88.75 489 VAL A C 1
ATOM 3911 O O . VAL A 1 489 ? -6.326 4.291 14.319 1.00 88.75 489 VAL A O 1
ATOM 3914 N N . SER A 1 490 ? -7.383 2.657 13.199 1.00 87.56 490 SER A N 1
ATOM 3915 C CA . SER A 1 490 ? -7.777 3.483 12.048 1.00 87.56 490 SER A CA 1
ATOM 3916 C C . SER A 1 490 ? -9.048 2.968 11.354 1.00 87.56 490 SER A C 1
ATOM 3918 O O . SER A 1 490 ? -9.439 1.813 11.533 1.00 87.56 490 SER A O 1
ATOM 3920 N N . ILE A 1 491 ? -9.650 3.792 10.483 1.00 83.25 491 ILE A N 1
ATOM 3921 C CA . ILE A 1 491 ? -10.775 3.402 9.598 1.00 83.25 491 ILE A CA 1
ATOM 3922 C C . ILE A 1 491 ? -10.469 2.218 8.662 1.00 83.25 491 ILE A C 1
ATOM 3924 O O . ILE A 1 491 ? -11.399 1.610 8.135 1.00 83.25 491 ILE A O 1
ATOM 3928 N N . GLY A 1 492 ? -9.189 1.903 8.439 1.00 81.19 492 GLY A N 1
ATOM 3929 C CA . GLY A 1 492 ? -8.761 0.768 7.621 1.00 81.19 492 GLY A CA 1
ATOM 3930 C C . GLY A 1 492 ? -8.498 -0.517 8.409 1.00 81.19 492 GLY A C 1
ATOM 3931 O O . GLY A 1 492 ? -8.462 -1.596 7.811 1.00 81.19 492 GLY A O 1
ATOM 3932 N N . ASN A 1 493 ? -8.324 -0.398 9.730 1.00 89.75 493 ASN A N 1
ATOM 3933 C CA . ASN A 1 493 ? -7.894 -1.487 10.613 1.00 89.75 493 ASN A CA 1
ATOM 3934 C C . ASN A 1 493 ? -9.008 -1.951 11.575 1.00 89.75 493 ASN A C 1
ATOM 3936 O O . ASN A 1 493 ? -8.858 -2.968 12.248 1.00 89.75 493 ASN A O 1
ATOM 3940 N N . VAL A 1 494 ? -10.148 -1.253 11.597 1.00 91.06 494 VAL A N 1
ATOM 3941 C CA . VAL A 1 494 ? -11.421 -1.759 12.131 1.00 91.06 494 VAL A CA 1
ATOM 3942 C C . VAL A 1 494 ? -12.308 -2.201 10.963 1.00 91.06 494 VAL A C 1
ATOM 3944 O O . VAL A 1 494 ? -12.448 -1.484 9.970 1.00 91.06 494 VAL A O 1
ATOM 3947 N N . LEU A 1 495 ? -12.903 -3.386 11.084 1.00 90.62 495 LEU A N 1
ATOM 3948 C CA . LEU A 1 495 ? -13.760 -4.024 10.087 1.00 90.62 495 LEU A CA 1
ATOM 3949 C C . LEU A 1 495 ? -15.156 -4.297 10.669 1.00 90.62 495 LEU A C 1
ATOM 3951 O O . LEU A 1 495 ? -15.291 -4.617 11.850 1.00 90.62 495 LEU A O 1
ATOM 3955 N N . LYS A 1 496 ? -16.194 -4.205 9.831 1.00 88.19 496 LYS A N 1
ATOM 3956 C CA . LYS A 1 496 ? -17.591 -4.553 10.145 1.00 88.19 496 LYS A CA 1
ATOM 3957 C C . LYS A 1 496 ? -17.950 -5.906 9.531 1.00 88.19 496 LYS A C 1
ATOM 3959 O O . LYS A 1 496 ? -17.663 -6.142 8.358 1.00 88.19 496 LYS A O 1
ATOM 3964 N N . LEU A 1 497 ? -18.626 -6.767 10.290 1.00 86.50 497 LEU A N 1
ATOM 3965 C CA . LEU A 1 497 ? -19.252 -7.997 9.798 1.00 86.50 497 LEU A CA 1
ATOM 3966 C C . LEU A 1 497 ? -20.661 -8.112 10.389 1.00 86.50 497 LEU A C 1
ATOM 3968 O O . LEU A 1 497 ? -20.838 -8.258 11.598 1.00 86.50 497 LEU A O 1
ATOM 3972 N N . GLY A 1 498 ? -21.682 -7.997 9.538 1.00 83.19 498 GLY A N 1
ATOM 3973 C CA . GLY A 1 498 ? -23.063 -7.860 10.002 1.00 83.19 498 GLY A CA 1
ATOM 3974 C C . GLY A 1 498 ? -23.228 -6.598 10.857 1.00 83.19 498 GLY A C 1
ATOM 3975 O O . GLY A 1 498 ? -23.052 -5.490 10.348 1.00 83.19 498 GLY A O 1
ATOM 3976 N N . ALA A 1 499 ? -23.559 -6.781 12.139 1.00 83.38 499 ALA A N 1
ATOM 3977 C CA . ALA A 1 499 ? -23.672 -5.715 13.142 1.00 83.38 499 ALA A CA 1
ATOM 3978 C C . ALA A 1 499 ? -22.491 -5.670 14.141 1.00 83.38 499 ALA A C 1
ATOM 3980 O O . ALA A 1 499 ? -22.482 -4.812 15.022 1.00 83.38 499 ALA A O 1
ATOM 3981 N N . SER A 1 500 ? -21.516 -6.577 14.015 1.00 89.12 500 SER A N 1
ATOM 3982 C CA . SER A 1 500 ? -20.363 -6.701 14.917 1.00 89.12 500 SER A CA 1
ATOM 3983 C C . SER A 1 500 ? -19.095 -6.122 14.296 1.00 89.12 500 SER A C 1
ATOM 3985 O O . SER A 1 500 ? -18.949 -6.071 13.070 1.00 89.12 500 SER A O 1
ATOM 3987 N N . GLY A 1 501 ? -18.171 -5.681 15.148 1.00 91.88 501 GLY A N 1
ATOM 3988 C CA . GLY A 1 501 ? -16.874 -5.146 14.735 1.00 91.88 501 GLY A CA 1
ATOM 3989 C C . GLY A 1 501 ? -15.699 -6.040 15.110 1.00 91.88 501 GLY A C 1
ATOM 3990 O O . GLY A 1 501 ? -15.776 -6.811 16.064 1.00 91.88 501 GLY A O 1
ATOM 3991 N N . PHE A 1 502 ? -14.597 -5.922 14.371 1.00 94.56 502 PHE A N 1
ATOM 3992 C CA . PHE A 1 502 ? -13.335 -6.567 14.724 1.00 94.56 502 PHE A CA 1
ATOM 3993 C C . PHE A 1 502 ? -12.106 -5.793 14.231 1.00 94.56 502 PHE A C 1
ATOM 3995 O O . PHE A 1 502 ? -12.177 -4.995 13.296 1.00 94.56 502 PHE A O 1
ATOM 4002 N N . LEU A 1 503 ? -10.973 -6.027 14.889 1.00 93.50 503 LEU A N 1
ATOM 4003 C CA . LEU A 1 503 ? -9.664 -5.447 14.599 1.00 93.50 503 LEU A CA 1
ATOM 4004 C C . LEU A 1 503 ? -8.811 -6.429 13.771 1.00 93.50 503 LEU A C 1
ATOM 4006 O O . LEU A 1 503 ? -8.818 -7.638 14.025 1.00 93.50 503 LEU A O 1
ATOM 4010 N N . HIS A 1 504 ? -8.049 -5.909 12.809 1.00 90.56 504 HIS A N 1
ATOM 4011 C CA . HIS A 1 504 ? -7.056 -6.661 12.021 1.00 90.56 504 HIS A CA 1
ATOM 4012 C C . HIS A 1 504 ? -5.802 -5.808 11.750 1.00 90.56 504 HIS A C 1
ATOM 4014 O O . HIS A 1 504 ? -5.703 -4.681 12.234 1.00 90.56 504 HIS A O 1
ATOM 4020 N N . ASP A 1 505 ? -4.883 -6.346 10.945 1.00 86.44 505 ASP A N 1
ATOM 4021 C CA . ASP A 1 505 ? -3.616 -5.738 10.521 1.00 86.44 505 ASP A CA 1
ATOM 4022 C C . ASP A 1 505 ? -2.634 -5.472 11.677 1.00 86.44 505 ASP A C 1
ATOM 4024 O O . ASP A 1 505 ? -2.597 -4.392 12.268 1.00 86.44 505 ASP A O 1
ATOM 4028 N N . PHE A 1 506 ? -1.814 -6.480 11.990 1.00 89.12 506 PHE A N 1
ATOM 4029 C CA . PHE A 1 506 ? -0.785 -6.401 13.037 1.00 89.12 506 PHE A CA 1
ATOM 4030 C C . PHE A 1 506 ? 0.624 -6.033 12.505 1.00 89.12 506 PHE A C 1
ATOM 4032 O O . PHE A 1 506 ? 1.617 -6.144 13.223 1.00 89.12 506 PHE A O 1
ATOM 4039 N N . ASP A 1 507 ? 0.751 -5.565 11.253 1.00 78.56 507 ASP A N 1
ATOM 4040 C CA . ASP A 1 507 ? 2.043 -5.328 10.569 1.00 78.56 507 ASP A CA 1
ATOM 4041 C C . ASP A 1 507 ? 3.007 -4.364 11.297 1.00 78.56 507 ASP A C 1
ATOM 4043 O O . ASP A 1 507 ? 4.218 -4.375 11.044 1.00 78.56 507 ASP A O 1
ATOM 4047 N N . ILE A 1 508 ? 2.486 -3.450 12.125 1.00 77.56 508 ILE A N 1
ATOM 4048 C CA . ILE A 1 508 ? 3.286 -2.444 12.853 1.00 77.56 508 ILE A CA 1
ATOM 4049 C C . ILE A 1 508 ? 3.109 -2.471 14.371 1.00 77.56 508 ILE A C 1
ATOM 4051 O O . ILE A 1 508 ? 3.641 -1.604 15.079 1.00 77.56 508 ILE A O 1
ATOM 4055 N N . SER A 1 509 ? 2.443 -3.507 14.864 1.00 86.88 509 SER A N 1
ATOM 4056 C CA . SER A 1 509 ? 2.269 -3.808 16.278 1.00 86.88 509 SER A CA 1
ATOM 4057 C C . SER A 1 509 ? 3.618 -4.094 16.956 1.00 86.88 509 SER A C 1
ATOM 4059 O O . SER A 1 509 ? 4.654 -4.274 16.309 1.00 86.88 509 SER A O 1
ATOM 4061 N N . ALA A 1 510 ? 3.640 -4.090 18.289 1.00 85.75 510 ALA A N 1
ATOM 4062 C CA . ALA A 1 510 ? 4.857 -4.336 19.065 1.00 85.75 510 ALA A CA 1
ATOM 4063 C C . ALA A 1 510 ? 4.595 -5.274 20.247 1.00 85.75 510 ALA A C 1
ATOM 4065 O O . ALA A 1 510 ? 3.555 -5.186 20.898 1.00 85.75 510 ALA A O 1
ATOM 4066 N N . LEU A 1 511 ? 5.561 -6.147 20.546 1.00 88.75 511 LEU A N 1
ATOM 4067 C CA . LEU A 1 511 ? 5.451 -7.123 21.628 1.00 88.75 511 LEU A CA 1
ATOM 4068 C C . LEU A 1 511 ? 6.020 -6.595 22.952 1.00 88.75 511 LEU A C 1
ATOM 4070 O O . LEU A 1 511 ? 7.204 -6.241 23.059 1.00 88.75 511 LEU A O 1
ATOM 4074 N N . THR A 1 512 ? 5.182 -6.630 23.990 1.00 89.38 512 THR A N 1
ATOM 4075 C CA . THR A 1 512 ? 5.615 -6.523 25.389 1.00 89.38 512 THR A CA 1
ATOM 4076 C C . THR A 1 512 ? 6.454 -7.748 25.777 1.00 89.38 512 THR A C 1
ATOM 4078 O O . THR A 1 512 ? 6.640 -8.673 24.982 1.00 89.38 512 THR A O 1
ATOM 4081 N N . GLU A 1 513 ? 6.973 -7.789 27.006 1.00 88.88 513 GLU A N 1
ATOM 4082 C CA . GLU A 1 513 ? 7.741 -8.953 27.467 1.00 88.88 513 GLU A CA 1
ATOM 4083 C C . GLU A 1 513 ? 6.904 -10.244 27.440 1.00 88.88 513 GLU A C 1
ATOM 4085 O O . GLU A 1 513 ? 7.380 -11.264 26.947 1.00 88.88 513 GLU A O 1
ATOM 4090 N N . ARG A 1 514 ? 5.617 -10.189 27.834 1.00 91.00 514 ARG A N 1
ATOM 4091 C CA . ARG A 1 514 ? 4.702 -11.339 27.698 1.00 91.00 514 ARG A CA 1
ATOM 4092 C C . ARG A 1 514 ? 4.557 -11.770 26.239 1.00 91.00 514 ARG A C 1
ATOM 4094 O O . ARG A 1 514 ? 4.614 -12.966 25.963 1.00 91.00 514 ARG A O 1
ATOM 4101 N N . GLY A 1 515 ? 4.404 -10.810 25.325 1.00 92.38 515 GLY A N 1
ATOM 4102 C CA . GLY A 1 515 ? 4.276 -11.084 23.894 1.00 92.38 515 GLY A CA 1
ATOM 4103 C C . GLY A 1 515 ? 5.493 -11.829 23.342 1.00 92.38 515 GLY A C 1
ATOM 4104 O O . GLY A 1 515 ? 5.334 -12.805 22.616 1.00 92.38 515 GLY A O 1
ATOM 4105 N N . ARG A 1 516 ? 6.711 -11.452 23.760 1.00 90.94 516 ARG A N 1
ATOM 4106 C CA . ARG A 1 516 ? 7.949 -12.160 23.384 1.00 90.94 516 ARG A CA 1
ATOM 4107 C C . ARG A 1 516 ? 8.054 -13.555 24.018 1.00 90.94 516 ARG A C 1
ATOM 4109 O O . ARG A 1 516 ? 8.433 -14.494 23.324 1.00 90.94 516 ARG A O 1
ATOM 4116 N N . THR A 1 517 ? 7.632 -13.730 25.272 1.00 92.19 517 THR A N 1
ATOM 4117 C CA . THR A 1 517 ? 7.563 -15.050 25.939 1.00 92.19 517 THR A CA 1
ATOM 4118 C C . THR A 1 517 ? 6.505 -15.985 25.332 1.00 92.19 517 THR A C 1
ATOM 4120 O O . THR A 1 517 ? 6.646 -17.207 25.395 1.00 92.19 517 THR A O 1
ATOM 4123 N N . LEU A 1 518 ? 5.434 -15.450 24.739 1.00 93.19 518 LEU A N 1
ATOM 4124 C CA . LEU A 1 518 ? 4.496 -16.227 23.919 1.00 93.19 518 LEU A CA 1
ATOM 4125 C C . LEU A 1 518 ? 5.092 -16.529 22.537 1.00 93.19 518 LEU A C 1
ATOM 4127 O O . LEU A 1 518 ? 5.070 -17.683 22.118 1.00 93.19 518 LEU A O 1
ATOM 4131 N N . MET A 1 519 ? 5.703 -15.544 21.872 1.00 92.50 519 MET A N 1
ATOM 4132 C CA . MET A 1 519 ? 6.335 -15.719 20.558 1.00 92.50 519 MET A CA 1
ATOM 4133 C C . MET A 1 519 ? 7.388 -16.833 20.562 1.00 92.50 519 MET A C 1
ATOM 4135 O O . MET A 1 519 ? 7.311 -17.731 19.734 1.00 92.50 519 MET A O 1
ATOM 4139 N N . ALA A 1 520 ? 8.290 -16.850 21.549 1.00 91.31 520 ALA A N 1
ATOM 4140 C CA . ALA A 1 520 ? 9.332 -17.873 21.687 1.00 91.31 520 ALA A CA 1
ATOM 4141 C C . ALA A 1 520 ? 8.804 -19.292 22.003 1.00 91.31 520 ALA A C 1
ATOM 4143 O O . ALA A 1 520 ? 9.574 -20.251 21.995 1.00 91.31 520 ALA A O 1
ATOM 4144 N N . ARG A 1 521 ? 7.503 -19.442 22.296 1.00 91.12 521 ARG A N 1
ATOM 4145 C CA . ARG A 1 521 ? 6.811 -20.739 22.429 1.00 91.12 521 ARG A CA 1
ATOM 4146 C C . ARG A 1 521 ? 6.001 -21.095 21.181 1.00 91.12 521 ARG A C 1
ATOM 4148 O O . ARG A 1 521 ? 5.911 -22.269 20.837 1.00 91.12 521 ARG A O 1
ATOM 4155 N N . VAL A 1 522 ? 5.446 -20.089 20.502 1.00 90.69 522 VAL A N 1
ATOM 4156 C CA . VAL A 1 522 ? 4.745 -20.206 19.213 1.00 90.69 522 VAL A CA 1
ATOM 4157 C C . VAL A 1 522 ? 5.702 -20.607 18.087 1.00 90.69 522 VAL A C 1
ATOM 4159 O O . VAL A 1 522 ? 5.390 -21.524 17.330 1.00 90.69 522 VAL A O 1
ATOM 4162 N N . ASP A 1 523 ? 6.856 -19.944 18.004 1.00 88.75 523 ASP A N 1
ATOM 4163 C CA . ASP A 1 523 ? 7.974 -20.292 17.131 1.00 88.75 523 ASP A CA 1
ATOM 4164 C C . ASP A 1 523 ? 9.309 -20.091 17.884 1.00 88.75 523 ASP A C 1
ATOM 4166 O O . ASP A 1 523 ? 9.810 -18.969 17.988 1.00 88.75 523 ASP A O 1
ATOM 4170 N N . PRO A 1 524 ? 9.916 -21.174 18.408 1.00 87.38 524 PRO A N 1
ATOM 4171 C CA . PRO A 1 524 ? 11.217 -21.123 19.078 1.00 87.38 524 PRO A CA 1
ATOM 4172 C C . PRO A 1 524 ? 12.422 -20.842 18.160 1.00 87.38 524 PRO A C 1
ATOM 4174 O O . PRO A 1 524 ? 13.545 -20.772 18.659 1.00 87.38 524 PRO A O 1
ATOM 4177 N N . LYS A 1 525 ? 12.236 -20.753 16.835 1.00 86.38 525 LYS A N 1
ATOM 4178 C CA . LYS A 1 525 ? 13.298 -20.472 15.852 1.00 86.38 525 LYS A CA 1
ATOM 4179 C C . LYS A 1 525 ? 13.267 -19.034 15.340 1.00 86.38 525 LYS A C 1
ATOM 4181 O O . LYS A 1 525 ? 14.306 -18.546 14.899 1.00 86.38 525 LYS A O 1
ATOM 4186 N N . HIS A 1 526 ? 12.110 -18.371 15.383 1.00 86.31 526 HIS A N 1
ATOM 4187 C CA . HIS A 1 526 ? 11.966 -16.989 14.927 1.00 86.31 526 HIS A CA 1
ATOM 4188 C C . HIS A 1 526 ? 12.848 -16.033 15.745 1.00 86.31 526 HIS A C 1
ATOM 4190 O O . HIS A 1 526 ? 12.792 -16.004 16.977 1.00 86.31 526 HIS A O 1
ATOM 4196 N N . MET A 1 527 ? 13.647 -15.217 15.055 1.00 81.56 527 MET A N 1
ATOM 4197 C CA . MET A 1 527 ? 14.489 -14.202 15.688 1.00 81.56 527 MET A CA 1
ATOM 4198 C C . MET A 1 527 ? 13.708 -12.880 15.800 1.00 81.56 527 MET A C 1
ATOM 4200 O O . MET A 1 527 ? 13.305 -12.340 14.769 1.00 81.56 527 MET A O 1
ATOM 4204 N N . PRO A 1 528 ? 13.500 -12.321 17.012 1.00 78.06 528 PRO A N 1
ATOM 4205 C CA . PRO A 1 528 ? 12.700 -11.111 17.189 1.00 78.06 528 PRO A CA 1
ATOM 4206 C C . PRO A 1 528 ? 13.197 -9.924 16.355 1.00 78.06 528 PRO A C 1
ATOM 4208 O O . PRO A 1 528 ? 14.400 -9.674 16.277 1.00 78.06 528 PRO A O 1
ATOM 4211 N N . SER A 1 529 ? 12.257 -9.148 15.809 1.00 76.88 529 SER A N 1
ATOM 4212 C CA . SER A 1 529 ? 12.496 -7.977 14.959 1.00 76.88 529 SER A CA 1
ATOM 4213 C C . SER A 1 529 ? 13.666 -7.102 15.421 1.00 76.88 529 SER A C 1
ATOM 4215 O O . SER A 1 529 ? 13.616 -6.475 16.485 1.00 76.88 529 SER A O 1
ATOM 4217 N N . THR A 1 530 ? 14.663 -6.967 14.546 1.00 68.06 530 THR A N 1
ATOM 4218 C CA . THR A 1 530 ? 15.889 -6.178 14.752 1.00 68.06 530 THR A CA 1
ATOM 4219 C C . THR A 1 530 ? 15.673 -4.662 14.716 1.00 68.06 530 THR A C 1
ATOM 4221 O O . THR A 1 530 ? 16.546 -3.914 15.150 1.00 68.06 530 THR A O 1
ATOM 4224 N N . LEU A 1 531 ? 14.514 -4.193 14.236 1.00 67.31 531 LEU A N 1
ATOM 4225 C CA . LEU A 1 531 ? 14.166 -2.770 14.176 1.00 67.31 531 LEU A CA 1
ATOM 4226 C C . LEU A 1 531 ? 14.179 -2.124 15.574 1.00 67.31 531 LEU A C 1
ATOM 4228 O O . LEU A 1 531 ? 13.572 -2.641 16.517 1.00 67.31 531 LEU A O 1
ATOM 4232 N N . ASP A 1 532 ? 14.823 -0.966 15.690 1.00 59.59 532 ASP A N 1
ATOM 4233 C CA . ASP A 1 532 ? 15.002 -0.246 16.953 1.00 59.59 532 ASP A CA 1
ATOM 4234 C C . ASP A 1 532 ? 13.671 0.148 17.636 1.00 59.59 532 ASP A C 1
ATOM 4236 O O . ASP A 1 532 ? 12.657 0.436 16.991 1.00 59.59 532 ASP A O 1
ATOM 4240 N N . LYS A 1 533 ? 13.682 0.191 18.974 1.00 54.44 533 LYS A N 1
ATOM 4241 C CA . LYS A 1 533 ? 12.539 0.559 19.820 1.00 54.44 533 LYS A CA 1
ATOM 4242 C C . LYS A 1 533 ? 12.047 1.984 19.536 1.00 54.44 533 LYS A C 1
ATOM 4244 O O . LYS A 1 533 ? 10.830 2.168 19.521 1.00 54.44 533 LYS A O 1
ATOM 4249 N N . LEU A 1 534 ? 12.935 2.948 19.240 1.00 49.59 534 LEU A N 1
ATOM 4250 C CA . LEU A 1 534 ? 12.531 4.303 18.817 1.00 49.59 534 LEU A CA 1
ATOM 4251 C C . LEU A 1 534 ? 11.727 4.272 17.509 1.00 49.59 534 LEU A C 1
ATOM 4253 O O . LEU A 1 534 ? 10.652 4.861 17.403 1.00 49.59 534 LEU A O 1
ATOM 4257 N N . LYS A 1 535 ? 12.237 3.558 16.500 1.00 52.78 535 LYS A N 1
ATOM 4258 C CA . LYS A 1 535 ? 11.602 3.473 15.175 1.00 52.78 535 LYS A CA 1
ATOM 4259 C C . LYS A 1 535 ? 10.319 2.643 15.185 1.00 52.78 535 LYS A C 1
ATOM 4261 O O . LYS A 1 535 ? 9.408 2.906 14.400 1.00 52.78 535 LYS A O 1
ATOM 4266 N N . LYS A 1 536 ? 10.205 1.684 16.108 1.00 53.66 536 LYS A N 1
ATOM 4267 C CA . LYS A 1 536 ? 8.936 1.027 16.436 1.00 53.66 536 LYS A CA 1
ATOM 4268 C C . LYS A 1 536 ? 7.939 2.034 17.020 1.00 53.66 536 LYS A C 1
ATOM 4270 O O . LYS A 1 536 ? 6.886 2.224 16.412 1.00 53.66 536 LYS A O 1
ATOM 4275 N N . SER A 1 537 ? 8.258 2.690 18.143 1.00 42.78 537 SER A N 1
ATOM 4276 C CA . SER A 1 537 ? 7.272 3.374 19.004 1.00 42.78 537 SER A CA 1
ATOM 4277 C C . SER A 1 537 ? 6.523 4.559 18.379 1.00 42.78 537 SER A C 1
ATOM 4279 O O . SER A 1 537 ? 5.430 4.877 18.844 1.00 42.78 537 SER A O 1
ATOM 4281 N N . LEU A 1 538 ? 7.041 5.162 17.305 1.00 50.47 538 LEU A N 1
ATOM 4282 C CA . LEU A 1 538 ? 6.469 6.361 16.671 1.00 50.47 538 LEU A CA 1
ATOM 4283 C C . LEU A 1 538 ? 5.518 6.092 15.478 1.00 50.47 538 LEU A C 1
ATOM 4285 O O . LEU A 1 538 ? 5.012 7.032 14.861 1.00 50.47 538 LEU A O 1
ATOM 4289 N N . THR A 1 539 ? 5.276 4.832 15.107 1.00 53.16 539 THR A N 1
ATOM 4290 C CA . THR A 1 539 ? 4.380 4.473 13.980 1.00 53.16 539 THR A CA 1
ATOM 4291 C C . THR A 1 539 ? 2.887 4.540 14.340 1.00 53.16 539 THR A C 1
ATOM 4293 O O . THR A 1 539 ? 2.541 4.213 15.470 1.00 53.16 539 THR A O 1
ATOM 4296 N N . GLY A 1 540 ? 2.036 4.935 13.379 1.00 56.91 540 GLY A N 1
ATOM 4297 C CA . GLY A 1 540 ? 0.564 4.990 13.473 1.00 56.91 540 GLY A CA 1
ATOM 4298 C C . GLY A 1 540 ? -0.054 6.008 12.490 1.00 56.91 540 GLY A C 1
ATOM 4299 O O . GLY A 1 540 ? 0.639 6.915 12.023 1.00 56.91 540 GLY A O 1
ATOM 4300 N N . THR A 1 541 ? -1.339 5.864 12.153 1.00 72.38 541 THR A N 1
ATOM 4301 C CA . THR A 1 541 ? -2.059 6.715 11.184 1.00 72.38 541 THR A CA 1
ATOM 4302 C C . THR A 1 541 ? -2.305 8.133 11.721 1.00 72.38 541 THR A C 1
ATOM 4304 O O . THR A 1 541 ? -3.043 8.321 12.686 1.00 72.38 541 THR A O 1
ATOM 4307 N N . PHE A 1 542 ? -1.732 9.141 11.047 1.00 78.62 542 PHE A N 1
ATOM 4308 C CA . PHE A 1 542 ? -1.632 10.546 11.489 1.00 78.62 542 PHE A CA 1
ATOM 4309 C C . PHE A 1 542 ? -2.900 11.131 12.140 1.00 78.62 542 PHE A C 1
ATOM 4311 O O . PHE A 1 542 ? -2.842 11.595 13.278 1.00 78.62 542 PHE A O 1
ATOM 4318 N N . ALA A 1 543 ? -4.053 11.056 11.466 1.00 79.62 543 ALA A N 1
ATOM 4319 C CA . ALA A 1 543 ? -5.314 11.624 11.957 1.00 79.62 543 ALA A CA 1
ATOM 4320 C C . ALA A 1 543 ? -5.776 11.027 13.304 1.00 79.62 543 ALA A C 1
ATOM 4322 O O . ALA A 1 543 ? -6.385 11.720 14.122 1.00 79.62 543 ALA A O 1
ATOM 4323 N N . PHE A 1 544 ? -5.455 9.759 13.572 1.00 88.81 544 PHE A N 1
ATOM 4324 C CA . PHE A 1 544 ? -5.894 9.036 14.768 1.00 88.81 544 PHE A CA 1
ATOM 4325 C C . PHE A 1 544 ? -4.855 9.046 15.897 1.00 88.81 544 PHE A C 1
ATOM 4327 O O . PHE A 1 544 ? -5.193 8.663 17.014 1.00 88.81 544 PHE A O 1
ATOM 4334 N N . LEU A 1 545 ? -3.627 9.528 15.659 1.00 87.62 545 LEU A N 1
ATOM 4335 C CA . LEU A 1 545 ? -2.572 9.588 16.679 1.00 87.62 545 LEU A CA 1
ATOM 4336 C C . LEU A 1 545 ? -3.022 10.345 17.939 1.00 87.62 545 LEU A C 1
ATOM 4338 O O . LEU A 1 545 ? -3.608 11.430 17.853 1.00 87.62 545 LEU A O 1
ATOM 4342 N N . ALA A 1 546 ? -2.703 9.763 19.095 1.00 89.88 546 ALA A N 1
ATOM 4343 C CA . ALA A 1 546 ? -2.948 10.336 20.413 1.00 89.88 546 ALA A CA 1
ATOM 4344 C C . ALA A 1 546 ? -2.110 11.603 20.667 1.00 89.88 546 ALA A C 1
ATOM 4346 O O . ALA A 1 546 ? -0.999 11.723 20.144 1.00 89.88 546 ALA A O 1
ATOM 4347 N N . LEU A 1 547 ? -2.594 12.520 21.508 1.00 89.94 547 LEU A N 1
ATOM 4348 C CA . LEU A 1 547 ? -1.962 13.820 21.772 1.00 89.94 547 LEU A CA 1
ATOM 4349 C C . LEU A 1 547 ? -0.504 13.711 22.237 1.00 89.94 547 LEU A C 1
ATOM 4351 O O . LEU A 1 547 ? 0.372 14.336 21.639 1.00 89.94 547 LEU A O 1
ATOM 4355 N N . GLY A 1 548 ? -0.213 12.836 23.203 1.00 85.69 548 GLY A N 1
ATOM 4356 C CA . GLY A 1 548 ? 1.163 12.582 23.652 1.00 85.69 548 GLY A CA 1
ATOM 4357 C C . GLY A 1 548 ? 2.070 11.969 22.572 1.00 85.69 548 GLY A C 1
ATOM 4358 O O . GLY A 1 548 ? 3.280 12.189 22.579 1.00 85.69 548 GLY A O 1
ATOM 4359 N N . VAL A 1 549 ? 1.505 11.243 21.599 1.00 84.94 549 VAL A N 1
ATOM 4360 C CA . VAL A 1 549 ? 2.260 10.690 20.459 1.00 84.94 549 VAL A CA 1
ATOM 4361 C C . VAL A 1 549 ? 2.509 11.766 19.396 1.00 84.94 549 VAL A C 1
ATOM 4363 O O . VAL A 1 549 ? 3.606 11.817 18.843 1.00 84.94 549 VAL A O 1
ATOM 4366 N N . LEU A 1 550 ? 1.546 12.662 19.147 1.00 83.88 550 LEU A N 1
ATOM 4367 C CA . LEU A 1 550 ? 1.733 13.855 18.308 1.00 83.88 550 LEU A CA 1
ATOM 4368 C C . LEU A 1 550 ? 2.803 14.791 18.895 1.00 83.88 550 LEU A C 1
ATOM 4370 O O . LEU A 1 550 ? 3.641 15.310 18.163 1.00 83.88 550 LEU A O 1
ATOM 4374 N N . GLU A 1 551 ? 2.815 14.962 20.215 1.00 84.06 551 GLU A N 1
ATOM 4375 C CA . GLU A 1 551 ? 3.811 15.762 20.931 1.00 84.06 551 GLU A CA 1
ATOM 4376 C C . GLU A 1 551 ? 5.217 15.165 20.841 1.00 84.06 551 GLU A C 1
ATOM 4378 O O . GLU A 1 551 ? 6.160 15.848 20.436 1.00 84.06 551 GLU A O 1
ATOM 4383 N N . ALA A 1 552 ? 5.350 13.867 21.132 1.00 80.06 552 ALA A N 1
ATOM 4384 C CA . ALA A 1 552 ? 6.610 13.149 20.983 1.00 80.06 552 ALA A CA 1
ATOM 4385 C C . ALA A 1 552 ? 7.125 13.185 19.533 1.00 80.06 552 ALA A C 1
ATOM 4387 O O . ALA A 1 552 ? 8.316 13.393 19.302 1.00 80.06 552 ALA A O 1
ATOM 4388 N N . ARG A 1 553 ? 6.223 13.067 18.548 1.00 76.88 553 ARG A N 1
ATOM 4389 C CA . ARG A 1 553 ? 6.536 13.238 17.123 1.00 76.88 553 ARG A CA 1
ATOM 4390 C C . ARG A 1 553 ? 7.018 14.644 16.772 1.00 76.88 553 ARG A C 1
ATOM 4392 O O . ARG A 1 553 ? 7.950 14.752 15.983 1.00 76.88 553 ARG A O 1
ATOM 4399 N N . HIS A 1 554 ? 6.404 15.690 17.324 1.00 78.25 554 HIS A N 1
ATOM 4400 C CA . HIS A 1 554 ? 6.771 17.075 17.028 1.00 78.25 554 HIS A CA 1
ATOM 4401 C C . HIS A 1 554 ? 8.146 17.449 17.596 1.00 78.25 554 HIS A C 1
ATOM 4403 O O . HIS A 1 554 ? 8.977 17.982 16.866 1.00 78.25 554 HIS A O 1
ATOM 4409 N N . PHE A 1 555 ? 8.402 17.132 18.868 1.00 74.06 555 PHE A N 1
ATOM 4410 C CA . PHE A 1 555 ? 9.654 17.488 19.547 1.00 74.06 555 PHE A CA 1
ATOM 4411 C C . PHE A 1 555 ? 10.781 16.451 19.373 1.00 74.06 555 PHE A C 1
ATOM 4413 O O . PHE A 1 555 ? 11.863 16.612 19.932 1.00 74.06 555 PHE A O 1
ATOM 4420 N N . GLY A 1 556 ? 10.548 15.367 18.623 1.00 72.50 556 GLY A N 1
ATOM 4421 C CA . GLY A 1 556 ? 11.516 14.274 18.461 1.00 72.50 556 GLY A CA 1
ATOM 4422 C C . GLY A 1 556 ? 11.791 13.494 19.754 1.00 72.50 556 GLY A C 1
ATOM 4423 O O . GLY A 1 556 ? 12.835 12.854 19.884 1.00 72.50 556 GLY A O 1
ATOM 4424 N N . HIS A 1 557 ? 10.880 13.565 20.727 1.00 74.00 557 HIS A N 1
ATOM 4425 C CA . HIS A 1 557 ? 11.025 12.927 22.031 1.00 74.00 557 HIS A CA 1
ATOM 4426 C C . HIS A 1 557 ? 10.689 11.432 21.990 1.00 74.00 557 HIS A C 1
ATOM 4428 O O . HIS A 1 557 ? 9.914 10.946 21.164 1.00 74.00 557 HIS A O 1
ATOM 4434 N N . LEU A 1 558 ? 11.249 10.695 22.948 1.00 67.38 558 LEU A N 1
ATOM 4435 C CA . LEU A 1 558 ? 10.934 9.289 23.165 1.00 67.38 558 LEU A CA 1
ATOM 4436 C C . LEU A 1 558 ? 9.631 9.139 23.961 1.00 67.38 558 LEU A C 1
ATOM 4438 O O . LEU A 1 558 ? 9.498 9.701 25.046 1.00 67.38 558 LEU A O 1
ATOM 4442 N N . ILE A 1 559 ? 8.709 8.319 23.455 1.00 77.12 559 ILE A N 1
ATOM 4443 C CA . ILE A 1 559 ? 7.500 7.901 24.172 1.00 77.12 559 ILE A CA 1
ATOM 4444 C C . ILE A 1 559 ? 7.375 6.373 24.173 1.00 77.12 559 ILE A C 1
ATOM 4446 O O . ILE A 1 559 ? 7.593 5.710 23.155 1.00 77.12 559 ILE A O 1
ATOM 4450 N N . GLU A 1 560 ? 7.023 5.810 25.329 1.00 79.06 560 GLU A N 1
ATOM 4451 C CA . GLU A 1 560 ? 6.586 4.419 25.447 1.00 79.06 560 GLU A CA 1
ATOM 4452 C C . GLU A 1 560 ? 5.128 4.316 24.987 1.00 79.06 560 GLU A C 1
ATOM 4454 O O . GLU A 1 560 ? 4.252 5.013 25.503 1.00 79.06 560 GLU A O 1
ATOM 4459 N N . HIS A 1 561 ? 4.844 3.445 24.019 1.00 83.19 561 HIS A N 1
ATOM 4460 C CA . HIS A 1 561 ? 3.473 3.259 23.549 1.00 83.19 561 HIS A CA 1
ATOM 4461 C C . HIS A 1 561 ? 2.684 2.387 24.529 1.00 83.19 561 HIS A C 1
ATOM 4463 O O . HIS A 1 561 ? 3.047 1.237 24.765 1.00 83.19 561 HIS A O 1
ATOM 4469 N N . LYS A 1 562 ? 1.588 2.921 25.071 1.00 86.38 562 LYS A N 1
ATOM 4470 C CA . LYS A 1 562 ? 0.718 2.252 26.052 1.00 86.38 562 LYS A CA 1
ATOM 4471 C C . LYS A 1 562 ? -0.711 2.105 25.511 1.00 86.38 562 LYS A C 1
ATOM 4473 O O . LYS A 1 562 ? -1.086 2.890 24.638 1.00 86.38 562 LYS A O 1
ATOM 4478 N N . PRO A 1 563 ? -1.541 1.185 26.049 1.00 88.38 563 PRO A N 1
ATOM 4479 C CA . PRO A 1 563 ? -2.935 1.007 25.623 1.00 88.38 563 PRO A CA 1
ATOM 4480 C C . PRO A 1 563 ? -3.749 2.299 25.581 1.00 88.38 563 PRO A C 1
ATOM 4482 O O . PRO A 1 563 ? -4.560 2.474 24.679 1.00 88.38 563 PRO A O 1
ATOM 4485 N N . LYS A 1 564 ? -3.481 3.239 26.498 1.00 89.75 564 LYS A N 1
ATOM 4486 C CA . LYS A 1 564 ? -4.134 4.551 26.519 1.00 89.75 564 LYS A CA 1
ATOM 4487 C C . LYS A 1 564 ? -4.023 5.339 25.210 1.00 89.75 564 LYS A C 1
ATOM 4489 O O . LYS A 1 564 ? -4.952 6.064 24.882 1.00 89.75 564 LYS A O 1
ATOM 4494 N N . HIS A 1 565 ? -2.942 5.179 24.444 1.00 89.88 565 HIS A N 1
ATOM 4495 C CA . HIS A 1 565 ? -2.798 5.852 23.149 1.00 89.88 565 HIS A CA 1
ATOM 4496 C C . HIS A 1 565 ? -3.706 5.219 22.085 1.00 89.88 565 HIS A C 1
ATOM 4498 O O . HIS A 1 565 ? -4.331 5.943 21.322 1.00 89.88 565 HIS A O 1
ATOM 4504 N N . ASP A 1 566 ? -3.843 3.890 22.082 1.00 92.12 566 ASP A N 1
ATOM 4505 C CA . ASP A 1 566 ? -4.750 3.179 21.170 1.00 92.12 566 ASP A CA 1
ATOM 4506 C C . ASP A 1 566 ? -6.225 3.447 21.536 1.00 92.12 566 ASP A C 1
ATOM 4508 O O . ASP A 1 566 ? -7.051 3.668 20.653 1.00 92.12 566 ASP A O 1
ATOM 4512 N N . LEU A 1 567 ? -6.552 3.507 22.834 1.00 94.81 567 LEU A N 1
ATOM 4513 C CA . LEU A 1 567 ? -7.878 3.899 23.334 1.00 94.81 567 LEU A CA 1
ATOM 4514 C C . LEU A 1 567 ? -8.231 5.351 22.966 1.00 94.81 567 LEU A C 1
ATOM 4516 O O . LEU A 1 567 ? -9.367 5.633 22.585 1.00 94.81 567 LEU A O 1
ATOM 4520 N N . GLU A 1 568 ? -7.263 6.269 23.007 1.00 94.62 568 GLU A N 1
ATOM 4521 C CA . GLU A 1 568 ? -7.450 7.630 22.495 1.00 94.62 568 GLU A CA 1
ATOM 4522 C C . GLU A 1 568 ? -7.636 7.640 20.964 1.00 94.62 568 GLU A C 1
ATOM 4524 O O . GLU A 1 568 ? -8.488 8.361 20.443 1.00 94.62 568 GLU A O 1
ATOM 4529 N N . SER A 1 569 ? -6.913 6.792 20.226 1.00 93.62 569 SER A N 1
ATOM 4530 C CA . SER A 1 569 ? -7.126 6.613 18.786 1.00 93.62 569 SER A CA 1
ATOM 4531 C C . SER A 1 569 ? -8.517 6.059 18.448 1.00 93.62 569 SER A C 1
ATOM 4533 O O . SER A 1 569 ? -9.094 6.488 17.449 1.00 93.62 569 SER A O 1
ATOM 4535 N N . PHE A 1 570 ? -9.115 5.201 19.286 1.00 95.81 570 PHE A N 1
ATOM 4536 C CA . PHE A 1 570 ? -10.524 4.797 19.146 1.00 95.81 570 PHE A CA 1
ATOM 4537 C C . PHE A 1 570 ? -11.503 5.971 19.347 1.00 95.81 570 PHE A C 1
ATOM 4539 O O . PHE A 1 570 ? -12.502 6.053 18.630 1.00 95.81 570 PHE A O 1
ATOM 4546 N N . TYR A 1 571 ? -11.215 6.918 20.249 1.00 96.31 571 TYR A N 1
ATOM 4547 C CA . TYR A 1 571 ? -11.992 8.162 20.355 1.00 96.31 571 TYR A CA 1
ATOM 4548 C C . TYR A 1 571 ? -11.846 9.027 19.093 1.00 96.31 571 TYR A C 1
ATOM 4550 O O . TYR A 1 571 ? -12.853 9.446 18.520 1.00 96.31 571 TYR A O 1
ATOM 4558 N N . TRP A 1 572 ? -10.623 9.242 18.593 1.00 95.38 572 TRP A N 1
ATOM 4559 C CA . TRP A 1 572 ? -10.410 9.993 17.348 1.00 95.38 572 TRP A CA 1
ATOM 4560 C C . TRP A 1 572 ? -11.079 9.322 16.136 1.00 95.38 572 TRP A C 1
ATOM 4562 O O . TRP A 1 572 ? -11.615 10.021 15.275 1.00 95.38 572 TRP A O 1
ATOM 4572 N N . LEU A 1 573 ? -11.117 7.986 16.096 1.00 93.44 573 LEU A N 1
ATOM 4573 C CA . LEU A 1 573 ? -11.856 7.199 15.107 1.00 93.44 573 LEU A CA 1
ATOM 4574 C C . LEU A 1 573 ? -13.374 7.424 15.209 1.00 93.44 573 LEU A C 1
ATOM 4576 O O . LEU A 1 573 ? -14.016 7.683 14.191 1.00 93.44 573 LEU A O 1
ATOM 4580 N N . LEU A 1 574 ? -13.949 7.397 16.417 1.00 94.38 574 LEU A N 1
ATOM 4581 C CA . LEU A 1 574 ? -15.369 7.698 16.629 1.00 94.38 574 LEU A CA 1
ATOM 4582 C C . LEU A 1 574 ? -15.712 9.120 16.152 1.00 94.38 574 LEU A C 1
ATOM 4584 O O . LEU A 1 574 ? -16.632 9.289 15.354 1.00 94.38 574 LEU A O 1
ATOM 4588 N N . ILE A 1 575 ? -14.941 10.136 16.558 1.00 94.62 575 ILE A N 1
ATOM 4589 C CA . ILE A 1 575 ? -15.152 11.528 16.119 1.00 94.62 575 ILE A CA 1
ATOM 4590 C C . ILE A 1 575 ? -15.026 11.669 14.593 1.00 94.62 575 ILE A C 1
ATOM 4592 O O . ILE A 1 575 ? -15.832 12.365 13.975 1.00 94.62 575 ILE A O 1
ATOM 4596 N N . TRP A 1 576 ? -14.065 10.982 13.965 1.00 90.56 576 TRP A N 1
ATOM 4597 C CA . TRP A 1 576 ? -13.894 10.971 12.509 1.00 90.56 576 TRP A CA 1
ATOM 4598 C C . TRP A 1 576 ? -15.121 10.430 11.771 1.00 90.56 576 TRP A C 1
ATOM 4600 O O . TRP A 1 576 ? -15.498 11.000 10.742 1.00 90.56 576 TRP A O 1
ATOM 4610 N N . LEU A 1 577 ? -15.729 9.348 12.274 1.00 87.56 577 LEU A N 1
ATOM 4611 C CA . LEU A 1 577 ? -16.953 8.783 11.705 1.00 87.56 577 LEU A CA 1
ATOM 4612 C C . LEU A 1 577 ? -18.133 9.733 11.912 1.00 87.56 577 LEU A C 1
ATOM 4614 O O . LEU A 1 577 ? -18.821 10.072 10.952 1.00 87.56 577 LEU A O 1
ATOM 4618 N N . LEU A 1 578 ? -18.354 10.209 13.139 1.00 90.50 578 LEU A N 1
ATOM 4619 C CA . LEU A 1 578 ? -19.521 11.035 13.450 1.00 90.50 578 LEU A CA 1
ATOM 4620 C C . LEU A 1 578 ? -19.506 12.371 12.685 1.00 90.50 578 LEU A C 1
ATOM 4622 O O . LEU A 1 578 ? -20.524 12.744 12.108 1.00 90.50 578 LEU A O 1
ATOM 4626 N N . LEU A 1 579 ? -18.360 13.055 12.587 1.00 88.19 579 LEU A N 1
ATOM 4627 C CA . LEU A 1 579 ? -18.230 14.325 11.848 1.00 88.19 579 LEU A CA 1
ATOM 4628 C C . LEU A 1 579 ? -18.333 14.203 10.317 1.00 88.19 579 LEU A C 1
ATOM 4630 O O . LEU A 1 579 ? -18.294 15.215 9.619 1.00 88.19 579 LEU A O 1
ATOM 4634 N N . ARG A 1 580 ? -18.425 12.987 9.771 1.00 83.69 580 ARG A N 1
ATOM 4635 C CA . ARG A 1 580 ? -18.561 12.754 8.325 1.00 83.69 580 ARG A CA 1
ATOM 4636 C C . ARG A 1 580 ? -19.891 12.065 7.984 1.00 83.69 580 ARG A C 1
ATOM 4638 O O . ARG A 1 580 ? -20.574 12.502 7.065 1.00 83.69 580 ARG A O 1
ATOM 4645 N N . TYR A 1 581 ? -20.302 11.058 8.753 1.00 81.19 581 TYR A N 1
ATOM 4646 C CA . TYR A 1 581 ? -21.430 10.167 8.435 1.00 81.19 581 TYR A CA 1
ATOM 4647 C C . TYR A 1 581 ? -22.663 10.382 9.321 1.00 81.19 581 TYR A C 1
ATOM 4649 O O . TYR A 1 581 ? -23.490 9.487 9.444 1.00 81.19 581 TYR A O 1
ATOM 4657 N N . THR A 1 582 ? -22.814 11.554 9.946 1.00 85.06 582 THR A N 1
ATOM 4658 C CA . THR A 1 582 ? -24.027 11.927 10.702 1.00 85.06 582 THR A CA 1
ATOM 4659 C C . THR A 1 582 ? -24.414 13.385 10.454 1.00 85.06 582 THR A C 1
ATOM 4661 O O . THR A 1 582 ? -23.606 14.187 9.986 1.00 85.06 582 THR A O 1
ATOM 4664 N N . SER A 1 583 ? -25.651 13.754 10.797 1.00 84.94 583 SER A N 1
ATOM 4665 C CA . SER A 1 583 ? -26.056 15.165 10.875 1.00 84.94 583 SER A CA 1
ATOM 4666 C C . SER A 1 583 ? -25.717 15.742 12.252 1.00 84.94 583 SER A C 1
ATOM 4668 O O . SER A 1 583 ? -26.184 15.215 13.261 1.00 84.94 583 SER A O 1
ATOM 4670 N N . HIS A 1 584 ? -24.939 16.828 12.295 1.00 89.44 584 HIS A N 1
ATOM 4671 C CA . HIS A 1 584 ? -24.444 17.442 13.534 1.00 89.44 584 HIS A CA 1
ATOM 4672 C C . HIS A 1 584 ? -24.510 18.979 13.514 1.00 89.44 584 HIS A C 1
ATOM 4674 O O . HIS A 1 584 ? -24.426 19.603 12.456 1.00 89.44 584 HIS A O 1
ATOM 4680 N N . THR A 1 585 ? -24.581 19.609 14.689 1.00 90.69 585 THR A N 1
ATOM 4681 C CA . THR A 1 585 ? -24.755 21.071 14.851 1.00 90.69 585 THR A CA 1
ATOM 4682 C C . THR A 1 585 ? -23.453 21.888 14.855 1.00 90.69 585 THR A C 1
ATOM 4684 O O . THR A 1 585 ? -23.501 23.102 15.044 1.00 90.69 585 THR A O 1
ATOM 4687 N N . ALA A 1 586 ? -22.287 21.259 14.640 1.00 86.94 586 ALA A N 1
ATOM 4688 C CA . ALA A 1 586 ? -20.980 21.933 14.669 1.00 86.94 586 ALA A CA 1
ATOM 4689 C C . ALA A 1 586 ? -20.948 23.209 13.785 1.00 86.94 586 ALA A C 1
ATOM 4691 O O . ALA A 1 586 ? -21.331 23.119 12.616 1.00 86.94 586 ALA A O 1
ATOM 4692 N N . PRO A 1 587 ? -20.447 24.370 14.269 1.00 82.50 587 PRO A N 1
ATOM 4693 C CA . PRO A 1 587 ? -20.570 25.654 13.560 1.00 82.50 587 PRO A CA 1
ATOM 4694 C C . PRO A 1 587 ? -19.970 25.709 12.149 1.00 82.50 587 PRO A C 1
ATOM 4696 O O . PRO A 1 587 ? -20.445 26.466 11.307 1.00 82.50 587 PRO A O 1
ATOM 4699 N N . SER A 1 588 ? -18.939 24.910 11.867 1.00 81.12 588 SER A N 1
ATOM 4700 C CA . SER A 1 588 ? -18.323 24.803 10.539 1.00 81.12 588 SER A CA 1
ATOM 4701 C C . SER A 1 588 ? -18.992 23.769 9.619 1.00 81.12 588 SER A C 1
ATOM 4703 O O . SER A 1 588 ? -18.563 23.586 8.477 1.00 81.12 588 SER A O 1
ATOM 4705 N N . GLY A 1 589 ? -20.056 23.100 10.077 1.00 85.00 589 GLY A N 1
ATOM 4706 C CA . GLY A 1 589 ? -20.815 22.115 9.309 1.00 85.00 589 GLY A CA 1
ATOM 4707 C C . GLY A 1 589 ? -19.904 21.059 8.682 1.00 85.00 589 GLY A C 1
ATOM 4708 O O . GLY A 1 589 ? -18.995 20.546 9.331 1.00 85.00 589 GLY A O 1
ATOM 4709 N N . LYS A 1 590 ? -20.082 20.790 7.384 1.00 78.88 590 LYS A N 1
ATOM 4710 C CA . LYS A 1 590 ? -19.262 19.821 6.633 1.00 78.88 590 LYS A CA 1
ATOM 4711 C C . LYS A 1 590 ? -17.757 20.143 6.567 1.00 78.88 590 LYS A C 1
ATOM 4713 O O . LYS A 1 590 ? -17.006 19.304 6.081 1.00 78.88 590 LYS A O 1
ATOM 4718 N N . GLN A 1 591 ? -17.305 21.316 7.026 1.00 80.94 591 GLN A N 1
ATOM 4719 C CA . GLN A 1 591 ? -15.876 21.641 7.139 1.00 80.94 591 GLN A CA 1
ATOM 4720 C C . GLN A 1 591 ? -15.252 21.186 8.471 1.00 80.94 591 GLN A C 1
ATOM 4722 O O . GLN A 1 591 ? -14.038 21.012 8.525 1.00 80.94 591 GLN A O 1
ATOM 4727 N N . ALA A 1 592 ? -16.049 20.926 9.517 1.00 85.06 592 ALA A N 1
ATOM 4728 C CA . ALA A 1 592 ? -15.575 20.418 10.810 1.00 85.06 592 ALA A CA 1
ATOM 4729 C C . ALA A 1 592 ? -14.623 19.200 10.720 1.00 85.06 592 ALA A C 1
ATOM 4731 O O . ALA A 1 592 ? -13.567 19.245 11.354 1.00 85.06 592 ALA A O 1
ATOM 4732 N N . PRO A 1 593 ? -14.908 18.141 9.929 1.00 83.25 593 PRO A N 1
ATOM 4733 C CA . PRO A 1 593 ? -13.990 17.006 9.797 1.00 83.25 593 PRO A CA 1
ATOM 4734 C C . PRO A 1 593 ? -12.633 17.358 9.169 1.00 83.25 593 PRO A C 1
ATOM 4736 O O . PRO A 1 593 ? -11.627 16.780 9.564 1.00 83.25 593 PRO A O 1
ATOM 4739 N N . TYR A 1 594 ? -12.582 18.299 8.223 1.00 81.88 594 TYR A N 1
ATOM 4740 C CA . TYR A 1 594 ? -11.321 18.748 7.620 1.00 81.88 594 TYR A CA 1
ATOM 4741 C C . TYR A 1 594 ? -10.542 19.621 8.604 1.00 81.88 594 TYR A C 1
ATOM 4743 O O . TYR A 1 594 ? -9.356 19.412 8.837 1.00 81.88 594 TYR A O 1
ATOM 4751 N N . GLN A 1 595 ? -11.243 20.550 9.259 1.00 84.00 595 GLN A N 1
ATOM 4752 C CA . GLN A 1 595 ? -10.670 21.469 10.239 1.00 84.00 595 GLN A CA 1
ATOM 4753 C C . GLN A 1 595 ? -10.040 20.784 11.457 1.00 84.00 595 GLN A C 1
ATOM 4755 O O . GLN A 1 595 ? -9.253 21.450 12.114 1.00 84.00 595 GLN A O 1
ATOM 4760 N N . LEU A 1 596 ? -10.385 19.526 11.766 1.00 87.12 596 LEU A N 1
ATOM 4761 C CA . LEU A 1 596 ? -9.894 18.770 12.931 1.00 87.12 596 LEU A CA 1
ATOM 4762 C C . LEU A 1 596 ? -8.804 17.727 12.608 1.00 87.12 596 LEU A C 1
ATOM 4764 O O . LEU A 1 596 ? -8.097 17.283 13.514 1.00 87.12 596 LEU A O 1
ATOM 4768 N N . PHE A 1 597 ? -8.697 17.286 11.352 1.00 84.56 597 PHE A N 1
ATOM 4769 C CA . PHE A 1 597 ? -7.857 16.139 10.986 1.00 84.56 597 PHE A CA 1
ATOM 4770 C C . PHE A 1 597 ? -6.900 16.397 9.813 1.00 84.56 597 PHE A C 1
ATOM 4772 O O . PHE A 1 597 ? -5.839 15.771 9.756 1.00 84.56 597 PHE A O 1
ATOM 4779 N N . ASP A 1 598 ? -7.234 17.305 8.897 1.00 79.88 598 ASP A N 1
ATOM 4780 C CA . ASP A 1 598 ? -6.517 17.499 7.635 1.00 79.88 598 ASP A CA 1
ATOM 4781 C C . ASP A 1 598 ? -5.429 18.582 7.813 1.00 79.88 598 ASP A C 1
ATOM 4783 O O . ASP A 1 598 ? -5.524 19.703 7.310 1.00 79.88 598 ASP A O 1
ATOM 4787 N N . HIS A 1 599 ? -4.395 18.248 8.594 1.00 78.00 599 HIS A N 1
ATOM 4788 C CA . HIS A 1 599 ? -3.303 19.149 8.989 1.00 78.00 599 HIS A CA 1
ATOM 4789 C C . HIS A 1 599 ? -1.949 18.762 8.363 1.00 78.00 599 HIS A C 1
ATOM 4791 O O . HIS A 1 599 ? -1.695 17.573 8.172 1.00 78.00 599 HIS A O 1
ATOM 4797 N N . PRO A 1 600 ? -1.052 19.731 8.080 1.00 67.56 600 PRO A N 1
ATOM 4798 C CA . PRO A 1 600 ? 0.243 19.457 7.450 1.00 67.56 600 PRO A CA 1
ATOM 4799 C C . PRO A 1 600 ? 1.296 18.891 8.419 1.00 67.56 600 PRO A C 1
ATOM 4801 O O . PRO A 1 600 ? 2.247 18.251 7.975 1.00 67.56 600 PRO A O 1
ATOM 4804 N N . ASP A 1 601 ? 1.151 19.123 9.727 1.00 78.12 601 ASP A N 1
ATOM 4805 C CA . ASP A 1 601 ? 2.162 18.799 10.735 1.00 78.12 601 ASP A CA 1
ATOM 4806 C C . ASP A 1 601 ? 1.560 18.355 12.085 1.00 78.12 601 ASP A C 1
ATOM 4808 O O . ASP A 1 601 ? 0.397 18.618 12.413 1.00 78.12 601 ASP A O 1
ATOM 4812 N N . TYR A 1 602 ? 2.389 17.689 12.894 1.00 78.88 602 TYR A N 1
ATOM 4813 C CA . TYR A 1 602 ? 1.998 17.118 14.184 1.00 78.88 602 TYR A CA 1
ATOM 4814 C C . TYR A 1 602 ? 1.575 18.160 15.237 1.00 78.88 602 TYR A C 1
ATOM 4816 O O . TYR A 1 602 ? 0.729 17.851 16.076 1.00 78.88 602 TYR A O 1
ATOM 4824 N N . ASN A 1 603 ? 2.126 19.379 15.214 1.00 83.56 603 ASN A N 1
ATOM 4825 C CA . ASN A 1 603 ? 1.828 20.420 16.201 1.00 83.56 603 ASN A CA 1
ATOM 4826 C C . ASN A 1 603 ? 0.506 21.130 15.903 1.00 83.56 603 ASN A C 1
ATOM 4828 O O . ASN A 1 603 ? -0.285 21.356 16.822 1.00 83.56 603 ASN A O 1
ATOM 4832 N N . THR A 1 604 ? 0.219 21.425 14.632 1.00 80.25 604 THR A N 1
ATOM 4833 C CA . THR A 1 604 ? -1.098 21.935 14.224 1.00 80.25 604 THR A CA 1
ATOM 4834 C C . THR A 1 604 ? -2.180 20.901 14.536 1.00 80.25 604 THR A C 1
ATOM 4836 O O . THR A 1 604 ? -3.193 21.248 15.140 1.00 80.25 604 THR A O 1
ATOM 4839 N N . ALA A 1 605 ? -1.936 19.614 14.252 1.00 78.94 605 ALA A N 1
ATOM 4840 C CA . ALA A 1 605 ? -2.851 18.538 14.637 1.00 78.94 605 ALA A CA 1
ATOM 4841 C C . ALA A 1 605 ? -3.067 18.454 16.160 1.00 78.94 605 ALA A C 1
ATOM 4843 O O . ALA A 1 605 ? -4.210 18.407 16.618 1.00 78.94 605 ALA A O 1
ATOM 4844 N N . ARG A 1 606 ? -1.991 18.497 16.960 1.00 87.56 606 ARG A N 1
ATOM 4845 C CA . ARG A 1 606 ? -2.055 18.500 18.433 1.00 87.56 606 ARG A CA 1
ATOM 4846 C C . ARG A 1 606 ? -2.8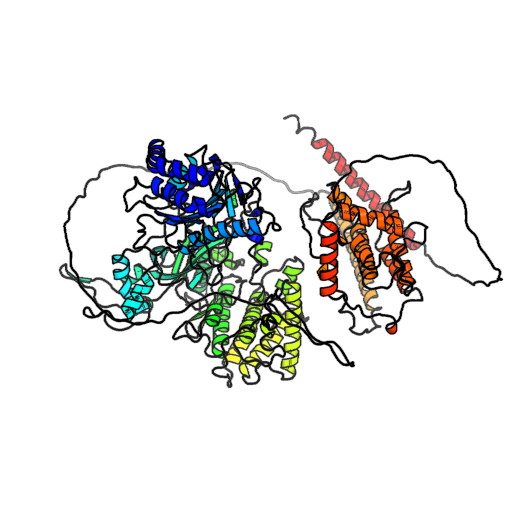53 19.699 18.958 1.00 87.56 606 ARG A C 1
ATOM 4848 O O . ARG A 1 606 ? -3.786 19.527 19.737 1.00 87.56 606 ARG A O 1
ATOM 4855 N N . SER A 1 607 ? -2.528 20.904 18.498 1.00 85.69 607 SER A N 1
ATOM 4856 C CA . SER A 1 607 ? -3.140 22.161 18.953 1.00 85.69 607 SER A CA 1
ATOM 4857 C C . SER A 1 607 ? -4.637 22.232 18.638 1.00 85.69 607 SER A C 1
ATOM 4859 O O . SER A 1 607 ? -5.437 22.665 19.476 1.00 85.69 607 SER A O 1
ATOM 4861 N N . THR A 1 608 ? -5.040 21.755 17.460 1.00 88.62 608 THR A N 1
ATOM 4862 C CA . THR A 1 608 ? -6.451 21.669 17.073 1.00 88.62 608 THR A CA 1
ATOM 4863 C C . THR A 1 608 ? -7.198 20.615 17.889 1.00 88.62 608 THR A C 1
ATOM 4865 O O . THR A 1 608 ? -8.284 20.897 18.394 1.00 88.62 608 THR A O 1
ATOM 4868 N N . LYS A 1 609 ? -6.610 19.431 18.106 1.00 93.31 609 LYS A N 1
ATOM 4869 C CA . LYS A 1 609 ? -7.195 18.380 18.955 1.00 93.31 609 LYS A CA 1
ATOM 4870 C C . LYS A 1 609 ? -7.370 18.823 20.416 1.00 93.31 609 LYS A C 1
ATOM 4872 O O . LYS A 1 609 ? -8.431 18.585 20.989 1.00 93.31 609 LYS A O 1
ATOM 4877 N N . ILE A 1 610 ? -6.404 19.540 20.996 1.00 91.69 610 ILE A N 1
ATOM 4878 C CA . ILE A 1 610 ? -6.526 20.149 22.338 1.00 91.69 610 ILE A CA 1
ATOM 4879 C C . ILE A 1 610 ? -7.664 21.180 22.369 1.00 91.69 610 ILE A C 1
ATOM 4881 O O . ILE A 1 610 ? -8.481 21.190 23.293 1.00 91.69 610 ILE A O 1
ATOM 4885 N N . THR A 1 611 ? -7.753 22.027 21.339 1.00 91.38 611 THR A N 1
ATOM 4886 C CA . THR A 1 611 ? -8.826 23.025 21.191 1.00 91.38 611 THR A CA 1
ATOM 4887 C C . THR A 1 611 ? -10.199 22.351 21.131 1.00 91.38 611 THR A C 1
ATOM 4889 O O . THR A 1 611 ? -11.100 22.727 21.879 1.00 91.38 611 THR A O 1
ATOM 4892 N N . TRP A 1 612 ? -10.332 21.289 20.332 1.00 93.44 612 TRP A N 1
ATOM 4893 C CA . TRP A 1 612 ? -11.531 20.455 20.252 1.00 93.44 612 TRP A CA 1
ATOM 4894 C C . TRP A 1 612 ? -11.925 19.866 21.612 1.00 93.44 612 TRP A C 1
ATOM 4896 O O . TRP A 1 612 ? -13.054 20.072 22.055 1.00 93.44 612 TRP A O 1
ATOM 4906 N N . LEU A 1 613 ? -11.005 19.200 22.320 1.00 94.12 613 LEU A N 1
ATOM 4907 C CA . LEU A 1 613 ? -11.287 18.617 23.639 1.00 94.12 613 LEU A CA 1
ATOM 4908 C C . LEU A 1 613 ? -11.730 19.673 24.658 1.00 94.12 613 LEU A C 1
ATOM 4910 O O . LEU A 1 613 ? -12.673 19.449 25.420 1.00 94.12 613 LEU A O 1
ATOM 4914 N N . ARG A 1 614 ? -11.071 20.838 24.671 1.00 92.12 614 ARG A N 1
ATOM 4915 C CA . ARG A 1 614 ? -11.428 21.967 25.539 1.00 92.12 614 ARG A CA 1
ATOM 4916 C C . ARG A 1 614 ? -12.838 22.472 25.242 1.00 92.12 614 ARG A C 1
ATOM 4918 O O . ARG A 1 614 ? -13.625 22.628 26.176 1.00 92.12 614 ARG A O 1
ATOM 4925 N N . ASP A 1 615 ? -13.144 22.722 23.975 1.00 91.62 615 ASP A N 1
ATOM 4926 C CA . ASP A 1 615 ? -14.369 23.411 23.573 1.00 91.62 615 ASP A CA 1
ATOM 4927 C C . ASP A 1 615 ? -15.581 22.473 23.624 1.00 91.62 615 ASP A C 1
ATOM 4929 O O . ASP A 1 615 ? -16.618 22.856 24.162 1.00 91.62 615 ASP A O 1
ATOM 4933 N N . GLN A 1 616 ? -15.433 21.207 23.215 1.00 92.75 616 GLN A N 1
ATOM 4934 C CA . GLN A 1 616 ? -16.488 20.199 23.363 1.00 92.75 616 GLN A CA 1
ATOM 4935 C C . GLN A 1 616 ? -16.737 19.824 24.836 1.00 92.75 616 GLN A C 1
ATOM 4937 O O . GLN A 1 616 ? -17.887 19.667 25.242 1.00 92.75 616 GLN A O 1
ATOM 4942 N N . SER A 1 617 ? -15.699 19.784 25.687 1.00 91.62 617 SER A N 1
ATOM 4943 C CA . SER A 1 617 ? -15.867 19.617 27.144 1.00 91.62 617 SER A CA 1
ATOM 4944 C C . SER A 1 617 ? -16.637 20.777 27.792 1.00 91.62 617 SER A C 1
ATOM 4946 O O . SER A 1 617 ? -17.311 20.581 28.808 1.00 91.62 617 SER A O 1
ATOM 4948 N N . GLN A 1 618 ? -16.541 21.995 27.248 1.00 91.06 618 GLN A N 1
ATOM 4949 C CA . GLN A 1 618 ? -17.335 23.138 27.710 1.00 91.06 618 GLN A CA 1
ATOM 4950 C C . GLN A 1 618 ? -18.760 23.102 27.149 1.00 91.06 618 GLN A C 1
ATOM 4952 O O . GLN A 1 618 ? -19.701 23.298 27.914 1.00 91.06 618 GLN A O 1
ATOM 4957 N N . ALA A 1 619 ? -18.926 22.792 25.860 1.00 90.00 619 ALA A N 1
ATOM 4958 C CA . ALA A 1 619 ? -20.224 22.645 25.204 1.00 90.00 619 ALA A CA 1
ATOM 4959 C C . ALA A 1 619 ? -21.100 21.591 25.905 1.00 90.00 619 ALA A C 1
ATOM 4961 O O . ALA A 1 619 ? -22.212 21.898 26.335 1.00 90.00 619 ALA A O 1
ATOM 4962 N N . TYR A 1 620 ? -20.555 20.393 26.148 1.00 92.12 620 TYR A N 1
ATOM 4963 C CA . TYR A 1 620 ? -21.232 19.314 26.875 1.00 92.12 620 TYR A CA 1
ATOM 4964 C C . TYR A 1 620 ? -21.730 19.760 28.260 1.00 92.12 620 TYR A C 1
ATOM 4966 O O . TYR A 1 620 ? -22.897 19.566 28.593 1.00 92.12 620 TYR A O 1
ATOM 4974 N N . ARG A 1 621 ? -20.891 20.465 29.035 1.00 91.44 621 ARG A N 1
ATOM 4975 C CA . ARG A 1 621 ? -21.253 20.996 30.366 1.00 91.44 621 ARG A CA 1
ATOM 4976 C C . ARG A 1 621 ? -22.282 22.134 30.352 1.00 91.44 621 ARG A C 1
ATOM 4978 O O . ARG A 1 621 ? -22.814 22.457 31.411 1.00 91.44 621 ARG A O 1
ATOM 4985 N N . ARG A 1 622 ? -22.562 22.742 29.195 1.00 92.81 622 ARG A N 1
ATOM 4986 C CA . ARG A 1 622 ? -23.642 23.732 29.011 1.00 92.81 622 ARG A CA 1
ATOM 4987 C C . ARG A 1 622 ? -24.920 23.126 28.415 1.00 92.81 622 ARG A C 1
ATOM 4989 O O . ARG A 1 622 ? -25.952 23.787 28.444 1.00 92.81 622 ARG A O 1
ATOM 4996 N N . GLY A 1 623 ? -24.866 21.889 27.913 1.00 90.69 623 GLY A N 1
ATOM 4997 C CA . GLY A 1 623 ? -25.950 21.256 27.154 1.00 90.69 623 GLY A CA 1
ATOM 4998 C C . GLY A 1 623 ? -25.926 21.551 25.647 1.00 90.69 623 GLY A C 1
ATOM 4999 O O . GLY A 1 623 ? -26.863 21.182 24.943 1.00 90.69 623 GLY A O 1
ATOM 5000 N N . ASP A 1 624 ? -24.865 22.185 25.132 1.00 91.38 624 ASP A N 1
ATOM 5001 C CA . ASP A 1 624 ? -24.713 22.549 23.714 1.00 91.38 624 ASP A CA 1
ATOM 5002 C C . ASP A 1 624 ? -24.266 21.337 22.875 1.00 91.38 624 ASP A C 1
ATOM 5004 O O . ASP A 1 624 ? -23.162 21.295 22.329 1.00 91.38 624 ASP A O 1
ATOM 5008 N N . PHE A 1 625 ? -25.084 20.288 22.828 1.00 91.62 625 PHE A N 1
ATOM 5009 C CA . PHE A 1 625 ? -24.695 19.027 22.201 1.00 91.62 625 PHE A CA 1
ATOM 5010 C C . PHE A 1 625 ? -24.577 19.127 20.670 1.00 91.62 625 PHE A C 1
ATOM 5012 O O . PHE A 1 625 ? -25.400 19.754 19.999 1.00 91.62 625 PHE A O 1
ATOM 5019 N N . LEU A 1 626 ? -23.590 18.419 20.107 1.00 91.19 626 LEU A N 1
ATOM 5020 C CA . LEU A 1 626 ? -23.417 18.280 18.655 1.00 91.19 626 LEU A CA 1
ATOM 5021 C C . LEU A 1 626 ? -24.501 17.409 17.993 1.00 91.19 626 LEU A C 1
ATOM 5023 O O . LEU A 1 626 ? -24.798 17.602 16.813 1.00 91.19 626 LEU A O 1
ATOM 5027 N N . TRP A 1 627 ? -25.108 16.488 18.752 1.00 93.38 627 TRP A N 1
ATOM 5028 C CA . TRP A 1 627 ? -26.171 15.577 18.309 1.00 93.38 627 TRP A CA 1
ATOM 5029 C C . TRP A 1 627 ? -27.390 15.664 19.248 1.00 93.38 627 TRP A C 1
ATOM 5031 O O . TRP A 1 627 ? -27.712 14.685 19.925 1.00 93.38 627 TRP A O 1
ATOM 5041 N N . PRO A 1 628 ? -28.073 16.823 19.336 1.00 91.12 628 PRO A N 1
ATOM 5042 C CA . PRO A 1 628 ? -29.103 17.068 20.354 1.00 91.12 628 PRO A CA 1
ATOM 5043 C C . PRO A 1 628 ? -30.286 16.088 20.270 1.00 91.12 628 PRO A C 1
ATOM 5045 O O . PRO A 1 628 ? -30.866 15.740 21.294 1.00 91.12 628 PRO A O 1
ATOM 5048 N N . ASP A 1 629 ? -30.585 15.574 19.074 1.00 90.25 629 ASP A N 1
ATOM 5049 C CA . ASP A 1 629 ? -31.629 14.570 18.827 1.00 90.25 629 ASP A CA 1
ATOM 5050 C C . ASP A 1 629 ? -31.242 13.134 19.252 1.00 90.25 629 ASP A C 1
ATOM 5052 O O . ASP A 1 629 ? -32.062 12.224 19.143 1.00 90.25 629 ASP A O 1
ATOM 5056 N N . ASN A 1 630 ? -29.990 12.889 19.656 1.00 93.81 630 ASN A N 1
ATOM 5057 C CA . ASN A 1 630 ? -29.480 11.572 20.046 1.00 93.81 630 ASN A CA 1
ATOM 5058 C C . ASN A 1 630 ? -28.738 11.696 21.389 1.00 93.81 630 ASN A C 1
ATOM 5060 O O . ASN A 1 630 ? -27.520 11.889 21.454 1.00 93.81 630 ASN A O 1
ATOM 5064 N N . ALA A 1 631 ? -29.507 11.626 22.478 1.00 94.25 631 ALA A N 1
ATOM 5065 C CA . ALA A 1 631 ? -28.994 11.817 23.833 1.00 94.25 631 ALA A CA 1
ATOM 5066 C C . ALA A 1 631 ? -27.964 10.745 24.262 1.00 94.25 631 ALA A C 1
ATOM 5068 O O . ALA A 1 631 ? -26.923 11.147 24.784 1.00 94.25 631 ALA A O 1
ATOM 5069 N N . PRO A 1 632 ? -28.154 9.429 24.007 1.00 96.69 632 PRO A N 1
ATOM 5070 C CA . PRO A 1 632 ? -27.134 8.419 24.307 1.00 96.69 632 PRO A CA 1
ATOM 5071 C C . PRO A 1 632 ? -25.787 8.689 23.629 1.00 96.69 632 PRO A C 1
ATOM 5073 O O . PRO A 1 632 ? -24.743 8.594 24.274 1.00 96.69 632 PRO A O 1
ATOM 5076 N N . LEU A 1 633 ? -25.805 9.089 22.353 1.00 95.81 633 LEU A N 1
ATOM 5077 C CA . LEU A 1 633 ? -24.594 9.447 21.614 1.00 95.81 633 LEU A CA 1
ATOM 5078 C C . LEU A 1 633 ? -23.937 10.722 22.164 1.00 95.81 633 LEU A C 1
ATOM 5080 O O . LEU A 1 633 ? -22.718 10.766 22.323 1.00 95.81 633 LEU A O 1
ATOM 5084 N N . SER A 1 634 ? -24.729 11.751 22.474 1.00 95.06 634 SER A N 1
ATOM 5085 C CA . SER A 1 634 ? -24.212 13.016 23.014 1.00 95.06 634 SER A CA 1
ATOM 5086 C C . SER A 1 634 ? -23.582 12.855 24.400 1.00 95.06 634 SER A C 1
ATOM 5088 O O . SER A 1 634 ? -22.542 13.458 24.661 1.00 95.06 634 SER A O 1
ATOM 5090 N N . VAL A 1 635 ? -24.155 12.005 25.261 1.00 95.69 635 VAL A N 1
ATOM 5091 C CA . VAL A 1 635 ? -23.549 11.628 26.549 1.00 95.69 635 VAL A CA 1
ATOM 5092 C C . VAL A 1 635 ? -22.264 10.830 26.327 1.00 95.69 635 VAL A C 1
ATOM 5094 O O . VAL A 1 635 ? -21.231 11.195 26.881 1.00 95.69 635 VAL A O 1
ATOM 5097 N N . LEU A 1 636 ? -22.280 9.807 25.461 1.00 97.25 636 LEU A N 1
ATOM 5098 C CA . LEU A 1 636 ? -21.088 9.008 25.149 1.00 97.25 636 LEU A CA 1
ATOM 5099 C C . LEU A 1 636 ? -19.911 9.879 24.692 1.00 97.25 636 LEU A C 1
ATOM 5101 O O . LEU A 1 636 ? -18.808 9.766 25.225 1.00 97.25 636 LEU A O 1
ATOM 5105 N N . VAL A 1 637 ? -20.139 10.767 23.720 1.00 96.31 637 VAL A N 1
ATOM 5106 C CA . VAL A 1 637 ? -19.082 11.645 23.203 1.00 96.31 637 VAL A CA 1
ATOM 5107 C C . VAL A 1 637 ? -18.661 12.686 24.242 1.00 96.31 637 VAL A C 1
ATOM 5109 O O . VAL A 1 637 ? -17.468 12.975 24.343 1.00 96.31 637 VAL A O 1
ATOM 5112 N N . GLY A 1 638 ? -19.592 13.229 25.030 1.00 95.44 638 GLY A N 1
ATOM 5113 C CA . GLY A 1 638 ? -19.302 14.192 26.095 1.00 95.44 638 GLY A CA 1
ATOM 5114 C C . GLY A 1 638 ? -18.396 13.626 27.191 1.00 95.44 638 GLY A C 1
ATOM 5115 O O . GLY A 1 638 ? -17.354 14.213 27.493 1.00 95.44 638 GLY A O 1
ATOM 5116 N N . GLU A 1 639 ? -18.741 12.451 27.721 1.00 95.12 639 GLU A N 1
ATOM 5117 C CA . GLU A 1 639 ? -17.947 11.762 28.744 1.00 95.12 639 GLU A CA 1
ATOM 5118 C C . GLU A 1 639 ? -16.594 11.284 28.192 1.00 95.12 639 GLU A C 1
ATOM 5120 O O . GLU A 1 639 ? -15.565 11.517 28.826 1.00 95.12 639 GLU A O 1
ATOM 5125 N N . LEU A 1 640 ? -16.541 10.710 26.979 1.00 95.56 640 LEU A N 1
ATOM 5126 C CA . LEU A 1 640 ? -15.267 10.329 26.344 1.00 95.56 640 LEU A CA 1
ATOM 5127 C C . LEU A 1 640 ? -14.361 11.543 26.081 1.00 95.56 640 LEU A C 1
ATOM 5129 O O . LEU A 1 640 ? -13.155 11.469 26.303 1.00 95.56 640 LEU A O 1
ATOM 5133 N N . THR A 1 641 ? -14.930 12.677 25.661 1.00 95.19 641 THR A N 1
ATOM 5134 C CA . THR A 1 641 ? -14.190 13.942 25.505 1.00 95.19 641 THR A CA 1
ATOM 5135 C C . THR A 1 641 ? -13.612 14.397 26.846 1.00 95.19 641 THR A C 1
ATOM 5137 O O . THR A 1 641 ? -12.453 14.805 26.905 1.00 95.19 641 THR A O 1
ATOM 5140 N N . GLY A 1 642 ? -14.382 14.294 27.935 1.00 91.75 642 GLY A N 1
ATOM 5141 C CA . GLY A 1 642 ? -13.896 14.559 29.291 1.00 91.75 642 GLY A CA 1
ATOM 5142 C C . GLY A 1 642 ? -12.761 13.617 29.710 1.00 91.75 642 GLY A C 1
ATOM 5143 O O . GLY A 1 642 ? -11.749 14.078 30.238 1.00 91.75 642 GLY A O 1
ATOM 5144 N N . LEU A 1 643 ? -12.897 12.321 29.419 1.00 90.88 643 LEU A N 1
ATOM 5145 C CA . LEU A 1 643 ? -11.928 11.276 29.752 1.00 90.88 643 LEU A CA 1
ATOM 5146 C C . LEU A 1 643 ? -10.588 11.464 29.023 1.00 90.88 643 LEU A C 1
ATOM 5148 O O . LEU A 1 643 ? -9.527 11.399 29.645 1.00 90.88 643 LEU A O 1
ATOM 5152 N N . VAL A 1 644 ? -10.635 11.747 27.717 1.00 91.62 644 VAL A N 1
ATOM 5153 C CA . VAL A 1 644 ? -9.444 12.033 26.904 1.00 91.62 644 VAL A CA 1
ATOM 5154 C C . VAL A 1 644 ? -8.803 13.354 27.328 1.00 91.62 644 VAL A C 1
ATOM 5156 O O . VAL A 1 644 ? -7.588 13.405 27.506 1.00 91.62 644 VAL A O 1
ATOM 5159 N N . LYS A 1 645 ? -9.595 14.404 27.592 1.00 89.38 645 LYS A N 1
ATOM 5160 C CA . LYS A 1 645 ? -9.055 15.673 28.100 1.00 89.38 645 LYS A CA 1
ATOM 5161 C C . LYS A 1 645 ? -8.350 15.497 29.451 1.00 89.38 645 LYS A C 1
ATOM 5163 O O . LYS A 1 645 ? -7.287 16.066 29.653 1.00 89.38 645 LYS A O 1
ATOM 5168 N N . ALA A 1 646 ? -8.887 14.674 30.353 1.00 85.12 646 ALA A N 1
ATOM 5169 C CA . ALA A 1 646 ? -8.252 14.392 31.642 1.00 85.12 646 ALA A CA 1
ATOM 5170 C C . ALA A 1 646 ? -6.924 13.612 31.517 1.00 85.12 646 ALA A C 1
ATOM 5172 O O . ALA A 1 646 ? -6.069 13.740 32.393 1.00 85.12 646 ALA A O 1
ATOM 5173 N N . ASN A 1 647 ? -6.735 12.824 30.448 1.00 82.31 647 ASN A N 1
ATOM 5174 C CA . ASN A 1 647 ? -5.460 12.161 30.132 1.00 82.31 647 ASN A CA 1
ATOM 5175 C C . ASN A 1 647 ? -4.389 13.152 29.629 1.00 82.31 647 ASN A C 1
ATOM 5177 O O . ASN A 1 647 ? -3.207 12.924 29.879 1.00 82.31 647 ASN A O 1
ATOM 5181 N N . ASP A 1 648 ? -4.800 14.230 28.953 1.00 75.06 648 ASP A N 1
ATOM 5182 C CA . ASP A 1 648 ? -3.926 15.295 28.431 1.00 75.06 648 ASP A CA 1
ATOM 5183 C C . ASP A 1 648 ? -3.606 16.368 29.494 1.00 75.06 648 ASP A C 1
ATOM 5185 O O . ASP A 1 648 ? -2.452 16.747 29.670 1.00 75.06 648 ASP A O 1
ATOM 5189 N N . ASP A 1 649 ? -4.600 16.778 30.296 1.00 66.81 649 ASP A N 1
ATOM 5190 C CA . ASP A 1 649 ? -4.466 17.791 31.362 1.00 66.81 649 ASP A CA 1
ATOM 5191 C C . ASP A 1 649 ? -3.490 17.397 32.496 1.00 66.81 649 ASP A C 1
ATOM 5193 O O . ASP A 1 649 ? -3.162 18.231 33.342 1.00 66.81 649 ASP A O 1
ATOM 5197 N N . GLY A 1 650 ? -3.070 16.127 32.573 1.00 58.19 650 GLY A N 1
ATOM 5198 C CA . GLY A 1 650 ? -2.095 15.644 33.559 1.00 58.19 650 GLY A CA 1
ATOM 5199 C C . GLY A 1 650 ? -2.520 15.831 35.023 1.00 58.19 650 GLY A C 1
ATOM 5200 O O . GLY A 1 650 ? -1.671 16.068 35.883 1.00 58.19 650 GLY A O 1
ATOM 5201 N N . LEU A 1 651 ? -3.827 15.781 35.316 1.00 44.41 651 LEU A N 1
ATOM 5202 C CA . LEU A 1 651 ? -4.397 16.186 36.609 1.00 44.41 651 LEU A CA 1
ATOM 5203 C C . LEU A 1 651 ? -3.880 15.353 37.800 1.00 44.41 651 LEU A C 1
ATOM 5205 O O . LEU A 1 651 ? -4.400 14.282 38.106 1.00 44.41 651 LEU A O 1
ATOM 5209 N N . ILE A 1 652 ? -2.890 15.932 38.488 1.00 41.81 652 ILE A N 1
ATOM 5210 C CA . ILE A 1 652 ? -2.286 15.582 39.788 1.00 41.81 652 ILE A CA 1
ATOM 5211 C C . ILE A 1 652 ? -3.162 14.632 40.630 1.00 41.81 652 ILE A C 1
ATOM 5213 O O . ILE A 1 652 ? -4.064 15.110 41.317 1.00 41.81 652 ILE A O 1
ATOM 5217 N N . ASN A 1 653 ? -2.895 13.314 40.585 1.00 45.69 653 ASN A N 1
ATOM 5218 C CA . ASN A 1 653 ? -3.393 12.287 41.533 1.00 45.69 653 ASN A CA 1
ATOM 5219 C C . ASN A 1 653 ? -2.916 10.836 41.225 1.00 45.69 653 ASN A C 1
ATOM 5221 O O . ASN A 1 653 ? -3.543 9.885 41.688 1.00 45.69 653 ASN A O 1
ATOM 5225 N N . ASP A 1 654 ? -1.871 10.636 40.409 1.00 51.38 654 ASP A N 1
ATOM 5226 C CA . ASP A 1 654 ? -1.339 9.314 39.993 1.00 51.38 654 ASP A CA 1
ATOM 5227 C C . ASP A 1 654 ? -2.360 8.323 39.382 1.00 51.38 654 ASP A C 1
ATOM 5229 O O . ASP A 1 654 ? -2.137 7.113 39.336 1.00 51.38 654 ASP A O 1
ATOM 5233 N N . ARG A 1 655 ? -3.490 8.825 38.869 1.00 56.72 655 ARG A N 1
ATOM 5234 C CA . ARG A 1 655 ? -4.500 8.022 38.162 1.00 56.72 655 ARG A CA 1
ATOM 5235 C C . ARG A 1 655 ? -4.257 8.069 36.657 1.00 56.72 655 ARG A C 1
ATOM 5237 O O . ARG A 1 655 ? -4.207 9.153 36.088 1.00 56.72 655 ARG A O 1
ATOM 5244 N N . GLU A 1 656 ? -4.222 6.913 35.997 1.00 66.75 656 GLU A N 1
ATOM 5245 C CA . GLU A 1 656 ? -4.461 6.838 34.550 1.00 66.75 656 GLU A CA 1
ATOM 5246 C C . GLU A 1 656 ? -5.988 6.882 34.318 1.00 66.75 656 GLU A C 1
ATOM 5248 O O . GLU A 1 656 ? -6.679 5.948 34.728 1.00 66.75 656 GLU A O 1
ATOM 5253 N N . PRO A 1 657 ? -6.563 7.956 33.733 1.00 70.94 657 PRO A N 1
ATOM 5254 C CA . PRO A 1 657 ? -8.019 8.090 33.640 1.00 70.94 657 PRO A CA 1
ATOM 5255 C C . PRO A 1 657 ? -8.613 7.208 32.535 1.00 70.94 657 PRO A C 1
ATOM 5257 O O . PRO A 1 657 ? -9.687 6.631 32.708 1.00 70.94 657 PRO A O 1
ATOM 5260 N N . ILE A 1 658 ? -7.910 7.076 31.409 1.00 88.56 658 ILE A N 1
ATOM 5261 C CA . ILE A 1 658 ? -8.335 6.281 30.257 1.00 88.56 658 ILE A CA 1
ATOM 5262 C C . ILE A 1 658 ? -7.785 4.848 30.372 1.00 88.56 658 ILE A C 1
ATOM 5264 O O . ILE A 1 658 ? -6.585 4.599 30.266 1.00 88.56 658 ILE A O 1
ATOM 5268 N N . THR A 1 659 ? -8.685 3.900 30.617 1.00 91.31 659 THR A N 1
ATOM 5269 C CA . THR A 1 659 ? -8.415 2.465 30.780 1.00 91.31 659 THR A CA 1
ATOM 5270 C C . THR A 1 659 ? -9.453 1.667 29.991 1.00 91.31 659 THR A C 1
ATOM 5272 O O . THR A 1 659 ? -10.450 2.228 29.533 1.00 91.31 659 THR A O 1
ATOM 5275 N N . TYR A 1 660 ? -9.262 0.353 29.833 1.00 93.44 660 TYR A N 1
ATOM 5276 C CA . TYR A 1 660 ? -10.281 -0.483 29.186 1.00 93.44 660 TYR A CA 1
ATOM 5277 C C . TYR A 1 660 ? -11.631 -0.385 29.895 1.00 93.44 660 TYR A C 1
ATOM 5279 O O . TYR A 1 660 ? -12.642 -0.192 29.234 1.00 93.44 660 TYR A O 1
ATOM 5287 N N . ASP A 1 661 ? -11.651 -0.458 31.227 1.00 94.06 661 ASP A N 1
ATOM 5288 C CA . ASP A 1 661 ? -12.901 -0.458 31.988 1.00 94.06 661 ASP A CA 1
ATOM 5289 C C . ASP A 1 661 ? -13.583 0.923 31.990 1.00 94.06 661 ASP A C 1
ATOM 5291 O O . ASP A 1 661 ? -14.809 0.989 31.914 1.00 94.06 661 ASP A O 1
ATOM 5295 N N . SER A 1 662 ? -12.823 2.033 31.990 1.00 93.56 662 SER A N 1
ATOM 5296 C CA . SER A 1 662 ? -13.416 3.378 31.890 1.00 93.56 662 SER A CA 1
ATOM 5297 C C . SER A 1 662 ? -13.899 3.728 30.478 1.00 93.56 662 SER A C 1
ATOM 5299 O O . SER A 1 662 ? -14.906 4.420 30.347 1.00 93.56 662 SER A O 1
ATOM 5301 N N . VAL A 1 663 ? -13.255 3.223 29.419 1.00 95.31 663 VAL A N 1
ATOM 5302 C CA . VAL A 1 663 ? -13.729 3.411 28.035 1.00 95.31 663 VAL A CA 1
ATOM 5303 C C . VAL A 1 663 ? -14.899 2.478 27.719 1.00 95.31 663 VAL A C 1
ATOM 5305 O O . VAL A 1 663 ? -15.956 2.953 27.310 1.00 95.31 663 VAL A O 1
ATOM 5308 N N . MET A 1 664 ? -14.752 1.166 27.936 1.00 96.88 664 MET A N 1
ATOM 5309 C CA . MET A 1 664 ? -15.805 0.183 27.641 1.00 96.88 664 MET A CA 1
ATOM 5310 C C . MET A 1 664 ? -17.076 0.466 28.445 1.00 96.88 664 MET A C 1
ATOM 5312 O O . MET A 1 664 ? -18.159 0.460 27.867 1.00 96.88 664 MET A O 1
ATOM 5316 N N . GLY A 1 665 ? -16.954 0.819 29.730 1.00 96.38 665 GLY A N 1
ATOM 5317 C CA . GLY A 1 665 ? -18.104 1.142 30.576 1.00 96.38 665 GLY A CA 1
ATOM 5318 C C . GLY A 1 665 ? -18.942 2.318 30.058 1.00 96.38 665 GLY A C 1
ATOM 5319 O O . GLY A 1 665 ? -20.166 2.290 30.184 1.00 96.38 665 GLY A O 1
ATOM 5320 N N . LEU A 1 666 ? -18.327 3.320 29.412 1.00 97.38 666 LEU A N 1
ATOM 5321 C CA . LEU A 1 666 ? -19.058 4.415 28.760 1.00 97.38 666 LEU A CA 1
ATOM 5322 C C . LEU A 1 666 ? -19.806 3.933 27.509 1.00 97.38 666 LEU A C 1
ATOM 5324 O O . LEU A 1 666 ? -20.992 4.230 27.359 1.00 97.38 666 LEU A O 1
ATOM 5328 N N . PHE A 1 667 ? -19.147 3.153 26.644 1.00 97.62 667 PHE A N 1
ATOM 5329 C CA . PHE A 1 667 ? -19.775 2.554 25.458 1.00 97.62 667 PHE A CA 1
ATOM 5330 C C . PHE A 1 667 ? -20.957 1.649 25.838 1.00 97.62 667 PHE A C 1
ATOM 5332 O O . PHE A 1 667 ? -22.042 1.784 25.276 1.00 97.62 667 PHE A O 1
ATOM 5339 N N . GLU A 1 668 ? -20.778 0.764 26.817 1.00 97.62 668 GLU A N 1
ATOM 5340 C CA . GLU A 1 668 ? -21.799 -0.178 27.288 1.00 97.62 668 GLU A CA 1
ATOM 5341 C C . GLU A 1 668 ? -22.982 0.549 27.948 1.00 97.62 668 GLU A C 1
ATOM 5343 O O . GLU A 1 668 ? -24.136 0.258 27.628 1.00 97.62 668 GLU A O 1
ATOM 5348 N N . THR A 1 669 ? -22.715 1.568 28.777 1.00 97.69 669 THR A N 1
ATOM 5349 C CA . THR A 1 669 ? -23.759 2.428 29.368 1.00 97.69 669 THR A CA 1
ATOM 5350 C C . THR A 1 669 ? -24.571 3.147 28.287 1.00 97.69 669 THR A C 1
ATOM 5352 O O . THR A 1 669 ? -25.801 3.166 28.346 1.00 97.69 669 THR A O 1
ATOM 5355 N N . ALA A 1 670 ? -23.910 3.702 27.267 1.00 96.62 670 ALA A N 1
ATOM 5356 C CA . ALA A 1 670 ? -24.586 4.382 26.168 1.00 96.62 670 ALA A CA 1
ATOM 5357 C C . ALA A 1 670 ? -25.405 3.413 25.300 1.00 96.62 670 ALA A C 1
ATOM 5359 O O . ALA A 1 670 ? -26.549 3.707 24.958 1.00 96.62 670 ALA A O 1
ATOM 5360 N N . LEU A 1 671 ? -24.868 2.235 24.970 1.00 96.00 671 LEU A N 1
ATOM 5361 C CA . LEU A 1 671 ? -25.572 1.210 24.189 1.00 96.00 671 LEU A CA 1
ATOM 5362 C C . LEU A 1 671 ? -26.794 0.643 24.932 1.00 96.00 671 LEU A C 1
ATOM 5364 O O . LEU A 1 671 ? -27.797 0.324 24.285 1.00 96.00 671 LEU A O 1
ATOM 5368 N N . ALA A 1 672 ? -26.747 0.568 26.264 1.00 96.62 672 ALA A N 1
ATOM 5369 C CA . ALA A 1 672 ? -27.879 0.184 27.108 1.00 96.62 672 ALA A CA 1
ATOM 5370 C C . ALA A 1 672 ? -28.940 1.294 27.270 1.00 96.62 672 ALA A C 1
ATOM 5372 O O . ALA A 1 672 ? -30.098 0.993 27.565 1.00 96.62 672 ALA A O 1
ATOM 5373 N N . ALA A 1 673 ? -28.582 2.567 27.071 1.00 95.88 673 ALA A N 1
ATOM 5374 C CA . ALA A 1 673 ? -29.505 3.685 27.243 1.00 95.88 673 ALA A CA 1
ATOM 5375 C C . ALA A 1 673 ? -30.629 3.707 26.175 1.00 95.88 673 ALA A C 1
ATOM 5377 O O . ALA A 1 673 ? -30.382 3.427 24.995 1.00 95.88 673 ALA A O 1
ATOM 5378 N N . PRO A 1 674 ? -31.874 4.067 26.549 1.00 92.94 674 PRO A N 1
ATOM 5379 C CA . PRO A 1 674 ? -32.964 4.300 25.602 1.00 92.94 674 PRO A CA 1
ATOM 5380 C C . PRO A 1 674 ? -32.805 5.649 24.880 1.00 92.94 674 PRO A C 1
ATOM 5382 O O . PRO A 1 674 ? -32.096 6.536 25.347 1.00 92.94 674 PRO A O 1
ATOM 5385 N N . GLY A 1 675 ? -33.515 5.834 23.762 1.00 89.56 675 GLY A N 1
ATOM 5386 C CA . GLY A 1 675 ? -33.533 7.113 23.033 1.00 89.56 675 G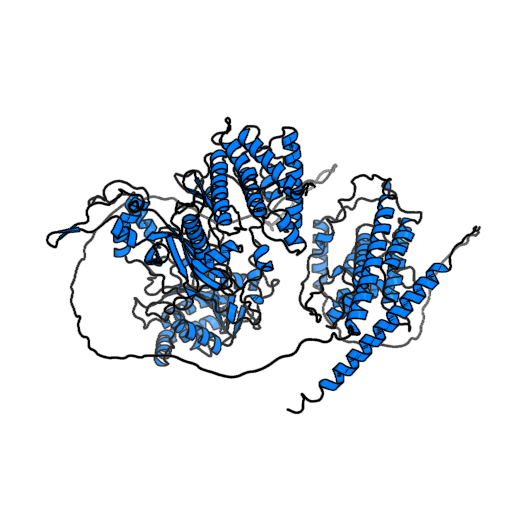LY A CA 1
ATOM 5387 C C . GLY A 1 675 ? -32.410 7.300 22.007 1.00 89.56 675 GLY A C 1
ATOM 5388 O O . GLY A 1 675 ? -32.075 8.434 21.673 1.00 89.56 675 GLY A O 1
ATOM 5389 N N . TRP A 1 676 ? -31.831 6.208 21.496 1.00 93.19 676 TRP A N 1
ATOM 5390 C CA . TRP A 1 676 ? -31.016 6.252 20.277 1.00 93.19 676 TRP A CA 1
ATOM 5391 C C . TRP A 1 676 ? -31.868 6.677 19.079 1.00 93.19 676 TRP A C 1
ATOM 5393 O O . TRP A 1 676 ? -33.018 6.255 18.954 1.00 93.19 676 TRP A O 1
ATOM 5403 N N . LYS A 1 677 ? -31.286 7.470 18.178 1.00 88.25 677 LYS A N 1
ATOM 5404 C CA . LYS A 1 677 ? -31.932 7.880 16.929 1.00 88.25 677 LYS A CA 1
ATOM 5405 C C . LYS A 1 677 ? -31.758 6.788 15.866 1.00 88.25 677 LYS A C 1
ATOM 5407 O O . LYS A 1 677 ? -30.662 6.264 15.683 1.00 88.25 677 LYS A O 1
ATOM 5412 N N . GLU A 1 678 ? -32.835 6.432 15.172 1.00 82.69 678 GLU A N 1
ATOM 5413 C CA . GLU A 1 678 ? -32.791 5.509 14.029 1.00 82.69 678 GLU A CA 1
ATOM 5414 C C . GLU A 1 678 ? -32.503 6.275 12.729 1.00 82.69 678 GLU A C 1
ATOM 5416 O O . GLU A 1 678 ? -32.928 7.422 12.580 1.00 82.69 678 GLU A O 1
ATOM 5421 N N . GLY A 1 679 ? -31.778 5.654 11.788 1.00 76.62 679 GLY A N 1
ATOM 5422 C CA . GLY A 1 679 ? -31.474 6.257 10.482 1.00 76.62 679 GLY A CA 1
ATOM 5423 C C . GLY A 1 679 ? -30.651 7.551 10.545 1.00 76.62 679 GLY A C 1
ATOM 5424 O O . GLY A 1 679 ? -30.760 8.391 9.656 1.00 76.62 679 GLY A O 1
ATOM 5425 N N . ASP A 1 680 ? -29.863 7.750 11.607 1.00 80.88 680 ASP A N 1
ATOM 5426 C CA . ASP A 1 680 ? -29.056 8.959 11.827 1.00 80.88 680 ASP A CA 1
ATOM 5427 C C . ASP A 1 680 ? -27.655 8.908 11.192 1.00 80.88 680 ASP A C 1
ATOM 5429 O O . ASP A 1 680 ? -26.972 9.936 11.109 1.00 80.88 680 ASP A O 1
ATOM 5433 N N . ALA A 1 681 ? -27.261 7.731 10.700 1.00 77.81 681 ALA A N 1
ATOM 5434 C CA . ALA A 1 681 ? -26.141 7.553 9.790 1.00 77.81 681 ALA A CA 1
ATOM 5435 C C . ALA A 1 681 ? -26.532 8.020 8.375 1.00 77.81 681 ALA A C 1
ATOM 5437 O O . ALA A 1 681 ? -27.574 7.629 7.849 1.00 77.81 681 ALA A O 1
ATOM 5438 N N . VAL A 1 682 ? -25.703 8.863 7.755 1.00 73.06 682 VAL A N 1
ATOM 5439 C CA . VAL A 1 682 ? -25.961 9.471 6.437 1.00 73.06 682 VAL A CA 1
ATOM 5440 C C . VAL A 1 682 ? -24.733 9.382 5.521 1.00 73.06 682 VAL A C 1
ATOM 5442 O O . VAL A 1 682 ? -23.604 9.353 6.019 1.00 73.06 682 VAL A O 1
ATOM 5445 N N . PRO A 1 683 ? -24.905 9.399 4.183 1.00 66.38 683 PRO A N 1
ATOM 5446 C CA . PRO A 1 683 ? -23.779 9.466 3.256 1.00 66.38 683 PRO A CA 1
ATOM 5447 C C . PRO A 1 683 ? -22.959 10.743 3.472 1.00 66.38 683 PRO A C 1
ATOM 5449 O O . PRO A 1 683 ? -23.490 11.858 3.372 1.00 66.38 683 PRO A O 1
ATOM 5452 N N . PHE A 1 684 ? -21.647 10.613 3.685 1.00 63.38 684 PHE A N 1
ATOM 5453 C CA . PHE A 1 684 ? -20.762 11.768 3.576 1.00 63.38 684 PHE A CA 1
ATOM 5454 C C . PHE A 1 684 ? -20.621 12.133 2.105 1.00 63.38 684 PHE A C 1
ATOM 5456 O O . PHE A 1 684 ? -19.859 11.525 1.363 1.00 63.38 684 PHE A O 1
ATOM 5463 N N . VAL A 1 685 ? -21.345 13.165 1.686 1.00 62.72 685 VAL A N 1
ATOM 5464 C CA . VAL A 1 685 ? -21.008 13.900 0.466 1.00 62.72 685 VAL A CA 1
ATOM 5465 C C . VAL A 1 685 ? -20.016 14.991 0.874 1.00 62.72 685 VAL A C 1
ATOM 5467 O O . VAL A 1 685 ? -20.455 15.928 1.564 1.00 62.72 685 VAL A O 1
ATOM 5470 N N . PRO A 1 686 ? -18.726 14.905 0.482 1.00 56.28 686 PRO A N 1
ATOM 5471 C CA . PRO A 1 686 ? -17.742 15.955 0.722 1.00 56.28 686 PRO A CA 1
ATOM 5472 C C . PRO A 1 686 ? -18.267 17.333 0.301 1.00 56.28 686 PRO A C 1
ATOM 5474 O O . PRO A 1 686 ? -19.055 17.425 -0.650 1.00 56.28 686 PRO A O 1
ATOM 5477 N N . PRO A 1 687 ? -17.830 18.432 0.941 1.00 52.69 687 PRO A N 1
ATOM 5478 C CA . PRO A 1 687 ? -17.989 19.752 0.354 1.00 52.69 687 PRO A CA 1
ATOM 5479 C C . PRO A 1 687 ? -17.415 19.717 -1.065 1.00 52.69 687 PRO A C 1
ATOM 5481 O O . PRO A 1 687 ? -16.238 19.404 -1.251 1.00 52.69 687 PRO A O 1
ATOM 5484 N N . LYS A 1 688 ? -18.229 20.042 -2.079 1.00 40.50 688 LYS A N 1
ATOM 5485 C CA . LYS A 1 688 ? -17.676 20.336 -3.404 1.00 40.50 688 LYS A CA 1
ATOM 5486 C C . LYS A 1 688 ? -16.663 21.459 -3.207 1.00 40.50 688 LYS A C 1
ATOM 5488 O O . LYS A 1 688 ? -17.028 22.508 -2.676 1.00 40.50 688 LYS A O 1
ATOM 5493 N N . TYR A 1 689 ? -15.416 21.244 -3.620 1.00 31.30 689 TYR A N 1
ATOM 5494 C CA . TYR A 1 689 ? -14.431 22.318 -3.689 1.00 31.30 689 TYR A CA 1
ATOM 5495 C C . TYR A 1 689 ? -14.921 23.325 -4.730 1.00 31.30 689 TYR A C 1
ATOM 5497 O O . TYR A 1 689 ? -14.699 23.158 -5.928 1.00 31.30 689 TYR A O 1
ATOM 5505 N N . VAL A 1 690 ? -15.630 24.356 -4.267 1.00 25.75 690 VAL A N 1
ATOM 5506 C CA . VAL A 1 690 ? -16.033 25.487 -5.099 1.00 25.75 690 VAL A CA 1
ATOM 5507 C C . VAL A 1 690 ? -14.774 26.292 -5.387 1.00 25.75 690 VAL A C 1
ATOM 5509 O O . VAL A 1 690 ? -14.449 27.257 -4.697 1.00 25.75 690 VAL A O 1
ATOM 5512 N N . ARG A 1 691 ? -14.058 25.891 -6.443 1.00 28.47 691 ARG A N 1
ATOM 5513 C CA . ARG A 1 691 ? -13.334 26.872 -7.245 1.00 28.47 691 ARG A CA 1
ATOM 5514 C C . ARG A 1 691 ? -14.367 27.903 -7.682 1.00 28.47 691 ARG A C 1
ATOM 5516 O O . ARG A 1 691 ? -15.409 27.541 -8.223 1.00 28.47 691 ARG A O 1
ATOM 5523 N N . GLN A 1 692 ? -14.100 29.170 -7.393 1.00 23.84 692 GLN A N 1
ATOM 5524 C CA . GLN A 1 692 ? -14.909 30.270 -7.896 1.00 23.84 692 GLN A CA 1
ATOM 5525 C C . GLN A 1 692 ? -14.600 30.423 -9.388 1.00 23.84 692 GLN A C 1
ATOM 5527 O O . GLN A 1 692 ? -13.690 31.149 -9.773 1.00 23.84 692 GLN A O 1
ATOM 5532 N N . GLU A 1 693 ? -15.310 29.661 -10.217 1.00 24.66 693 GLU A N 1
ATOM 5533 C CA . GLU A 1 693 ? -15.262 29.799 -11.670 1.00 24.66 693 GLU A CA 1
ATOM 5534 C C . GLU A 1 693 ? -16.083 31.029 -12.064 1.00 24.66 693 GLU A C 1
ATOM 5536 O O . GLU A 1 693 ? -17.304 31.057 -11.899 1.00 24.66 693 GLU A O 1
ATOM 5541 N N . THR A 1 694 ? -15.408 32.073 -12.544 1.00 25.55 694 THR A N 1
ATOM 5542 C CA . THR A 1 694 ? -16.064 33.250 -13.116 1.00 25.55 694 THR A CA 1
ATOM 5543 C C . THR A 1 694 ? -16.634 32.933 -14.507 1.00 25.55 694 THR A C 1
ATOM 5545 O O . THR A 1 694 ? -16.002 32.202 -15.276 1.00 25.55 694 THR A O 1
ATOM 5548 N N . PRO A 1 695 ? -17.829 33.458 -14.844 1.00 28.44 695 PRO A N 1
ATOM 5549 C CA . PRO A 1 695 ? -18.465 33.256 -16.146 1.00 28.44 695 PRO A CA 1
ATOM 5550 C C . PRO A 1 695 ? -17.723 33.968 -17.286 1.00 28.44 695 PRO A C 1
ATOM 5552 O O . PRO A 1 695 ? -16.780 34.732 -17.065 1.00 28.44 695 PRO A O 1
ATOM 5555 N N . VAL A 1 696 ? -18.121 33.641 -18.521 1.00 26.55 696 VAL A N 1
ATOM 5556 C CA . VAL A 1 696 ? -17.404 33.996 -19.751 1.00 26.55 696 VAL A CA 1
ATOM 5557 C C . VAL A 1 696 ? -18.356 34.158 -20.935 1.00 26.55 696 VAL A C 1
ATOM 5559 O O . VAL A 1 696 ? -18.835 33.162 -21.481 1.00 26.55 696 VAL A O 1
ATOM 5562 N N . GLU A 1 697 ? -18.490 35.375 -21.454 1.00 29.28 697 GLU A N 1
ATOM 5563 C CA . GLU A 1 697 ? -18.986 35.587 -22.820 1.00 29.28 697 GLU A CA 1
ATOM 5564 C C . GLU A 1 697 ? -17.868 35.584 -23.884 1.00 29.28 697 GLU A C 1
ATOM 5566 O O . GLU A 1 697 ? -16.706 35.896 -23.626 1.00 29.28 697 GLU A O 1
ATOM 5571 N N . HIS A 1 698 ? -18.215 35.180 -25.111 1.00 32.81 698 HIS A N 1
ATOM 5572 C CA . HIS A 1 698 ? -17.276 35.060 -26.233 1.00 32.81 698 HIS A CA 1
ATOM 5573 C C . HIS A 1 698 ? -17.224 36.349 -27.071 1.00 32.81 698 HIS A C 1
ATOM 5575 O O . HIS A 1 698 ? -18.219 36.717 -27.695 1.00 32.81 698 HIS A O 1
ATOM 5581 N N . ALA A 1 699 ? -16.041 36.952 -27.226 1.00 27.39 699 ALA A N 1
ATOM 5582 C CA . ALA A 1 699 ? -15.797 38.021 -28.200 1.00 27.39 699 ALA A CA 1
ATOM 5583 C C . ALA A 1 699 ? -14.882 37.532 -29.339 1.00 27.39 699 ALA A C 1
ATOM 5585 O O . ALA A 1 699 ? -13.735 37.150 -29.115 1.00 27.39 699 ALA A O 1
ATOM 5586 N N . ARG A 1 700 ? -15.389 37.531 -30.580 1.00 29.48 700 ARG A N 1
ATOM 5587 C CA . ARG A 1 700 ? -14.613 37.157 -31.777 1.00 29.48 700 ARG A CA 1
ATOM 5588 C C . ARG A 1 700 ? -13.758 38.325 -32.267 1.00 29.48 700 ARG A C 1
ATOM 5590 O O . ARG A 1 700 ? -14.212 39.464 -32.283 1.00 29.48 700 ARG A O 1
ATOM 5597 N N . THR A 1 701 ? -12.566 38.027 -32.776 1.00 25.67 701 THR A N 1
ATOM 5598 C CA . THR A 1 701 ? -11.776 38.965 -33.582 1.00 25.67 701 THR A CA 1
ATOM 5599 C C . THR A 1 701 ? -12.506 39.326 -34.879 1.00 25.67 701 THR A C 1
ATOM 5601 O O . THR A 1 701 ? -12.907 38.448 -35.643 1.00 25.67 701 THR A O 1
ATOM 5604 N N . THR A 1 702 ? -12.627 40.623 -35.173 1.00 26.72 702 THR A N 1
ATOM 5605 C CA . THR A 1 702 ? -13.134 41.129 -36.459 1.00 26.72 702 THR A CA 1
ATOM 5606 C C . THR A 1 702 ? -12.220 42.217 -37.007 1.00 26.72 702 THR A C 1
ATOM 5608 O O . THR A 1 702 ? -12.164 43.320 -36.466 1.00 26.72 702 THR A O 1
ATOM 5611 N N . GLY A 1 703 ? -11.526 41.918 -38.105 1.00 22.45 703 GLY A N 1
ATOM 5612 C CA . GLY A 1 703 ? -10.700 42.874 -38.839 1.00 22.45 703 GLY A CA 1
ATOM 5613 C C . GLY A 1 703 ? -11.220 43.113 -40.254 1.00 22.45 703 GLY A C 1
ATOM 5614 O O . GLY A 1 703 ? -10.621 42.604 -41.194 1.00 22.45 703 GLY A O 1
ATOM 5615 N N . ALA A 1 704 ? -12.313 43.873 -40.410 1.00 21.89 704 ALA A N 1
ATOM 5616 C CA . ALA A 1 704 ? -12.702 44.485 -41.688 1.00 21.89 704 ALA A CA 1
ATOM 5617 C C . ALA A 1 704 ? -13.748 45.614 -41.524 1.00 21.89 704 ALA A C 1
ATOM 5619 O O . ALA A 1 704 ? -14.855 45.367 -41.065 1.00 21.89 704 ALA A O 1
ATOM 5620 N N . LEU A 1 705 ? -13.386 46.807 -42.012 1.00 22.70 705 LEU A N 1
ATOM 5621 C CA . LEU A 1 705 ? -14.240 47.836 -42.640 1.00 22.70 705 LEU A CA 1
ATOM 5622 C C . LEU A 1 705 ? -15.398 48.538 -41.870 1.00 22.70 705 LEU A C 1
ATOM 5624 O O . LEU A 1 705 ? -16.501 48.032 -41.720 1.00 22.70 705 LEU A O 1
ATOM 5628 N N . ASP A 1 706 ? -15.137 49.833 -41.636 1.00 23.08 706 ASP A N 1
ATOM 5629 C CA . ASP A 1 706 ? -15.965 51.001 -42.014 1.00 23.08 706 ASP A CA 1
ATOM 5630 C C . ASP A 1 706 ? -17.096 51.583 -41.112 1.00 23.08 706 ASP A C 1
ATOM 5632 O O . ASP A 1 706 ? -18.281 51.339 -41.294 1.00 23.08 706 ASP A O 1
ATOM 5636 N N . VAL A 1 707 ? -16.683 52.574 -40.296 1.00 23.97 707 VAL A N 1
ATOM 5637 C CA . VAL A 1 707 ? -17.093 54.006 -40.406 1.00 23.97 707 VAL A CA 1
ATOM 5638 C C . VAL A 1 707 ? -18.489 54.490 -39.917 1.00 23.97 707 VAL A C 1
ATOM 5640 O O . VAL A 1 707 ? -19.536 54.049 -40.369 1.00 23.97 707 VAL A O 1
ATOM 5643 N N . ARG A 1 708 ? -18.448 55.609 -39.148 1.00 23.19 708 ARG A N 1
ATOM 5644 C CA . ARG A 1 708 ? -19.537 56.529 -38.678 1.00 23.19 708 ARG A CA 1
ATOM 5645 C C . ARG A 1 708 ? -20.447 56.010 -37.533 1.00 23.19 708 ARG A C 1
ATOM 5647 O O . ARG A 1 708 ? -20.846 54.863 -37.540 1.00 23.19 708 ARG A O 1
ATOM 5654 N N . ALA A 1 709 ? -20.860 56.829 -36.546 1.00 25.19 709 ALA A N 1
ATOM 5655 C CA . ALA A 1 709 ? -20.436 58.196 -36.183 1.00 25.19 709 ALA A CA 1
ATOM 5656 C C . ALA A 1 709 ? -20.805 58.624 -34.733 1.00 25.19 709 ALA A C 1
ATOM 5658 O O . ALA A 1 709 ? -21.853 58.266 -34.220 1.00 25.19 709 ALA A O 1
ATOM 5659 N N . ARG A 1 710 ? -19.955 59.502 -34.169 1.00 25.34 710 ARG A N 1
ATOM 5660 C CA . ARG A 1 710 ? -20.186 60.597 -33.185 1.00 25.34 710 ARG A CA 1
ATOM 5661 C C . ARG A 1 710 ? -21.131 60.414 -31.970 1.00 25.34 710 ARG A C 1
ATOM 5663 O O . ARG A 1 710 ? -22.348 60.503 -32.073 1.00 25.34 710 ARG A O 1
ATOM 5670 N N . VAL A 1 711 ? -20.482 60.426 -30.801 1.00 26.84 711 VAL A N 1
ATOM 5671 C CA . VAL A 1 711 ? -20.968 60.733 -29.435 1.00 26.84 711 VAL A CA 1
ATOM 5672 C C . VAL A 1 711 ? -21.695 62.091 -29.325 1.00 26.84 711 VAL A C 1
ATOM 5674 O O . VAL A 1 711 ? -21.247 63.069 -29.931 1.00 26.84 711 VAL A O 1
ATOM 5677 N N . PRO A 1 712 ? -22.798 62.159 -28.550 1.00 27.80 712 PRO A N 1
ATOM 5678 C CA . PRO A 1 712 ? -22.899 63.042 -27.360 1.00 27.80 712 PRO A CA 1
ATOM 5679 C C . PRO A 1 712 ? -23.618 62.364 -26.152 1.00 27.80 712 PRO A C 1
ATOM 5681 O O . PRO A 1 712 ? -24.408 61.453 -26.368 1.00 27.80 712 PRO A O 1
ATOM 5684 N N . THR A 1 713 ? -23.465 62.725 -24.864 1.00 23.58 713 THR A N 1
ATOM 5685 C CA . THR A 1 713 ? -22.541 63.644 -24.145 1.00 23.58 713 THR A CA 1
ATOM 5686 C C . THR A 1 713 ? -22.567 63.379 -22.620 1.00 23.58 713 THR A C 1
ATOM 5688 O O . THR A 1 713 ? -23.610 63.578 -22.010 1.00 23.58 713 THR A O 1
ATOM 5691 N N . ASN A 1 714 ? -21.393 63.111 -22.030 1.00 26.11 714 ASN A N 1
ATOM 5692 C CA . ASN A 1 714 ? -20.924 63.477 -20.671 1.00 26.11 714 ASN A CA 1
ATOM 5693 C C . ASN A 1 714 ? -21.625 62.976 -19.361 1.00 26.11 714 ASN A C 1
ATOM 5695 O O . ASN A 1 714 ? -22.742 62.473 -19.407 1.00 26.11 714 ASN A O 1
ATOM 5699 N N . PRO A 1 715 ? -20.908 63.018 -18.201 1.00 35.25 715 PRO A N 1
ATOM 5700 C CA . PRO A 1 715 ? -21.079 62.087 -17.058 1.00 35.25 715 PRO A CA 1
ATOM 5701 C C . PRO A 1 715 ? -21.441 62.851 -15.737 1.00 35.25 715 PRO A C 1
ATOM 5703 O O . PRO A 1 715 ? -21.878 63.998 -15.871 1.00 35.25 715 PRO A O 1
ATOM 5706 N N . PRO A 1 716 ? -21.229 62.353 -14.483 1.00 36.78 716 PRO A N 1
ATOM 5707 C CA . PRO A 1 716 ? -20.698 61.050 -14.018 1.00 36.78 716 PRO A CA 1
ATOM 5708 C C . PRO A 1 716 ? -21.458 60.361 -12.853 1.00 36.78 716 PRO A C 1
ATOM 5710 O O . PRO A 1 716 ? -22.359 60.942 -12.262 1.00 36.78 716 PRO A O 1
ATOM 5713 N N . ASP A 1 717 ? -21.070 59.119 -12.510 1.00 24.56 717 ASP A N 1
ATOM 5714 C CA . ASP A 1 717 ? -20.413 58.799 -11.218 1.00 24.56 717 ASP A CA 1
ATOM 5715 C C . ASP A 1 717 ? -19.994 57.311 -11.083 1.00 24.56 717 ASP A C 1
ATOM 5717 O O . ASP A 1 717 ? -20.633 56.421 -11.634 1.00 24.56 717 ASP A O 1
ATOM 5721 N N . ASN A 1 718 ? -18.912 57.071 -10.323 1.00 27.25 718 ASN A N 1
ATOM 5722 C CA . ASN A 1 718 ? -18.376 55.784 -9.817 1.00 27.25 718 ASN A CA 1
ATOM 5723 C C . ASN A 1 718 ? -18.079 54.616 -10.816 1.00 27.25 718 ASN A C 1
ATOM 5725 O O . ASN A 1 718 ? -18.981 53.853 -11.163 1.00 27.25 718 ASN A O 1
ATOM 5729 N N . PRO A 1 719 ? -16.801 54.368 -11.192 1.00 25.48 719 PRO A N 1
ATOM 5730 C CA . PRO A 1 719 ? -16.420 53.332 -12.160 1.00 25.48 719 PRO A CA 1
ATOM 5731 C C . PRO A 1 719 ? -15.660 52.121 -11.562 1.00 25.48 719 PRO A C 1
ATOM 5733 O O . PRO A 1 719 ? -14.468 51.960 -11.807 1.00 25.48 719 PRO A O 1
ATOM 5736 N N . PHE A 1 720 ? -16.341 51.213 -10.850 1.00 23.92 720 PHE A N 1
ATOM 5737 C CA . PHE A 1 720 ? -15.807 49.865 -10.557 1.00 23.92 720 PHE A CA 1
ATOM 5738 C C . PHE A 1 720 ? -16.877 48.771 -10.706 1.00 23.92 720 PHE A C 1
ATOM 5740 O O . PHE A 1 720 ? -17.475 48.302 -9.740 1.00 23.92 720 PHE A O 1
ATOM 5747 N N . SER A 1 721 ? -17.092 48.353 -11.954 1.00 25.00 721 SER A N 1
ATOM 5748 C CA . SER A 1 721 ? -17.785 47.111 -12.325 1.00 25.00 721 SER A CA 1
ATOM 5749 C C . SER A 1 721 ? -16.853 46.250 -13.192 1.00 25.00 721 SER A C 1
ATOM 5751 O O . SER A 1 721 ? -15.859 46.755 -13.715 1.00 25.00 721 SER A O 1
ATOM 5753 N N . ALA A 1 722 ? -17.111 44.942 -13.252 1.00 28.62 722 ALA A N 1
ATOM 5754 C CA . ALA A 1 722 ? -16.190 43.949 -13.814 1.00 28.62 722 ALA A CA 1
ATOM 5755 C C . ALA A 1 722 ? -15.975 44.077 -15.337 1.00 28.62 722 ALA A C 1
ATOM 5757 O O . ALA A 1 722 ? -16.723 44.763 -16.035 1.00 28.62 722 ALA A O 1
ATOM 5758 N N . PRO A 1 723 ? -14.996 43.326 -15.864 1.00 27.23 723 PRO A N 1
ATOM 5759 C CA . PRO A 1 723 ? -15.389 42.369 -16.897 1.00 27.23 723 PRO A CA 1
ATOM 5760 C C . PRO A 1 723 ? -14.936 40.924 -16.625 1.00 27.23 723 PRO A C 1
ATOM 5762 O O . PRO A 1 723 ? -13.978 40.650 -15.902 1.00 27.23 723 PRO A O 1
ATOM 5765 N N . GLU A 1 724 ? -15.653 40.011 -17.272 1.00 26.45 724 GLU A N 1
ATOM 5766 C CA . GLU A 1 724 ? -15.292 38.616 -17.561 1.00 26.45 724 GLU A CA 1
ATOM 5767 C C . GLU A 1 724 ? -14.106 38.605 -18.590 1.00 26.45 724 GLU A C 1
ATOM 5769 O O . GLU A 1 724 ? -13.651 39.670 -19.000 1.00 26.45 724 GLU A O 1
ATOM 5774 N N . ALA A 1 725 ? -13.478 37.526 -19.082 1.00 26.19 725 ALA A N 1
ATOM 5775 C CA . ALA A 1 725 ? -13.988 36.223 -19.517 1.00 26.19 725 ALA A CA 1
ATOM 5776 C C . ALA A 1 725 ? -12.814 35.338 -20.065 1.00 26.19 725 ALA A C 1
ATOM 5778 O O . ALA A 1 725 ? -11.998 35.881 -20.804 1.00 26.19 725 ALA A O 1
ATOM 5779 N N . PHE A 1 726 ? -12.733 34.007 -19.825 1.00 22.08 726 PHE A N 1
ATOM 5780 C CA . PHE A 1 726 ? -12.089 33.044 -20.774 1.00 22.08 726 PHE A CA 1
ATOM 5781 C C . PHE A 1 726 ? -12.579 31.557 -20.707 1.00 22.08 726 PHE A C 1
ATOM 5783 O O . PHE A 1 726 ? -12.286 30.820 -19.769 1.00 22.08 726 PHE A O 1
ATOM 5790 N N . GLN A 1 727 ? -13.292 31.114 -21.754 1.00 29.27 727 GLN A N 1
ATOM 5791 C CA . GLN A 1 727 ? -13.751 29.758 -22.174 1.00 29.27 727 GLN A CA 1
ATOM 5792 C C . GLN A 1 727 ? -13.809 29.803 -23.731 1.00 29.27 727 GLN A C 1
ATOM 5794 O O . GLN A 1 727 ? -13.728 30.898 -24.284 1.00 29.27 727 GLN A O 1
ATOM 5799 N N . TYR A 1 728 ? -13.954 28.755 -24.554 1.00 27.66 728 TYR A N 1
ATOM 5800 C CA . TYR A 1 728 ? -14.151 27.291 -24.424 1.00 27.66 728 TYR A CA 1
ATOM 5801 C C . TYR A 1 728 ? -13.501 26.630 -25.685 1.00 27.66 728 TYR A C 1
ATOM 5803 O O . TYR A 1 728 ? -12.816 27.335 -26.420 1.00 27.66 728 TYR A O 1
ATOM 5811 N N . ALA A 1 729 ? -13.599 25.354 -26.095 1.00 29.53 729 ALA A N 1
ATOM 5812 C CA . ALA A 1 729 ? -14.208 24.071 -25.679 1.00 29.53 729 ALA A CA 1
ATOM 5813 C C . ALA A 1 729 ? -13.330 22.949 -26.329 1.00 29.53 729 ALA A C 1
ATOM 5815 O O . ALA A 1 729 ? -12.595 23.225 -27.272 1.00 29.53 729 ALA A O 1
ATOM 5816 N N . ARG A 1 730 ? -13.181 21.714 -25.821 1.00 26.88 730 ARG A N 1
ATOM 5817 C CA . ARG A 1 730 ? -14.114 20.559 -25.766 1.00 26.88 730 ARG A CA 1
ATOM 5818 C C . ARG A 1 730 ? -14.774 20.182 -27.109 1.00 26.88 730 ARG A C 1
ATOM 5820 O O . ARG A 1 730 ? -15.578 20.934 -27.639 1.00 26.88 730 ARG A O 1
ATOM 5827 N N . VAL A 1 731 ? -14.561 18.937 -27.551 1.00 23.14 731 VAL A N 1
ATOM 5828 C CA . VAL A 1 731 ? -15.434 18.226 -28.506 1.00 23.14 731 VAL A CA 1
ATOM 5829 C C . VAL A 1 731 ? -15.820 16.871 -27.907 1.00 23.14 731 VAL A C 1
ATOM 5831 O O . VAL A 1 731 ? -14.969 16.137 -27.410 1.00 23.14 731 VAL A O 1
ATOM 5834 N N . ARG A 1 732 ? -17.116 16.556 -27.943 1.00 25.44 732 ARG A N 1
ATOM 5835 C CA . ARG A 1 732 ? -17.706 15.220 -27.776 1.00 25.44 732 ARG A CA 1
ATOM 5836 C C . ARG A 1 732 ? -18.985 15.234 -28.612 1.00 25.44 732 ARG A C 1
ATOM 5838 O O . ARG A 1 732 ? -19.726 16.206 -28.514 1.00 25.44 732 ARG A O 1
ATOM 5845 N N . ALA A 1 733 ? -19.217 14.199 -29.408 1.00 26.25 733 ALA A N 1
ATOM 5846 C CA . ALA A 1 733 ? -20.469 13.989 -30.128 1.00 26.25 733 ALA A CA 1
ATOM 5847 C C . ALA A 1 733 ? -21.118 12.682 -29.651 1.00 26.25 733 ALA A C 1
ATOM 5849 O O . ALA A 1 733 ? -20.455 11.847 -29.029 1.00 26.25 733 ALA A O 1
ATOM 5850 N N . GLU A 1 734 ? -22.414 12.556 -29.896 1.00 27.23 734 GLU A N 1
ATOM 5851 C CA . GLU A 1 734 ? -23.287 11.488 -29.402 1.00 27.23 734 GLU A CA 1
ATOM 5852 C C . GLU A 1 734 ? -23.703 10.558 -30.549 1.00 27.23 734 GLU A C 1
ATOM 5854 O O . GLU A 1 734 ? -23.623 10.947 -31.712 1.00 27.23 734 GLU A O 1
ATOM 5859 N N . LEU A 1 735 ? -24.189 9.361 -30.210 1.00 25.39 735 LEU A N 1
ATOM 5860 C CA . LEU A 1 735 ? -2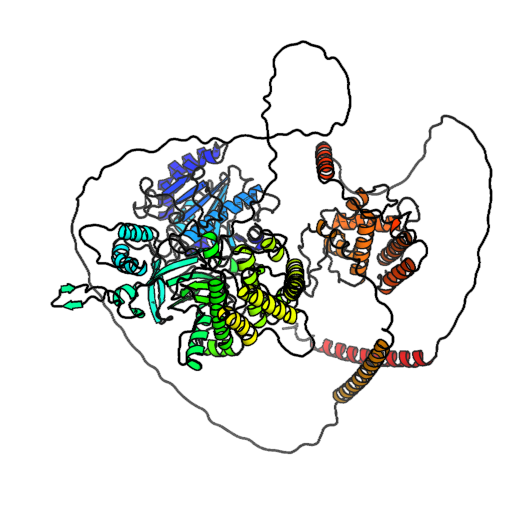5.198 8.614 -30.970 1.00 25.39 735 LEU A CA 1
ATOM 5861 C C . LEU A 1 735 ? -25.873 7.593 -30.030 1.00 25.39 735 LEU A C 1
ATOM 5863 O O . LEU A 1 735 ? -25.297 7.222 -29.005 1.00 25.39 735 LEU A O 1
ATOM 5867 N N . GLU A 1 736 ? -27.111 7.209 -30.342 1.00 26.69 736 GLU A N 1
ATOM 5868 C CA . GLU A 1 736 ? -28.014 6.439 -29.464 1.00 26.69 736 GLU A CA 1
ATOM 5869 C C . GLU A 1 736 ? -28.069 4.926 -29.787 1.00 26.69 736 GLU A C 1
ATOM 5871 O O . GLU A 1 736 ? -27.615 4.517 -30.857 1.00 26.69 736 GLU A O 1
ATOM 5876 N N . PRO A 1 737 ? -28.596 4.080 -28.872 1.00 43.41 737 PRO A N 1
ATOM 5877 C CA . PRO A 1 737 ? -28.610 2.621 -29.019 1.00 43.41 737 PRO A CA 1
ATOM 5878 C C . PRO A 1 737 ? -29.900 2.067 -29.652 1.00 43.41 737 PRO A C 1
ATOM 5880 O O . PRO A 1 737 ? -30.987 2.576 -29.385 1.00 43.41 737 PRO A O 1
ATOM 5883 N N . ASN A 1 738 ? -29.790 0.961 -30.399 1.00 24.34 738 ASN A N 1
ATOM 5884 C CA . ASN A 1 738 ? -30.877 0.008 -30.669 1.00 24.34 738 ASN A CA 1
ATOM 5885 C C . ASN A 1 738 ? -30.337 -1.319 -31.245 1.00 24.34 738 ASN A C 1
ATOM 5887 O O . ASN A 1 738 ? -29.153 -1.412 -31.557 1.00 24.34 738 ASN A O 1
ATOM 5891 N N . ASP A 1 739 ? -31.253 -2.284 -31.380 1.00 24.70 739 ASP A N 1
ATOM 5892 C CA . ASP A 1 739 ? -31.145 -3.630 -31.973 1.00 24.70 739 ASP A CA 1
ATOM 5893 C C . ASP A 1 739 ? -30.275 -4.656 -31.188 1.00 24.70 739 ASP A C 1
ATOM 5895 O O . ASP A 1 739 ? -29.151 -4.341 -30.812 1.00 24.70 739 ASP A O 1
ATOM 5899 N N . VAL A 1 740 ? -30.679 -5.875 -30.767 1.00 23.20 740 VAL A N 1
ATOM 5900 C CA . VAL A 1 740 ? -31.784 -6.854 -31.024 1.00 23.20 740 VAL A CA 1
ATOM 5901 C C . VAL A 1 740 ? -31.282 -8.101 -31.776 1.00 23.20 740 VAL A C 1
ATOM 5903 O O . VAL A 1 740 ? -31.222 -8.064 -32.996 1.00 23.20 740 VAL A O 1
ATOM 5906 N N . TYR A 1 741 ? -31.052 -9.192 -31.014 1.00 24.19 741 TYR A N 1
ATOM 5907 C CA . TYR A 1 741 ? -30.958 -10.619 -31.426 1.00 24.19 741 TYR A CA 1
ATOM 5908 C C . TYR A 1 741 ? -29.876 -10.969 -32.494 1.00 24.19 741 TYR A C 1
ATOM 5910 O O . TYR A 1 741 ? -29.346 -10.094 -33.165 1.00 24.19 741 TYR A O 1
ATOM 5918 N N . ASP A 1 742 ? -29.378 -12.202 -32.637 1.00 22.31 742 ASP A N 1
ATOM 5919 C CA . ASP A 1 742 ? -29.914 -13.537 -32.306 1.00 22.31 742 ASP A CA 1
ATOM 5920 C C . ASP A 1 742 ? -28.845 -14.493 -31.716 1.00 22.31 742 ASP A C 1
ATOM 5922 O O . ASP A 1 742 ? -27.654 -14.176 -31.691 1.00 22.31 742 ASP A O 1
ATOM 5926 N N . ASP A 1 743 ? -29.287 -15.671 -31.259 1.00 28.05 743 ASP A N 1
ATOM 5927 C CA . ASP A 1 743 ? -28.439 -16.853 -31.016 1.00 28.05 743 ASP A CA 1
ATOM 5928 C C . ASP A 1 743 ? -28.094 -17.566 -32.346 1.00 28.05 743 ASP A C 1
ATOM 5930 O O . ASP A 1 743 ? -28.917 -17.551 -33.258 1.00 28.05 743 ASP A O 1
ATOM 5934 N N . ASP A 1 744 ? -26.955 -18.275 -32.439 1.00 23.58 744 ASP A N 1
ATOM 5935 C CA . ASP A 1 744 ? -26.863 -19.523 -33.232 1.00 23.58 744 ASP A CA 1
ATOM 5936 C C . ASP A 1 744 ? -25.581 -20.353 -32.941 1.00 23.58 744 ASP A C 1
ATOM 5938 O O . ASP A 1 744 ? -24.469 -19.830 -32.945 1.00 23.58 744 ASP A O 1
ATOM 5942 N N . PHE A 1 745 ? -25.800 -21.649 -32.673 1.00 22.27 745 PHE A N 1
ATOM 5943 C CA . PHE A 1 745 ? -25.074 -22.895 -33.030 1.00 22.27 745 PHE A CA 1
ATOM 5944 C C . PHE A 1 745 ? -23.576 -22.923 -33.462 1.00 22.27 745 PHE A C 1
ATOM 5946 O O . PHE A 1 745 ? -23.099 -22.039 -34.162 1.00 22.27 745 PHE A O 1
ATOM 5953 N N . ASP A 1 746 ? -22.813 -24.029 -33.319 1.00 24.00 746 ASP A N 1
ATOM 5954 C CA . ASP A 1 746 ? -22.775 -25.201 -32.397 1.00 24.00 746 ASP A CA 1
ATOM 5955 C C . ASP A 1 746 ? -21.558 -26.112 -32.776 1.00 24.00 746 ASP A C 1
ATOM 5957 O O . 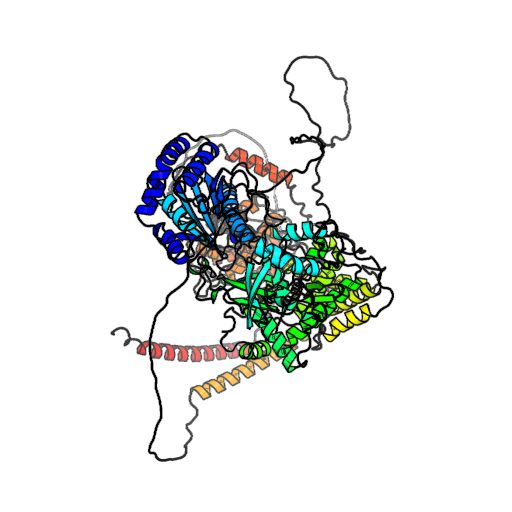ASP A 1 746 ? -20.813 -25.802 -33.704 1.00 24.00 746 ASP A O 1
ATOM 5961 N N . GLU A 1 747 ? -21.387 -27.252 -32.091 1.00 23.67 747 GLU A N 1
ATOM 5962 C CA . GLU A 1 747 ? -20.724 -28.515 -32.503 1.00 23.67 747 GLU A CA 1
ATOM 5963 C C . GLU A 1 747 ? -19.395 -28.508 -33.312 1.00 23.67 747 GLU A C 1
ATOM 5965 O O . GLU A 1 747 ? -19.398 -28.431 -34.539 1.00 23.67 747 GLU A O 1
ATOM 5970 N N . ALA A 1 748 ? -18.278 -28.860 -32.642 1.00 24.27 748 ALA A N 1
ATOM 5971 C CA . ALA A 1 748 ? -17.259 -29.846 -33.098 1.00 24.27 748 ALA A CA 1
ATOM 5972 C C . ALA A 1 748 ? -16.108 -29.966 -32.061 1.00 24.27 748 ALA A C 1
ATOM 5974 O O . ALA A 1 748 ? -15.089 -29.295 -32.159 1.00 24.27 748 ALA A O 1
ATOM 5975 N N . SER A 1 749 ? -16.232 -30.680 -30.940 1.00 23.23 749 SER A N 1
ATOM 5976 C CA . SER A 1 749 ? -16.343 -32.143 -30.790 1.00 23.23 749 SER A CA 1
ATOM 5977 C C . SER A 1 749 ? -15.152 -32.971 -31.324 1.00 23.23 749 SER A C 1
ATOM 5979 O O . SER A 1 749 ? -15.012 -33.190 -32.521 1.00 23.23 749 SER A O 1
ATOM 5981 N N . SER A 1 750 ? -14.399 -33.554 -30.376 1.00 23.00 750 SER A N 1
ATOM 5982 C CA . SER A 1 750 ? -13.692 -34.850 -30.457 1.00 23.00 750 SER A CA 1
ATOM 5983 C C . SER A 1 750 ? -12.526 -35.062 -31.447 1.00 23.00 750 SER A C 1
ATOM 5985 O O . SER A 1 750 ? -12.733 -35.225 -32.648 1.00 23.00 750 SER A O 1
ATOM 5987 N N . SER A 1 751 ? -11.329 -35.365 -30.905 1.00 23.20 751 SER A N 1
ATOM 5988 C CA . SER A 1 751 ? -10.717 -36.707 -31.083 1.00 23.20 751 SER A CA 1
ATOM 5989 C C . SER A 1 751 ? -9.460 -36.992 -30.232 1.00 23.20 751 SER A C 1
ATOM 5991 O O . SER A 1 751 ? -8.471 -36.284 -30.328 1.00 23.20 751 SER A O 1
ATOM 5993 N N . LEU A 1 752 ? -9.505 -38.127 -29.512 1.00 22.38 752 LEU A N 1
ATOM 5994 C CA . LEU A 1 752 ? -8.439 -39.133 -29.262 1.00 22.38 752 LEU A CA 1
ATOM 5995 C C . LEU A 1 752 ? -7.038 -38.667 -28.755 1.00 22.38 752 LEU A C 1
ATOM 5997 O O . LEU A 1 752 ? -6.301 -38.020 -29.482 1.00 22.38 752 LEU A O 1
ATOM 6001 N N . HIS A 1 753 ? -6.586 -38.957 -27.521 1.00 22.34 753 HIS A N 1
ATOM 6002 C CA . HIS A 1 753 ? -6.229 -40.244 -26.849 1.00 22.34 753 HIS A CA 1
ATOM 6003 C C . HIS A 1 753 ? -4.779 -40.779 -27.035 1.00 22.34 753 HIS A C 1
ATOM 6005 O O . HIS A 1 753 ? -4.311 -40.905 -28.159 1.00 22.34 753 HIS A O 1
ATOM 6011 N N . ARG A 1 754 ? -4.234 -41.325 -25.915 1.00 24.48 754 ARG A N 1
ATOM 6012 C CA . ARG A 1 754 ? -3.096 -42.283 -25.705 1.00 24.48 754 ARG A CA 1
ATOM 6013 C C . ARG A 1 754 ? -1.687 -41.693 -25.425 1.00 24.48 754 ARG A C 1
ATOM 6015 O O . ARG A 1 754 ? -1.228 -40.864 -26.190 1.00 24.48 754 ARG A O 1
ATOM 6022 N N . VAL A 1 755 ? -1.093 -41.941 -24.233 1.00 24.27 755 VAL A N 1
ATOM 6023 C CA . VAL A 1 755 ? -0.257 -43.107 -23.751 1.00 24.27 755 VAL A CA 1
ATOM 6024 C C . VAL A 1 755 ? 1.214 -42.980 -24.210 1.00 24.27 755 VAL A C 1
ATOM 6026 O O . VAL A 1 755 ? 1.421 -42.615 -25.359 1.00 24.27 755 VAL A O 1
ATOM 6029 N N . ALA A 1 756 ? 2.278 -43.256 -23.434 1.00 23.88 756 ALA A N 1
ATOM 6030 C CA . ALA A 1 756 ? 2.494 -43.837 -22.080 1.00 23.88 756 ALA A CA 1
ATOM 6031 C C . ALA A 1 756 ? 3.338 -42.857 -21.203 1.00 23.88 756 ALA A C 1
ATOM 6033 O O . ALA A 1 756 ? 3.708 -41.802 -21.709 1.00 23.88 756 ALA A O 1
ATOM 6034 N N . GLU A 1 757 ? 3.656 -43.003 -19.907 1.00 25.75 757 GLU A N 1
ATOM 6035 C CA . GLU A 1 757 ? 3.730 -44.110 -18.918 1.00 25.75 757 GLU A CA 1
ATOM 6036 C C . GLU A 1 757 ? 5.014 -44.996 -18.928 1.00 25.75 757 GLU A C 1
ATOM 6038 O O . GLU A 1 757 ? 5.462 -45.445 -19.978 1.00 25.75 757 GLU A O 1
ATOM 6043 N N . GLU A 1 758 ? 5.534 -45.257 -17.710 1.00 28.34 758 GLU A N 1
ATOM 6044 C CA . GLU A 1 758 ? 6.533 -46.265 -17.251 1.00 28.34 758 GLU A CA 1
ATOM 6045 C C . GLU A 1 758 ? 8.066 -45.993 -17.143 1.00 28.34 758 GLU A C 1
ATOM 6047 O O . GLU A 1 758 ? 8.685 -45.297 -17.941 1.00 28.34 758 GLU A O 1
ATOM 6052 N N . ALA A 1 759 ? 8.632 -46.673 -16.120 1.00 25.39 759 ALA A N 1
ATOM 6053 C CA . ALA A 1 759 ? 10.029 -46.963 -15.725 1.00 25.39 759 ALA A CA 1
ATOM 6054 C C . ALA A 1 759 ? 10.966 -45.788 -15.332 1.00 25.39 759 ALA A C 1
ATOM 6056 O O . ALA A 1 759 ? 11.240 -44.914 -16.144 1.00 25.39 759 ALA A O 1
ATOM 6057 N N . GLU A 1 760 ? 11.522 -45.634 -14.115 1.00 27.36 760 GLU A N 1
ATOM 6058 C CA . GLU A 1 760 ? 11.925 -46.489 -12.958 1.00 27.36 760 GLU A CA 1
ATOM 6059 C C . GLU A 1 760 ? 13.395 -46.976 -12.889 1.00 27.36 760 GLU A C 1
ATOM 6061 O O . GLU A 1 760 ? 14.049 -47.268 -13.886 1.00 27.36 760 GLU A O 1
ATOM 6066 N N . SER A 1 761 ? 13.833 -47.172 -11.632 1.00 26.31 761 SER A N 1
ATOM 6067 C CA . SER A 1 761 ? 15.062 -47.814 -11.121 1.00 26.31 761 SER A CA 1
ATOM 6068 C C . SER A 1 761 ? 16.376 -46.997 -11.142 1.00 26.31 761 SER A C 1
ATOM 6070 O O . SER A 1 761 ? 16.702 -46.337 -12.119 1.00 26.31 761 SER A O 1
ATOM 6072 N N . GLY A 1 762 ? 17.191 -47.012 -10.073 1.00 24.92 762 GLY A N 1
ATOM 6073 C CA . GLY A 1 762 ? 16.934 -47.550 -8.722 1.00 24.92 762 GLY A CA 1
ATOM 6074 C C . GLY A 1 762 ? 18.184 -47.679 -7.829 1.00 24.92 762 GLY A C 1
ATOM 6075 O O . GLY A 1 762 ? 19.296 -47.711 -8.344 1.00 24.92 762 GLY A O 1
ATOM 6076 N N . SER A 1 763 ? 17.979 -47.853 -6.507 1.00 26.36 763 SER A N 1
ATOM 6077 C CA . SER A 1 763 ? 18.981 -48.143 -5.436 1.00 26.36 763 SER A CA 1
ATOM 6078 C C . SER A 1 763 ? 20.115 -47.106 -5.233 1.00 26.36 763 SER A C 1
ATOM 6080 O O . SER A 1 763 ? 20.540 -46.454 -6.172 1.00 26.36 763 SER A O 1
ATOM 6082 N N . GLY A 1 764 ? 20.672 -46.848 -4.041 1.00 24.75 764 GLY A N 1
ATOM 6083 C CA . GLY A 1 764 ? 20.669 -47.534 -2.730 1.00 24.75 764 GLY A CA 1
ATOM 6084 C C . GLY A 1 764 ? 22.132 -47.668 -2.236 1.00 24.75 764 GLY A C 1
ATOM 6085 O O . GLY A 1 764 ? 23.026 -47.719 -3.071 1.00 24.75 764 GLY A O 1
ATOM 6086 N N . SER A 1 765 ? 22.497 -47.714 -0.949 1.00 27.05 765 SER A N 1
ATOM 6087 C CA . SER A 1 765 ? 21.758 -47.642 0.328 1.00 27.05 765 SER A CA 1
ATOM 6088 C C . SER A 1 765 ? 22.756 -47.560 1.512 1.00 27.05 765 SER A C 1
ATOM 6090 O O . SER A 1 765 ? 23.778 -48.231 1.439 1.00 27.05 765 SER A O 1
ATOM 6092 N N . GLU A 1 766 ? 22.403 -46.866 2.611 1.00 27.84 766 GLU A N 1
ATOM 6093 C CA . GLU A 1 766 ? 22.912 -47.069 4.005 1.00 27.84 766 GLU A CA 1
ATOM 6094 C C . GLU A 1 766 ? 24.433 -46.855 4.308 1.00 27.84 766 GLU A C 1
ATOM 6096 O O . GLU A 1 766 ? 25.278 -46.897 3.425 1.00 27.84 766 GLU A O 1
ATOM 6101 N N . GLY A 1 767 ? 24.886 -46.583 5.549 1.00 24.39 767 GLY A N 1
ATOM 6102 C CA . GLY A 1 767 ? 24.158 -46.178 6.766 1.00 24.39 767 GLY A CA 1
ATOM 6103 C C . GLY A 1 767 ? 24.975 -46.196 8.090 1.00 24.39 767 GLY A C 1
ATOM 6104 O O . GLY A 1 767 ? 25.910 -46.973 8.236 1.00 24.39 767 GLY A O 1
ATOM 6105 N N . VAL A 1 768 ? 24.496 -45.411 9.078 1.00 25.77 768 VAL A N 1
ATOM 6106 C CA . VAL A 1 768 ? 24.580 -45.614 10.560 1.00 25.77 768 VAL A CA 1
ATOM 6107 C C . VAL A 1 768 ? 25.832 -45.132 11.362 1.00 25.77 768 VAL A C 1
ATOM 6109 O O . VAL A 1 768 ? 26.959 -45.117 10.883 1.00 25.77 768 VAL A O 1
ATOM 6112 N N . SER A 1 769 ? 25.576 -44.676 12.607 1.00 28.05 769 SER A N 1
ATOM 6113 C CA . SER A 1 769 ? 26.484 -44.072 13.630 1.00 28.05 769 SER A CA 1
ATOM 6114 C C . SER A 1 769 ? 26.851 -45.071 14.774 1.00 28.05 769 SER A C 1
ATOM 6116 O O . SER A 1 769 ? 26.494 -46.239 14.613 1.00 28.05 769 SER A O 1
ATOM 6118 N N . PRO A 1 770 ? 27.543 -44.723 15.907 1.00 38.06 770 PRO A N 1
ATOM 6119 C CA . PRO A 1 770 ? 26.996 -43.902 17.025 1.00 38.06 770 PRO A CA 1
ATOM 6120 C C . PRO A 1 770 ? 28.047 -43.096 17.876 1.00 38.06 770 PRO A C 1
ATOM 6122 O O . PRO A 1 770 ? 29.143 -42.815 17.401 1.00 38.06 770 PRO A O 1
ATOM 6125 N N . ALA A 1 771 ? 27.680 -42.683 19.108 1.00 26.27 771 ALA A N 1
ATOM 6126 C CA . ALA A 1 771 ? 28.434 -41.857 20.094 1.00 26.27 771 ALA A CA 1
ATOM 6127 C C . ALA A 1 771 ? 29.208 -42.716 21.163 1.00 26.27 771 ALA A C 1
ATOM 6129 O O . ALA A 1 771 ? 29.405 -43.896 20.886 1.00 26.27 771 ALA A O 1
ATOM 6130 N N . MET A 1 772 ? 29.700 -42.297 22.359 1.00 26.88 772 MET A N 1
ATOM 6131 C CA . MET A 1 772 ? 29.548 -41.105 23.248 1.00 26.88 772 MET A CA 1
ATOM 6132 C C . MET A 1 772 ? 30.621 -41.105 24.401 1.00 26.88 772 MET A C 1
ATOM 6134 O O . MET A 1 772 ? 31.274 -42.130 24.561 1.00 26.88 772 MET A O 1
ATOM 6138 N N . GLU A 1 773 ? 30.722 -40.032 25.228 1.00 27.91 773 GLU A N 1
ATOM 6139 C CA . GLU A 1 773 ? 31.247 -39.978 26.646 1.00 27.91 773 GLU A CA 1
ATOM 6140 C C . GLU A 1 773 ? 32.728 -40.381 26.985 1.00 27.91 773 GLU A C 1
ATOM 6142 O O . GLU A 1 773 ? 33.418 -40.971 26.161 1.00 27.91 773 GLU A O 1
ATOM 6147 N N . GLU A 1 774 ? 33.313 -40.149 28.188 1.00 29.11 774 GLU A N 1
ATOM 6148 C CA . GLU A 1 774 ? 33.441 -38.928 29.044 1.00 29.11 774 GLU A CA 1
ATOM 6149 C C . GLU A 1 774 ? 34.564 -39.044 30.146 1.00 29.11 774 GLU A C 1
ATOM 6151 O O . GLU A 1 774 ? 34.702 -40.093 30.766 1.00 29.11 774 GLU A O 1
ATOM 6156 N N . VAL A 1 775 ? 35.275 -37.926 30.440 1.00 29.61 775 VAL A N 1
ATOM 6157 C CA . VAL A 1 775 ? 35.763 -37.398 31.771 1.00 29.61 775 VAL A CA 1
ATOM 6158 C C . VAL A 1 775 ? 36.802 -38.173 32.660 1.00 29.61 775 VAL A C 1
ATOM 6160 O O . VAL A 1 775 ? 36.995 -39.374 32.526 1.00 29.61 775 VAL A O 1
ATOM 6163 N N . VAL A 1 776 ? 37.474 -37.440 33.595 1.00 30.50 776 VAL A N 1
ATOM 6164 C CA . VAL A 1 776 ? 37.806 -37.773 35.033 1.00 30.50 776 VAL A CA 1
ATOM 6165 C C . VAL A 1 776 ? 39.245 -37.392 35.552 1.00 30.50 776 VAL A C 1
ATOM 6167 O O . VAL A 1 776 ? 40.181 -38.165 35.395 1.00 30.50 776 VAL A O 1
ATOM 6170 N N . ASN A 1 777 ? 39.345 -36.283 36.335 1.00 29.66 777 ASN A N 1
ATOM 6171 C CA . ASN A 1 777 ? 40.182 -36.039 37.566 1.00 29.66 777 ASN A CA 1
ATOM 6172 C C . ASN A 1 777 ? 41.747 -35.900 37.564 1.00 29.66 777 ASN A C 1
ATOM 6174 O O . ASN A 1 777 ? 42.388 -36.259 36.585 1.00 29.66 777 ASN A O 1
ATOM 6178 N N . SER A 1 778 ? 42.453 -35.384 38.616 1.00 30.83 778 SER A N 1
ATOM 6179 C CA . SER A 1 778 ? 42.107 -34.808 39.968 1.00 30.83 778 SER A CA 1
ATOM 6180 C C . SER A 1 778 ? 43.278 -34.052 40.692 1.00 30.83 778 SER A C 1
ATOM 6182 O O . SER A 1 778 ? 44.421 -34.150 40.254 1.00 30.83 778 SER A O 1
ATOM 6184 N N . HIS A 1 779 ? 42.975 -33.455 41.873 1.00 30.78 779 HIS A N 1
ATOM 6185 C CA . HIS A 1 779 ? 43.820 -32.860 42.959 1.00 30.78 779 HIS A CA 1
ATOM 6186 C C . HIS A 1 779 ? 44.263 -31.383 42.752 1.00 30.78 779 HIS A C 1
ATOM 6188 O O . HIS A 1 779 ? 44.689 -31.053 41.651 1.00 30.78 779 HIS A O 1
ATOM 6194 N N . SER A 1 780 ? 44.118 -30.389 43.659 1.00 29.09 780 SER A N 1
ATOM 6195 C CA . SER A 1 780 ? 43.966 -30.271 45.147 1.00 29.09 780 SER A CA 1
ATOM 6196 C C . SER A 1 780 ? 45.297 -30.307 45.940 1.00 29.09 780 SER A C 1
ATOM 6198 O O . SER A 1 780 ? 46.238 -30.946 45.475 1.00 29.09 780 SER A O 1
ATOM 6200 N N . ASP A 1 781 ? 45.517 -29.606 47.072 1.00 29.09 781 ASP A N 1
ATOM 6201 C CA . ASP A 1 781 ? 44.685 -28.764 47.989 1.00 29.09 781 ASP A CA 1
ATOM 6202 C C . ASP A 1 781 ? 45.350 -27.345 48.188 1.00 29.09 781 ASP A C 1
ATOM 6204 O O . ASP A 1 781 ? 46.050 -26.929 47.267 1.00 29.09 781 ASP A O 1
ATOM 6208 N N . GLU A 1 782 ? 45.231 -26.463 49.212 1.00 30.09 782 GLU A N 1
ATOM 6209 C CA . GLU A 1 782 ? 44.647 -26.432 50.585 1.00 30.09 782 GLU A CA 1
ATOM 6210 C C . GLU A 1 782 ? 44.161 -24.986 50.988 1.00 30.09 782 GLU A C 1
ATOM 6212 O O . GLU A 1 782 ? 43.368 -24.426 50.232 1.00 30.09 782 GLU A O 1
ATOM 6217 N N . ALA A 1 783 ? 44.546 -24.366 52.133 1.00 29.25 783 ALA A N 1
ATOM 6218 C CA . ALA A 1 783 ? 43.885 -23.158 52.715 1.00 29.25 783 ALA A CA 1
ATOM 6219 C C . ALA A 1 783 ? 44.792 -22.126 53.453 1.00 29.25 783 ALA A C 1
ATOM 6221 O O . ALA A 1 783 ? 45.856 -22.509 53.928 1.00 29.25 783 ALA A O 1
ATOM 6222 N N . ASP A 1 784 ? 44.331 -20.860 53.613 1.00 29.81 784 ASP A N 1
ATOM 6223 C CA . ASP A 1 784 ? 44.269 -20.107 54.906 1.00 29.81 784 ASP A CA 1
ATOM 6224 C C . ASP A 1 784 ? 43.435 -18.783 54.819 1.00 29.81 784 ASP A C 1
ATOM 6226 O O . ASP A 1 784 ? 43.070 -18.353 53.721 1.00 29.81 784 ASP A O 1
ATOM 6230 N N . GLU A 1 785 ? 43.101 -18.150 55.959 1.00 32.91 785 GLU A N 1
ATOM 6231 C CA . GLU A 1 785 ? 42.161 -17.000 56.101 1.00 32.91 785 GLU A CA 1
ATOM 6232 C C . GLU A 1 785 ? 42.804 -15.569 56.146 1.00 32.91 785 GLU A C 1
ATOM 6234 O O . GLU A 1 785 ? 44.030 -15.433 56.182 1.00 32.91 785 GLU A O 1
ATOM 6239 N N . PRO A 1 786 ? 42.019 -14.458 56.069 1.00 37.50 786 PRO A N 1
ATOM 6240 C CA . PRO A 1 786 ? 42.524 -13.159 55.595 1.00 37.50 786 PRO A CA 1
ATOM 6241 C C . PRO A 1 786 ? 43.051 -12.175 56.659 1.00 37.50 786 PRO A C 1
ATOM 6243 O O . PRO A 1 786 ? 42.524 -12.046 57.763 1.00 37.50 786 PRO A O 1
ATOM 6246 N N . VAL A 1 787 ? 43.994 -11.326 56.230 1.00 32.06 787 VAL A N 1
ATOM 6247 C CA . VAL A 1 787 ? 44.353 -10.052 56.882 1.00 32.06 787 VAL A CA 1
ATOM 6248 C C . VAL A 1 787 ? 43.900 -8.896 55.985 1.00 32.06 787 VAL A C 1
ATOM 6250 O O . VAL A 1 787 ? 44.159 -8.903 54.783 1.00 32.06 787 VAL A O 1
ATOM 6253 N N . ALA A 1 788 ? 43.202 -7.909 56.553 1.00 41.62 788 ALA A N 1
ATOM 6254 C CA . ALA A 1 788 ? 42.593 -6.824 55.784 1.00 41.62 788 ALA A CA 1
ATOM 6255 C C . ALA A 1 788 ? 43.637 -5.831 55.220 1.00 41.62 788 ALA A C 1
ATOM 6257 O O . ALA A 1 788 ? 44.476 -5.348 55.984 1.00 41.62 788 ALA A O 1
ATOM 6258 N N . PRO A 1 789 ? 43.574 -5.468 53.923 1.00 35.75 789 PRO A N 1
ATOM 6259 C CA . PRO A 1 789 ? 44.324 -4.339 53.384 1.00 35.75 789 PRO A CA 1
ATOM 6260 C C . PRO A 1 789 ? 43.674 -3.007 53.795 1.00 35.75 789 PRO A C 1
ATOM 6262 O O . PRO A 1 789 ? 42.450 -2.903 53.887 1.00 35.75 789 PRO A O 1
ATOM 6265 N N . GLU A 1 790 ? 44.489 -1.973 54.009 1.00 45.56 790 GLU A N 1
ATOM 6266 C CA . GLU A 1 790 ? 43.992 -0.605 54.201 1.00 45.56 790 GLU A CA 1
ATOM 6267 C C . GLU A 1 790 ? 43.305 -0.070 52.924 1.00 45.56 790 GLU A C 1
ATOM 6269 O O . GLU A 1 790 ? 43.663 -0.489 51.817 1.00 45.56 790 GLU A O 1
ATOM 6274 N N . PRO A 1 791 ? 42.313 0.839 53.045 1.00 43.81 791 PRO A N 1
ATOM 6275 C CA . PRO A 1 791 ? 41.579 1.370 51.896 1.00 43.81 791 PRO A CA 1
ATOM 6276 C C . PRO A 1 791 ? 42.513 2.054 50.897 1.00 43.81 791 PRO A C 1
ATOM 6278 O O . PRO A 1 791 ? 43.417 2.804 51.272 1.00 43.81 791 PRO A O 1
ATOM 6281 N N . SER A 1 792 ? 42.277 1.822 49.606 1.00 52.56 792 SER A N 1
ATOM 6282 C CA . SER A 1 792 ? 43.126 2.388 48.567 1.00 52.56 792 SER A CA 1
ATOM 6283 C C . SER A 1 792 ? 42.929 3.905 48.461 1.00 52.56 792 SER A C 1
ATOM 6285 O O . SER A 1 792 ? 41.901 4.464 48.858 1.00 52.56 792 SER A O 1
ATOM 6287 N N . ALA A 1 793 ? 43.888 4.595 47.838 1.00 47.34 793 ALA A N 1
ATOM 6288 C CA . ALA A 1 793 ? 43.767 6.028 47.564 1.00 47.34 793 ALA A CA 1
ATOM 6289 C C . ALA A 1 793 ? 42.518 6.382 46.721 1.00 47.34 793 ALA A C 1
ATOM 6291 O O . ALA A 1 793 ? 42.010 7.500 46.820 1.00 47.34 793 ALA A O 1
ATOM 6292 N N . ALA A 1 794 ? 41.986 5.431 45.940 1.00 42.41 794 ALA A N 1
ATOM 6293 C CA . ALA A 1 794 ? 40.743 5.603 45.193 1.00 42.41 794 ALA A CA 1
ATOM 6294 C C . ALA A 1 794 ? 39.501 5.602 46.105 1.00 42.41 794 ALA A C 1
ATOM 6296 O O . ALA A 1 794 ? 38.587 6.393 45.880 1.00 42.41 794 ALA A O 1
ATOM 6297 N N . ASP A 1 795 ? 39.482 4.788 47.163 1.00 44.56 795 ASP A N 1
ATOM 6298 C CA . ASP A 1 795 ? 38.352 4.695 48.099 1.00 44.56 795 ASP A CA 1
ATOM 6299 C C . ASP A 1 795 ? 38.238 5.964 48.959 1.00 44.56 795 ASP A C 1
ATOM 6301 O O . ASP A 1 795 ? 37.153 6.527 49.133 1.00 44.56 795 ASP A O 1
ATOM 6305 N N . ALA A 1 796 ? 39.383 6.483 49.416 1.00 48.03 796 ALA A N 1
ATOM 6306 C CA . ALA A 1 796 ? 39.463 7.766 50.112 1.00 48.03 796 ALA A CA 1
ATOM 6307 C C . ALA A 1 796 ? 39.010 8.944 49.224 1.00 48.03 796 ALA A C 1
ATOM 6309 O O . ALA A 1 796 ? 38.338 9.866 49.698 1.00 48.03 796 ALA A O 1
ATOM 6310 N N . LEU A 1 797 ? 39.330 8.906 47.924 1.00 46.75 797 LEU A N 1
ATOM 6311 C CA . LEU A 1 797 ? 38.873 9.897 46.949 1.00 46.75 797 LEU A CA 1
ATOM 6312 C C . LEU A 1 797 ? 37.362 9.776 46.677 1.00 46.75 797 LEU A C 1
ATOM 6314 O O . LEU A 1 797 ? 36.663 10.790 46.663 1.00 46.75 797 LEU A O 1
ATOM 6318 N N . ALA A 1 798 ? 36.835 8.557 46.534 1.00 45.12 798 ALA A N 1
ATOM 6319 C CA . ALA A 1 798 ? 35.410 8.303 46.324 1.00 45.12 798 ALA A CA 1
ATOM 6320 C C . ALA A 1 798 ? 34.550 8.809 47.497 1.00 45.12 798 ALA A C 1
ATOM 6322 O O . ALA A 1 798 ? 33.557 9.506 47.276 1.00 45.12 798 ALA A O 1
ATOM 6323 N N . ALA A 1 799 ? 34.965 8.548 48.742 1.00 48.25 799 ALA A N 1
ATOM 6324 C CA . ALA A 1 799 ? 34.294 9.064 49.939 1.00 48.25 799 ALA A CA 1
ATOM 6325 C C . ALA A 1 799 ? 34.296 10.606 49.997 1.00 48.25 799 ALA A C 1
ATOM 6327 O O . ALA A 1 799 ? 33.279 11.229 50.310 1.00 48.25 799 ALA A O 1
ATOM 6328 N N . ARG A 1 800 ? 35.419 11.237 49.629 1.00 48.75 800 ARG A N 1
ATOM 6329 C CA . ARG A 1 800 ? 35.586 12.702 49.595 1.00 48.75 800 ARG A CA 1
ATOM 6330 C C . ARG A 1 800 ? 34.743 13.360 48.489 1.00 48.75 800 ARG A C 1
ATOM 6332 O O . ARG A 1 800 ? 34.184 14.431 48.710 1.00 48.75 800 ARG A O 1
ATOM 6339 N N . ILE A 1 801 ? 34.560 12.692 47.346 1.00 48.75 801 ILE A N 1
ATOM 6340 C CA . ILE A 1 801 ? 33.629 13.108 46.278 1.00 48.75 801 ILE A CA 1
ATOM 6341 C C . ILE A 1 801 ? 32.162 12.941 46.711 1.00 48.75 801 ILE A C 1
ATOM 6343 O O . ILE A 1 801 ? 31.336 13.806 46.412 1.00 48.75 801 ILE A O 1
ATOM 6347 N N . ALA A 1 802 ? 31.822 11.867 47.430 1.00 48.59 802 ALA A N 1
ATOM 6348 C CA . ALA A 1 802 ? 30.469 11.651 47.944 1.00 48.59 802 ALA A CA 1
ATOM 6349 C C . ALA A 1 802 ? 30.050 12.739 48.953 1.00 48.59 802 ALA A C 1
ATOM 6351 O O . ALA A 1 802 ? 28.936 13.254 48.861 1.00 48.59 802 ALA A O 1
ATOM 6352 N N . ALA A 1 803 ? 30.957 13.150 49.848 1.00 51.41 803 ALA A N 1
ATOM 6353 C CA . ALA A 1 803 ? 30.715 14.233 50.803 1.00 51.41 803 ALA A CA 1
ATOM 6354 C C . ALA A 1 803 ? 30.393 15.574 50.109 1.00 51.41 803 ALA A C 1
ATOM 6356 O O . ALA A 1 803 ? 29.361 16.178 50.395 1.00 51.41 803 ALA A O 1
ATOM 6357 N N . MET A 1 804 ? 31.207 15.994 49.130 1.00 51.69 804 MET A N 1
ATOM 6358 C CA . MET A 1 804 ? 30.976 17.249 48.392 1.00 51.69 804 MET A CA 1
ATOM 6359 C C . MET A 1 804 ? 29.654 17.253 47.602 1.00 51.69 804 MET A C 1
ATOM 6361 O O . MET A 1 804 ? 29.028 18.300 47.444 1.00 51.69 804 MET A O 1
ATOM 6365 N N . ARG A 1 805 ? 29.186 16.090 47.125 1.00 44.62 805 ARG A N 1
ATOM 6366 C CA . ARG A 1 805 ? 27.872 15.970 46.463 1.00 44.62 805 ARG A CA 1
ATOM 6367 C C . ARG A 1 805 ? 26.699 16.140 47.434 1.00 44.62 805 ARG A C 1
ATOM 6369 O O . ARG A 1 805 ? 25.661 16.653 47.025 1.00 44.62 805 ARG A O 1
ATOM 6376 N N . ALA A 1 806 ? 26.859 15.750 48.700 1.00 55.50 806 ALA A N 1
ATOM 6377 C CA . ALA A 1 806 ? 25.835 15.939 49.726 1.00 55.50 806 ALA A CA 1
ATOM 6378 C C . ALA A 1 806 ? 25.698 17.414 50.154 1.00 55.50 806 ALA A C 1
ATOM 6380 O O . ALA A 1 806 ? 24.576 17.892 50.314 1.00 55.50 806 ALA A O 1
ATOM 6381 N N . GLU A 1 807 ? 26.810 18.154 50.275 1.00 51.91 807 GLU A N 1
ATOM 6382 C CA . GLU A 1 807 ? 26.772 19.606 50.534 1.00 51.91 807 GLU A CA 1
ATOM 6383 C C . GLU A 1 807 ? 26.092 20.383 49.396 1.00 51.91 807 GLU A C 1
ATOM 6385 O O . GLU A 1 807 ? 25.275 21.267 49.657 1.00 51.91 807 GLU A O 1
ATOM 6390 N N . LEU A 1 808 ? 26.370 20.027 48.135 1.00 48.41 808 LEU A N 1
ATOM 6391 C CA . LEU A 1 808 ? 25.788 20.713 46.977 1.00 48.41 808 LEU A CA 1
ATOM 6392 C C . LEU A 1 808 ? 24.251 20.601 46.949 1.00 48.41 808 LEU A C 1
ATOM 6394 O O . LEU A 1 808 ? 23.559 21.607 46.797 1.00 48.41 808 LEU A O 1
ATOM 6398 N N . ALA A 1 809 ? 23.714 19.401 47.190 1.00 48.66 809 ALA A N 1
ATOM 6399 C CA . ALA A 1 809 ? 22.269 19.157 47.209 1.00 48.66 809 ALA A CA 1
ATOM 6400 C C . ALA A 1 809 ? 21.541 19.883 48.363 1.00 48.66 809 ALA A C 1
ATOM 6402 O O . ALA A 1 809 ? 20.364 20.234 48.240 1.00 48.66 809 ALA A O 1
ATOM 6403 N N . ALA A 1 810 ? 22.226 20.139 49.484 1.00 57.72 810 ALA A N 1
ATOM 6404 C CA . ALA A 1 810 ? 21.667 20.904 50.599 1.00 57.72 810 ALA A CA 1
ATOM 6405 C C . ALA A 1 810 ? 21.490 22.397 50.251 1.00 57.72 810 ALA A C 1
ATOM 6407 O O . ALA A 1 810 ? 20.479 23.001 50.618 1.00 57.72 810 ALA A O 1
ATOM 6408 N N . LEU A 1 811 ? 22.435 22.974 49.500 1.00 51.91 811 LEU A N 1
ATOM 6409 C CA . LEU A 1 811 ? 22.386 24.366 49.032 1.00 51.91 811 LEU A CA 1
ATOM 6410 C C . LEU A 1 811 ? 21.277 24.598 47.992 1.00 51.91 811 LEU A C 1
ATOM 6412 O O . LEU A 1 811 ? 20.544 25.585 48.085 1.00 51.91 811 LEU A O 1
ATOM 6416 N N . GLU A 1 812 ? 21.093 23.672 47.046 1.00 49.47 812 GLU A N 1
ATOM 6417 C CA . GLU A 1 812 ? 20.018 23.750 46.042 1.00 49.47 812 GLU A CA 1
ATOM 6418 C C . GLU A 1 812 ? 18.622 23.744 46.692 1.00 49.47 812 GLU A C 1
ATOM 6420 O O . GLU A 1 812 ? 17.747 24.537 46.326 1.00 49.47 812 GLU A O 1
ATOM 6425 N N . LEU A 1 813 ? 18.419 22.916 47.726 1.00 49.28 813 LEU A N 1
ATOM 6426 C CA . LEU A 1 813 ? 17.166 22.877 48.486 1.00 49.28 813 LEU A CA 1
ATOM 6427 C C . LEU A 1 813 ? 16.883 24.205 49.213 1.00 49.28 813 LEU A C 1
ATOM 6429 O O . LEU A 1 813 ? 15.724 24.618 49.315 1.00 49.28 813 LEU A O 1
ATOM 6433 N N . GLN A 1 814 ? 17.924 24.894 49.690 1.00 52.41 814 GLN A N 1
ATOM 6434 C CA . GLN A 1 814 ? 17.803 26.184 50.371 1.00 52.41 814 GLN A CA 1
ATOM 6435 C C . GLN A 1 814 ? 17.406 27.310 49.397 1.00 52.41 814 GLN A C 1
ATOM 6437 O O . GLN A 1 814 ? 16.512 28.105 49.705 1.00 52.41 814 GLN A O 1
ATOM 6442 N N . GLN A 1 815 ? 17.977 27.332 48.187 1.00 46.62 815 GLN A N 1
ATOM 6443 C CA . GLN A 1 815 ? 17.578 28.268 47.125 1.00 46.62 815 GLN A CA 1
ATOM 6444 C C . GLN A 1 815 ? 16.135 28.020 46.650 1.00 46.62 815 GLN A C 1
ATOM 6446 O O . GLN A 1 815 ? 15.352 28.964 46.503 1.00 46.62 815 GLN A O 1
ATOM 6451 N N . ALA A 1 816 ? 15.732 26.754 46.493 1.00 41.94 816 ALA A N 1
ATOM 6452 C CA . ALA A 1 816 ? 14.367 26.386 46.108 1.00 41.94 816 ALA A CA 1
ATOM 6453 C C . ALA A 1 816 ? 13.297 26.830 47.131 1.00 41.94 816 ALA A C 1
ATOM 6455 O O . ALA A 1 816 ? 12.144 27.073 46.762 1.00 41.94 816 ALA A O 1
ATOM 6456 N N . GLN A 1 817 ? 13.660 26.969 48.412 1.00 48.78 817 GLN A N 1
ATOM 6457 C CA . GLN A 1 817 ? 12.772 27.509 49.447 1.00 48.78 817 GLN A CA 1
ATOM 6458 C C . GLN A 1 817 ? 12.650 29.039 49.375 1.00 48.78 817 GLN A C 1
ATOM 6460 O O . GLN A 1 817 ? 11.541 29.558 49.511 1.00 48.78 817 GLN A O 1
ATOM 6465 N N . GLN A 1 818 ? 13.739 29.762 49.088 1.00 42.97 818 GLN A N 1
ATOM 6466 C CA . GLN A 1 818 ? 13.702 31.219 48.886 1.00 42.97 818 GLN A CA 1
ATOM 6467 C C . GLN A 1 818 ? 12.869 31.605 47.651 1.00 42.97 818 GLN A C 1
ATOM 6469 O O . GLN A 1 818 ? 12.011 32.487 47.731 1.00 42.97 818 GLN A O 1
ATOM 6474 N N . ALA A 1 819 ? 13.024 30.879 46.537 1.00 40.47 819 ALA A N 1
ATOM 6475 C CA . ALA A 1 819 ? 12.274 31.112 45.297 1.00 40.47 819 ALA A CA 1
ATOM 6476 C C . ALA A 1 819 ? 10.741 30.965 45.442 1.00 40.47 819 ALA A C 1
ATOM 6478 O O . ALA A 1 819 ? 9.985 31.492 44.625 1.00 40.47 819 ALA A O 1
ATOM 6479 N N . ARG A 1 820 ? 10.255 30.278 46.487 1.00 40.06 820 ARG A N 1
ATOM 6480 C CA . ARG A 1 820 ? 8.816 30.135 46.772 1.00 40.06 820 ARG A CA 1
ATOM 6481 C C . ARG A 1 820 ? 8.203 31.315 47.533 1.00 40.06 820 ARG A C 1
ATOM 6483 O O . ARG A 1 820 ? 6.980 31.392 47.596 1.00 40.06 820 ARG A O 1
ATOM 6490 N N . GLN A 1 821 ? 9.002 32.228 48.092 1.00 39.34 821 GLN A N 1
ATOM 6491 C CA . GLN A 1 821 ? 8.487 33.379 48.852 1.00 39.34 821 GLN A CA 1
ATOM 6492 C C . GLN A 1 821 ? 8.285 34.643 47.998 1.00 39.34 821 GLN A C 1
ATOM 6494 O O . GLN A 1 821 ? 7.433 35.469 48.321 1.00 39.34 821 GLN A O 1
ATOM 6499 N N . SER A 1 822 ? 9.011 34.791 46.885 1.00 37.91 822 SER A N 1
ATOM 6500 C CA . SER A 1 822 ? 8.932 35.975 46.014 1.00 37.91 822 SER A CA 1
ATOM 6501 C C . SER A 1 822 ? 7.686 36.012 45.118 1.00 37.91 822 SER A C 1
ATOM 6503 O O . SER A 1 822 ? 7.197 37.088 44.777 1.00 37.91 822 SER A O 1
ATOM 6505 N N . ASN A 1 823 ? 7.143 34.853 44.740 1.00 37.81 823 ASN A N 1
ATOM 6506 C CA . ASN A 1 823 ? 6.219 34.736 43.609 1.00 37.81 823 ASN A CA 1
ATOM 6507 C C . ASN A 1 823 ? 4.736 34.979 43.982 1.00 37.81 823 ASN A C 1
ATOM 6509 O O . ASN A 1 823 ? 3.869 34.135 43.762 1.00 37.81 823 ASN A O 1
ATOM 6513 N N . SER A 1 824 ? 4.441 36.134 44.596 1.00 34.34 824 SER A N 1
ATOM 6514 C CA . SER A 1 824 ? 3.104 36.478 45.122 1.00 34.34 824 SER A CA 1
ATOM 6515 C C . SER A 1 824 ? 2.512 37.810 44.629 1.00 34.34 824 SER A C 1
ATOM 6517 O O . SER A 1 824 ? 1.574 38.321 45.241 1.00 34.34 824 SER A O 1
ATOM 6519 N N . ARG A 1 825 ? 2.981 38.358 43.494 1.00 36.31 825 ARG A N 1
ATOM 6520 C CA . ARG A 1 825 ? 2.372 39.523 42.808 1.00 36.31 825 ARG A CA 1
ATOM 6521 C C . ARG A 1 825 ? 2.651 39.542 41.298 1.00 36.31 825 ARG A C 1
ATOM 6523 O O . ARG A 1 825 ? 3.701 40.013 40.892 1.00 36.31 825 ARG A O 1
ATOM 6530 N N . GLN A 1 826 ? 1.670 39.113 40.496 1.00 31.72 826 GLN A N 1
ATOM 6531 C CA . GLN A 1 826 ? 1.112 39.812 39.314 1.00 31.72 826 GLN A CA 1
ATOM 6532 C C . GLN A 1 826 ? 0.236 38.854 38.480 1.00 31.72 826 GLN A C 1
ATOM 6534 O O . GLN A 1 826 ? 0.557 37.685 38.295 1.00 31.72 826 GLN A O 1
ATOM 6539 N N . ARG A 1 827 ? -0.894 39.362 37.972 1.00 37.06 827 ARG A N 1
ATOM 6540 C CA . ARG A 1 827 ? -1.696 38.746 36.900 1.00 37.06 827 ARG A CA 1
ATOM 6541 C C . ARG A 1 827 ? -1.614 39.670 35.686 1.00 37.06 827 ARG A C 1
ATOM 6543 O O . ARG A 1 827 ? -1.778 40.873 35.858 1.00 37.06 827 ARG A O 1
ATOM 6550 N N . ALA A 1 828 ? -1.451 39.108 34.493 1.00 26.91 828 ALA A N 1
ATOM 6551 C CA . ALA A 1 828 ? -1.566 39.817 33.219 1.00 26.91 828 ALA A CA 1
ATOM 6552 C C . ALA A 1 828 ? -2.535 39.073 32.278 1.00 26.91 828 ALA A C 1
ATOM 6554 O O . ALA A 1 828 ? -2.851 37.903 32.505 1.00 26.91 828 ALA A O 1
ATOM 6555 N N . ALA A 1 829 ? -3.060 39.777 31.274 1.00 27.50 829 ALA A N 1
ATOM 6556 C CA . ALA A 1 829 ? -4.168 39.333 30.423 1.00 27.50 829 ALA A CA 1
ATOM 6557 C C . ALA A 1 829 ? -3.695 38.690 29.092 1.00 27.50 829 ALA A C 1
ATOM 6559 O O . ALA A 1 829 ? -2.549 38.893 28.690 1.00 27.50 829 ALA A O 1
ATOM 6560 N N . PRO A 1 830 ? -4.545 37.908 28.392 1.00 29.83 830 PRO A N 1
ATOM 6561 C CA . PRO A 1 830 ? -4.145 37.203 27.174 1.00 29.83 830 PRO A CA 1
ATOM 6562 C C . PRO A 1 830 ? -4.202 38.104 25.929 1.00 29.83 830 PRO A C 1
ATOM 6564 O O . PRO A 1 830 ? -5.282 38.436 25.446 1.00 29.83 830 PRO A O 1
ATOM 6567 N N . GLY A 1 831 ? -3.038 38.442 25.367 1.00 30.14 831 GLY A N 1
ATOM 6568 C CA . GLY A 1 831 ? -2.932 39.280 24.167 1.00 30.14 831 GLY A CA 1
ATOM 6569 C C . GLY A 1 831 ? -1.591 39.149 23.442 1.00 30.14 831 GLY A C 1
ATOM 6570 O O . GLY A 1 831 ? -0.864 40.124 23.339 1.00 30.14 831 GLY A O 1
ATOM 6571 N N . ASN A 1 832 ? -1.230 37.943 22.980 1.00 29.66 832 ASN A N 1
ATOM 6572 C CA . ASN A 1 832 ? 0.024 37.703 22.241 1.00 29.66 832 ASN A CA 1
ATOM 6573 C C . ASN A 1 832 ? -0.059 36.462 21.317 1.00 29.66 832 ASN A C 1
ATOM 6575 O O . ASN A 1 832 ? 0.621 35.462 21.526 1.00 29.66 832 ASN A O 1
ATOM 6579 N N . VAL A 1 833 ? -0.934 36.494 20.298 1.00 30.31 833 VAL A N 1
ATOM 6580 C CA . VAL A 1 833 ? -1.144 35.364 19.352 1.00 30.31 833 VAL A CA 1
ATOM 6581 C C . VAL A 1 833 ? -1.148 35.825 17.880 1.00 30.31 833 VAL A C 1
ATOM 6583 O O . VAL A 1 833 ? -1.955 35.379 17.068 1.00 30.31 833 VAL A O 1
ATOM 6586 N N . LEU A 1 834 ? -0.248 36.752 17.529 1.00 27.88 834 LEU A N 1
ATOM 6587 C CA . LEU A 1 834 ? -0.102 37.284 16.158 1.00 27.88 834 LEU A CA 1
ATOM 6588 C C . LEU A 1 834 ? 1.311 37.151 15.556 1.00 27.88 834 LEU A C 1
ATOM 6590 O O . LEU A 1 834 ? 1.451 37.255 14.343 1.00 27.88 834 LEU A O 1
ATOM 6594 N N . LEU A 1 835 ? 2.341 36.863 16.359 1.00 32.34 835 LEU A N 1
ATOM 6595 C CA . LEU A 1 835 ? 3.752 36.916 15.935 1.00 32.34 835 LEU A CA 1
ATOM 6596 C C . LEU A 1 835 ? 4.284 35.687 15.169 1.00 32.34 835 LEU A C 1
ATOM 6598 O O . LEU A 1 835 ? 5.349 35.779 14.570 1.00 32.34 835 LEU A O 1
ATOM 6602 N N . LEU A 1 836 ? 3.579 34.548 15.172 1.00 30.22 836 LEU A N 1
ATOM 6603 C CA . LEU A 1 836 ? 4.079 33.301 14.561 1.00 30.22 836 LEU A CA 1
ATOM 6604 C C . LEU A 1 836 ? 3.648 33.080 13.098 1.00 30.22 836 LEU A C 1
ATOM 6606 O O . LEU A 1 836 ? 4.356 32.405 12.362 1.00 30.22 836 LEU A O 1
ATOM 6610 N N . LYS A 1 837 ? 2.534 33.674 12.646 1.00 30.14 837 LYS A N 1
ATOM 6611 C CA . LYS A 1 837 ? 1.908 33.388 11.332 1.00 30.14 837 LYS A CA 1
ATOM 6612 C C . LYS A 1 837 ? 2.624 33.972 10.102 1.00 30.14 837 LYS A C 1
ATOM 6614 O O . LYS A 1 837 ? 2.094 33.899 8.997 1.00 30.14 837 LYS A O 1
ATOM 6619 N N . SER A 1 838 ? 3.767 34.630 10.278 1.00 30.97 838 SER A N 1
ATOM 6620 C CA . SER A 1 838 ? 4.513 35.261 9.181 1.00 30.97 838 SER A CA 1
ATOM 6621 C C . SER A 1 838 ? 5.846 34.588 8.861 1.00 30.97 838 SER A C 1
ATOM 6623 O O . SER A 1 838 ? 6.390 34.826 7.783 1.00 30.97 838 SER A O 1
ATOM 6625 N N . LEU A 1 839 ? 6.355 33.724 9.746 1.00 32.16 839 LEU A N 1
ATOM 6626 C CA . LEU A 1 839 ? 7.593 32.969 9.518 1.00 32.16 839 LEU A CA 1
ATOM 6627 C C . LEU A 1 839 ? 7.400 31.800 8.537 1.00 32.16 839 LEU A C 1
ATOM 6629 O O . LEU A 1 839 ? 8.352 31.407 7.863 1.00 32.16 839 LEU A O 1
ATOM 6633 N N . ASP A 1 840 ? 6.158 31.335 8.367 1.00 33.69 840 ASP A N 1
ATOM 6634 C CA . ASP A 1 840 ? 5.760 30.286 7.414 1.00 33.69 840 ASP A CA 1
ATOM 6635 C C . ASP A 1 840 ? 6.217 30.569 5.964 1.00 33.69 840 ASP A C 1
ATOM 6637 O O . ASP A 1 840 ? 6.421 29.648 5.174 1.00 33.69 840 ASP A O 1
ATOM 6641 N N . PHE A 1 841 ? 6.429 31.843 5.608 1.00 32.72 841 PHE A N 1
ATOM 6642 C CA . PHE A 1 841 ? 6.794 32.281 4.255 1.00 32.72 841 PHE A CA 1
ATOM 6643 C C . PHE A 1 841 ? 8.273 32.077 3.866 1.00 32.72 841 PHE A C 1
ATOM 6645 O O . PHE A 1 841 ? 8.640 32.401 2.737 1.00 32.72 841 PHE A O 1
ATOM 6652 N N . LEU A 1 842 ? 9.122 31.556 4.763 1.00 30.52 842 LEU A N 1
ATOM 6653 C CA . LEU A 1 842 ? 10.554 31.301 4.512 1.00 30.52 842 LEU A CA 1
ATOM 6654 C C . LEU A 1 842 ? 10.923 29.808 4.377 1.00 30.52 842 LEU A C 1
ATOM 6656 O O . LEU A 1 842 ? 12.102 29.474 4.272 1.00 30.52 842 LEU A O 1
ATOM 6660 N N . HIS A 1 843 ? 9.949 28.893 4.348 1.00 32.47 843 HIS A N 1
ATOM 6661 C CA . HIS A 1 843 ? 10.193 27.441 4.314 1.00 32.47 843 HIS A CA 1
ATOM 6662 C C . HIS A 1 843 ? 10.525 26.861 2.919 1.00 32.47 843 HIS A C 1
ATOM 6664 O O . HIS A 1 843 ? 9.989 25.832 2.501 1.00 32.47 843 HIS A O 1
ATOM 6670 N N . HIS A 1 844 ? 11.467 27.487 2.209 1.00 31.73 844 HIS A N 1
ATOM 6671 C CA . HIS A 1 844 ? 12.079 26.953 0.987 1.00 31.73 844 HIS A CA 1
ATOM 6672 C C . HIS A 1 844 ? 13.605 27.134 1.008 1.00 31.73 844 HIS A C 1
ATOM 6674 O O . HIS A 1 844 ? 14.072 28.260 0.896 1.00 31.73 844 HIS A O 1
ATOM 6680 N N . VAL A 1 845 ? 14.344 26.020 1.139 1.00 28.36 845 VAL A N 1
ATOM 6681 C CA . VAL A 1 845 ? 15.621 25.630 0.479 1.00 28.36 845 VAL A CA 1
ATOM 6682 C C . VAL A 1 845 ? 16.175 24.369 1.192 1.00 28.36 845 VAL A C 1
ATOM 6684 O O . VAL A 1 845 ? 15.717 24.007 2.277 1.00 28.36 845 VAL A O 1
ATOM 6687 N N . ASP A 1 846 ? 17.059 23.632 0.517 1.00 30.70 846 ASP A N 1
ATOM 6688 C CA . ASP A 1 846 ? 17.479 22.247 0.789 1.00 30.70 846 ASP A CA 1
ATOM 6689 C C . ASP A 1 846 ? 18.314 22.035 2.076 1.00 30.70 846 ASP A C 1
ATOM 6691 O O . ASP A 1 846 ? 19.145 22.859 2.445 1.00 30.70 846 ASP A O 1
ATOM 6695 N N . VAL A 1 847 ? 18.161 20.886 2.745 1.00 26.77 847 VAL A N 1
ATOM 6696 C CA . VAL A 1 847 ? 18.904 20.515 3.970 1.00 26.77 847 VAL A CA 1
ATOM 6697 C C . VAL A 1 847 ? 19.952 19.437 3.656 1.00 26.77 847 VAL A C 1
ATOM 6699 O O . VAL A 1 847 ? 19.977 18.356 4.247 1.00 26.77 847 VAL A O 1
ATOM 6702 N N . SER A 1 848 ? 20.846 19.733 2.708 1.00 27.86 848 SER A N 1
ATOM 6703 C CA . SER A 1 848 ? 21.885 18.807 2.243 1.00 27.86 848 SER A CA 1
ATOM 6704 C C . SER A 1 848 ? 23.273 19.070 2.859 1.00 27.86 848 SER A C 1
ATOM 6706 O O . SER A 1 848 ? 23.870 20.128 2.662 1.00 27.86 848 SER A O 1
ATOM 6708 N N . SER A 1 849 ? 23.830 18.044 3.511 1.00 32.47 849 SER A N 1
ATOM 6709 C CA . SER A 1 849 ? 25.256 17.842 3.849 1.00 32.47 849 SER A CA 1
ATOM 6710 C C . SER A 1 849 ? 26.014 18.904 4.677 1.00 32.47 849 SER A C 1
ATOM 6712 O O . SER A 1 849 ? 26.438 19.932 4.161 1.00 32.47 849 SER A O 1
ATOM 6714 N N . LEU A 1 850 ? 26.362 18.544 5.921 1.00 28.70 850 LEU A N 1
ATOM 6715 C CA . LEU A 1 850 ? 27.755 18.450 6.410 1.00 28.70 850 LEU A CA 1
ATOM 6716 C C . LEU A 1 850 ? 27.782 17.794 7.806 1.00 28.70 850 LEU A C 1
ATOM 6718 O O . LEU A 1 850 ? 26.944 18.083 8.658 1.00 28.70 850 LEU A O 1
ATOM 6722 N N . THR A 1 851 ? 28.734 16.889 8.048 1.00 30.44 851 THR A N 1
ATOM 6723 C CA . THR A 1 851 ? 28.833 16.105 9.295 1.00 30.44 851 THR A CA 1
ATOM 6724 C C . THR A 1 851 ? 29.952 16.603 10.205 1.00 30.44 851 THR A C 1
ATOM 6726 O O . THR A 1 851 ? 31.127 16.538 9.840 1.00 30.44 851 THR A O 1
ATOM 6729 N N . THR A 1 852 ? 29.615 16.993 11.436 1.00 31.53 852 THR A N 1
ATOM 6730 C CA . THR A 1 852 ? 30.600 17.084 12.530 1.00 31.53 852 THR A CA 1
ATOM 6731 C C . THR A 1 852 ? 30.848 15.699 13.145 1.00 31.53 852 THR A C 1
ATOM 6733 O O . THR A 1 852 ? 30.042 14.783 12.979 1.00 31.53 852 THR A O 1
ATOM 6736 N N . LYS A 1 853 ? 31.947 15.529 13.899 1.00 35.91 853 LYS A N 1
ATOM 6737 C CA . LYS A 1 853 ? 32.395 14.227 14.455 1.00 35.91 853 LYS A CA 1
ATOM 6738 C C . LYS A 1 853 ? 31.393 13.483 15.362 1.00 35.91 853 LYS A C 1
ATOM 6740 O O . LYS A 1 853 ? 31.644 12.325 15.674 1.00 35.91 853 LYS A O 1
ATOM 6745 N N . ASN A 1 854 ? 30.286 14.115 15.761 1.00 29.59 854 ASN A N 1
ATOM 6746 C CA . ASN A 1 854 ? 29.251 13.533 16.624 1.00 29.59 854 ASN A CA 1
ATOM 6747 C C . ASN A 1 854 ? 27.894 13.323 15.907 1.00 29.59 854 ASN A C 1
ATOM 6749 O O . ASN A 1 854 ? 26.871 13.225 16.581 1.00 29.59 854 ASN A O 1
ATOM 6753 N N . ASN A 1 855 ? 27.863 13.273 14.566 1.00 33.38 855 ASN A N 1
ATOM 6754 C CA . ASN A 1 855 ? 26.674 12.947 13.755 1.00 33.38 855 ASN A CA 1
ATOM 6755 C C . ASN A 1 855 ? 25.391 13.730 14.114 1.00 33.38 855 ASN A C 1
ATOM 6757 O O . ASN A 1 855 ? 24.289 13.184 14.114 1.00 33.38 855 ASN A O 1
ATOM 6761 N N . LYS A 1 856 ? 25.522 15.036 14.376 1.00 33.53 856 LYS A N 1
ATOM 6762 C CA . LYS A 1 856 ? 24.389 15.971 14.385 1.00 33.53 856 LYS A CA 1
ATOM 6763 C C . LYS A 1 856 ? 24.459 16.876 13.159 1.00 33.53 856 LYS A C 1
ATOM 6765 O O . LYS A 1 856 ? 25.508 17.464 12.892 1.00 33.53 856 LYS A O 1
ATOM 6770 N N . VAL A 1 857 ? 23.344 16.965 12.437 1.00 37.66 857 VAL A N 1
ATOM 6771 C CA . VAL A 1 857 ? 23.135 17.930 11.350 1.00 37.66 857 VAL A CA 1
ATOM 6772 C C . VAL A 1 857 ? 22.957 19.317 11.968 1.00 37.66 857 VAL A C 1
ATOM 6774 O O . VAL A 1 857 ? 22.242 19.455 12.959 1.00 37.66 857 VAL A O 1
ATOM 6777 N N . VAL A 1 858 ? 23.591 20.337 11.389 1.00 38.44 858 VAL A N 1
ATOM 6778 C CA . VAL A 1 858 ? 23.313 21.740 11.729 1.00 38.44 858 VAL A CA 1
ATOM 6779 C C . VAL A 1 858 ? 22.020 22.138 11.020 1.00 38.44 858 VAL A C 1
ATOM 6781 O O . VAL A 1 858 ? 21.999 22.296 9.802 1.00 38.44 858 VAL A O 1
ATOM 6784 N N . THR A 1 859 ? 20.925 22.235 11.771 1.00 45.25 859 THR A N 1
ATOM 6785 C CA . THR A 1 859 ? 19.591 22.566 11.251 1.00 45.25 859 THR A CA 1
ATOM 6786 C C . THR A 1 859 ? 19.221 24.006 11.587 1.00 45.25 859 THR A C 1
ATOM 6788 O O . THR A 1 859 ? 19.148 24.355 12.764 1.00 45.25 859 THR A O 1
ATOM 6791 N N . GLY A 1 860 ? 18.916 24.819 10.577 1.00 45.28 860 GLY A N 1
ATOM 6792 C CA . GLY A 1 860 ? 18.420 26.183 10.758 1.00 45.28 860 GLY A CA 1
ATOM 6793 C C . GLY A 1 860 ? 17.873 26.766 9.457 1.00 45.28 860 GLY A C 1
ATOM 6794 O O . GLY A 1 860 ? 18.256 26.341 8.368 1.00 45.28 860 GLY A O 1
ATOM 6795 N N . THR A 1 861 ? 16.965 27.735 9.560 1.00 54.94 861 THR A N 1
ATOM 6796 C CA . THR A 1 861 ? 16.421 28.450 8.397 1.00 54.94 861 THR A CA 1
ATOM 6797 C C . THR A 1 861 ? 17.501 29.363 7.813 1.00 54.94 861 THR A C 1
ATOM 6799 O O . THR A 1 861 ? 17.924 30.303 8.483 1.00 54.94 861 THR A O 1
ATOM 6802 N N . PHE A 1 862 ? 17.926 29.106 6.570 1.00 56.69 862 PHE A N 1
ATOM 6803 C CA . PHE A 1 862 ? 19.025 29.797 5.866 1.00 56.69 862 PHE A CA 1
ATOM 6804 C C . PHE A 1 862 ? 19.046 31.320 6.074 1.00 56.69 862 PHE A C 1
ATOM 6806 O O . PHE A 1 862 ? 20.073 31.884 6.458 1.00 56.69 862 PHE A O 1
ATOM 6813 N N . ALA A 1 863 ? 17.891 31.973 5.904 1.00 59.50 863 ALA A N 1
ATOM 6814 C CA . ALA A 1 863 ? 17.715 33.413 6.093 1.00 59.50 863 ALA A CA 1
ATOM 6815 C C . ALA A 1 863 ? 18.293 33.927 7.428 1.00 59.50 863 ALA A C 1
ATOM 6817 O O . ALA A 1 863 ? 18.914 34.985 7.456 1.00 59.50 863 ALA A O 1
ATOM 6818 N N . PHE A 1 864 ? 18.198 33.154 8.512 1.00 78.31 864 PHE A N 1
ATOM 6819 C CA . PHE A 1 864 ? 18.633 33.558 9.854 1.00 78.31 864 PHE A CA 1
ATOM 6820 C C . PHE A 1 864 ? 19.963 32.944 10.305 1.00 78.31 864 PHE A C 1
ATOM 6822 O O . PHE A 1 864 ? 20.458 33.325 11.356 1.00 78.31 864 PHE A O 1
ATOM 6829 N N . LEU A 1 865 ? 20.566 32.034 9.532 1.00 78.50 865 LEU A N 1
ATOM 6830 C CA . LEU A 1 865 ? 21.805 31.353 9.927 1.00 78.50 865 LEU A CA 1
ATOM 6831 C C . LEU A 1 865 ? 22.971 32.347 10.133 1.00 78.50 865 LEU A C 1
ATOM 6833 O O . LEU A 1 865 ? 23.151 33.252 9.314 1.00 78.50 865 LEU A O 1
ATOM 6837 N N . ALA A 1 866 ? 23.754 32.159 11.199 1.00 85.00 866 ALA A N 1
ATOM 6838 C CA . ALA A 1 866 ? 24.913 32.991 11.544 1.00 85.00 866 ALA A CA 1
ATOM 6839 C C . ALA A 1 866 ? 26.040 32.943 10.492 1.00 85.00 866 ALA A C 1
ATOM 6841 O O . ALA A 1 866 ? 26.248 31.908 9.853 1.00 85.00 866 ALA A O 1
ATOM 6842 N N . ILE A 1 867 ? 26.808 34.034 10.373 1.00 86.31 867 ILE A N 1
ATOM 6843 C CA . ILE A 1 867 ? 27.943 34.190 9.442 1.00 86.31 867 ILE A CA 1
ATOM 6844 C C . ILE A 1 867 ? 28.938 33.026 9.556 1.00 86.31 867 ILE A C 1
ATOM 6846 O O . ILE A 1 867 ? 29.283 32.422 8.544 1.00 86.31 867 ILE A O 1
ATOM 6850 N N . ASP A 1 868 ? 29.329 32.647 10.775 1.00 79.19 868 ASP A N 1
ATOM 6851 C CA . ASP A 1 868 ? 30.296 31.564 11.016 1.00 79.19 868 ASP A CA 1
ATOM 6852 C C . ASP A 1 868 ? 29.779 30.176 10.579 1.00 79.19 868 ASP A C 1
ATOM 6854 O O . ASP A 1 868 ? 30.546 29.341 10.091 1.00 79.19 868 ASP A O 1
ATOM 6858 N N . LEU A 1 869 ? 28.464 29.925 10.672 1.00 79.56 869 LEU A N 1
ATOM 6859 C CA . LEU A 1 869 ? 27.866 28.694 10.137 1.00 79.56 869 LEU A CA 1
ATOM 6860 C C . LEU A 1 869 ? 27.792 28.726 8.603 1.00 79.56 869 LEU A C 1
ATOM 6862 O O . LEU A 1 869 ? 27.934 27.681 7.970 1.00 79.56 869 LEU A O 1
ATOM 6866 N N . LEU A 1 870 ? 27.585 29.900 7.999 1.00 77.31 870 LEU A N 1
ATOM 6867 C CA . LEU A 1 870 ? 27.543 30.064 6.545 1.00 77.31 870 LEU A CA 1
ATOM 6868 C C . LEU A 1 870 ? 28.936 29.936 5.909 1.00 77.31 870 LEU A C 1
ATOM 6870 O O . LEU A 1 870 ? 29.077 29.173 4.956 1.00 77.31 870 LEU A O 1
ATOM 6874 N N . ASP A 1 871 ? 29.977 30.572 6.461 1.00 79.75 871 ASP A N 1
ATOM 6875 C CA . ASP A 1 871 ? 31.375 30.369 6.032 1.00 79.75 871 ASP A CA 1
ATOM 6876 C C . ASP A 1 871 ? 31.761 28.883 6.120 1.00 79.75 871 ASP A C 1
ATOM 6878 O O . ASP A 1 871 ? 32.296 28.307 5.165 1.00 79.75 871 ASP A O 1
ATOM 6882 N N . ALA A 1 872 ? 31.401 28.224 7.226 1.00 75.00 872 ALA A N 1
ATOM 6883 C CA . ALA A 1 872 ? 31.666 26.805 7.407 1.00 75.00 872 ALA A CA 1
ATOM 6884 C C . ALA A 1 872 ? 30.983 25.921 6.348 1.00 75.00 872 ALA A C 1
ATOM 6886 O O . ALA A 1 872 ? 31.565 24.912 5.941 1.00 75.00 872 ALA A O 1
ATOM 6887 N N . ARG A 1 873 ? 29.796 26.298 5.851 1.00 71.12 873 ARG A N 1
ATOM 6888 C CA . ARG A 1 873 ? 29.121 25.601 4.742 1.00 71.12 873 ARG A CA 1
ATOM 6889 C C . ARG A 1 873 ? 29.766 25.916 3.393 1.00 71.12 873 ARG A C 1
ATOM 6891 O O . ARG A 1 873 ? 30.176 24.978 2.707 1.00 71.12 873 ARG A O 1
ATOM 6898 N N . CYS A 1 874 ? 29.947 27.197 3.060 1.00 72.38 874 CYS A N 1
ATOM 6899 C CA . CYS A 1 874 ? 30.555 27.657 1.803 1.00 72.38 874 CYS A CA 1
ATOM 6900 C C . CYS A 1 874 ? 31.926 27.010 1.562 1.00 72.38 874 CYS A C 1
ATOM 6902 O O . CYS A 1 874 ? 32.184 26.433 0.504 1.00 72.38 874 CYS A O 1
ATOM 6904 N N . TYR A 1 875 ? 32.790 27.027 2.581 1.00 64.44 875 TYR A N 1
ATOM 6905 C CA . TYR A 1 875 ? 34.161 26.515 2.503 1.00 64.44 875 TYR A CA 1
ATOM 6906 C C . TYR A 1 875 ? 34.328 25.094 3.066 1.00 64.44 875 TYR A C 1
ATOM 6908 O O . TYR A 1 875 ? 35.457 24.619 3.212 1.00 64.44 875 TYR A O 1
ATOM 6916 N N . LYS A 1 876 ? 33.219 24.404 3.373 1.00 64.12 876 LYS A N 1
ATOM 6917 C CA . LYS A 1 876 ? 33.153 23.016 3.878 1.00 64.12 876 LYS A CA 1
ATOM 6918 C C . LYS A 1 876 ? 34.064 22.747 5.089 1.00 64.12 876 LYS A C 1
ATOM 6920 O O . LYS A 1 876 ? 34.719 21.707 5.184 1.00 64.12 876 LYS A O 1
ATOM 6925 N N . ARG A 1 877 ? 34.113 23.702 6.023 1.00 62.00 877 ARG A N 1
ATOM 6926 C CA . ARG A 1 877 ? 34.921 23.661 7.253 1.00 62.00 877 ARG A CA 1
ATOM 6927 C C . ARG A 1 877 ? 34.133 23.005 8.393 1.00 62.00 877 ARG A C 1
ATOM 6929 O O . ARG A 1 877 ? 32.925 23.163 8.518 1.00 62.00 877 ARG A O 1
ATOM 6936 N N . SER A 1 878 ? 34.830 22.284 9.271 1.00 59.62 878 SER A N 1
ATOM 6937 C CA . SER A 1 878 ? 34.224 21.674 10.465 1.00 59.62 878 SER A CA 1
ATOM 6938 C C . SER A 1 878 ? 34.161 22.678 11.620 1.00 59.62 878 SER A C 1
ATOM 6940 O O . SER A 1 878 ? 35.065 22.696 12.457 1.00 59.62 878 SER A O 1
ATOM 6942 N N . ILE A 1 879 ? 33.087 23.464 11.701 1.00 71.44 879 ILE A N 1
ATOM 6943 C CA . ILE A 1 879 ? 32.797 24.315 12.865 1.00 71.44 879 ILE A CA 1
ATOM 6944 C C . ILE A 1 879 ? 32.057 23.545 13.974 1.00 71.44 879 ILE A C 1
ATOM 6946 O O . ILE A 1 879 ? 31.443 22.502 13.734 1.00 71.44 879 ILE A O 1
ATOM 6950 N N . LYS A 1 880 ? 32.127 24.048 15.210 1.00 69.19 880 LYS A N 1
ATOM 6951 C CA . LYS A 1 880 ? 31.319 23.587 16.345 1.00 69.19 880 LYS A CA 1
ATOM 6952 C C . LYS A 1 880 ? 30.200 24.602 16.574 1.00 69.19 880 LYS A C 1
ATOM 6954 O O . LYS A 1 880 ? 30.488 25.756 16.858 1.00 69.19 880 LYS A O 1
ATOM 6959 N N . HIS A 1 881 ? 28.945 24.161 16.501 1.00 74.94 881 HIS A N 1
ATOM 6960 C CA . HIS A 1 881 ? 27.799 24.996 16.872 1.00 74.94 881 HIS A CA 1
ATOM 6961 C C . HIS A 1 881 ? 27.870 25.326 18.371 1.00 74.94 881 HIS A C 1
ATOM 6963 O O . HIS A 1 881 ? 27.982 24.433 19.215 1.00 74.94 881 HIS A O 1
ATOM 6969 N N . GLU A 1 882 ? 27.830 26.616 18.682 1.00 74.81 882 GLU A N 1
ATOM 6970 C CA . GLU A 1 882 ? 27.902 27.195 20.027 1.00 74.81 882 GLU A CA 1
ATOM 6971 C C . GLU A 1 882 ? 26.945 28.390 20.151 1.00 74.81 882 GLU A C 1
ATOM 6973 O O . GLU A 1 882 ? 26.577 28.991 19.145 1.00 74.81 882 GLU A O 1
ATOM 6978 N N . VAL A 1 883 ? 26.604 28.761 21.389 1.00 76.88 883 VAL A N 1
ATOM 6979 C CA . VAL A 1 883 ? 25.583 29.764 21.769 1.00 76.88 883 VAL A CA 1
ATOM 6980 C C . VAL A 1 883 ? 25.593 31.057 20.942 1.00 76.88 883 VAL A C 1
ATOM 6982 O O . VAL A 1 883 ? 24.531 31.592 20.636 1.00 76.88 883 VAL A O 1
ATOM 6985 N N . HIS A 1 884 ? 26.765 31.578 20.572 1.00 78.06 884 HIS A N 1
ATOM 6986 C CA . HIS A 1 884 ? 26.862 32.836 19.828 1.00 78.06 884 HIS A CA 1
ATOM 6987 C C . HIS A 1 884 ? 26.210 32.767 18.435 1.00 78.06 884 HIS A C 1
ATOM 6989 O O . HIS A 1 884 ? 25.610 33.751 18.007 1.00 78.06 884 HIS A O 1
ATOM 6995 N N . HIS A 1 885 ? 26.212 31.602 17.776 1.00 86.06 885 HIS A N 1
ATOM 6996 C CA . HIS A 1 885 ? 25.521 31.404 16.497 1.00 86.06 885 HIS A CA 1
ATOM 6997 C C . HIS A 1 885 ? 23.990 31.474 16.657 1.00 86.06 885 HIS A C 1
ATOM 6999 O O . HIS A 1 885 ? 23.290 31.994 15.787 1.00 86.06 885 HIS A O 1
ATOM 7005 N N . ASP A 1 886 ? 23.458 30.977 17.779 1.00 82.56 886 ASP A N 1
ATOM 7006 C CA . ASP A 1 886 ? 22.025 31.049 18.087 1.00 82.56 886 ASP A CA 1
ATOM 7007 C C . ASP A 1 886 ? 21.613 32.497 18.396 1.00 82.56 886 ASP A C 1
ATOM 7009 O O . ASP A 1 886 ? 20.591 32.976 17.907 1.00 82.56 886 ASP A O 1
ATOM 7013 N N . LEU A 1 887 ? 22.447 33.234 19.140 1.00 85.19 887 LEU A N 1
ATOM 7014 C CA . LEU A 1 887 ? 22.248 34.659 19.431 1.00 85.19 887 LEU A CA 1
ATOM 7015 C C . LEU A 1 887 ? 22.318 35.532 18.167 1.00 85.19 887 LEU A C 1
ATOM 7017 O O . LEU A 1 887 ? 21.462 36.395 17.973 1.00 85.19 887 LEU A O 1
ATOM 7021 N N . GLU A 1 888 ? 23.268 35.277 17.264 1.00 88.88 888 GLU A N 1
ATOM 7022 C CA . GLU A 1 888 ? 23.308 35.929 15.949 1.00 88.88 888 GLU A CA 1
ATOM 7023 C C . GLU A 1 888 ? 22.048 35.606 15.120 1.00 88.88 888 GLU A C 1
ATOM 7025 O O . GLU A 1 888 ? 21.480 36.492 14.477 1.00 88.88 888 GLU A O 1
ATOM 7030 N N . SER A 1 889 ? 21.527 34.379 15.219 1.00 85.88 889 SER A N 1
ATOM 7031 C CA . SER A 1 889 ? 20.272 33.993 14.560 1.00 85.88 889 SER A CA 1
ATOM 7032 C C . SER A 1 889 ? 19.052 34.737 15.133 1.00 85.88 889 SER A C 1
ATOM 7034 O O . SER A 1 889 ? 18.199 35.205 14.375 1.00 85.88 889 SER A O 1
ATOM 7036 N N . PHE A 1 890 ? 18.986 34.935 16.458 1.00 83.12 890 PHE A N 1
ATOM 7037 C CA . PHE A 1 890 ? 17.973 35.792 17.095 1.00 83.12 890 PHE A CA 1
ATOM 7038 C C . PHE A 1 890 ? 18.091 37.263 16.671 1.00 83.12 890 PHE A C 1
ATOM 7040 O O . PHE A 1 890 ? 17.076 37.949 16.535 1.00 83.12 890 PHE A O 1
ATOM 7047 N N . PHE A 1 891 ? 19.308 37.755 16.432 1.00 88.62 891 PHE A N 1
ATOM 7048 C CA . PHE A 1 891 ? 19.527 39.107 15.928 1.00 88.62 891 PHE A CA 1
ATOM 7049 C C . PHE A 1 891 ? 19.018 39.279 14.487 1.00 88.62 891 PHE A C 1
ATOM 7051 O O . PHE A 1 891 ? 18.265 40.219 14.229 1.00 88.62 891 PHE A O 1
ATOM 7058 N N . TYR A 1 892 ? 19.321 38.358 13.564 1.00 87.19 892 TYR A N 1
ATOM 7059 C CA . TYR A 1 892 ? 18.759 38.422 12.206 1.00 87.19 892 TYR A CA 1
ATOM 7060 C C . TYR A 1 892 ? 17.231 38.288 12.189 1.00 87.19 892 TYR A C 1
ATOM 7062 O O . TYR A 1 892 ? 16.568 38.956 11.394 1.00 87.19 892 TYR A O 1
ATOM 7070 N N . LEU A 1 893 ? 16.655 37.495 13.098 1.00 83.31 893 LEU A N 1
ATOM 7071 C CA . LEU A 1 893 ? 15.205 37.422 13.285 1.00 83.31 893 LEU A CA 1
ATOM 7072 C C . LEU A 1 893 ? 14.613 38.776 13.728 1.00 83.31 893 LEU A C 1
ATOM 7074 O O . LEU A 1 893 ? 13.611 39.217 13.165 1.00 83.31 893 LEU A O 1
ATOM 7078 N N . LEU A 1 894 ? 15.249 39.474 14.680 1.00 84.94 894 LEU A N 1
ATOM 7079 C CA . LEU A 1 894 ? 14.851 40.829 15.088 1.00 84.94 894 LEU A CA 1
ATOM 7080 C C . LEU A 1 894 ? 14.925 41.818 13.911 1.00 84.94 894 LEU A C 1
ATOM 7082 O O . LEU A 1 894 ? 13.978 42.571 13.687 1.00 84.94 894 LEU A O 1
ATOM 7086 N N . VAL A 1 895 ? 16.011 41.789 13.133 1.00 84.75 895 VAL A N 1
ATOM 7087 C CA . VAL A 1 895 ? 16.190 42.637 11.940 1.00 84.75 895 VAL A CA 1
ATOM 7088 C C . VAL A 1 895 ? 15.100 42.372 10.896 1.00 84.75 895 VAL A C 1
ATOM 7090 O O . VAL A 1 895 ? 14.542 43.316 10.340 1.00 84.75 895 VAL A O 1
ATOM 7093 N N . TRP A 1 896 ? 14.729 41.111 10.666 1.00 81.19 896 TRP A N 1
ATOM 7094 C CA . TRP A 1 896 ? 13.643 40.740 9.754 1.00 81.19 896 TRP A CA 1
ATOM 7095 C C . TRP A 1 896 ? 12.275 41.253 10.218 1.00 81.19 896 TRP A C 1
ATOM 7097 O O . TRP A 1 896 ? 11.519 41.786 9.402 1.00 81.19 896 TRP A O 1
ATOM 7107 N N . PHE A 1 897 ? 11.972 41.172 11.521 1.00 75.50 897 PHE A N 1
ATOM 7108 C CA . PHE A 1 897 ? 10.758 41.782 12.073 1.00 75.50 897 PHE A CA 1
ATOM 7109 C C . PHE A 1 897 ? 10.765 43.307 11.886 1.00 75.50 897 PHE A C 1
ATOM 7111 O O . PHE A 1 897 ? 9.769 43.879 11.446 1.00 75.50 897 PHE A O 1
ATOM 7118 N N . VAL A 1 898 ? 11.890 43.973 12.158 1.00 79.06 898 VAL A N 1
ATOM 7119 C CA . VAL A 1 898 ? 12.024 45.430 12.000 1.00 79.06 898 VAL A CA 1
ATOM 7120 C C . VAL A 1 898 ? 11.812 45.846 10.540 1.00 79.06 898 VAL A C 1
ATOM 7122 O O . VAL A 1 898 ? 11.013 46.745 10.274 1.00 79.06 898 VAL A O 1
ATOM 7125 N N . LEU A 1 899 ? 12.458 45.166 9.589 1.00 74.81 899 LEU A N 1
ATOM 7126 C CA . LEU A 1 899 ? 12.374 45.492 8.162 1.00 74.81 899 LEU A CA 1
ATOM 7127 C C . LEU A 1 899 ? 11.000 45.197 7.528 1.00 74.81 899 LEU A C 1
ATOM 7129 O O . LEU A 1 899 ? 10.688 45.808 6.506 1.00 74.81 899 LEU A O 1
ATOM 7133 N N . ARG A 1 900 ? 10.181 44.301 8.107 1.00 68.25 900 ARG A N 1
ATOM 7134 C CA . ARG A 1 900 ? 8.816 43.992 7.621 1.00 68.25 900 ARG A CA 1
ATOM 7135 C C . ARG A 1 900 ? 7.684 44.726 8.348 1.00 68.25 900 ARG A C 1
ATOM 7137 O O . ARG A 1 900 ? 6.620 44.887 7.755 1.00 68.25 900 ARG A O 1
ATOM 7144 N N . TYR A 1 901 ? 7.876 45.145 9.602 1.00 67.00 901 TYR A N 1
ATOM 7145 C CA . TYR A 1 901 ? 6.782 45.626 10.466 1.00 67.00 901 TYR A CA 1
ATOM 7146 C C . TYR A 1 901 ? 7.024 46.993 11.122 1.00 67.00 901 TYR A C 1
ATOM 7148 O O . TYR A 1 901 ? 6.234 47.406 11.969 1.00 67.00 901 TYR A O 1
ATOM 7156 N N . THR A 1 902 ? 8.077 47.722 10.741 1.00 64.44 902 THR A N 1
ATOM 7157 C CA . THR A 1 902 ? 8.323 49.089 11.234 1.00 64.44 902 THR A CA 1
ATOM 7158 C C . THR A 1 902 ? 8.648 50.053 10.095 1.00 64.44 902 THR A C 1
ATOM 7160 O O . THR A 1 902 ? 9.237 49.663 9.089 1.00 64.44 902 THR A O 1
ATOM 7163 N N . ALA A 1 903 ? 8.280 51.327 10.253 1.00 65.75 903 ALA A N 1
ATOM 7164 C CA . ALA A 1 903 ? 8.729 52.385 9.353 1.00 65.75 903 ALA A CA 1
ATOM 7165 C C . ALA A 1 903 ? 10.193 52.730 9.670 1.00 65.75 903 ALA A C 1
ATOM 7167 O O . ALA A 1 903 ? 10.501 53.123 10.797 1.00 65.75 903 ALA A O 1
ATOM 7168 N N . HIS A 1 904 ? 11.092 52.571 8.696 1.00 75.31 904 HIS A N 1
ATOM 7169 C CA . HIS A 1 904 ? 12.540 52.604 8.923 1.00 75.31 904 HIS A CA 1
ATOM 7170 C C . HIS A 1 904 ? 13.319 53.428 7.887 1.00 75.31 904 HIS A C 1
ATOM 7172 O O . HIS A 1 904 ? 12.792 53.820 6.848 1.00 75.31 904 HIS A O 1
ATOM 7178 N N . THR A 1 905 ? 14.579 53.742 8.201 1.00 66.38 905 THR A N 1
ATOM 7179 C CA . THR A 1 905 ? 15.431 54.662 7.424 1.00 66.38 905 THR A CA 1
ATOM 7180 C C . THR A 1 905 ? 16.183 54.041 6.246 1.00 66.38 905 THR A C 1
ATOM 7182 O O . THR A 1 905 ? 16.871 54.782 5.541 1.00 66.38 905 THR A O 1
ATOM 7185 N N . ARG A 1 906 ? 16.111 52.721 6.017 1.00 67.94 906 ARG A N 1
ATOM 7186 C CA . ARG A 1 906 ? 16.856 52.080 4.917 1.00 67.94 906 ARG A CA 1
ATOM 7187 C C . ARG A 1 906 ? 16.273 52.524 3.559 1.00 67.94 906 ARG A C 1
ATOM 7189 O O . ARG A 1 906 ? 15.082 52.305 3.319 1.00 67.94 906 ARG A O 1
ATOM 7196 N N . PRO A 1 907 ? 17.065 53.155 2.666 1.00 52.91 907 PRO A N 1
ATOM 7197 C CA . PRO A 1 907 ? 16.542 53.779 1.446 1.00 52.91 907 PRO A CA 1
ATOM 7198 C C . PRO A 1 907 ? 15.993 52.775 0.419 1.00 52.91 907 PRO A C 1
ATOM 7200 O O . PRO A 1 907 ? 15.254 53.170 -0.479 1.00 52.91 907 PRO A O 1
ATOM 7203 N N . GLU A 1 908 ? 16.299 51.485 0.564 1.00 55.59 908 GLU A N 1
ATOM 7204 C CA . GLU A 1 908 ? 15.788 50.390 -0.267 1.00 55.59 908 GLU A CA 1
ATOM 7205 C C . GLU A 1 908 ? 14.342 49.979 0.089 1.00 55.59 908 GLU A C 1
ATOM 7207 O O . GLU A 1 908 ? 13.705 49.251 -0.676 1.00 55.59 908 GLU A O 1
ATOM 7212 N N . GLN A 1 909 ? 13.813 50.435 1.234 1.00 59.50 909 GLN A N 1
ATOM 7213 C CA . GLN A 1 909 ? 12.465 50.133 1.740 1.00 59.50 909 GLN A CA 1
ATOM 7214 C C . GLN A 1 909 ? 12.154 48.620 1.713 1.00 59.50 909 GLN A C 1
ATOM 7216 O O . GLN A 1 909 ? 12.905 47.844 2.305 1.00 59.50 909 GLN A O 1
ATOM 7221 N N . GLU A 1 910 ? 11.084 48.170 1.044 1.00 53.09 910 GLU A N 1
ATOM 7222 C CA . GLU A 1 910 ? 10.702 46.744 0.983 1.00 53.09 910 GLU A CA 1
ATOM 7223 C C . GLU A 1 910 ? 11.810 45.841 0.400 1.00 53.09 910 GLU A C 1
ATOM 7225 O O . GLU A 1 910 ? 11.937 44.680 0.797 1.00 53.09 910 GLU A O 1
ATOM 7230 N N . ARG A 1 911 ? 12.675 46.373 -0.480 1.00 57.50 911 ARG A N 1
ATOM 7231 C CA . ARG A 1 911 ? 13.796 45.616 -1.065 1.00 57.50 911 ARG A CA 1
ATOM 7232 C C . ARG A 1 911 ? 14.918 45.323 -0.062 1.00 57.50 911 ARG A C 1
ATOM 7234 O O . ARG A 1 911 ? 15.684 44.393 -0.298 1.00 57.50 911 ARG A O 1
ATOM 7241 N N . ALA A 1 912 ? 14.991 46.027 1.074 1.00 64.06 912 ALA A N 1
ATOM 7242 C CA . ALA A 1 912 ? 15.979 45.749 2.126 1.00 64.06 912 ALA A CA 1
ATOM 7243 C C . ALA A 1 912 ? 15.813 44.343 2.733 1.00 64.06 912 ALA A C 1
ATOM 7245 O O . ALA A 1 912 ? 16.796 43.698 3.086 1.00 64.06 912 ALA A O 1
ATOM 7246 N N . VAL A 1 913 ? 14.573 43.842 2.813 1.00 67.25 913 VAL A N 1
ATOM 7247 C CA . VAL A 1 913 ? 14.285 42.465 3.247 1.00 67.25 913 VAL A CA 1
ATOM 7248 C C . VAL A 1 913 ? 14.852 41.462 2.243 1.00 67.25 913 VAL A C 1
ATOM 7250 O O . VAL A 1 913 ? 15.497 40.490 2.628 1.00 67.25 913 VAL A O 1
ATOM 7253 N N . GLN A 1 914 ? 14.635 41.714 0.953 1.00 64.19 914 GLN A N 1
ATOM 7254 C CA . GLN A 1 914 ? 15.067 40.825 -0.124 1.00 64.19 914 GLN A CA 1
ATOM 7255 C C . GLN A 1 914 ? 16.598 40.767 -0.203 1.00 64.19 914 GLN A C 1
ATOM 7257 O O . GLN A 1 914 ? 17.172 39.684 -0.261 1.00 64.19 914 GLN A O 1
ATOM 7262 N N . PHE A 1 915 ? 17.249 41.930 -0.089 1.00 67.50 915 PHE A N 1
ATOM 7263 C CA . PHE A 1 915 ? 18.705 42.094 -0.090 1.00 67.50 915 PHE A CA 1
ATOM 7264 C C . PHE A 1 915 ? 19.428 41.479 1.125 1.00 67.50 915 PHE A C 1
ATOM 7266 O O . PHE A 1 915 ? 20.647 41.367 1.097 1.00 67.50 915 PHE A O 1
ATOM 7273 N N . LEU A 1 916 ? 18.728 41.062 2.187 1.00 72.25 916 LEU A N 1
ATOM 7274 C CA . LEU A 1 916 ? 19.352 40.373 3.329 1.00 72.25 916 LEU A CA 1
ATOM 7275 C C . LEU A 1 916 ? 18.903 38.909 3.483 1.00 72.25 916 LEU A C 1
ATOM 7277 O O . LEU A 1 916 ? 19.646 38.096 4.033 1.00 72.25 916 LEU A O 1
ATOM 7281 N N . PHE A 1 917 ? 17.707 38.558 2.995 1.00 75.19 917 PHE A N 1
ATOM 7282 C CA . PHE A 1 917 ? 17.048 37.289 3.329 1.00 75.19 917 PHE A CA 1
ATOM 7283 C C . PHE A 1 917 ? 16.568 36.441 2.139 1.00 75.19 917 PHE A C 1
ATOM 7285 O O . PHE A 1 917 ? 16.160 35.305 2.370 1.00 75.19 917 PHE A O 1
ATOM 7292 N N . GLU A 1 918 ? 16.605 36.932 0.893 1.00 65.75 918 GLU A N 1
ATOM 7293 C CA . GLU A 1 918 ? 16.049 36.228 -0.284 1.00 65.75 918 GLU A CA 1
ATOM 7294 C C . GLU A 1 918 ? 17.143 35.793 -1.294 1.00 65.75 918 GLU A C 1
ATOM 7296 O O . GLU A 1 918 ? 17.007 35.990 -2.502 1.00 65.75 918 GLU A O 1
ATOM 7301 N N . TYR A 1 919 ? 18.222 35.164 -0.799 1.00 63.03 919 TYR A N 1
ATOM 7302 C CA . TYR A 1 919 ? 19.250 34.485 -1.615 1.00 63.03 919 TYR A CA 1
ATOM 7303 C C . TYR A 1 919 ? 18.985 32.972 -1.730 1.00 63.03 919 TYR A C 1
ATOM 7305 O O . TYR A 1 919 ? 18.519 32.371 -0.760 1.00 63.03 919 TYR A O 1
ATOM 7313 N N . PRO A 1 920 ? 19.295 32.334 -2.877 1.00 51.16 920 PRO A N 1
ATOM 7314 C CA . PRO A 1 920 ? 19.068 30.902 -3.088 1.00 51.16 920 PRO A CA 1
ATOM 7315 C C . PRO A 1 920 ? 20.203 29.999 -2.566 1.00 51.16 920 PRO A C 1
ATOM 7317 O O . PRO A 1 920 ? 20.054 28.779 -2.588 1.00 51.16 920 PRO A O 1
ATOM 7320 N N . ASP A 1 921 ? 21.328 30.573 -2.133 1.00 61.56 921 ASP A N 1
ATOM 7321 C CA . ASP A 1 921 ? 22.570 29.870 -1.804 1.00 61.56 921 ASP A CA 1
ATOM 7322 C C . ASP A 1 921 ? 23.284 30.456 -0.565 1.00 61.56 921 ASP A C 1
ATOM 7324 O O . ASP A 1 921 ? 23.021 31.588 -0.140 1.00 61.56 921 ASP A O 1
ATOM 7328 N N . ASP A 1 922 ? 24.184 29.664 0.034 1.00 68.88 922 ASP A N 1
ATOM 7329 C CA . ASP A 1 922 ? 24.908 30.041 1.258 1.00 68.88 922 ASP A CA 1
ATOM 7330 C C . ASP A 1 922 ? 25.896 31.213 1.042 1.00 68.88 922 ASP A C 1
ATOM 7332 O O . ASP A 1 922 ? 26.089 31.994 1.972 1.00 68.88 922 ASP A O 1
ATOM 7336 N N . ASP A 1 923 ? 26.492 31.382 -0.149 1.00 70.38 923 ASP A N 1
ATOM 7337 C CA . ASP A 1 923 ? 27.563 32.369 -0.410 1.00 70.38 923 ASP A CA 1
ATOM 7338 C C . ASP A 1 923 ? 27.002 33.784 -0.633 1.00 70.38 923 ASP A C 1
ATOM 7340 O O . ASP A 1 923 ? 27.520 34.771 -0.099 1.00 70.38 923 ASP A O 1
ATOM 7344 N N . GLY A 1 924 ? 25.860 33.881 -1.320 1.00 71.19 924 GLY A N 1
ATOM 7345 C CA . GLY A 1 924 ? 25.048 35.093 -1.393 1.00 71.19 924 GLY A CA 1
ATOM 7346 C C . GLY A 1 924 ? 24.518 35.515 -0.020 1.00 71.19 924 GLY A C 1
ATOM 7347 O O . GLY A 1 924 ? 24.627 36.689 0.344 1.00 71.19 924 GLY A O 1
ATOM 7348 N N . SER A 1 925 ? 24.019 34.565 0.787 1.00 77.12 925 SER A N 1
ATOM 7349 C CA . SER A 1 925 ? 23.555 34.861 2.154 1.00 77.12 925 SER A CA 1
ATOM 7350 C C . SER A 1 925 ? 24.700 35.299 3.076 1.00 77.12 925 SER A C 1
ATOM 7352 O O . SER A 1 925 ? 24.541 36.269 3.821 1.00 77.12 925 SER A O 1
ATOM 7354 N N . LEU A 1 926 ? 25.861 34.636 2.998 1.00 79.56 926 LEU A N 1
ATOM 7355 C CA . LEU A 1 926 ? 27.083 35.003 3.719 1.00 79.56 926 LEU A CA 1
ATOM 7356 C C . LEU A 1 926 ? 27.519 36.427 3.362 1.00 79.56 926 LEU A C 1
ATOM 7358 O O . LEU A 1 926 ? 27.679 37.267 4.248 1.00 79.56 926 LEU A O 1
ATOM 7362 N N . SER A 1 927 ? 27.657 36.709 2.065 1.00 75.50 927 SER A N 1
ATOM 7363 C CA . SER A 1 927 ? 28.093 38.011 1.553 1.00 75.50 927 SER A CA 1
ATOM 7364 C C . SER A 1 927 ? 27.169 39.141 2.005 1.00 75.50 927 SER A C 1
ATOM 7366 O O . SER A 1 927 ? 27.638 40.137 2.554 1.00 75.50 927 SER A O 1
ATOM 7368 N N . ALA A 1 928 ? 25.852 38.967 1.850 1.00 76.19 928 ALA A N 1
ATOM 7369 C CA . ALA A 1 928 ? 24.867 39.966 2.255 1.00 76.19 928 ALA A CA 1
ATOM 7370 C C . ALA A 1 928 ? 24.903 40.255 3.763 1.00 76.19 928 ALA A C 1
ATOM 7372 O O . ALA A 1 928 ? 24.887 41.420 4.164 1.00 76.19 928 ALA A O 1
ATOM 7373 N N . LYS A 1 929 ? 25.014 39.219 4.604 1.00 85.69 929 LYS A N 1
ATOM 7374 C CA . LYS A 1 929 ? 25.101 39.366 6.066 1.00 85.69 929 LYS A CA 1
ATOM 7375 C C . LYS A 1 929 ? 26.384 40.061 6.510 1.00 85.69 929 LYS A C 1
ATOM 7377 O O . LYS A 1 929 ? 26.318 40.975 7.330 1.00 85.69 929 LYS A O 1
ATOM 7382 N N . VAL A 1 930 ? 27.530 39.697 5.929 1.00 81.06 930 VAL A N 1
ATOM 7383 C CA . VAL A 1 930 ? 28.815 40.359 6.207 1.00 81.06 930 VAL A CA 1
ATOM 7384 C C . VAL A 1 930 ? 28.766 41.834 5.794 1.00 81.06 930 VAL A C 1
ATOM 7386 O O . VAL A 1 930 ? 29.098 42.696 6.606 1.00 81.06 930 VAL A O 1
ATOM 7389 N N . THR A 1 931 ? 28.299 42.157 4.582 1.00 77.50 931 THR A N 1
ATOM 7390 C CA . THR A 1 931 ? 28.148 43.552 4.128 1.00 77.50 931 THR A CA 1
ATOM 7391 C C . THR A 1 931 ? 27.193 44.341 5.024 1.00 77.50 931 THR A C 1
ATOM 7393 O O . THR A 1 931 ? 27.533 45.436 5.469 1.00 77.50 931 THR A O 1
ATOM 7396 N N . TRP A 1 932 ? 26.029 43.781 5.355 1.00 77.94 932 TRP A N 1
ATOM 7397 C CA . TRP A 1 932 ? 25.024 44.464 6.167 1.00 77.94 932 TRP A CA 1
ATOM 7398 C C . TRP A 1 932 ? 25.517 44.741 7.599 1.00 77.94 932 TRP A C 1
ATOM 7400 O O . TRP A 1 932 ? 25.341 45.852 8.104 1.00 77.94 932 TRP A O 1
ATOM 7410 N N . LEU A 1 933 ? 26.202 43.778 8.233 1.00 78.94 933 LEU A N 1
ATOM 7411 C CA . LEU A 1 933 ? 26.757 43.928 9.585 1.00 78.94 933 LEU A CA 1
ATOM 7412 C C . LEU A 1 933 ? 27.952 44.903 9.633 1.00 78.94 933 LEU A C 1
ATOM 7414 O O . LEU A 1 933 ? 28.185 45.550 10.657 1.00 78.94 933 LEU A O 1
ATOM 7418 N N . MET A 1 934 ? 28.687 45.053 8.525 1.00 69.88 934 MET A N 1
ATOM 7419 C CA . MET A 1 934 ? 29.674 46.124 8.360 1.00 69.88 934 MET A CA 1
ATOM 7420 C C . MET A 1 934 ? 28.986 47.493 8.271 1.00 69.88 934 MET A C 1
ATOM 7422 O O . MET A 1 934 ? 29.325 48.389 9.049 1.00 69.88 934 MET A O 1
ATOM 7426 N N . ASP A 1 935 ? 28.011 47.649 7.369 1.00 68.38 935 ASP A N 1
ATOM 7427 C CA . ASP A 1 935 ? 27.340 48.924 7.080 1.00 68.38 935 ASP A CA 1
ATOM 7428 C C . ASP A 1 935 ? 26.685 49.541 8.323 1.00 68.38 935 ASP A C 1
ATOM 7430 O O . ASP A 1 935 ? 26.977 50.697 8.650 1.00 68.38 935 ASP A O 1
ATOM 7434 N N . GLU A 1 936 ? 25.881 48.762 9.062 1.00 63.75 936 GLU A N 1
ATOM 7435 C CA . GLU A 1 936 ? 25.203 49.190 10.303 1.00 63.75 936 GLU A CA 1
ATOM 7436 C C . GLU A 1 936 ? 26.157 49.772 11.356 1.00 63.75 936 GLU A C 1
ATOM 7438 O O . GLU A 1 936 ? 25.769 50.597 12.189 1.00 63.75 936 GLU A O 1
ATOM 7443 N N . ALA A 1 937 ? 27.411 49.322 11.334 1.00 55.31 937 ALA A N 1
ATOM 7444 C CA . ALA A 1 937 ? 28.399 49.588 12.363 1.00 55.31 937 ALA A CA 1
ATOM 7445 C C . ALA A 1 937 ? 29.466 50.623 11.936 1.00 55.31 937 ALA A C 1
ATOM 7447 O O . ALA A 1 937 ? 30.362 50.949 12.730 1.00 55.31 937 ALA A O 1
ATOM 7448 N N . THR A 1 938 ? 29.396 51.162 10.711 1.00 53.41 938 THR A N 1
ATOM 7449 C CA . THR A 1 938 ? 30.255 52.276 10.266 1.00 53.41 938 THR A CA 1
ATOM 7450 C C . THR A 1 938 ? 29.701 53.641 10.693 1.00 53.41 938 THR A C 1
ATOM 7452 O O . THR A 1 938 ? 28.506 53.835 10.893 1.00 53.41 938 THR A O 1
ATOM 7455 N N . LYS A 1 939 ? 30.582 54.640 10.848 1.00 45.50 939 LYS A N 1
ATOM 7456 C CA . LYS A 1 939 ? 30.215 55.973 11.375 1.00 45.50 939 LYS A CA 1
ATOM 7457 C C . LYS A 1 939 ? 29.491 56.898 10.377 1.00 45.50 939 LYS A C 1
ATOM 7459 O O . LYS A 1 939 ? 29.274 58.063 10.702 1.00 45.50 939 LYS A O 1
ATOM 7464 N N . TYR A 1 940 ? 29.123 56.424 9.186 1.00 44.72 940 TYR A N 1
ATOM 7465 C CA . TYR A 1 940 ? 28.462 57.244 8.168 1.00 44.72 940 TYR A CA 1
ATOM 7466 C C . TYR A 1 940 ? 26.946 57.017 8.184 1.00 44.72 940 TYR A C 1
ATOM 7468 O O . TYR A 1 940 ? 26.443 55.961 7.813 1.00 44.72 940 TYR A O 1
ATOM 7476 N N . THR A 1 941 ? 26.203 58.049 8.588 1.00 48.06 941 THR A N 1
ATOM 7477 C CA . THR A 1 941 ? 24.773 58.026 8.960 1.00 48.06 941 THR A CA 1
ATOM 7478 C C . THR A 1 941 ? 23.768 57.747 7.830 1.00 48.06 941 THR A C 1
ATOM 7480 O O . THR A 1 941 ? 22.579 57.996 8.000 1.00 48.06 941 THR A O 1
ATOM 7483 N N . LYS A 1 942 ? 24.208 57.204 6.687 1.00 48.78 942 LYS A N 1
ATOM 7484 C CA . LYS A 1 942 ? 23.332 56.723 5.603 1.00 48.78 942 LYS A CA 1
ATOM 7485 C C . LYS A 1 942 ? 23.024 55.221 5.665 1.00 48.78 942 LYS A C 1
ATOM 7487 O O . LYS A 1 942 ? 22.032 54.810 5.081 1.00 48.78 942 LYS A O 1
ATOM 7492 N N . GLY A 1 943 ? 23.860 54.419 6.334 1.00 52.50 943 GLY A N 1
ATOM 7493 C CA . GLY A 1 943 ? 23.777 52.950 6.289 1.00 52.50 943 GLY A CA 1
ATOM 7494 C C . GLY A 1 943 ? 23.039 52.270 7.446 1.00 52.50 943 GLY A C 1
ATOM 7495 O O . GLY A 1 943 ? 22.876 51.060 7.405 1.00 52.50 943 GLY A O 1
ATOM 7496 N N . ARG A 1 944 ? 22.610 53.002 8.484 1.00 67.88 944 ARG A N 1
ATOM 7497 C CA . ARG A 1 944 ? 22.081 52.404 9.724 1.00 67.88 944 ARG A CA 1
ATOM 7498 C C . ARG A 1 944 ? 20.556 52.231 9.697 1.00 67.88 944 ARG A C 1
ATOM 7500 O O . ARG A 1 944 ? 19.830 53.162 9.339 1.00 67.88 944 ARG A O 1
ATOM 7507 N N . LEU A 1 945 ? 20.077 51.071 10.139 1.00 78.38 945 LEU A N 1
ATOM 7508 C CA . LEU A 1 945 ? 18.673 50.740 10.352 1.00 78.38 945 LEU A CA 1
ATOM 7509 C C . LEU A 1 945 ? 18.165 51.432 11.622 1.00 78.38 945 LEU A C 1
ATOM 7511 O O . LEU A 1 945 ? 18.358 50.966 12.746 1.00 78.38 945 LEU A O 1
ATOM 7515 N N . LEU A 1 946 ? 17.507 52.572 11.429 1.00 78.25 946 LEU A N 1
ATOM 7516 C CA . LEU A 1 946 ? 16.783 53.293 12.467 1.00 78.25 946 LEU A CA 1
ATOM 7517 C C . LEU A 1 946 ? 15.281 53.156 12.211 1.00 78.25 946 LEU A C 1
ATOM 7519 O O . LEU A 1 946 ? 14.828 53.177 11.068 1.00 78.25 946 LEU A O 1
ATOM 7523 N N . VAL A 1 947 ? 14.517 53.076 13.293 1.00 79.69 947 VAL A N 1
ATOM 7524 C CA . VAL A 1 947 ? 13.056 53.160 13.338 1.00 79.69 947 VAL A CA 1
ATOM 7525 C C . VAL A 1 947 ? 12.727 54.525 13.951 1.00 79.69 947 VAL A C 1
ATOM 7527 O O . VAL A 1 947 ? 12.789 54.656 15.174 1.00 79.69 947 VAL A O 1
ATOM 7530 N N . PRO A 1 948 ? 12.429 55.580 13.165 1.00 73.38 948 PRO A N 1
ATOM 7531 C CA . PRO A 1 948 ? 12.328 56.945 13.697 1.00 73.38 948 PRO A CA 1
ATOM 7532 C C . PRO A 1 948 ? 11.255 57.129 14.778 1.00 73.38 948 PRO A C 1
ATOM 7534 O O . PRO A 1 948 ? 11.383 58.007 15.624 1.00 73.38 948 PRO A O 1
ATOM 7537 N N . THR A 1 949 ? 10.221 56.283 14.774 1.00 70.94 949 THR A N 1
ATOM 7538 C CA . THR A 1 949 ? 9.142 56.247 15.775 1.00 70.94 949 THR A CA 1
ATOM 7539 C C . THR A 1 949 ? 9.452 55.367 16.995 1.00 70.94 949 THR A C 1
ATOM 7541 O O . THR A 1 949 ? 8.637 55.289 17.909 1.00 70.94 949 THR A O 1
ATOM 7544 N N . ASN A 1 950 ? 10.606 54.692 17.033 1.00 80.44 950 ASN A N 1
ATOM 7545 C CA . ASN A 1 950 ? 11.034 53.847 18.148 1.00 80.44 950 ASN A CA 1
ATOM 7546 C C . ASN A 1 950 ? 12.563 53.928 18.336 1.00 80.44 950 ASN A C 1
ATOM 7548 O O . ASN A 1 950 ? 13.351 53.120 17.825 1.00 80.44 950 ASN A O 1
ATOM 7552 N N . VAL A 1 951 ? 12.987 54.945 19.087 1.00 81.50 951 VAL A N 1
ATOM 7553 C CA . VAL A 1 951 ? 14.400 55.197 19.406 1.00 81.50 951 VAL A CA 1
ATOM 7554 C C . VAL A 1 951 ? 15.018 54.077 20.269 1.00 81.50 951 VAL A C 1
ATOM 7556 O O . VAL A 1 951 ? 16.139 53.668 19.948 1.00 81.50 951 VAL A O 1
ATOM 7559 N N . PRO A 1 952 ? 14.337 53.504 21.287 1.00 85.44 952 PRO A N 1
ATOM 7560 C CA . PRO A 1 952 ? 14.841 52.334 22.011 1.00 85.44 952 PRO A CA 1
ATOM 7561 C C . PRO A 1 952 ? 15.172 51.137 21.107 1.00 85.44 952 PRO A C 1
ATOM 7563 O O . PRO A 1 952 ? 16.282 50.606 21.175 1.00 85.44 952 PRO A O 1
ATOM 7566 N N . LEU A 1 953 ? 14.275 50.766 20.186 1.00 84.50 953 LEU A N 1
ATOM 7567 C CA . LEU A 1 953 ? 14.490 49.679 19.222 1.00 84.50 953 LEU A CA 1
ATOM 7568 C C . LEU A 1 953 ? 15.654 49.978 18.259 1.00 84.50 953 LEU A C 1
ATOM 7570 O O . LEU A 1 953 ? 16.496 49.117 18.010 1.00 84.50 953 LEU A O 1
ATOM 7574 N N . SER A 1 954 ? 15.769 51.224 17.792 1.00 83.31 954 SER A N 1
ATOM 7575 C CA . SER A 1 954 ? 16.896 51.691 16.961 1.00 83.31 954 SER A CA 1
ATOM 7576 C C . SER A 1 954 ? 18.256 51.584 17.670 1.00 83.31 954 SER A C 1
ATOM 7578 O O . SER A 1 954 ? 19.300 51.367 17.042 1.00 83.31 954 SER A O 1
ATOM 7580 N N . ASN A 1 955 ? 18.261 51.750 18.995 1.00 81.62 955 ASN A N 1
ATOM 7581 C CA . ASN A 1 955 ? 19.450 51.602 19.828 1.00 81.62 955 ASN A CA 1
ATOM 7582 C C . ASN A 1 955 ? 19.765 50.133 20.131 1.00 81.62 955 ASN A C 1
ATOM 7584 O O . ASN A 1 955 ? 20.935 49.759 20.055 1.00 81.62 955 ASN A O 1
ATOM 7588 N N . LEU A 1 956 ? 18.750 49.302 20.386 1.00 87.94 956 LEU A N 1
ATOM 7589 C CA . LEU A 1 956 ? 18.887 47.853 20.567 1.00 87.94 956 LEU A CA 1
ATOM 7590 C C . LEU A 1 956 ? 19.597 47.199 19.373 1.00 87.94 956 LEU A C 1
ATOM 7592 O O . LEU A 1 956 ? 20.632 46.558 19.552 1.00 87.94 956 LEU A O 1
ATOM 7596 N N . ILE A 1 957 ? 19.091 47.426 18.155 1.00 86.50 957 ILE A N 1
ATOM 7597 C CA . ILE A 1 957 ? 19.657 46.858 16.919 1.00 86.50 957 ILE A CA 1
ATOM 7598 C C . ILE A 1 957 ? 21.126 47.269 16.761 1.00 86.50 957 ILE A C 1
ATOM 7600 O O . ILE A 1 957 ? 21.986 46.418 16.559 1.00 86.50 957 ILE A O 1
ATOM 7604 N N . GLY A 1 958 ? 21.435 48.561 16.924 1.00 82.56 958 GLY A N 1
ATOM 7605 C CA . GLY A 1 958 ? 22.802 49.074 16.781 1.00 82.56 958 GLY A CA 1
ATOM 7606 C C . GLY A 1 958 ? 23.785 48.552 17.839 1.00 82.56 958 GLY A C 1
ATOM 7607 O O . GLY A 1 958 ? 24.959 48.339 17.526 1.00 82.56 958 GLY A O 1
ATOM 7608 N N . ARG A 1 959 ? 23.330 48.310 19.079 1.00 83.75 959 ARG A N 1
ATOM 7609 C CA . ARG A 1 959 ? 24.163 47.696 20.132 1.00 83.75 959 ARG A CA 1
ATOM 7610 C C . ARG A 1 959 ? 24.464 46.232 19.807 1.00 83.75 959 ARG A C 1
ATOM 7612 O O . ARG A 1 959 ? 25.635 45.857 19.796 1.00 83.75 959 ARG A O 1
ATOM 7619 N N . LEU A 1 960 ? 23.446 45.443 19.453 1.00 88.19 960 LEU A N 1
ATOM 7620 C CA . LEU A 1 960 ? 23.614 44.034 19.074 1.00 88.19 960 LEU A CA 1
ATOM 7621 C C . LEU A 1 960 ? 24.488 43.873 17.815 1.00 88.19 960 LEU A C 1
ATOM 7623 O O . LEU A 1 960 ? 25.411 43.062 17.820 1.00 88.19 960 LEU A O 1
ATOM 7627 N N . ALA A 1 961 ? 24.288 44.708 16.789 1.00 84.88 961 ALA A N 1
ATOM 7628 C CA . ALA A 1 961 ? 25.135 44.743 15.592 1.00 84.88 961 ALA A CA 1
ATOM 7629 C C . ALA A 1 961 ? 26.610 45.040 15.925 1.00 84.88 961 ALA A C 1
ATOM 7631 O O . ALA A 1 961 ? 27.521 44.431 15.366 1.00 84.88 961 ALA A O 1
ATOM 7632 N N . THR A 1 962 ? 26.858 45.951 16.875 1.00 82.50 962 THR A N 1
ATOM 7633 C CA . THR A 1 962 ? 28.220 46.283 17.324 1.00 82.50 962 THR A CA 1
ATOM 7634 C C . THR A 1 962 ? 28.883 45.095 18.024 1.00 82.50 962 THR A C 1
ATOM 7636 O O . THR A 1 962 ? 30.027 44.778 17.700 1.00 82.50 962 THR A O 1
ATOM 7639 N N . ILE A 1 963 ? 28.162 44.415 18.924 1.00 83.19 963 ILE A N 1
ATOM 7640 C CA . ILE A 1 963 ? 28.641 43.217 19.636 1.00 83.19 963 ILE A CA 1
ATOM 7641 C C . ILE A 1 963 ? 28.985 42.100 18.642 1.00 83.19 963 ILE A C 1
ATOM 7643 O O . ILE A 1 963 ? 30.074 41.536 18.706 1.00 83.19 963 ILE A O 1
ATOM 7647 N N . LEU A 1 964 ? 28.101 41.821 17.680 1.00 85.38 964 LEU A N 1
ATOM 7648 C CA . LEU A 1 964 ? 28.319 40.779 16.673 1.00 85.38 964 LEU A CA 1
ATOM 7649 C C . LEU A 1 964 ? 29.483 41.109 15.726 1.00 85.38 964 LEU A C 1
ATOM 7651 O O . LEU A 1 964 ? 30.292 40.236 15.425 1.00 85.38 964 LEU A O 1
ATOM 7655 N N . ARG A 1 965 ? 29.659 42.372 15.314 1.00 79.31 965 ARG A N 1
ATOM 7656 C CA . ARG A 1 965 ? 30.844 42.772 14.534 1.00 79.31 965 ARG A CA 1
ATOM 7657 C C . ARG A 1 965 ? 32.147 42.570 15.318 1.00 79.31 965 ARG A C 1
ATOM 7659 O O . ARG A 1 965 ? 33.156 42.179 14.735 1.00 79.31 965 ARG A O 1
ATOM 7666 N N . GLU A 1 966 ? 32.154 42.875 16.616 1.00 75.25 966 GLU A N 1
ATOM 7667 C CA . GLU A 1 966 ? 33.350 42.718 17.456 1.00 75.25 966 GLU A CA 1
ATOM 7668 C C . GLU A 1 966 ? 33.629 41.244 17.807 1.00 75.25 966 GLU A C 1
ATOM 7670 O O . GLU A 1 966 ? 34.797 40.860 17.879 1.00 75.25 966 GLU A O 1
ATOM 7675 N N . HIS A 1 967 ? 32.596 40.396 17.872 1.00 79.38 967 HIS A N 1
ATOM 7676 C CA . HIS A 1 967 ? 32.719 38.932 17.859 1.00 79.38 967 HIS A CA 1
ATOM 7677 C C . HIS A 1 967 ? 33.364 38.416 16.561 1.00 79.38 967 HIS A C 1
ATOM 7679 O O . HIS A 1 967 ? 34.218 37.538 16.635 1.00 79.38 967 HIS A O 1
ATOM 7685 N N . HIS A 1 968 ? 33.036 38.978 15.396 1.00 77.88 968 HIS A N 1
ATOM 7686 C CA . HIS A 1 968 ? 33.657 38.608 14.111 1.00 77.88 968 HIS A CA 1
ATOM 7687 C C . HIS A 1 968 ? 35.035 39.258 13.860 1.00 77.88 968 HIS A C 1
ATOM 7689 O O . HIS A 1 968 ? 35.601 39.136 12.774 1.00 77.88 968 HIS A O 1
ATOM 7695 N N . SER A 1 969 ? 35.603 39.974 14.844 1.00 63.09 969 SER A N 1
ATOM 7696 C CA . SER A 1 969 ? 36.900 40.680 14.763 1.00 63.09 969 SER A CA 1
ATOM 7697 C C . SER A 1 969 ? 37.072 41.613 13.546 1.00 63.09 969 SER A C 1
ATOM 7699 O O . SER A 1 969 ? 38.199 41.988 13.203 1.00 63.09 969 SER A O 1
ATOM 7701 N N . PHE A 1 970 ? 35.980 42.043 12.902 1.00 62.06 970 PHE A N 1
ATOM 7702 C CA . PHE A 1 970 ? 36.017 42.808 11.654 1.00 62.06 970 PHE A CA 1
ATOM 7703 C C . PHE A 1 970 ? 36.728 44.166 11.830 1.00 62.06 970 PHE A C 1
ATOM 7705 O O . PHE A 1 970 ? 36.145 45.161 12.265 1.00 62.06 970 PHE A O 1
ATOM 7712 N N . GLY A 1 971 ? 38.015 44.206 11.462 1.00 50.72 971 GLY A N 1
ATOM 7713 C CA . GLY A 1 971 ? 38.847 45.412 11.451 1.00 50.72 971 GLY A CA 1
ATOM 7714 C C . GLY A 1 971 ? 39.688 45.687 12.707 1.00 50.72 971 GLY A C 1
ATOM 7715 O O . GLY A 1 971 ? 40.153 46.819 12.853 1.00 50.72 971 GLY A O 1
ATOM 7716 N N . ARG A 1 972 ? 39.926 44.715 13.608 1.00 45.94 972 ARG A N 1
ATOM 7717 C CA . ARG A 1 972 ? 40.846 44.890 14.761 1.00 45.94 972 ARG A CA 1
ATOM 7718 C C . ARG A 1 972 ? 41.891 43.763 14.903 1.00 45.94 972 ARG A C 1
ATOM 7720 O O . ARG A 1 972 ? 41.628 42.650 14.467 1.00 45.94 972 ARG A O 1
ATOM 7727 N N . PRO A 1 973 ? 43.057 44.007 15.551 1.00 45.16 973 PRO A N 1
ATOM 7728 C CA . PRO A 1 973 ? 44.114 42.997 15.732 1.00 45.16 973 PRO A CA 1
ATOM 7729 C C . PRO A 1 973 ? 43.945 42.099 16.974 1.00 45.16 973 PRO A C 1
ATOM 7731 O O . PRO A 1 973 ? 44.838 41.316 17.290 1.00 45.16 973 PRO A O 1
ATOM 7734 N N . THR A 1 974 ? 42.860 42.260 17.733 1.00 50.75 974 THR A N 1
ATOM 7735 C CA . THR A 1 974 ? 42.577 41.508 18.965 1.00 50.75 974 THR A CA 1
ATOM 7736 C C . THR A 1 974 ? 41.777 40.235 18.672 1.00 50.75 974 THR A C 1
ATOM 7738 O O . THR A 1 974 ? 40.964 40.244 17.742 1.00 50.75 974 THR A O 1
ATOM 7741 N N . PRO A 1 975 ? 41.967 39.151 19.453 1.00 52.66 975 PRO A N 1
ATOM 7742 C CA . PRO A 1 975 ? 41.187 37.929 19.286 1.00 52.66 975 PRO A CA 1
ATOM 7743 C C . PRO A 1 975 ? 39.685 38.192 19.503 1.00 52.66 975 PRO A C 1
ATOM 7745 O O . PRO A 1 975 ? 39.340 39.092 20.274 1.00 52.66 975 PRO A O 1
ATOM 7748 N N . PRO A 1 976 ? 38.806 37.422 18.839 1.00 62.88 976 PRO A N 1
ATOM 7749 C CA . PRO A 1 976 ? 37.362 37.597 18.932 1.00 62.88 976 PRO A CA 1
ATOM 7750 C C . PRO A 1 976 ? 36.839 37.265 20.333 1.00 62.88 976 PRO A C 1
ATOM 7752 O O . PRO A 1 976 ? 37.215 36.248 20.921 1.00 62.88 976 PRO A O 1
ATOM 7755 N N . THR A 1 977 ? 35.928 38.097 20.840 1.00 66.62 977 THR A N 1
ATOM 7756 C CA . THR A 1 977 ? 35.158 37.826 22.063 1.00 66.62 977 THR A CA 1
ATOM 7757 C C . THR A 1 977 ? 33.757 37.366 21.653 1.00 66.62 977 THR A C 1
ATOM 7759 O O . THR A 1 977 ? 33.010 38.185 21.117 1.00 66.62 977 THR A O 1
ATOM 7762 N N . PRO A 1 978 ? 33.373 36.092 21.862 1.00 74.56 978 PRO A N 1
ATOM 7763 C CA . PRO A 1 978 ? 32.063 35.600 21.440 1.00 74.56 978 PRO A CA 1
ATOM 7764 C C . PRO A 1 978 ? 30.908 36.312 22.149 1.00 74.56 978 PRO A C 1
ATOM 7766 O O . PRO A 1 978 ? 30.976 36.565 23.352 1.00 74.56 978 PRO A O 1
ATOM 7769 N N . ALA A 1 979 ? 29.827 36.582 21.417 1.00 80.00 979 ALA A N 1
ATOM 7770 C CA . ALA A 1 979 ? 28.627 37.199 21.978 1.00 80.00 979 ALA A CA 1
ATOM 7771 C C . ALA A 1 979 ? 27.977 36.295 23.044 1.00 80.00 979 ALA A C 1
ATOM 7773 O O . ALA A 1 979 ? 27.776 35.099 22.814 1.00 80.00 979 ALA A O 1
ATOM 7774 N N . THR A 1 980 ? 27.628 36.859 24.204 1.00 85.12 980 THR A N 1
ATOM 7775 C CA . THR A 1 980 ? 27.055 36.096 25.325 1.00 85.12 980 THR A CA 1
ATOM 7776 C C . THR A 1 980 ? 25.554 36.336 25.505 1.00 85.12 980 THR A C 1
ATOM 7778 O O . THR A 1 980 ? 25.004 37.360 25.091 1.00 85.12 980 THR A O 1
ATOM 7781 N N . HIS A 1 981 ? 24.880 35.405 26.197 1.00 81.81 981 HIS A N 1
ATOM 7782 C CA . HIS A 1 981 ? 23.501 35.611 26.655 1.00 81.81 981 HIS A CA 1
ATOM 7783 C C . HIS A 1 981 ? 23.370 36.874 27.516 1.00 81.81 981 HIS A C 1
ATOM 7785 O O . HIS A 1 981 ? 22.349 37.550 27.448 1.00 81.81 981 HIS A O 1
ATOM 7791 N N . GLU A 1 982 ? 24.385 37.192 28.324 1.00 83.50 982 GLU A N 1
ATOM 7792 C CA . GLU A 1 982 ? 24.367 38.346 29.219 1.00 83.50 982 GLU A CA 1
ATOM 7793 C C . GLU A 1 982 ? 24.429 39.663 28.441 1.00 83.50 982 GLU A C 1
ATOM 7795 O O . GLU A 1 982 ? 23.660 40.568 28.745 1.00 83.50 982 GLU A O 1
ATOM 7800 N N . ASP A 1 983 ? 25.234 39.748 27.379 1.00 82.69 983 ASP A N 1
ATOM 7801 C CA . ASP A 1 983 ? 25.278 40.919 26.494 1.00 82.69 983 ASP A CA 1
ATOM 7802 C C . ASP A 1 983 ? 23.942 41.166 25.790 1.00 82.69 983 ASP A C 1
ATOM 7804 O O . ASP A 1 983 ? 23.442 42.293 25.780 1.00 82.69 983 ASP A O 1
ATOM 7808 N N . PHE A 1 984 ? 23.327 40.107 25.257 1.00 87.69 984 PHE A N 1
ATOM 7809 C CA . PHE A 1 984 ? 22.010 40.198 24.628 1.00 87.69 984 PHE A CA 1
ATOM 7810 C C . PHE A 1 984 ? 20.936 40.600 25.646 1.00 87.69 984 PHE A C 1
ATOM 7812 O O . PHE A 1 984 ? 20.224 41.580 25.430 1.00 87.69 984 PHE A O 1
ATOM 7819 N N . ILE A 1 985 ? 20.839 39.901 26.782 1.00 85.00 985 ILE A N 1
ATOM 7820 C CA . ILE A 1 985 ? 19.851 40.192 27.833 1.00 85.00 985 ILE A CA 1
ATOM 7821 C C . ILE A 1 985 ? 20.041 41.607 28.396 1.00 85.00 985 ILE A C 1
ATOM 7823 O O . ILE A 1 985 ? 19.052 42.298 28.636 1.00 85.00 985 ILE A O 1
ATOM 7827 N N . ARG A 1 986 ? 21.286 42.068 28.561 1.00 87.12 986 ARG A N 1
ATOM 7828 C CA . ARG A 1 986 ? 21.620 43.440 28.956 1.00 87.12 986 ARG A CA 1
ATOM 7829 C C . ARG A 1 986 ? 21.105 44.450 27.938 1.00 87.12 986 ARG A C 1
ATOM 7831 O O . ARG A 1 986 ? 20.334 45.320 28.322 1.00 87.12 986 ARG A O 1
ATOM 7838 N N . CYS A 1 987 ? 21.430 44.295 26.653 1.00 86.00 987 CYS A N 1
ATOM 7839 C CA . CYS A 1 987 ? 20.923 45.184 25.602 1.00 86.00 987 CYS A CA 1
ATOM 7840 C C . CYS A 1 987 ? 19.387 45.195 25.523 1.00 86.00 987 CYS A C 1
ATOM 7842 O O . CYS A 1 987 ? 18.802 46.263 25.360 1.00 86.00 987 CYS A O 1
ATOM 7844 N N . PHE A 1 988 ? 18.724 44.043 25.678 1.00 87.25 988 PHE A N 1
ATOM 7845 C CA . PHE A 1 988 ? 17.259 43.968 25.700 1.00 87.25 988 PHE A CA 1
ATOM 7846 C C . PHE A 1 988 ? 16.645 44.652 26.934 1.00 87.25 988 PHE A C 1
ATOM 7848 O O . PHE A 1 988 ? 15.663 45.370 26.771 1.00 87.25 988 PHE A O 1
ATOM 7855 N N . ARG A 1 989 ? 17.217 44.495 28.139 1.00 86.44 989 ARG A N 1
ATOM 7856 C CA . ARG A 1 989 ? 16.779 45.232 29.345 1.00 86.44 989 ARG A CA 1
ATOM 7857 C C . ARG A 1 989 ? 16.991 46.735 29.183 1.00 86.44 989 ARG A C 1
ATOM 7859 O O . ARG A 1 989 ? 16.027 47.483 29.225 1.00 86.44 989 ARG A O 1
ATOM 7866 N N . GLU A 1 990 ? 18.218 47.155 28.868 1.00 86.06 990 GLU A N 1
ATOM 7867 C CA . GLU A 1 990 ? 18.579 48.559 28.615 1.00 86.06 990 GLU A CA 1
ATOM 7868 C C . GLU A 1 990 ? 17.681 49.222 27.557 1.00 86.06 990 GLU A C 1
ATOM 7870 O O . GLU A 1 990 ? 17.435 50.422 27.632 1.00 86.06 990 GLU A O 1
ATOM 7875 N N . ALA A 1 991 ? 17.198 48.462 26.568 1.00 85.38 991 ALA A N 1
ATOM 7876 C CA . ALA A 1 991 ? 16.232 48.945 25.591 1.00 85.38 991 ALA A CA 1
ATOM 7877 C C . ALA A 1 991 ? 14.804 49.010 26.154 1.00 85.38 991 ALA A C 1
ATOM 7879 O O . ALA A 1 991 ? 14.146 50.025 25.966 1.00 85.38 991 ALA A O 1
ATOM 7880 N N . LEU A 1 992 ? 14.311 47.967 26.828 1.00 83.25 992 LEU A N 1
ATOM 7881 C CA . LEU A 1 992 ? 12.954 47.922 27.398 1.00 83.25 992 LEU A CA 1
ATOM 7882 C C . LEU A 1 992 ? 12.742 48.944 28.527 1.00 83.25 992 LEU A C 1
ATOM 7884 O O . LEU A 1 992 ? 11.667 49.529 28.618 1.00 83.25 992 LEU A O 1
ATOM 7888 N N . ASP A 1 993 ? 13.774 49.193 29.332 1.00 84.31 993 ASP A N 1
ATOM 7889 C CA . ASP A 1 993 ? 13.768 50.163 30.431 1.00 84.31 993 ASP A CA 1
ATOM 7890 C C . ASP A 1 993 ? 13.970 51.617 29.939 1.00 84.31 993 ASP A C 1
ATOM 7892 O O . ASP A 1 993 ? 13.786 52.568 30.703 1.00 84.31 993 ASP A O 1
ATOM 7896 N N . ALA A 1 994 ? 14.338 51.826 28.666 1.00 83.81 994 ALA A N 1
ATOM 7897 C CA . ALA A 1 994 ? 14.549 53.160 28.105 1.00 83.81 994 ALA A CA 1
ATOM 7898 C C . ALA A 1 994 ? 13.222 53.886 27.791 1.00 83.81 994 ALA A C 1
ATOM 7900 O O . ALA A 1 994 ? 12.324 53.307 27.172 1.00 83.81 994 ALA A O 1
ATOM 7901 N N . PRO A 1 995 ? 13.095 55.187 28.122 1.00 76.44 995 PRO A N 1
ATOM 7902 C CA . PRO A 1 995 ? 11.927 55.977 27.749 1.00 76.44 995 PRO A CA 1
ATOM 7903 C C . PRO A 1 995 ? 11.845 56.185 26.227 1.00 76.44 995 PRO A C 1
ATOM 7905 O O . PRO A 1 995 ? 12.860 56.247 25.531 1.00 76.44 995 PRO A O 1
ATOM 7908 N N . GLY A 1 996 ? 10.623 56.355 25.713 1.00 71.56 996 GLY A N 1
ATOM 7909 C CA . GLY A 1 996 ? 10.372 56.615 24.289 1.00 71.56 996 GLY A CA 1
ATOM 7910 C C . GLY A 1 996 ? 9.983 55.390 23.452 1.00 71.56 996 GLY A C 1
ATOM 7911 O O . GLY A 1 996 ? 10.154 55.420 22.233 1.00 71.56 996 GLY A O 1
ATOM 7912 N N . TRP A 1 997 ? 9.457 54.328 24.072 1.00 79.81 997 TRP A N 1
ATOM 7913 C CA . TRP A 1 997 ? 8.704 53.307 23.334 1.00 79.81 997 TRP A CA 1
ATOM 7914 C C . TRP A 1 997 ? 7.351 53.862 22.848 1.00 79.81 997 TRP A C 1
ATOM 7916 O O . TRP A 1 997 ? 6.702 54.597 23.597 1.00 79.81 997 TRP A O 1
ATOM 7926 N N . PRO A 1 998 ? 6.901 53.492 21.634 1.00 69.69 998 PRO A N 1
ATOM 7927 C CA . PRO A 1 998 ? 5.554 53.790 21.148 1.00 69.69 998 PRO A CA 1
ATOM 7928 C C . PRO A 1 998 ? 4.458 53.128 22.000 1.00 69.69 998 PRO A C 1
ATOM 7930 O O . PRO A 1 998 ? 4.653 52.059 22.582 1.00 69.69 998 PRO A O 1
ATOM 7933 N N . THR A 1 999 ? 3.286 53.758 22.035 1.00 62.66 999 THR A N 1
ATOM 7934 C CA . THR A 1 999 ? 2.067 53.278 22.706 1.00 62.66 999 THR A CA 1
ATOM 7935 C C . THR A 1 999 ? 1.207 52.413 21.773 1.00 62.66 999 THR A C 1
ATOM 7937 O O . THR A 1 999 ? 1.458 52.353 20.571 1.00 62.66 999 THR A O 1
ATOM 7940 N N . GLU A 1 1000 ? 0.153 51.759 22.283 1.00 54.16 1000 GLU A N 1
ATOM 7941 C CA . GLU A 1 1000 ? -0.753 50.942 21.446 1.00 54.16 1000 GLU A CA 1
ATOM 7942 C C . GLU A 1 1000 ? -1.384 51.727 20.278 1.00 54.16 1000 GLU A C 1
ATOM 7944 O O . GLU A 1 1000 ? -1.616 51.152 19.217 1.00 54.16 1000 GLU A O 1
ATOM 7949 N N . SER A 1 1001 ? -1.616 53.037 20.429 1.00 48.59 1001 SER A N 1
ATOM 7950 C CA . SER A 1 1001 ? -2.133 53.901 19.354 1.00 48.59 1001 SER A CA 1
ATOM 7951 C C . SER A 1 1001 ? -1.134 54.186 18.228 1.00 48.59 1001 SER A C 1
ATOM 7953 O O . SER A 1 1001 ? -1.549 54.609 17.151 1.00 48.59 1001 SER A O 1
ATOM 7955 N N . ASP A 1 1002 ? 0.157 53.935 18.450 1.00 49.12 1002 ASP A N 1
ATOM 7956 C CA . ASP A 1 1002 ? 1.228 54.175 17.477 1.00 49.12 1002 ASP A CA 1
ATOM 7957 C C . ASP A 1 1002 ? 1.548 52.914 16.639 1.00 49.12 1002 ASP A C 1
ATOM 7959 O O . ASP A 1 1002 ? 2.368 52.950 15.717 1.00 49.12 1002 ASP A O 1
ATOM 7963 N N . VAL A 1 1003 ? 0.898 51.780 16.941 1.00 50.47 1003 VAL A N 1
ATOM 7964 C CA . VAL A 1 1003 ? 1.089 50.496 16.251 1.00 50.47 1003 VAL A CA 1
ATOM 7965 C C . VAL A 1 1003 ? 0.254 50.450 14.968 1.00 50.47 1003 VAL A C 1
ATOM 7967 O O . VAL A 1 1003 ? -0.922 50.086 14.966 1.00 50.47 1003 VAL A O 1
ATOM 7970 N N . ILE A 1 1004 ? 0.880 50.791 13.840 1.00 48.41 1004 ILE A N 1
ATOM 7971 C CA . ILE A 1 1004 ? 0.252 50.688 12.515 1.00 48.41 1004 ILE A CA 1
ATOM 7972 C C . ILE A 1 1004 ? 0.007 49.210 12.172 1.00 48.41 1004 ILE A C 1
ATOM 7974 O O . ILE A 1 1004 ? 0.937 48.405 12.112 1.00 48.41 1004 ILE A O 1
ATOM 7978 N N . ALA A 1 1005 ? -1.249 48.851 11.899 1.00 42.81 1005 ALA A N 1
ATOM 7979 C CA . ALA A 1 1005 ? -1.620 47.493 11.515 1.00 42.81 1005 ALA A CA 1
ATOM 7980 C C . ALA A 1 1005 ? -1.032 47.114 10.142 1.00 42.81 1005 ALA A C 1
ATOM 7982 O O . ALA A 1 1005 ? -1.387 47.697 9.114 1.00 42.81 1005 ALA A O 1
ATOM 7983 N N . PHE A 1 1006 ? -0.160 46.101 10.120 1.00 40.78 1006 PHE A N 1
ATOM 7984 C CA . PHE A 1 1006 ? 0.431 45.577 8.889 1.00 40.78 1006 PHE A CA 1
ATOM 7985 C C . PHE A 1 1006 ? -0.651 45.073 7.927 1.00 40.78 1006 PHE A C 1
ATOM 7987 O O . PHE A 1 1006 ? -1.339 44.086 8.195 1.00 40.78 1006 PHE A O 1
ATOM 7994 N N . THR A 1 1007 ? -0.764 45.739 6.780 1.00 39.88 1007 THR A N 1
ATOM 7995 C CA . THR A 1 1007 ? -1.602 45.305 5.661 1.00 39.88 1007 THR A CA 1
ATOM 7996 C C . THR A 1 1007 ? -0.682 44.685 4.609 1.00 39.88 1007 THR A C 1
ATOM 7998 O O . THR A 1 1007 ? 0.114 45.421 4.027 1.00 39.88 1007 THR A O 1
ATOM 8001 N N . PRO A 1 1008 ? -0.728 43.361 4.364 1.00 37.19 1008 PRO A N 1
ATOM 8002 C CA . PRO A 1 1008 ? 0.140 42.736 3.370 1.00 37.19 1008 PRO A CA 1
ATOM 8003 C C . PRO A 1 1008 ? -0.136 43.309 1.969 1.00 37.19 1008 PRO A C 1
ATOM 8005 O O . PRO A 1 1008 ? -1.310 43.456 1.608 1.00 37.19 1008 PRO A O 1
ATOM 8008 N N . PRO A 1 1009 ? 0.901 43.593 1.154 1.00 37.47 1009 PRO A N 1
ATOM 8009 C CA . PRO A 1 1009 ? 0.715 44.023 -0.227 1.00 37.47 1009 PRO A CA 1
ATOM 8010 C C . PRO A 1 1009 ? -0.143 43.029 -1.013 1.00 37.47 1009 PRO A C 1
ATOM 8012 O O . PRO A 1 1009 ? -0.034 41.814 -0.831 1.00 37.47 1009 PRO A O 1
ATOM 8015 N N . ASN A 1 1010 ? -0.994 43.540 -1.906 1.00 38.78 1010 ASN A N 1
ATOM 8016 C CA . ASN A 1 1010 ? -1.910 42.708 -2.681 1.00 38.78 1010 ASN A CA 1
ATOM 8017 C C . ASN A 1 1010 ? -1.117 41.645 -3.480 1.00 38.78 1010 ASN A C 1
ATOM 8019 O O . ASN A 1 1010 ? -0.253 42.028 -4.278 1.00 38.78 1010 ASN A O 1
ATOM 8023 N N . PRO A 1 1011 ? -1.415 40.335 -3.346 1.00 40.06 1011 PRO A N 1
ATOM 8024 C CA . PRO A 1 1011 ? -0.725 39.283 -4.094 1.00 40.06 1011 PRO A CA 1
ATOM 8025 C C . PRO A 1 1011 ? -0.726 39.495 -5.615 1.00 40.06 1011 PRO A C 1
ATOM 8027 O O . PRO A 1 1011 ? 0.226 39.103 -6.285 1.00 40.06 1011 PRO A O 1
ATOM 8030 N N . LEU A 1 1012 ? -1.745 40.170 -6.165 1.00 32.28 1012 LEU A N 1
ATOM 8031 C CA . LEU A 1 1012 ? -1.785 40.557 -7.580 1.00 32.28 1012 LEU A CA 1
ATOM 8032 C C . LEU A 1 1012 ? -0.732 41.615 -7.942 1.00 32.28 1012 LEU A C 1
ATOM 8034 O O . LEU A 1 1012 ? -0.142 41.514 -9.012 1.00 32.28 1012 LEU A O 1
ATOM 8038 N N . GLN A 1 1013 ? -0.437 42.578 -7.063 1.00 34.84 1013 GLN A N 1
ATOM 8039 C CA . GLN A 1 1013 ? 0.635 43.557 -7.292 1.00 34.84 1013 GLN A CA 1
ATOM 8040 C C . GLN A 1 1013 ? 2.019 42.909 -7.169 1.00 34.84 1013 GLN A C 1
ATOM 8042 O O . GLN A 1 1013 ? 2.885 43.180 -7.997 1.00 34.84 1013 GLN A O 1
ATOM 8047 N N . GLN A 1 1014 ? 2.219 41.990 -6.216 1.00 39.28 1014 GLN A N 1
ATOM 8048 C CA . GLN A 1 1014 ? 3.468 41.219 -6.133 1.00 39.28 1014 GLN A CA 1
ATOM 8049 C C . GLN A 1 1014 ? 3.665 40.312 -7.360 1.00 39.28 1014 GLN A C 1
ATOM 8051 O O . GLN A 1 1014 ? 4.770 40.234 -7.897 1.00 39.28 1014 GLN A O 1
ATOM 8056 N N . ALA A 1 1015 ? 2.600 39.671 -7.854 1.00 35.56 1015 ALA A N 1
ATOM 8057 C CA . ALA A 1 1015 ? 2.640 38.886 -9.087 1.00 35.56 1015 ALA A CA 1
ATOM 8058 C C . ALA A 1 1015 ? 2.913 39.757 -10.327 1.00 35.56 1015 ALA A C 1
ATOM 8060 O O . ALA A 1 1015 ? 3.744 39.391 -11.155 1.00 35.56 1015 ALA A O 1
ATOM 8061 N N . GLN A 1 1016 ? 2.273 40.927 -10.441 1.00 31.64 1016 GLN A N 1
ATOM 8062 C CA . GLN A 1 1016 ? 2.506 41.874 -11.537 1.00 31.64 1016 GLN A CA 1
ATOM 8063 C C . GLN A 1 1016 ? 3.930 42.443 -11.517 1.00 31.64 1016 GLN A C 1
ATOM 8065 O O . GLN A 1 1016 ? 4.572 42.472 -12.564 1.00 31.64 1016 GLN A O 1
ATOM 8070 N N . SER A 1 1017 ? 4.462 42.830 -10.352 1.00 34.91 1017 SER A N 1
ATOM 8071 C CA . SER A 1 1017 ? 5.844 43.319 -10.246 1.00 34.91 1017 SER A CA 1
ATOM 8072 C C . SER A 1 1017 ? 6.848 42.242 -10.659 1.00 34.91 1017 SER A C 1
ATOM 8074 O O . SER A 1 1017 ? 7.718 42.504 -11.484 1.00 34.91 1017 SER A O 1
ATOM 8076 N N . ARG A 1 1018 ? 6.672 41.000 -10.182 1.00 38.81 1018 ARG A N 1
ATOM 8077 C CA . ARG A 1 1018 ? 7.511 39.855 -10.580 1.00 38.81 1018 ARG A CA 1
ATOM 8078 C C . ARG A 1 1018 ? 7.395 39.524 -12.074 1.00 38.81 1018 ARG A C 1
ATOM 8080 O O . ARG A 1 1018 ? 8.379 39.107 -12.675 1.00 38.81 1018 ARG A O 1
ATOM 8087 N N . TYR A 1 1019 ? 6.230 39.735 -12.689 1.00 33.22 1019 TYR A N 1
ATOM 8088 C CA . TYR A 1 1019 ? 6.030 39.558 -14.131 1.00 33.22 1019 TYR A CA 1
ATOM 8089 C C . TYR A 1 1019 ? 6.776 40.624 -14.954 1.00 33.22 1019 TYR A C 1
ATOM 8091 O O . TYR A 1 1019 ? 7.466 40.284 -15.915 1.00 33.22 1019 TYR A O 1
ATOM 8099 N N . TYR A 1 1020 ? 6.718 41.898 -14.545 1.00 33.25 1020 TYR A N 1
ATOM 8100 C CA . TYR A 1 1020 ? 7.471 42.974 -15.201 1.00 33.25 1020 TYR A CA 1
ATOM 8101 C C . TYR A 1 1020 ? 8.991 42.871 -14.976 1.00 33.25 1020 TYR A C 1
ATOM 8103 O O . TYR A 1 1020 ? 9.746 43.081 -15.922 1.00 33.25 1020 TYR A O 1
ATOM 8111 N N . GLU A 1 1021 ? 9.455 42.482 -13.783 1.00 38.69 1021 GLU A N 1
ATOM 8112 C CA . GLU A 1 1021 ? 10.886 42.253 -13.509 1.00 38.69 1021 GLU A CA 1
ATOM 8113 C C . GLU A 1 1021 ? 11.449 41.015 -14.233 1.00 38.69 1021 GLU A C 1
ATOM 8115 O O . GLU A 1 1021 ? 12.648 40.955 -14.509 1.00 38.69 1021 GLU A O 1
ATOM 8120 N N . HIS A 1 1022 ? 10.610 40.034 -14.589 1.00 39.25 1022 HIS A N 1
ATOM 8121 C CA . HIS A 1 1022 ? 11.033 38.926 -15.449 1.00 39.25 1022 HIS A CA 1
ATOM 8122 C C . HIS A 1 1022 ? 11.167 39.362 -16.916 1.00 39.25 1022 HIS A C 1
ATOM 8124 O O . HIS A 1 1022 ? 12.118 38.960 -17.579 1.00 39.25 1022 HIS A O 1
ATOM 8130 N N . LEU A 1 1023 ? 10.278 40.238 -17.403 1.00 31.69 1023 LEU A N 1
ATOM 8131 C CA . LEU A 1 1023 ? 10.369 40.807 -18.753 1.00 31.69 1023 LEU A CA 1
ATOM 8132 C C . LEU A 1 1023 ? 11.605 41.703 -18.934 1.00 31.69 1023 LEU A C 1
ATOM 8134 O O . LEU A 1 1023 ? 12.284 41.585 -19.949 1.00 31.69 1023 LEU A O 1
ATOM 8138 N N . THR A 1 1024 ? 11.960 42.542 -17.953 1.00 33.56 1024 THR A N 1
ATOM 8139 C CA . THR A 1 1024 ? 13.160 43.400 -18.054 1.00 33.56 1024 THR A CA 1
ATOM 8140 C C . THR A 1 1024 ? 14.483 42.658 -17.849 1.00 33.56 1024 THR A C 1
ATOM 8142 O O . THR A 1 1024 ? 15.528 43.170 -18.243 1.00 33.56 1024 THR A O 1
ATOM 8145 N N . ARG A 1 1025 ? 14.469 41.439 -17.290 1.00 34.59 1025 ARG A N 1
ATOM 8146 C CA . ARG A 1 1025 ? 15.656 40.566 -17.189 1.00 34.59 1025 ARG A CA 1
ATOM 8147 C C . ARG A 1 1025 ? 15.960 39.747 -18.450 1.00 34.59 1025 ARG A C 1
ATOM 8149 O O . ARG A 1 1025 ? 16.993 39.092 -18.486 1.00 34.59 1025 ARG A O 1
ATOM 8156 N N . ILE A 1 1026 ? 15.099 39.770 -19.469 1.00 33.22 1026 ILE A N 1
ATOM 8157 C CA . ILE A 1 1026 ? 15.273 38.970 -20.697 1.00 33.22 1026 ILE A CA 1
ATOM 8158 C C . ILE A 1 1026 ? 16.139 39.681 -21.763 1.00 33.22 1026 ILE A C 1
ATOM 8160 O O . ILE A 1 1026 ? 16.605 39.028 -22.692 1.00 33.22 1026 ILE A O 1
ATOM 8164 N N . GLU A 1 1027 ? 16.424 40.982 -21.617 1.00 30.97 1027 GLU A N 1
ATOM 8165 C CA . GLU A 1 1027 ? 17.167 41.777 -22.619 1.00 30.97 1027 GLU A CA 1
ATOM 8166 C C . GLU A 1 1027 ? 18.628 42.133 -22.245 1.00 30.97 1027 GLU A C 1
ATOM 8168 O O . GLU A 1 1027 ? 19.260 42.889 -22.981 1.00 30.97 1027 GLU A O 1
ATOM 8173 N N . LEU A 1 1028 ? 19.197 41.615 -21.142 1.00 29.64 1028 LEU A N 1
ATOM 8174 C CA . LEU A 1 1028 ? 20.574 41.947 -20.712 1.00 29.64 1028 LEU A CA 1
ATOM 8175 C C . LEU A 1 1028 ? 21.404 40.753 -20.193 1.00 29.64 1028 LEU A C 1
ATOM 8177 O O . LEU A 1 1028 ? 21.442 40.482 -18.998 1.00 29.64 1028 LEU A O 1
ATOM 8181 N N . GLU A 1 1029 ? 22.138 40.138 -21.120 1.00 32.31 1029 GLU A N 1
ATOM 8182 C CA . GLU A 1 1029 ? 23.422 39.409 -21.000 1.00 32.31 1029 GLU A CA 1
ATOM 8183 C C . GLU A 1 1029 ? 24.108 39.573 -22.388 1.00 32.31 1029 GLU A C 1
ATOM 8185 O O . GLU A 1 1029 ? 23.369 39.698 -23.376 1.00 32.31 1029 GLU A O 1
ATOM 8190 N N . PRO A 1 1030 ? 25.454 39.579 -22.540 1.00 40.91 1030 PRO A N 1
ATOM 8191 C CA . PRO A 1 1030 ? 26.455 39.075 -21.594 1.00 40.91 1030 PRO A CA 1
ATOM 8192 C C . PRO A 1 1030 ? 27.650 40.032 -21.316 1.00 40.91 1030 PRO A C 1
ATOM 8194 O O . PRO A 1 1030 ? 27.603 41.221 -21.624 1.00 40.91 1030 PRO A O 1
ATOM 8197 N N . ASP A 1 1031 ? 28.733 39.446 -20.780 1.00 27.92 1031 ASP A N 1
ATOM 8198 C CA . ASP A 1 1031 ? 30.133 39.917 -20.700 1.00 27.92 1031 ASP A CA 1
ATOM 8199 C C . ASP A 1 1031 ? 30.535 40.865 -19.540 1.00 27.92 1031 ASP A C 1
ATOM 8201 O O . ASP A 1 1031 ? 30.481 42.087 -19.664 1.00 27.92 1031 ASP A O 1
ATOM 8205 N N . PHE A 1 1032 ? 31.136 40.320 -18.462 1.00 24.88 1032 PHE A N 1
ATOM 8206 C CA . PHE A 1 1032 ? 32.614 40.271 -18.326 1.00 24.88 1032 PHE A CA 1
ATOM 8207 C C . PHE A 1 1032 ? 33.115 39.422 -17.127 1.00 24.88 1032 PHE A C 1
ATOM 8209 O O . PHE A 1 1032 ? 32.338 38.900 -16.332 1.00 24.88 1032 PHE A O 1
ATOM 8216 N N . HIS A 1 1033 ? 34.439 39.245 -17.016 1.00 28.27 1033 HIS A N 1
ATOM 8217 C CA . HIS A 1 1033 ? 35.108 38.249 -16.162 1.00 28.27 1033 HIS A CA 1
ATOM 8218 C C . HIS A 1 1033 ? 36.217 38.827 -15.243 1.00 28.27 1033 HIS A C 1
ATOM 8220 O O . HIS A 1 1033 ? 36.961 39.711 -15.658 1.00 28.27 1033 HIS A O 1
ATOM 8226 N N . VAL A 1 1034 ? 36.422 38.161 -14.090 1.00 25.02 1034 VAL A N 1
ATOM 8227 C CA . VAL A 1 1034 ? 37.683 38.035 -13.303 1.00 25.02 1034 VAL A CA 1
ATOM 8228 C C . VAL A 1 1034 ? 38.153 39.209 -12.403 1.00 25.02 1034 VAL A C 1
ATOM 8230 O O . VAL A 1 1034 ? 37.972 40.388 -12.681 1.00 25.02 1034 VAL A O 1
ATOM 8233 N N . TRP A 1 1035 ? 38.776 38.833 -11.271 1.00 29.38 1035 TRP A N 1
ATOM 8234 C CA . TRP A 1 1035 ? 39.386 39.686 -10.236 1.00 29.38 1035 TRP A CA 1
ATOM 8235 C C . TRP A 1 1035 ? 40.627 40.480 -10.696 1.00 29.38 1035 TRP A C 1
ATOM 8237 O O . TRP A 1 1035 ? 41.518 39.900 -11.313 1.00 29.38 1035 TRP A O 1
ATOM 8247 N N . ALA A 1 1036 ? 40.794 41.710 -10.184 1.00 22.62 1036 ALA A N 1
ATOM 8248 C CA . ALA A 1 1036 ? 42.043 42.220 -9.579 1.00 22.62 1036 ALA A CA 1
ATOM 8249 C C . ALA A 1 1036 ? 41.820 43.594 -8.900 1.00 22.62 1036 ALA A C 1
ATOM 8251 O O . ALA A 1 1036 ? 40.842 44.280 -9.184 1.00 22.62 1036 ALA A O 1
ATOM 8252 N N . ALA A 1 1037 ? 42.734 44.006 -8.013 1.00 22.88 1037 ALA A N 1
ATOM 8253 C CA . ALA A 1 1037 ? 42.727 45.319 -7.346 1.00 22.88 1037 ALA A CA 1
ATOM 8254 C C . ALA A 1 1037 ? 43.946 46.192 -7.778 1.00 22.88 1037 ALA A C 1
ATOM 8256 O O . ALA A 1 1037 ? 44.582 45.878 -8.779 1.00 22.88 1037 ALA A O 1
ATOM 8257 N N . PRO A 1 1038 ? 44.288 47.269 -7.040 1.00 47.28 1038 PRO A N 1
ATOM 8258 C CA . PRO A 1 1038 ? 44.189 48.706 -7.386 1.00 47.28 1038 PRO A CA 1
ATOM 8259 C C . PRO A 1 1038 ? 45.491 49.245 -8.087 1.00 47.28 1038 PRO A C 1
ATOM 8261 O O . PRO A 1 1038 ? 46.300 48.391 -8.447 1.00 47.28 1038 PRO A O 1
ATOM 8264 N N . PRO A 1 1039 ? 45.817 50.570 -8.267 1.00 33.19 1039 PRO A N 1
ATOM 8265 C CA . PRO A 1 1039 ? 45.271 51.775 -7.597 1.00 33.19 1039 PRO A CA 1
ATOM 8266 C C . PRO A 1 1039 ? 45.315 53.165 -8.333 1.00 33.19 1039 PRO A C 1
ATOM 8268 O O . PRO A 1 1039 ? 45.766 53.293 -9.462 1.00 33.19 1039 PRO A O 1
ATOM 8271 N N . LYS A 1 1040 ? 44.983 54.231 -7.568 1.00 26.34 1040 LYS A N 1
ATOM 8272 C CA . LYS A 1 1040 ? 45.448 55.651 -7.647 1.00 26.34 1040 LYS A CA 1
ATOM 8273 C C . LYS A 1 1040 ? 45.039 56.570 -8.830 1.00 26.34 1040 LYS A C 1
ATOM 8275 O O . LYS A 1 1040 ? 45.656 56.562 -9.881 1.00 26.34 1040 LYS A O 1
ATOM 8280 N N . ALA A 1 1041 ? 44.126 57.497 -8.505 1.00 28.58 1041 ALA A N 1
ATOM 8281 C CA . ALA A 1 1041 ? 44.174 58.968 -8.672 1.00 28.58 1041 ALA A CA 1
ATOM 8282 C C . ALA A 1 1041 ? 44.881 59.642 -9.878 1.00 28.58 1041 ALA A C 1
ATOM 8284 O O . ALA A 1 1041 ? 46.085 59.481 -10.048 1.00 28.58 1041 ALA A O 1
ATOM 8285 N N . VAL A 1 1042 ? 44.194 60.621 -10.500 1.00 23.72 1042 VAL A N 1
ATOM 8286 C CA . VAL A 1 1042 ? 44.518 62.074 -10.414 1.00 23.72 1042 VAL A CA 1
ATOM 8287 C C . VAL A 1 1042 ? 43.340 62.943 -10.922 1.00 23.72 1042 VAL A C 1
ATOM 8289 O O . VAL A 1 1042 ? 42.417 62.441 -11.554 1.00 23.72 1042 VAL A O 1
ATOM 8292 N N . VAL A 1 1043 ? 43.353 64.221 -10.527 1.00 31.41 1043 VAL A N 1
ATOM 8293 C CA . VAL A 1 1043 ? 42.375 65.309 -10.749 1.00 31.41 1043 VAL A CA 1
ATOM 8294 C C . VAL A 1 1043 ? 42.357 65.826 -12.197 1.00 31.41 1043 VAL A C 1
ATOM 8296 O O . VAL A 1 1043 ? 43.429 65.957 -12.776 1.00 31.41 1043 VAL A O 1
ATOM 8299 N N . GLU A 1 1044 ? 41.193 66.258 -12.707 1.00 23.39 1044 GLU A N 1
ATOM 8300 C CA . GLU A 1 1044 ? 41.072 67.501 -13.503 1.00 23.39 1044 GLU A CA 1
ATOM 8301 C C . GLU A 1 1044 ? 39.638 68.088 -13.455 1.00 23.39 1044 GLU A C 1
ATOM 8303 O O . GLU A 1 1044 ? 38.746 67.502 -12.838 1.00 23.39 1044 GLU A O 1
ATOM 8308 N N . GLU A 1 1045 ? 39.455 69.305 -13.979 1.00 28.95 1045 GLU A N 1
ATOM 8309 C CA . GLU A 1 1045 ? 38.324 70.213 -13.695 1.00 28.95 1045 GLU A CA 1
ATOM 8310 C C . GLU A 1 1045 ? 37.185 70.167 -14.742 1.00 28.95 1045 GLU A C 1
ATOM 8312 O O . GLU A 1 1045 ? 37.356 69.620 -15.828 1.00 28.95 1045 GLU A O 1
ATOM 8317 N N . VAL A 1 1046 ? 36.036 70.808 -14.450 1.00 23.81 1046 VAL A N 1
ATOM 8318 C CA . VAL A 1 1046 ? 35.552 72.007 -15.187 1.00 23.81 1046 VAL A CA 1
ATOM 8319 C C . VAL A 1 1046 ? 34.241 72.577 -14.589 1.00 23.81 1046 VAL A C 1
ATOM 8321 O O . VAL A 1 1046 ? 33.285 71.861 -14.307 1.00 23.81 1046 VAL A O 1
ATOM 8324 N N . GLU A 1 1047 ? 34.274 73.899 -14.400 1.00 26.91 1047 GLU A N 1
ATOM 8325 C CA . GLU A 1 1047 ? 33.248 74.960 -14.253 1.00 26.91 1047 GLU A CA 1
ATOM 8326 C C . GLU A 1 1047 ? 31.768 74.709 -14.657 1.00 26.91 1047 GLU A C 1
ATOM 8328 O O . GLU A 1 1047 ? 31.481 73.871 -15.503 1.00 26.91 1047 GLU A O 1
ATOM 8333 N N . LEU A 1 1048 ? 30.756 75.534 -14.307 1.00 28.98 1048 LEU A N 1
ATOM 8334 C CA . LEU A 1 1048 ? 30.359 76.453 -13.195 1.00 28.98 1048 LEU A CA 1
ATOM 8335 C C . LEU A 1 1048 ? 29.117 77.251 -13.701 1.00 28.98 1048 LEU A C 1
ATOM 8337 O O . LEU A 1 1048 ? 29.014 77.467 -14.908 1.00 28.98 1048 LEU A O 1
ATOM 8341 N N . GLY A 1 1049 ? 28.174 77.728 -12.854 1.00 24.91 1049 GLY A N 1
ATOM 8342 C CA . GLY A 1 1049 ? 26.888 78.212 -13.427 1.00 24.91 1049 GLY A CA 1
ATOM 8343 C C . GLY A 1 1049 ? 25.872 79.128 -12.706 1.00 24.91 1049 GLY A C 1
ATOM 8344 O O . GLY A 1 1049 ? 24.813 79.301 -13.298 1.00 24.91 1049 GLY A O 1
ATOM 8345 N N . ARG A 1 1050 ? 26.156 79.795 -11.563 1.00 25.97 1050 ARG A N 1
ATOM 8346 C CA . ARG A 1 1050 ? 25.230 80.749 -10.845 1.00 25.97 1050 ARG A CA 1
ATOM 8347 C C . ARG A 1 1050 ? 23.994 80.058 -10.196 1.00 25.97 1050 ARG A C 1
ATOM 8349 O O . ARG A 1 1050 ? 23.624 78.976 -10.622 1.00 25.97 1050 ARG A O 1
ATOM 8356 N N . GLY A 1 1051 ? 23.301 80.563 -9.163 1.00 27.41 1051 GLY A N 1
ATOM 8357 C CA . GLY A 1 1051 ? 23.366 81.797 -8.339 1.00 27.41 1051 GLY A CA 1
ATOM 8358 C C . GLY A 1 1051 ? 21.930 82.305 -8.037 1.00 27.41 1051 GLY A C 1
ATOM 8359 O O . GLY A 1 1051 ? 21.089 82.170 -8.919 1.00 27.41 1051 GLY A O 1
ATOM 8360 N N . SER A 1 1052 ? 21.554 82.871 -6.877 1.00 28.64 1052 SER A N 1
ATOM 8361 C CA . SER A 1 1052 ? 22.265 83.234 -5.625 1.00 28.64 1052 SER A CA 1
ATOM 8362 C C . SER A 1 1052 ? 21.261 83.479 -4.454 1.00 28.64 1052 SER A C 1
ATOM 8364 O O . SER A 1 1052 ? 20.060 83.356 -4.669 1.00 28.64 1052 SER A O 1
ATOM 8366 N N . ASP A 1 1053 ? 21.765 83.861 -3.261 1.00 28.84 1053 ASP A N 1
ATOM 8367 C CA . ASP A 1 1053 ? 21.062 84.528 -2.122 1.00 28.84 1053 ASP A CA 1
ATOM 8368 C C . ASP A 1 1053 ? 20.070 83.687 -1.254 1.00 28.84 1053 ASP A C 1
ATOM 8370 O O . ASP A 1 1053 ? 19.340 82.852 -1.773 1.00 28.84 1053 ASP A O 1
ATOM 8374 N N . GLY A 1 1054 ? 19.969 83.831 0.086 1.00 27.44 1054 GLY A N 1
ATOM 8375 C CA . GLY A 1 1054 ? 20.738 84.644 1.054 1.00 27.44 1054 GLY A CA 1
ATOM 8376 C C . GLY A 1 1054 ? 20.385 84.385 2.554 1.00 27.44 1054 GLY A C 1
ATOM 8377 O O . GLY A 1 1054 ? 19.354 83.798 2.850 1.00 27.44 1054 GLY A O 1
ATOM 8378 N N . GLU A 1 1055 ? 21.295 84.808 3.452 1.00 28.47 1055 GLU A N 1
ATOM 8379 C CA . GLU A 1 1055 ? 21.280 85.052 4.933 1.00 28.47 1055 GLU A CA 1
ATOM 8380 C C . GLU A 1 1055 ? 20.249 84.436 5.934 1.00 28.47 1055 GLU A C 1
ATOM 8382 O O . GLU A 1 1055 ? 19.044 84.497 5.721 1.00 28.47 1055 GLU A O 1
ATOM 8387 N N . GLY A 1 1056 ? 20.715 84.079 7.161 1.00 25.89 1056 GLY A N 1
ATOM 8388 C CA . GLY A 1 1056 ? 19.941 84.381 8.397 1.00 25.89 1056 GLY A CA 1
ATOM 8389 C C . GLY A 1 1056 ? 20.048 83.518 9.691 1.00 25.89 1056 GLY A C 1
ATOM 8390 O O . GLY A 1 1056 ? 19.181 82.687 9.918 1.00 25.89 1056 GLY A O 1
ATOM 8391 N N . VAL A 1 1057 ? 20.949 83.888 10.628 1.00 24.67 1057 VAL A N 1
ATOM 8392 C CA . VAL A 1 1057 ? 20.755 83.885 12.122 1.00 24.67 1057 VAL A CA 1
ATOM 8393 C C . VAL A 1 1057 ? 20.788 82.550 12.953 1.00 24.67 1057 VAL A C 1
ATOM 8395 O O . VAL A 1 1057 ? 20.416 81.477 12.498 1.00 24.67 1057 VAL A O 1
ATOM 8398 N N . LEU A 1 1058 ? 21.289 82.651 14.206 1.00 23.83 1058 LEU A N 1
ATOM 8399 C CA . LEU A 1 1058 ? 21.472 81.643 15.303 1.00 23.83 1058 LEU A CA 1
ATOM 8400 C C . LEU A 1 1058 ? 20.579 82.042 16.541 1.00 23.83 1058 LEU A C 1
ATOM 8402 O O . LEU A 1 1058 ? 19.796 82.969 16.334 1.00 23.83 1058 LEU A O 1
ATOM 8406 N N . PRO A 1 1059 ? 20.661 81.536 17.817 1.00 41.75 1059 PRO A N 1
ATOM 8407 C CA . PRO A 1 1059 ? 21.532 80.515 18.467 1.00 41.75 1059 PRO A CA 1
ATOM 8408 C C . PRO A 1 1059 ? 20.874 79.592 19.564 1.00 41.75 1059 PRO A C 1
ATOM 8410 O O . PRO A 1 1059 ? 19.696 79.739 19.854 1.00 41.75 1059 PRO A O 1
ATOM 8413 N N . ALA A 1 1060 ? 21.699 78.745 20.231 1.00 27.97 1060 ALA A N 1
ATOM 8414 C CA . ALA A 1 1060 ? 21.729 78.411 21.694 1.00 27.97 1060 ALA A CA 1
ATOM 8415 C C . ALA A 1 1060 ? 20.503 77.763 22.427 1.00 27.97 1060 ALA A C 1
ATOM 8417 O O . ALA A 1 1060 ? 19.382 77.887 21.958 1.00 27.97 1060 ALA A O 1
ATOM 8418 N N . MET A 1 1061 ? 20.596 77.106 23.610 1.00 26.23 1061 MET A N 1
ATOM 8419 C CA . MET A 1 1061 ? 21.659 76.408 24.401 1.00 26.23 1061 MET A CA 1
ATOM 8420 C C . MET A 1 1061 ? 20.985 75.554 25.534 1.00 26.23 1061 MET A C 1
ATOM 8422 O O . MET A 1 1061 ? 19.762 75.463 25.560 1.00 26.23 1061 MET A O 1
ATOM 8426 N N . GLU A 1 1062 ? 21.790 75.013 26.471 1.00 28.80 1062 GLU A N 1
ATOM 8427 C CA . GLU A 1 1062 ? 21.481 74.689 27.893 1.00 28.80 1062 GLU A CA 1
ATOM 8428 C C . GLU A 1 1062 ? 21.141 73.223 28.295 1.00 28.80 1062 GLU A C 1
ATOM 8430 O O . GLU A 1 1062 ? 19.988 72.829 28.429 1.00 28.80 1062 GLU A O 1
ATOM 8435 N N . ASP A 1 1063 ? 22.224 72.467 28.547 1.00 29.73 1063 ASP A N 1
ATOM 8436 C CA . ASP A 1 1063 ? 22.625 71.899 29.861 1.00 29.73 1063 ASP A CA 1
ATOM 8437 C C . ASP A 1 1063 ? 21.903 70.672 30.498 1.00 29.73 1063 ASP A C 1
ATOM 8439 O O . ASP A 1 1063 ? 21.074 70.004 29.880 1.00 29.73 1063 ASP A O 1
ATOM 8443 N N . ALA A 1 1064 ? 22.402 70.247 31.673 1.00 34.22 1064 ALA A N 1
ATOM 8444 C CA . ALA A 1 1064 ? 22.338 68.884 32.243 1.00 34.22 1064 ALA A CA 1
ATOM 8445 C C . ALA A 1 1064 ? 22.136 68.884 33.784 1.00 34.22 1064 ALA A C 1
ATOM 8447 O O . ALA A 1 1064 ? 21.943 69.961 34.331 1.00 34.22 1064 ALA A O 1
ATOM 8448 N N . ASP A 1 1065 ? 22.139 67.696 34.431 1.00 28.92 1065 ASP A N 1
ATOM 8449 C CA . ASP A 1 1065 ? 22.395 67.372 35.874 1.00 28.92 1065 ASP A CA 1
ATOM 8450 C C . ASP A 1 1065 ? 21.801 65.967 36.220 1.00 28.92 1065 ASP A C 1
ATOM 8452 O O . ASP A 1 1065 ? 20.926 65.497 35.492 1.00 28.92 1065 ASP A O 1
ATOM 8456 N N . GLU A 1 1066 ? 22.112 65.238 37.313 1.00 34.47 1066 GLU A N 1
ATOM 8457 C CA . GLU A 1 1066 ? 23.397 64.874 37.966 1.00 34.47 1066 GLU A CA 1
ATOM 8458 C C . GLU A 1 1066 ? 23.184 63.649 38.936 1.00 34.47 1066 GLU A C 1
ATOM 8460 O O . GLU A 1 1066 ? 22.046 63.243 39.167 1.00 34.47 1066 GLU A O 1
ATOM 8465 N N . ALA A 1 1067 ? 24.267 63.090 39.513 1.00 31.72 1067 ALA A N 1
ATOM 8466 C CA . ALA A 1 1067 ? 24.388 62.335 40.795 1.00 31.72 1067 ALA A CA 1
ATOM 8467 C C . ALA A 1 1067 ? 23.783 60.904 41.062 1.00 31.72 1067 ALA A C 1
ATOM 8469 O O . ALA A 1 1067 ? 22.647 60.760 41.502 1.00 31.72 1067 ALA A O 1
ATOM 8470 N N . ASP A 1 1068 ? 24.624 59.861 40.886 1.00 32.31 1068 ASP A N 1
ATOM 8471 C CA . ASP A 1 1068 ? 25.359 59.036 41.910 1.00 32.31 1068 ASP A CA 1
ATOM 8472 C C . ASP A 1 1068 ? 24.722 58.112 43.019 1.00 32.31 1068 ASP A C 1
ATOM 8474 O O . ASP A 1 1068 ? 23.591 58.276 43.463 1.00 32.31 1068 ASP A O 1
ATOM 8478 N N . GLU A 1 1069 ? 25.585 57.188 43.508 1.00 31.05 1069 GLU A N 1
ATOM 8479 C CA . GLU A 1 1069 ? 25.663 56.418 44.786 1.00 31.05 1069 GLU A CA 1
ATOM 8480 C C . GLU A 1 1069 ? 24.770 55.169 45.096 1.00 31.05 1069 GLU A C 1
ATOM 8482 O O . GLU A 1 1069 ? 23.604 55.115 44.720 1.00 31.05 1069 GLU A O 1
ATOM 8487 N N . SER A 1 1070 ? 25.197 54.133 45.872 1.00 30.19 1070 SER A N 1
ATOM 8488 C CA . SER A 1 1070 ? 26.537 53.568 46.238 1.00 30.19 1070 SER A CA 1
ATOM 8489 C C . SER A 1 1070 ? 26.441 52.221 47.054 1.00 30.19 1070 SER A C 1
ATOM 8491 O O . SER A 1 1070 ? 25.379 51.910 47.589 1.00 30.19 1070 SER A O 1
ATOM 8493 N N . VAL A 1 1071 ? 27.566 51.468 47.206 1.00 33.34 1071 VAL A N 1
ATOM 8494 C CA . VAL A 1 1071 ? 27.890 50.360 48.192 1.00 33.34 1071 VAL A CA 1
ATOM 8495 C C . VAL A 1 1071 ? 27.028 49.042 48.180 1.00 33.34 1071 VAL A C 1
ATOM 8497 O O . VAL A 1 1071 ? 25.922 49.047 47.663 1.00 33.34 1071 VAL A O 1
ATOM 8500 N N . VAL A 1 1072 ? 27.409 47.826 48.660 1.00 31.69 1072 VAL A N 1
ATOM 8501 C CA . VAL A 1 1072 ? 28.516 47.267 49.501 1.00 31.69 1072 VAL A CA 1
ATOM 8502 C C . VAL A 1 1072 ? 28.953 45.843 49.044 1.00 31.69 1072 VAL A C 1
ATOM 8504 O O . VAL A 1 1072 ? 28.104 45.034 48.677 1.00 31.69 1072 VAL A O 1
ATOM 8507 N N . GLU A 1 1073 ? 30.242 45.485 49.188 1.00 38.22 1073 GLU A N 1
ATOM 8508 C CA . GLU A 1 1073 ? 30.799 44.110 49.074 1.00 38.22 1073 GLU A CA 1
ATOM 8509 C C . GLU A 1 1073 ? 31.202 43.520 50.451 1.00 38.22 1073 GLU A C 1
ATOM 8511 O O . GLU A 1 1073 ? 31.470 44.274 51.387 1.00 38.22 1073 GLU A O 1
ATOM 8516 N N . THR A 1 1074 ? 31.311 42.185 50.603 1.00 37.41 1074 THR A N 1
ATOM 8517 C CA . THR A 1 1074 ? 31.798 41.555 51.860 1.00 37.41 1074 THR A CA 1
ATOM 8518 C C . THR A 1 1074 ? 32.867 40.466 51.640 1.00 37.41 1074 THR A C 1
ATOM 8520 O O . THR A 1 1074 ? 32.766 39.712 50.671 1.00 37.41 1074 THR A O 1
ATOM 8523 N N . PRO A 1 1075 ? 33.882 40.319 52.528 1.00 43.62 1075 PRO A N 1
ATOM 8524 C CA . PRO A 1 1075 ? 35.115 39.570 52.213 1.00 43.62 1075 PRO A CA 1
ATOM 8525 C C . PRO A 1 1075 ? 35.007 38.036 52.283 1.00 43.62 1075 PRO A C 1
ATOM 8527 O O . PRO A 1 1075 ? 35.994 37.325 52.095 1.00 43.62 1075 PRO A O 1
ATOM 8530 N N . GLU A 1 1076 ? 33.833 37.500 52.615 1.00 39.59 1076 GLU A N 1
ATOM 8531 C CA . GLU A 1 1076 ? 33.634 36.064 52.849 1.00 39.59 1076 GLU A CA 1
ATOM 8532 C C . GLU A 1 1076 ? 33.474 35.283 51.529 1.00 39.59 1076 GLU A C 1
ATOM 8534 O O . GLU A 1 1076 ? 33.809 34.097 51.461 1.00 39.59 1076 GLU A O 1
ATOM 8539 N N . ALA A 1 1077 ? 33.055 35.963 50.454 1.00 39.53 1077 ALA A N 1
ATOM 8540 C CA . ALA A 1 1077 ? 32.948 35.393 49.112 1.00 39.53 1077 ALA A CA 1
ATOM 8541 C C . ALA A 1 1077 ? 34.319 35.010 48.520 1.00 39.53 1077 ALA A C 1
ATOM 8543 O O . ALA A 1 1077 ? 34.469 33.913 47.975 1.00 39.53 1077 ALA A O 1
ATOM 8544 N N . ASP A 1 1078 ? 35.341 35.856 48.685 1.00 42.81 1078 ASP A N 1
ATOM 8545 C CA . ASP A 1 1078 ? 36.687 35.614 48.144 1.00 42.81 1078 ASP A CA 1
ATOM 8546 C C . ASP A 1 1078 ? 37.374 34.416 48.807 1.00 42.81 1078 ASP A C 1
ATOM 8548 O O . ASP A 1 1078 ? 38.004 33.592 48.138 1.00 42.81 1078 ASP A O 1
ATOM 8552 N N . ALA A 1 1079 ? 37.200 34.263 50.124 1.00 42.31 1079 ALA A N 1
ATOM 8553 C CA . ALA A 1 1079 ? 37.709 33.113 50.867 1.00 42.31 1079 ALA A CA 1
ATOM 8554 C C . ALA A 1 1079 ? 37.086 31.787 50.384 1.00 42.31 1079 ALA A C 1
ATOM 8556 O O . ALA A 1 1079 ? 37.756 30.749 50.371 1.00 42.31 1079 ALA A O 1
ATOM 8557 N N . PHE A 1 1080 ? 35.822 31.816 49.951 1.00 39.09 1080 PHE A N 1
ATOM 8558 C CA . PHE A 1 1080 ? 35.132 30.670 49.359 1.00 39.09 1080 PHE A CA 1
ATOM 8559 C C . PHE A 1 1080 ? 35.605 30.400 47.919 1.00 39.09 1080 PHE A C 1
ATOM 8561 O O . PHE A 1 1080 ? 35.966 29.266 47.585 1.00 39.09 1080 PHE A O 1
ATOM 8568 N N . ALA A 1 1081 ? 35.701 31.443 47.088 1.00 44.44 1081 ALA A N 1
ATOM 8569 C CA . ALA A 1 1081 ? 36.164 31.355 45.703 1.00 44.44 1081 ALA A CA 1
ATOM 8570 C C . ALA A 1 1081 ? 37.602 30.810 45.596 1.00 44.44 1081 ALA A C 1
ATOM 8572 O O . ALA A 1 1081 ? 37.855 29.872 44.833 1.00 44.44 1081 ALA A O 1
ATOM 8573 N N . ALA A 1 1082 ? 38.529 31.318 46.416 1.00 51.34 1082 ALA A N 1
ATOM 8574 C CA . ALA A 1 1082 ? 39.916 30.852 46.464 1.00 51.34 1082 ALA A CA 1
ATOM 8575 C C . ALA A 1 1082 ? 40.025 29.363 46.844 1.00 51.34 1082 ALA A C 1
ATOM 8577 O O . ALA A 1 1082 ? 40.838 28.621 46.285 1.00 51.34 1082 ALA A O 1
ATOM 8578 N N . ARG A 1 1083 ? 39.167 28.894 47.760 1.00 48.59 1083 ARG A N 1
ATOM 8579 C CA . ARG A 1 1083 ? 39.150 27.500 48.227 1.00 48.59 1083 ARG A CA 1
ATOM 8580 C C . ARG A 1 1083 ? 38.609 26.537 47.164 1.00 48.59 1083 ARG A C 1
ATOM 8582 O O . ARG A 1 1083 ? 39.136 25.435 47.021 1.00 48.59 1083 ARG A O 1
ATOM 8589 N N . ILE A 1 1084 ? 37.628 26.967 46.365 1.00 42.88 1084 ILE A N 1
ATOM 8590 C CA . ILE A 1 1084 ? 37.153 26.220 45.186 1.00 42.88 1084 ILE A CA 1
ATOM 8591 C C . ILE A 1 1084 ? 38.211 26.204 44.072 1.00 42.88 1084 ILE A C 1
ATOM 8593 O O . ILE A 1 1084 ? 38.421 25.161 43.450 1.00 42.88 1084 ILE A O 1
ATOM 8597 N N . ALA A 1 1085 ? 38.911 27.318 43.834 1.00 49.97 1085 ALA A N 1
ATOM 8598 C CA . ALA A 1 1085 ? 39.986 27.385 42.843 1.00 49.97 1085 ALA A CA 1
ATOM 8599 C C . ALA A 1 1085 ? 41.132 26.405 43.164 1.00 49.97 1085 ALA A C 1
ATOM 8601 O O . ALA A 1 1085 ? 41.576 25.673 42.279 1.00 49.97 1085 ALA A O 1
ATOM 8602 N N . ALA A 1 1086 ? 41.546 26.318 44.434 1.00 55.09 1086 ALA A N 1
ATOM 8603 C CA . ALA A 1 1086 ? 42.572 25.375 44.884 1.00 55.09 1086 ALA A CA 1
ATOM 8604 C C . ALA A 1 1086 ? 42.180 23.902 44.637 1.00 55.09 1086 ALA A C 1
ATOM 8606 O O . ALA A 1 1086 ? 42.964 23.145 44.065 1.00 55.09 1086 ALA A O 1
ATOM 8607 N N . MET A 1 1087 ? 40.950 23.502 44.986 1.00 48.16 1087 MET A N 1
ATOM 8608 C CA . MET A 1 1087 ? 40.481 22.122 44.772 1.00 48.16 1087 MET A CA 1
ATOM 8609 C C . MET A 1 1087 ? 40.360 21.753 43.284 1.00 48.16 1087 MET A C 1
ATOM 8611 O O . MET A 1 1087 ? 40.615 20.609 42.911 1.00 48.16 1087 MET A O 1
ATOM 8615 N N . ARG A 1 1088 ? 40.024 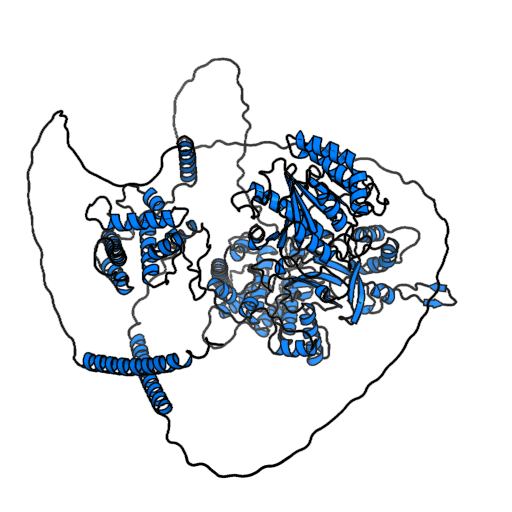22.714 42.411 1.00 46.16 1088 ARG A N 1
ATOM 8616 C CA . ARG A 1 1088 ? 40.023 22.502 40.950 1.00 46.16 1088 ARG A CA 1
ATOM 8617 C C . ARG A 1 1088 ? 41.436 22.290 40.390 1.00 46.16 1088 ARG A C 1
ATOM 8619 O O . ARG A 1 1088 ? 41.595 21.513 39.453 1.00 46.16 1088 ARG A O 1
ATOM 8626 N N . ALA A 1 1089 ? 42.449 22.938 40.969 1.00 56.28 1089 ALA A N 1
ATOM 8627 C CA . ALA A 1 1089 ? 43.844 22.772 40.562 1.00 56.28 1089 ALA A CA 1
ATOM 8628 C C . ALA A 1 1089 ? 44.434 21.408 40.980 1.00 56.28 1089 ALA A C 1
ATOM 8630 O O . ALA A 1 1089 ? 45.108 20.778 40.166 1.00 56.28 1089 ALA A O 1
ATOM 8631 N N . GLU A 1 1090 ? 44.141 20.916 42.195 1.00 55.62 1090 GLU A N 1
ATOM 8632 C CA . GLU A 1 1090 ? 44.527 19.552 42.621 1.00 55.62 1090 GLU A CA 1
ATOM 8633 C C . GLU A 1 1090 ? 43.953 18.479 41.680 1.00 55.62 1090 GLU A C 1
ATOM 8635 O O . GLU A 1 1090 ? 44.669 17.564 41.269 1.00 55.62 1090 GLU A O 1
ATOM 8640 N N . LEU A 1 1091 ? 42.673 18.604 41.307 1.00 44.84 1091 LEU A N 1
ATOM 8641 C CA . LEU A 1 1091 ? 41.989 17.615 40.470 1.00 44.84 1091 LEU A CA 1
ATOM 8642 C C . LEU A 1 1091 ? 42.620 17.508 39.069 1.00 44.84 1091 LEU A C 1
ATOM 8644 O O . LEU A 1 1091 ? 42.933 16.410 38.612 1.00 44.84 1091 LEU A O 1
ATOM 8648 N N . ALA A 1 1092 ? 42.881 18.650 38.424 1.00 53.62 1092 ALA A N 1
ATOM 8649 C CA . ALA A 1 1092 ? 43.469 18.699 37.083 1.00 53.62 1092 ALA A CA 1
ATOM 8650 C C . ALA A 1 1092 ? 44.916 18.164 37.025 1.00 53.62 1092 ALA A C 1
ATOM 8652 O O . ALA A 1 1092 ? 45.350 17.665 35.984 1.00 53.62 1092 ALA A O 1
ATOM 8653 N N . ALA A 1 1093 ? 45.671 18.242 38.128 1.00 56.41 1093 ALA A N 1
ATOM 8654 C CA . ALA A 1 1093 ? 47.025 17.692 38.202 1.00 56.41 1093 ALA A CA 1
ATOM 8655 C C . ALA A 1 1093 ? 47.025 16.150 38.179 1.00 56.41 1093 ALA A C 1
ATOM 8657 O O . ALA A 1 1093 ? 47.799 15.544 37.435 1.00 56.41 1093 ALA A O 1
ATOM 8658 N N . LEU A 1 1094 ? 46.116 15.521 38.934 1.00 52.44 1094 LEU A N 1
ATOM 8659 C CA . LEU A 1 1094 ? 45.964 14.061 39.001 1.00 52.44 1094 LEU A CA 1
ATOM 8660 C C . LEU A 1 1094 ? 45.516 13.453 37.661 1.00 52.44 1094 LEU A C 1
ATOM 8662 O O . LEU A 1 1094 ? 46.036 12.417 37.240 1.00 52.44 1094 LEU A O 1
ATOM 8666 N N . GLU A 1 1095 ? 44.592 14.111 36.956 1.00 53.78 1095 GLU A N 1
ATOM 8667 C CA . GLU A 1 1095 ? 44.141 13.679 35.624 1.00 53.78 1095 GLU A CA 1
ATOM 8668 C C . GLU A 1 1095 ? 45.276 13.730 34.582 1.00 53.78 1095 GLU A C 1
ATOM 8670 O O . GLU A 1 1095 ? 45.390 12.848 33.723 1.00 53.78 1095 GLU A O 1
ATOM 8675 N N . LEU A 1 1096 ? 46.165 14.727 34.679 1.00 53.78 1096 LEU A N 1
ATOM 8676 C CA . LEU A 1 1096 ? 47.303 14.879 33.774 1.00 53.78 1096 LEU A CA 1
ATOM 8677 C C . LEU A 1 1096 ? 48.366 13.783 33.973 1.00 53.78 1096 LEU A C 1
ATOM 8679 O O . LEU A 1 1096 ? 48.952 13.322 32.991 1.00 53.78 1096 LEU A O 1
ATOM 8683 N N . GLU A 1 1097 ? 48.603 13.343 35.210 1.00 49.06 1097 GLU A N 1
ATOM 8684 C CA . GLU A 1 1097 ? 49.572 12.283 35.521 1.00 49.06 1097 GLU A CA 1
ATOM 8685 C C . GLU A 1 1097 ? 49.123 10.918 34.966 1.00 49.06 1097 GLU A C 1
ATOM 8687 O O . GLU A 1 1097 ? 49.893 10.238 34.277 1.00 49.06 1097 GLU A O 1
ATOM 8692 N N . GLN A 1 1098 ? 47.843 10.561 35.140 1.00 51.91 1098 GLN A N 1
ATOM 8693 C CA . GLN A 1 1098 ? 47.265 9.350 34.535 1.00 51.91 1098 GLN A CA 1
ATOM 8694 C C . GLN A 1 1098 ? 47.340 9.382 32.998 1.00 51.91 1098 GLN A C 1
ATOM 8696 O O . GLN A 1 1098 ? 47.718 8.390 32.361 1.00 51.91 1098 GLN A O 1
ATOM 8701 N N . ALA A 1 1099 ? 47.055 10.537 32.384 1.00 46.75 1099 ALA A N 1
ATOM 8702 C CA . ALA A 1 1099 ? 47.131 10.716 30.934 1.00 46.75 1099 ALA A CA 1
ATOM 8703 C C . ALA A 1 1099 ? 48.559 10.572 30.365 1.00 46.75 1099 ALA A C 1
ATOM 8705 O O . ALA A 1 1099 ? 48.720 10.245 29.184 1.00 46.75 1099 ALA A O 1
ATOM 8706 N N . GLN A 1 1100 ? 49.601 10.790 31.176 1.00 48.00 1100 GLN A N 1
ATOM 8707 C CA . GLN A 1 1100 ? 50.996 10.584 30.773 1.00 48.00 1100 GLN A CA 1
ATOM 8708 C C . GLN A 1 1100 ? 51.419 9.113 30.875 1.00 48.00 1100 GLN A C 1
ATOM 8710 O O . GLN A 1 1100 ? 52.014 8.598 29.924 1.00 48.00 1100 GLN A O 1
ATOM 8715 N N . GLN A 1 1101 ? 51.043 8.403 31.945 1.00 45.62 1101 GLN A N 1
ATOM 8716 C CA . GLN A 1 1101 ? 51.317 6.962 32.074 1.00 45.62 1101 GLN A CA 1
ATOM 8717 C C . GLN A 1 1101 ? 50.664 6.155 30.935 1.00 45.62 1101 GLN A C 1
ATOM 8719 O O . GLN A 1 1101 ? 51.316 5.322 30.299 1.00 45.62 1101 GLN A O 1
ATOM 8724 N N . ALA A 1 1102 ? 49.415 6.479 30.578 1.00 41.22 1102 ALA A N 1
ATOM 8725 C CA . ALA A 1 1102 ? 48.693 5.833 29.477 1.00 41.22 1102 ALA A CA 1
ATOM 8726 C C . ALA A 1 1102 ? 49.391 5.960 28.101 1.00 41.22 1102 ALA A C 1
ATOM 8728 O O . ALA A 1 1102 ? 49.200 5.112 27.224 1.00 41.22 1102 ALA A O 1
ATOM 8729 N N . ARG A 1 1103 ? 50.222 6.994 27.892 1.00 41.72 1103 ARG A N 1
ATOM 8730 C CA . ARG A 1 1103 ? 50.908 7.244 26.611 1.00 41.72 1103 ARG A CA 1
ATOM 8731 C C . ARG A 1 1103 ? 52.175 6.413 26.403 1.00 41.72 1103 ARG A C 1
ATOM 8733 O O . ARG A 1 1103 ? 52.548 6.208 25.251 1.00 41.72 1103 ARG A O 1
ATOM 8740 N N . GLN A 1 1104 ? 52.807 5.888 27.456 1.00 39.25 1104 GLN A N 1
ATOM 8741 C CA . GLN A 1 1104 ? 54.019 5.064 27.310 1.00 39.25 1104 GLN A CA 1
ATOM 8742 C C . GLN A 1 1104 ? 53.728 3.620 26.853 1.00 39.25 1104 GLN A C 1
ATOM 8744 O O . GLN A 1 1104 ? 54.572 2.994 26.217 1.00 39.25 1104 GLN A O 1
ATOM 8749 N N . SER A 1 1105 ? 52.521 3.099 27.104 1.00 37.25 1105 SER A N 1
ATOM 8750 C CA . SER A 1 1105 ? 52.174 1.687 26.851 1.00 37.25 1105 SER A CA 1
ATOM 8751 C C . SER A 1 1105 ? 52.050 1.306 25.359 1.00 37.25 1105 SER A C 1
ATOM 8753 O O . SER A 1 1105 ? 52.325 0.172 24.970 1.00 37.25 1105 SER A O 1
ATOM 8755 N N . ASN A 1 1106 ? 51.673 2.245 24.482 1.00 38.69 1106 ASN A N 1
ATOM 8756 C CA . ASN A 1 1106 ? 51.264 1.925 23.102 1.00 38.69 1106 ASN A CA 1
ATOM 8757 C C . ASN A 1 1106 ? 52.386 1.918 22.039 1.00 38.69 1106 ASN A C 1
ATOM 8759 O O . ASN A 1 1106 ? 52.098 1.723 20.858 1.00 38.69 1106 ASN A O 1
ATOM 8763 N N . TRP A 1 1107 ? 53.659 2.092 22.412 1.00 33.69 1107 TRP A N 1
ATOM 8764 C CA . TRP A 1 1107 ? 54.762 2.133 21.433 1.00 33.69 1107 TRP A CA 1
ATOM 8765 C C . TRP A 1 1107 ? 55.080 0.759 20.804 1.00 33.69 1107 TRP A C 1
ATOM 8767 O O . TRP A 1 1107 ? 55.533 0.688 19.666 1.00 33.69 1107 TRP A O 1
ATOM 8777 N N . TYR A 1 1108 ? 54.772 -0.343 21.499 1.00 28.59 1108 TYR A N 1
ATOM 8778 C CA . TYR A 1 1108 ? 55.126 -1.709 21.076 1.00 28.59 1108 TYR A CA 1
ATOM 8779 C C . TYR A 1 1108 ? 54.184 -2.364 20.042 1.00 28.59 1108 TYR A C 1
ATOM 8781 O O . TYR A 1 1108 ? 54.506 -3.434 19.534 1.00 28.59 1108 TYR A O 1
ATOM 8789 N N . ARG A 1 1109 ? 53.040 -1.756 19.689 1.00 37.31 1109 ARG A N 1
ATOM 8790 C CA . ARG A 1 1109 ? 52.034 -2.348 18.767 1.00 37.31 1109 ARG A CA 1
ATOM 8791 C C . ARG A 1 1109 ? 52.090 -1.818 17.322 1.00 37.31 1109 ARG A C 1
ATOM 8793 O O . ARG A 1 1109 ? 51.083 -1.829 16.622 1.00 37.31 1109 ARG A O 1
ATOM 8800 N N . ARG A 1 1110 ? 53.245 -1.309 16.880 1.00 36.47 1110 ARG A N 1
ATOM 8801 C CA . ARG A 1 1110 ? 53.490 -0.840 15.495 1.00 36.47 1110 ARG A CA 1
ATOM 8802 C C . ARG A 1 1110 ? 54.777 -1.407 14.871 1.00 36.47 1110 ARG A C 1
ATOM 8804 O O . ARG A 1 1110 ? 55.318 -0.825 13.937 1.00 36.47 1110 ARG A O 1
ATOM 8811 N N . ALA A 1 1111 ? 55.263 -2.528 15.402 1.00 32.84 1111 ALA A N 1
ATOM 8812 C CA . ALA A 1 1111 ? 56.462 -3.238 14.940 1.00 32.84 1111 ALA A CA 1
ATOM 8813 C C . ALA A 1 1111 ? 56.206 -4.742 14.679 1.00 32.84 1111 ALA A C 1
ATOM 8815 O O . ALA A 1 1111 ? 57.146 -5.534 14.638 1.00 32.84 1111 ALA A O 1
ATOM 8816 N N . ALA A 1 1112 ? 54.931 -5.109 14.525 1.00 35.38 1112 ALA A N 1
ATOM 8817 C CA . ALA A 1 1112 ? 54.395 -6.401 14.105 1.00 35.38 1112 ALA A CA 1
ATOM 8818 C C . ALA A 1 1112 ? 53.084 -6.139 13.342 1.00 35.38 1112 ALA A C 1
ATOM 8820 O O . ALA A 1 1112 ? 52.759 -6.960 12.461 1.00 35.38 1112 ALA A O 1
#

Solvent-accessible surface area (backbone atoms only — not comparable to full-atom values): 66545 Å² total; per-residue (Å²): 131,77,76,56,68,72,69,69,38,64,93,32,49,34,82,39,49,55,83,50,48,53,53,54,49,32,77,65,13,81,53,80,83,52,76,64,56,47,50,51,25,49,67,59,13,46,68,40,45,55,52,28,55,52,28,60,72,69,45,89,50,49,79,54,34,36,58,38,53,16,50,22,59,29,25,42,35,65,85,45,58,64,76,67,19,48,43,45,34,58,22,61,86,48,73,45,80,53,91,42,99,85,48,73,76,45,52,48,31,33,41,29,34,38,60,44,58,45,90,89,79,54,79,89,43,51,70,46,42,63,35,46,29,42,69,33,63,42,64,89,62,39,52,46,65,91,83,40,69,49,52,90,81,43,62,62,42,42,49,55,48,50,49,54,54,48,49,37,44,42,29,28,63,56,63,54,24,48,29,29,48,37,39,48,34,17,47,65,30,35,29,50,34,41,37,43,47,43,24,31,38,35,34,49,80,42,49,50,75,83,44,64,57,56,62,54,52,50,52,47,48,42,68,45,15,65,51,91,97,36,48,43,40,50,43,90,60,54,44,77,65,51,70,67,54,48,61,70,43,42,64,51,49,44,42,40,72,72,54,84,79,80,89,60,91,89,57,88,49,74,69,52,57,51,53,54,62,30,48,76,85,33,36,34,36,69,36,19,28,78,66,60,71,40,84,41,44,31,40,34,49,54,71,64,80,43,65,59,82,65,62,70,39,44,59,41,33,28,34,35,24,40,56,57,70,49,48,55,63,21,45,51,70,46,78,54,95,88,43,79,41,78,70,63,72,46,67,88,43,82,92,28,48,58,59,47,28,29,37,40,42,33,32,44,43,54,37,48,64,61,48,64,54,58,50,48,27,37,54,53,38,25,44,77,76,51,80,56,55,82,63,62,17,40,65,50,69,34,21,33,40,62,46,57,72,38,90,90,58,74,60,33,50,42,62,46,20,76,67,31,98,82,46,45,70,71,56,22,30,31,32,36,37,44,28,28,63,62,70,47,50,30,48,60,58,44,55,73,29,74,89,74,48,99,86,59,78,52,52,71,16,58,65,46,52,52,43,21,50,49,29,22,51,52,15,49,52,51,38,41,75,30,17,40,43,62,55,48,51,42,52,79,28,37,27,39,51,95,71,45,16,23,30,52,83,56,76,72,38,48,68,41,72,59,20,47,63,38,37,53,67,74,42,74,80,70,75,79,46,76,60,51,69,72,73,51,48,76,54,55,52,75,70,23,53,23,61,72,55,25,48,24,65,59,74,71,47,91,61,85,79,51,71,52,43,42,57,43,6,50,50,41,45,51,52,56,47,49,52,46,31,38,80,61,67,53,92,61,46,78,47,45,48,49,76,57,48,74,56,98,47,44,57,62,38,36,54,41,46,53,49,47,33,55,51,49,42,49,28,45,78,72,66,60,46,49,35,72,80,22,53,29,59,36,50,39,52,33,52,51,33,44,38,55,40,51,58,70,68,63,68,88,72,94,67,80,63,56,43,71,68,60,51,51,50,42,54,54,54,30,71,71,43,75,62,68,48,78,66,47,32,46,84,52,74,74,74,77,83,75,70,85,76,78,65,57,76,87,82,80,90,81,93,78,88,84,85,89,81,85,90,87,82,89,87,86,83,87,93,86,77,85,80,75,57,86,78,87,81,90,89,87,86,86,85,85,89,80,89,83,89,84,89,80,90,81,92,85,82,88,81,87,88,82,89,84,90,85,88,86,86,80,88,85,77,90,84,90,87,89,88,82,92,83,92,88,90,86,85,89,88,90,91,87,87,89,80,87,79,79,81,51,77,64,55,60,48,51,54,56,53,52,52,57,54,54,57,52,56,54,54,54,57,53,51,59,56,55,64,66,70,70,82,79,83,88,86,85,80,96,84,87,90,71,84,70,83,68,63,73,81,64,84,77,83,85,94,76,88,68,79,44,102,80,78,54,73,89,82,72,62,74,64,31,55,23,60,73,62,26,50,23,58,67,71,71,47,87,72,79,94,52,70,40,46,56,52,44,21,54,49,44,48,52,51,52,50,45,58,76,71,49,72,58,58,49,92,60,50,78,51,50,48,48,65,51,48,69,58,98,48,53,59,59,37,32,50,33,47,55,52,49,46,48,39,48,62,49,94,57,93,78,52,42,70,35,29,85,74,25,56,29,61,29,47,34,53,51,52,53,42,42,47,53,37,48,28,66,30,75,91,57,97,59,83,57,54,74,53,48,74,65,59,52,52,47,42,52,46,62,26,71,75,38,82,60,69,67,56,84,90,68,63,75,80,88,72,79,79,56,67,66,57,56,51,49,51,54,53,53,56,52,59,69,60,72,81,73,83,85,89,89,84,86,92,84,82,89,86,83,89,86,90,85,88,82,90,84,84,89,88,81,90,81,89,85,91,87,81,91,87,87,91,87,89,84,85,89,90,82,93,87,88,71,79,66,58,58,62,50,51,54,54,53,53,52,56,54,51,58,52,56,53,56,56,53,53,56,59,53,60,65,62,68,73,67,71,76,81,78,83,125

Organism: Mycena chlorophos (NCBI:txid658473)